Protein AF-A0A383W2X0-F1 (afdb_monomer)

Nearest PDB structures (foldseek):
  6r4l-assembly1_A  TM=8.827E-01  e=2.600E-25  Saccharomyces cerevisiae S288C
  7k65-assembly1_A  TM=7.052E-01  e=4.162E-20  Mus musculus
  6oev-assembly1_A  TM=7.005E-01  e=3.542E-17  Homo sapiens
  8v1g-assembly1_A  TM=7.241E-01  e=3.014E-14  Plasmodium falciparum 3D7
  8v0g-assembly1_A  TM=7.011E-01  e=1.628E-13  Plasmodium falciparum 3D7

pLDDT: mean 72.06, std 25.35, range [20.62, 97.5]

Radius of gyration: 43.73 Å; Cα contacts (8 Å, |Δi|>4): 944; chains: 1; bounding box: 130×91×135 Å

Secondary structure (DSSP, 8-state):
--SHHHHHHHHHHHHHHHHHHHHHSSTTT-HHHHHHHT-HHHH-TTS-HHHHHHHHHHHHHHHHHHHHHHHHHHHHHHTT-S-HHHHHHHHHHHHHHHHHHHHIIIIIHHHHHHHHHHHHTTB-SS-TTPBPPEE-TTS-EE-------------------------------------------------------------------------------------------PPPP--------HHHHHHHHIIIIIHHHHTSHHHHHHHHHHHHHHHHHHHHHGGGPPB---TTTTSBTT-HHHHHHHHHHHH--S--EEEEEEEEEE-STT-TTHHHH--STTS-TT-HHHHHHHHHT-HHHH-B-SPPB-HHHHHHHHT-TTSTTSSEEESS-BTTTBSTTPEEPPTTSTTTTT-GGGGTTEEES-SSPPTTSS--HHHHHHHHHHHHT----SS-----TTTTTTTBPBPSS-SSSBTTGGGTEEEEEEEEEEBPP--SHHHHHHHHHHHHHHHHHHHHHHTSEEEEE-TTHHHHTHHHHHHHHHHHHHHHHHHHHHHHHHHHHT-HHHHHHHHHHHHHHHHHHHHHHHHHT--BSHHHHHHHHHHHHHHHHHHHHHHHHHHH--S-HHHHHHHHHHHHHHHIIIIIIIHHHHHHHHHTT-SBHHIIIIIIIHHHHHHHHHHHIIIIIHHHHHHHHPPPPHHHHHHHHHS----TTTTTTGGGTHHHHHHHHHHHHHHHHHHHHHHHHHHHHHHHHHHHTT------TTHHHHHHHHHHHHHHHHHHHHHS--------------------------------

Sequence (828 aa):
EPTLPLVTRAGLALGSAGCSITLAAAPSSKPGLDCLVVCPALQDPTLPLVTRAGLALGSAGPSITLAASCEVLAFGLGALTPMPAVRNFSICAATAVLLDFILQVTVFMALLVLDSRRLQQSRLDCLPCIRVPYRDASGHWVYDDVSDNEDDDHQGSAAGGRSWGLPGLSTLRGLAAGGGGQQQGSGADPGEMYFAPQQQLPPAAAAAAAVHDGGGERLTPSPLPTVLPGVTKHGPGLLHGDKISLQSLLQAYMERLHAPLLMQPLVQVAVVALFITGLFVAGAMIPRLEVGLDQAVALPRDSYMQQYYRDLFAYLRVGPPLYFVVSGVNVSTAAPDVNKLCSVAGCRQDSLAVRVSEAAMSPASSFIASPAASWVDDFLSWTNPALPKCCRVSLFDQPQLGPAGSRCPPPDQPPCSTNASACADCDACFSELPPGGRPNATHFAEFLPWFLEAVPSEGCAKGGAGAYNNAIQKDAADPTGIAGLSAGVITASAFRTYHTPLNSQPDFINALKAARQFAESASQELGMQVYPYSVFHIFFEQYLNTHRDAALLVGLPLLAVFCCCWLFTGSLWGSAILLAMLCSLMLQLAGSMYLSGIEVNAVSLVNLAMALGIAVEFCAHILHSFCVSHGSRQARARAALVKMGAPVTSGITLTKFAGVVVLAFARTQIFEVYYFRLYLALVILGAAHGLVLLPVVLSRIGPPSWSDRRVLGGSQSPSSRELEASRSGDDRALASAAAAAAAEEAAVAAVLAEAAAAAAAATAQQQPQQMSRAEQRRQRRQQQQQQQQQAEVAAEQPPAPAAVAAETATAAESTTATPAAAAAAADE

Structure (mmCIF, N/CA/C/O backbone):
data_AF-A0A383W2X0-F1
#
_entry.id   AF-A0A383W2X0-F1
#
loop_
_atom_site.group_PDB
_atom_site.id
_atom_site.type_symbol
_atom_site.label_atom_id
_atom_site.label_alt_id
_atom_site.label_comp_id
_atom_site.label_asym_id
_atom_site.label_entity_id
_atom_site.label_seq_id
_atom_site.pdbx_PDB_ins_code
_atom_site.Cartn_x
_atom_site.Cartn_y
_atom_site.Cartn_z
_atom_site.occupancy
_atom_site.B_iso_or_equiv
_atom_site.auth_seq_id
_atom_site.auth_comp_id
_atom_site.auth_asym_id
_atom_site.auth_atom_id
_atom_site.pdbx_PDB_model_num
ATOM 1 N N . GLU A 1 1 ? -1.601 11.280 -22.582 1.00 34.72 1 GLU A N 1
ATOM 2 C CA . GLU A 1 1 ? -1.880 10.017 -21.851 1.00 34.72 1 GLU A CA 1
ATOM 3 C C . GLU A 1 1 ? -3.318 10.025 -21.309 1.00 34.72 1 GLU A C 1
ATOM 5 O O . GLU A 1 1 ? -3.845 11.119 -21.134 1.00 34.72 1 GLU A O 1
ATOM 10 N N . PRO A 1 2 ? -3.959 8.872 -21.014 1.00 31.89 2 PRO A N 1
ATOM 11 C CA . PRO A 1 2 ? -5.282 8.840 -20.366 1.00 31.89 2 PRO A CA 1
ATOM 12 C C . PRO A 1 2 ? -5.342 8.080 -19.019 1.00 31.89 2 PRO A C 1
ATOM 14 O O . PRO A 1 2 ? -6.412 7.977 -18.424 1.00 31.89 2 PRO A O 1
ATOM 17 N N . THR A 1 3 ? -4.230 7.522 -18.529 1.00 30.86 3 THR A N 1
ATOM 18 C CA . THR A 1 3 ? -4.193 6.594 -17.376 1.00 30.86 3 THR A CA 1
ATOM 19 C C . THR A 1 3 ? -4.247 7.283 -16.010 1.00 30.86 3 THR A C 1
ATOM 21 O O . THR A 1 3 ? -4.900 6.781 -15.094 1.00 30.86 3 THR A O 1
ATOM 24 N N . LEU A 1 4 ? -3.615 8.454 -15.873 1.00 26.86 4 LEU A N 1
ATOM 25 C CA . LEU A 1 4 ? -3.529 9.213 -14.619 1.00 26.86 4 LEU A CA 1
ATOM 26 C C . LEU A 1 4 ? -4.891 9.452 -13.915 1.00 26.86 4 LEU A C 1
ATOM 28 O O . LEU A 1 4 ? -4.999 9.114 -12.734 1.00 26.86 4 LEU A O 1
ATOM 32 N N . PRO A 1 5 ? -5.964 9.939 -14.585 1.00 29.92 5 PRO A N 1
ATOM 33 C CA . PRO A 1 5 ? -7.250 10.186 -13.923 1.00 29.92 5 PRO A CA 1
ATOM 34 C C . PRO A 1 5 ? -7.973 8.914 -13.456 1.00 29.92 5 PRO A C 1
ATOM 36 O O . PRO A 1 5 ? -8.905 9.017 -12.655 1.00 29.92 5 PRO A O 1
ATOM 39 N N . LEU A 1 6 ? -7.579 7.723 -13.927 1.00 29.30 6 LEU A N 1
ATOM 40 C CA . LEU A 1 6 ? -8.163 6.465 -13.462 1.00 29.30 6 LEU A CA 1
ATOM 41 C C . LEU A 1 6 ? -7.649 6.104 -12.063 1.00 29.30 6 LEU A C 1
ATOM 43 O O . LEU A 1 6 ? -8.446 5.729 -11.208 1.00 29.30 6 LEU A O 1
ATOM 47 N N . VAL A 1 7 ? -6.351 6.300 -11.800 1.00 31.50 7 VAL A N 1
ATOM 48 C CA . VAL A 1 7 ? -5.744 6.062 -10.478 1.00 31.50 7 VAL A CA 1
ATOM 49 C C . VAL A 1 7 ? -6.295 7.049 -9.449 1.00 31.50 7 VAL A C 1
ATOM 51 O O . VAL A 1 7 ? -6.688 6.636 -8.359 1.00 31.50 7 VAL A O 1
ATOM 54 N N . THR A 1 8 ? -6.436 8.333 -9.802 1.00 29.16 8 THR A N 1
ATOM 55 C CA . THR A 1 8 ? -7.055 9.328 -8.908 1.00 29.16 8 THR A CA 1
ATOM 56 C C . THR A 1 8 ? -8.515 8.984 -8.607 1.00 29.16 8 THR A C 1
ATOM 58 O O . THR A 1 8 ? -8.944 9.099 -7.462 1.00 29.16 8 THR A O 1
ATOM 61 N N . ARG A 1 9 ? -9.282 8.513 -9.603 1.00 28.50 9 ARG A N 1
ATOM 62 C CA . ARG A 1 9 ? -10.670 8.062 -9.405 1.00 28.50 9 ARG A CA 1
ATOM 63 C C . ARG A 1 9 ? -10.771 6.780 -8.585 1.00 28.50 9 ARG A C 1
ATOM 65 O O . ARG A 1 9 ? -11.653 6.707 -7.741 1.00 28.50 9 ARG A O 1
ATOM 72 N N . ALA A 1 10 ? -9.882 5.808 -8.780 1.00 31.27 10 ALA A N 1
ATOM 73 C CA . ALA A 1 10 ? -9.838 4.591 -7.972 1.00 31.27 10 ALA A CA 1
ATOM 74 C C . ALA A 1 10 ? -9.461 4.903 -6.514 1.00 31.27 10 ALA A C 1
ATOM 76 O O . ALA A 1 10 ? -10.132 4.435 -5.600 1.00 31.27 10 ALA A O 1
ATOM 77 N N . GLY A 1 11 ? -8.470 5.773 -6.288 1.00 31.52 11 GLY A N 1
ATOM 78 C CA . GLY A 1 11 ? -8.107 6.264 -4.956 1.00 31.52 11 GLY A CA 1
ATOM 79 C C . GLY A 1 11 ? -9.227 7.065 -4.282 1.00 31.52 11 GLY A C 1
ATOM 80 O O . GLY A 1 11 ? -9.481 6.872 -3.098 1.00 31.52 11 GLY A O 1
ATOM 81 N N . LEU A 1 12 ? -9.959 7.901 -5.028 1.00 30.33 12 LEU A N 1
ATOM 82 C CA . LEU A 1 12 ? -11.152 8.604 -4.532 1.00 30.33 12 LEU A CA 1
ATOM 83 C C . LEU A 1 12 ? -12.359 7.676 -4.327 1.00 30.33 12 LEU A C 1
ATOM 85 O O . LEU A 1 12 ? -13.191 7.958 -3.472 1.00 30.33 12 LEU A O 1
ATOM 89 N N . ALA A 1 13 ? -12.474 6.569 -5.062 1.00 30.45 13 ALA A N 1
ATOM 90 C CA . ALA A 1 13 ? -13.539 5.580 -4.884 1.00 30.45 13 ALA A CA 1
ATOM 91 C C . ALA A 1 13 ? -13.259 4.646 -3.698 1.00 30.45 13 ALA A C 1
ATOM 93 O O . ALA A 1 13 ? -14.157 4.405 -2.902 1.00 30.45 13 ALA A O 1
ATOM 94 N N . LEU A 1 14 ? -12.019 4.184 -3.519 1.00 37.44 14 LEU A N 1
ATOM 95 C CA . LEU A 1 14 ? -11.588 3.440 -2.330 1.00 37.44 14 LEU A CA 1
ATOM 96 C C . LEU A 1 14 ? -11.586 4.339 -1.088 1.00 37.44 14 LEU A C 1
ATOM 98 O O . LEU A 1 14 ? -12.066 3.930 -0.037 1.00 37.44 14 LEU A O 1
ATOM 102 N N . GLY A 1 15 ? -11.134 5.587 -1.226 1.00 31.81 15 GLY A N 1
ATOM 103 C CA . GLY A 1 15 ? -11.199 6.601 -0.177 1.00 31.81 15 GLY A CA 1
ATOM 104 C C . GLY A 1 15 ? -12.636 6.945 0.209 1.00 31.81 15 GLY A C 1
ATOM 105 O O . GLY A 1 15 ? -12.945 6.962 1.395 1.00 31.81 15 GLY A O 1
ATOM 106 N N . SER A 1 16 ? -13.541 7.154 -0.756 1.00 33.06 16 SER A N 1
ATOM 107 C CA . SER A 1 16 ? -14.947 7.465 -0.454 1.00 33.06 16 SER A CA 1
ATOM 108 C C . SER A 1 16 ? -15.762 6.245 -0.020 1.00 33.06 16 SER A C 1
ATOM 110 O O . SER A 1 16 ? -16.612 6.404 0.848 1.00 33.06 16 SER A O 1
ATOM 112 N N . ALA A 1 17 ? -15.484 5.032 -0.510 1.00 35.06 17 ALA A N 1
ATOM 113 C CA . ALA A 1 17 ? -16.105 3.803 -0.007 1.00 35.06 17 ALA A CA 1
ATOM 114 C C . ALA A 1 17 ? -15.591 3.437 1.393 1.00 35.06 17 ALA A C 1
ATOM 116 O O . ALA A 1 17 ? -16.394 3.127 2.265 1.00 35.06 17 ALA A O 1
ATOM 117 N N . GLY A 1 18 ? -14.282 3.552 1.640 1.00 35.44 18 GLY A N 1
ATOM 118 C CA . GLY A 1 18 ? -13.686 3.413 2.969 1.00 35.44 18 GLY A CA 1
ATOM 119 C C . GLY A 1 18 ? -14.282 4.426 3.943 1.00 35.44 18 GLY A C 1
ATOM 120 O O . GLY A 1 18 ? -14.846 4.030 4.954 1.00 35.44 18 GLY A O 1
ATOM 121 N N . CYS A 1 19 ? -14.274 5.712 3.583 1.00 33.94 19 CYS A N 1
ATOM 122 C CA . CYS A 1 19 ? -14.916 6.778 4.352 1.00 33.94 19 CYS A CA 1
ATOM 123 C C . CYS A 1 19 ? -16.428 6.538 4.536 1.00 33.94 19 CYS A C 1
ATOM 125 O O . CYS A 1 19 ? -16.937 6.765 5.623 1.00 33.94 19 CYS A O 1
ATOM 127 N N . SER A 1 20 ? -17.147 5.994 3.546 1.00 37.12 20 SER A N 1
ATOM 128 C CA . SER A 1 20 ? -18.569 5.627 3.695 1.00 37.12 20 SER A CA 1
ATOM 129 C C . SER A 1 20 ? -18.7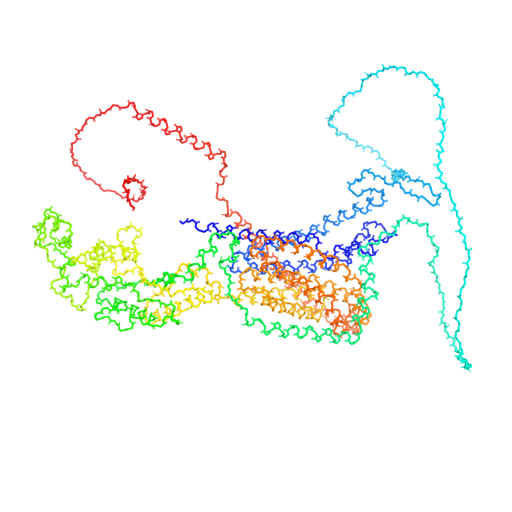83 4.434 4.625 1.00 37.12 20 SER A C 1
ATOM 131 O O . SER A 1 20 ? -19.789 4.396 5.322 1.00 37.12 20 SER A O 1
ATOM 133 N N . ILE A 1 21 ? -17.853 3.477 4.684 1.00 42.53 21 ILE A N 1
ATOM 134 C CA . ILE A 1 21 ? -17.887 2.379 5.659 1.00 42.53 21 ILE A CA 1
ATOM 135 C C . ILE A 1 21 ? -17.579 2.927 7.060 1.00 42.53 21 ILE A C 1
ATOM 137 O O . ILE A 1 21 ? -18.278 2.584 8.010 1.00 42.53 21 ILE A O 1
ATOM 141 N N . THR A 1 22 ? -16.611 3.840 7.193 1.00 41.62 22 THR A N 1
ATOM 142 C CA . THR A 1 22 ? -16.330 4.547 8.451 1.00 41.62 22 THR A CA 1
ATOM 143 C C . THR A 1 22 ? -17.535 5.385 8.901 1.00 41.62 22 THR A C 1
ATOM 145 O O . THR A 1 22 ? -17.946 5.257 10.047 1.00 41.62 22 THR A O 1
ATOM 148 N N . LEU A 1 23 ? -18.179 6.157 8.014 1.00 39.00 23 LEU A N 1
ATOM 149 C CA . LEU A 1 23 ? -19.398 6.926 8.318 1.00 39.00 23 LEU A CA 1
ATOM 150 C C . LEU A 1 23 ? -20.660 6.064 8.481 1.00 39.00 23 LEU A C 1
ATOM 152 O O . LEU A 1 23 ? -21.589 6.506 9.145 1.00 39.00 23 LEU A O 1
ATOM 156 N N . ALA A 1 24 ? -20.720 4.846 7.941 1.00 37.38 24 ALA A N 1
ATOM 157 C CA . ALA A 1 24 ? -21.774 3.888 8.288 1.00 37.38 24 ALA A CA 1
ATOM 158 C C . ALA A 1 24 ? -21.549 3.272 9.684 1.00 37.38 24 ALA A C 1
ATOM 160 O O . ALA A 1 24 ? -22.506 2.862 10.338 1.00 37.38 24 ALA A O 1
ATOM 161 N N . ALA A 1 25 ? -20.294 3.229 10.145 1.00 37.56 25 ALA A N 1
ATOM 162 C CA . ALA A 1 25 ? -19.869 2.617 11.403 1.00 37.56 25 ALA A CA 1
ATOM 163 C C . ALA A 1 25 ? -19.529 3.615 12.533 1.00 37.56 25 ALA A C 1
ATOM 165 O O . ALA A 1 25 ? -19.074 3.168 13.585 1.00 37.56 25 ALA A O 1
ATOM 166 N N . ALA A 1 26 ? -19.711 4.927 12.329 1.00 38.97 26 ALA A N 1
ATOM 167 C CA . ALA A 1 26 ? -19.391 5.989 13.296 1.00 38.97 26 ALA A CA 1
ATOM 168 C C . ALA A 1 26 ? -20.606 6.565 14.064 1.00 38.97 26 ALA A C 1
ATOM 170 O O . ALA A 1 26 ? -20.572 6.542 15.295 1.00 38.97 26 ALA A O 1
ATOM 171 N N . PRO A 1 27 ? -21.705 7.021 13.418 1.00 37.09 27 PRO A N 1
ATOM 172 C CA . PRO A 1 27 ? -22.786 7.745 14.101 1.00 37.09 27 PRO A CA 1
ATOM 173 C C . PRO A 1 27 ? -23.688 6.845 14.965 1.00 37.09 27 PRO A C 1
ATOM 175 O O . PRO A 1 27 ? -24.647 7.327 15.563 1.00 37.09 27 PRO A O 1
ATOM 178 N N . SER A 1 28 ? -23.409 5.539 15.017 1.00 36.81 28 SER A N 1
ATOM 179 C CA . SER A 1 28 ? -24.193 4.528 15.733 1.00 36.81 28 SER A CA 1
ATOM 180 C C . SER A 1 28 ? -23.379 3.632 16.677 1.00 36.81 28 SER A C 1
ATOM 182 O O . SER A 1 28 ? -23.992 2.853 17.401 1.00 36.81 28 SER A O 1
ATOM 184 N N . SER A 1 29 ? -22.035 3.705 16.697 1.00 45.28 29 SER A N 1
ATOM 185 C CA . SER A 1 29 ? -21.215 2.701 17.408 1.00 45.28 29 SER A CA 1
ATOM 186 C C . SER A 1 29 ? -20.707 3.089 18.791 1.00 45.28 29 SER A C 1
ATOM 188 O O . SER A 1 29 ? -20.257 2.223 19.542 1.00 45.28 29 SER A O 1
ATOM 190 N N . LYS A 1 30 ? -20.693 4.382 19.131 1.00 54.69 30 LYS A N 1
ATOM 191 C CA . LYS A 1 30 ? -19.987 4.834 20.335 1.00 54.69 30 LYS A CA 1
ATOM 192 C C . LYS A 1 30 ? -20.775 4.430 21.583 1.00 54.69 30 LYS A C 1
ATOM 194 O O . LYS A 1 30 ? -21.849 4.986 21.831 1.00 54.69 30 LYS A O 1
ATOM 199 N N . PRO A 1 31 ? -20.237 3.548 22.447 1.00 49.59 31 PRO A N 1
ATOM 200 C CA . PRO A 1 31 ? -20.975 3.018 23.591 1.00 49.59 31 PRO A CA 1
ATOM 201 C C . PRO A 1 31 ? -21.179 4.094 24.660 1.00 49.59 31 PRO A C 1
ATOM 203 O O . PRO A 1 31 ? -21.965 3.912 25.577 1.00 49.59 31 PRO A O 1
ATOM 206 N N . GLY A 1 32 ? -20.486 5.232 24.550 1.00 50.31 32 GLY A N 1
ATOM 207 C CA . GLY A 1 32 ? -20.732 6.405 25.370 1.00 50.31 32 GLY A CA 1
ATOM 208 C C . GLY A 1 32 ? -22.122 7.017 25.174 1.00 50.31 32 GLY A C 1
ATOM 209 O O . GLY A 1 32 ? -22.652 7.539 26.149 1.00 50.31 32 GLY A O 1
ATOM 210 N N . LEU A 1 33 ? -22.739 6.911 23.986 1.00 58.03 33 LEU A N 1
ATOM 211 C CA . LEU A 1 33 ? -24.139 7.320 23.784 1.00 58.03 33 LEU A CA 1
ATOM 212 C C . LEU A 1 33 ? -25.086 6.357 24.517 1.00 58.03 33 LEU A C 1
ATOM 214 O O . LEU A 1 33 ? -25.915 6.811 25.305 1.00 58.03 33 LEU A O 1
ATOM 218 N N . ASP A 1 34 ? -24.893 5.042 24.355 1.00 55.88 34 ASP A N 1
ATOM 219 C CA . ASP A 1 34 ? -25.616 4.004 25.112 1.00 55.88 34 ASP A CA 1
ATOM 220 C C . ASP A 1 34 ? -25.462 4.210 26.631 1.00 55.88 34 ASP A C 1
ATOM 222 O O . ASP A 1 34 ? -26.449 4.251 27.364 1.00 55.88 34 ASP A O 1
ATOM 226 N N . CYS A 1 35 ? -24.237 4.433 27.116 1.00 55.16 35 CYS A N 1
ATOM 227 C CA . CYS A 1 35 ? -23.940 4.753 28.515 1.00 55.16 35 CYS A CA 1
ATOM 228 C C . CYS A 1 35 ? -24.629 6.027 29.014 1.00 55.16 35 CYS A C 1
ATOM 230 O O . CYS A 1 35 ? -24.860 6.143 30.216 1.00 55.16 35 CYS A O 1
ATOM 232 N N . LEU A 1 36 ? -24.909 6.993 28.136 1.00 57.34 36 LEU A N 1
ATOM 233 C CA . LEU A 1 36 ? -25.544 8.256 28.498 1.00 57.34 36 LEU A CA 1
ATOM 234 C C . LEU A 1 36 ? -27.067 8.088 28.588 1.00 57.34 36 LEU A C 1
ATOM 236 O O . LEU A 1 36 ? -27.651 8.532 29.574 1.00 57.34 36 LEU A O 1
ATOM 240 N N . VAL A 1 37 ? -27.680 7.352 27.652 1.00 55.91 37 VAL A N 1
ATOM 241 C CA . VAL A 1 37 ? -29.102 6.940 27.690 1.00 55.91 37 VAL A CA 1
ATOM 242 C C . VAL A 1 37 ? -29.400 6.027 28.891 1.00 55.91 37 VAL A C 1
ATOM 244 O O . VAL A 1 37 ? -30.418 6.182 29.566 1.00 55.91 37 VAL A O 1
ATOM 247 N N . VAL A 1 38 ? -28.493 5.096 29.199 1.00 54.91 38 VAL A N 1
ATOM 248 C CA . VAL A 1 38 ? -28.616 4.136 30.314 1.00 54.91 38 VAL A CA 1
ATOM 249 C C . VAL A 1 38 ? -28.094 4.716 31.644 1.00 54.91 38 VAL A C 1
ATOM 251 O O . VAL A 1 38 ? -28.162 4.055 32.679 1.00 54.91 38 VAL A O 1
ATOM 254 N N . CYS A 1 39 ? -27.590 5.957 31.673 1.00 59.03 39 CYS A N 1
ATOM 255 C CA . CYS A 1 39 ? -27.041 6.537 32.898 1.00 59.03 39 CYS A CA 1
ATOM 256 C C . CYS A 1 39 ? -28.134 6.702 33.976 1.00 59.03 39 CYS A C 1
ATOM 258 O O . CYS A 1 39 ? -29.118 7.401 33.728 1.00 59.03 39 CYS A O 1
ATOM 260 N N . PRO A 1 40 ? -27.955 6.177 35.207 1.00 59.38 40 PRO A N 1
ATOM 261 C CA . PRO A 1 40 ? -28.934 6.357 36.283 1.00 59.38 40 PRO A CA 1
ATOM 262 C C . PRO A 1 40 ? -29.226 7.830 36.611 1.00 59.38 40 PRO A C 1
ATOM 264 O O . PRO A 1 40 ? -30.352 8.172 36.956 1.00 59.38 40 PRO A O 1
ATOM 267 N N . ALA A 1 41 ? -28.250 8.728 36.419 1.00 57.88 41 ALA A N 1
ATOM 268 C CA . ALA A 1 41 ? -28.445 10.172 36.579 1.00 57.88 41 ALA A CA 1
ATOM 269 C C . ALA A 1 41 ? -29.359 10.791 35.500 1.00 57.88 41 ALA A C 1
ATOM 271 O O . ALA A 1 41 ? -29.975 11.824 35.748 1.00 57.88 41 ALA A O 1
ATOM 272 N N . LEU A 1 42 ? -29.493 10.160 34.324 1.00 58.81 42 LEU A N 1
ATOM 273 C CA . LEU A 1 42 ? -30.505 10.538 33.334 1.00 58.81 42 LEU A CA 1
ATOM 274 C C . LEU A 1 42 ? -31.904 10.050 33.752 1.00 58.81 42 LEU A C 1
ATOM 276 O O . LEU A 1 42 ? -32.902 10.646 33.353 1.00 58.81 42 LEU A O 1
ATOM 280 N N . GLN A 1 43 ? -31.993 8.998 34.570 1.00 64.50 43 GLN A N 1
ATOM 281 C CA . GLN A 1 43 ? -33.238 8.304 34.924 1.00 64.50 43 GLN A CA 1
ATOM 282 C C . GLN A 1 43 ? -33.884 8.803 36.232 1.00 64.50 43 GLN A C 1
ATOM 284 O O . GLN A 1 43 ? -35.097 8.672 36.382 1.00 64.50 43 GLN A O 1
ATOM 289 N N . ASP A 1 44 ? -33.116 9.424 37.134 1.00 65.12 44 ASP A N 1
ATOM 290 C CA . ASP A 1 44 ? -33.582 9.935 38.435 1.00 65.12 44 ASP A CA 1
ATOM 291 C C . ASP A 1 44 ? -34.757 10.939 38.307 1.00 65.12 44 ASP A C 1
ATOM 293 O O . ASP A 1 44 ? -34.568 12.033 37.770 1.00 65.12 44 ASP A O 1
ATOM 297 N N . PRO A 1 45 ? -35.972 10.625 38.801 1.00 65.31 45 PRO A N 1
ATOM 298 C CA . PRO A 1 45 ? -37.139 11.497 38.668 1.00 65.31 45 PRO A CA 1
ATOM 299 C C . PRO A 1 45 ? -37.081 12.770 39.527 1.00 65.31 45 PRO A C 1
ATOM 301 O O . PRO A 1 45 ? -37.884 13.668 39.292 1.00 65.31 45 PRO A O 1
ATOM 304 N N . THR A 1 46 ? -36.172 12.870 40.503 1.00 73.00 46 THR A N 1
ATOM 305 C CA . THR A 1 46 ? -36.157 13.964 41.494 1.00 73.00 46 THR A CA 1
ATOM 306 C C . THR A 1 46 ? -35.518 15.262 40.995 1.00 73.00 46 THR A C 1
ATOM 308 O O . THR A 1 46 ? -35.737 16.320 41.583 1.00 73.00 46 THR A O 1
ATOM 311 N N . LEU A 1 47 ? -34.738 15.203 39.911 1.00 79.25 47 LEU A N 1
ATOM 312 C CA . LEU A 1 47 ? -33.955 16.331 39.402 1.00 79.25 47 LEU A CA 1
ATOM 313 C C . LEU A 1 47 ? -34.558 16.949 38.124 1.00 79.25 47 LEU A C 1
ATOM 315 O O . LEU A 1 47 ? -35.112 16.228 37.288 1.00 79.25 47 LEU A O 1
ATOM 319 N N . PRO A 1 48 ? -34.386 18.269 37.894 1.00 82.81 48 PRO A N 1
ATOM 320 C CA . PRO A 1 48 ? -34.739 18.902 36.627 1.00 82.81 48 PRO A CA 1
ATOM 321 C C . PRO A 1 48 ? -34.025 18.245 35.440 1.00 82.81 48 PRO A C 1
ATOM 323 O O . PRO A 1 48 ? -32.849 17.884 35.520 1.00 82.81 48 PRO A O 1
ATOM 326 N N . LEU A 1 49 ? -34.718 18.128 34.305 1.00 80.06 49 LEU A N 1
ATOM 327 C CA . LEU A 1 49 ? -34.229 17.368 33.148 1.00 80.06 49 LEU A CA 1
ATOM 328 C C . LEU A 1 49 ? -32.886 17.875 32.589 1.00 80.06 49 LEU A C 1
ATOM 330 O O . LEU A 1 49 ? -32.046 17.075 32.184 1.00 80.06 49 LEU A O 1
ATOM 334 N N . VAL A 1 50 ? -32.657 19.191 32.601 1.00 83.19 50 VAL A N 1
ATOM 335 C CA . VAL A 1 50 ? -31.380 19.783 32.161 1.00 83.19 50 VAL A CA 1
ATOM 336 C C . VAL A 1 50 ? -30.238 19.367 33.099 1.00 83.19 50 VAL A C 1
ATOM 338 O O . VAL A 1 50 ? -29.164 18.996 32.633 1.00 83.19 50 VAL A O 1
ATOM 341 N N . THR A 1 51 ? -30.489 19.333 34.411 1.00 84.81 51 THR A N 1
ATOM 342 C CA . THR A 1 51 ? -29.533 18.862 35.425 1.00 84.81 51 THR A CA 1
ATOM 343 C C . THR A 1 51 ? -29.227 17.373 35.254 1.00 84.81 51 THR A C 1
ATOM 345 O O . THR A 1 51 ? -28.061 16.986 35.278 1.00 84.81 51 THR A O 1
ATOM 348 N N . ARG A 1 52 ? -30.248 16.541 35.000 1.00 81.94 52 ARG A N 1
ATOM 349 C CA . ARG A 1 52 ? -30.100 15.101 34.697 1.00 81.94 52 ARG A CA 1
ATOM 350 C C . ARG A 1 52 ? -29.215 14.862 33.474 1.00 81.94 52 ARG A C 1
ATOM 352 O O . ARG A 1 52 ? -28.261 14.090 33.545 1.00 81.94 52 ARG A O 1
ATOM 359 N N . ALA A 1 53 ? -29.482 15.572 32.377 1.00 79.88 53 ALA A N 1
ATOM 360 C CA . ALA A 1 53 ? -28.681 15.494 31.156 1.00 79.88 53 ALA A CA 1
ATOM 361 C C . ALA A 1 53 ? -27.235 15.982 31.369 1.00 79.88 53 ALA A C 1
ATOM 363 O O . ALA A 1 53 ? -26.298 15.338 30.898 1.00 79.88 53 ALA A O 1
ATOM 364 N N . GLY A 1 54 ? -27.041 17.065 32.131 1.00 83.94 54 GLY A N 1
ATOM 365 C CA . GLY A 1 54 ? -25.717 17.573 32.501 1.00 83.94 54 GLY A CA 1
ATOM 366 C C . GLY A 1 54 ? -24.910 16.593 33.360 1.00 83.94 54 GLY A C 1
ATOM 367 O O . GLY A 1 54 ? -23.729 16.378 33.095 1.00 83.94 54 GLY A O 1
ATOM 368 N N . LEU A 1 55 ? -25.541 15.936 34.339 1.00 81.69 55 LEU A N 1
ATOM 369 C CA . LEU A 1 55 ? -24.906 14.901 35.165 1.00 81.69 55 LEU A CA 1
ATOM 370 C C . LEU A 1 55 ? -24.590 13.632 34.358 1.00 81.69 55 LEU A C 1
ATOM 372 O O . LEU A 1 55 ? -23.502 13.069 34.498 1.00 81.69 55 LEU A O 1
ATOM 376 N N . ALA A 1 56 ? -25.497 13.205 33.475 1.00 77.88 56 ALA A N 1
ATOM 377 C CA . ALA A 1 56 ? -25.262 12.080 32.573 1.00 77.88 56 ALA A CA 1
ATOM 378 C C . ALA A 1 56 ? -24.062 12.354 31.646 1.00 77.88 56 ALA A C 1
ATOM 380 O O . ALA A 1 56 ? -23.121 11.552 31.614 1.00 77.88 56 ALA A O 1
ATOM 381 N N . LEU A 1 57 ? -24.031 13.522 30.992 1.00 82.81 57 LEU A N 1
ATOM 382 C CA . LEU A 1 57 ? -22.915 13.960 30.151 1.00 82.81 57 LEU A CA 1
ATOM 383 C C . LEU A 1 57 ? -21.615 14.129 30.951 1.00 82.81 57 LEU A C 1
ATOM 385 O O . LEU A 1 57 ? -20.573 13.670 30.497 1.00 82.81 57 LEU A O 1
ATOM 389 N N . GLY A 1 58 ? -21.656 14.680 32.165 1.00 82.50 58 GLY A N 1
ATOM 390 C CA . GLY A 1 58 ? -20.484 14.751 33.047 1.00 82.50 58 GLY A CA 1
ATOM 391 C C . GLY A 1 58 ? -19.926 13.374 33.438 1.00 82.50 58 GLY A C 1
ATOM 392 O O . GLY A 1 58 ? -18.721 13.227 33.636 1.00 82.50 58 GLY A O 1
ATOM 393 N N . SER A 1 59 ? -20.779 12.345 33.502 1.00 76.69 59 SER A N 1
ATOM 394 C CA . SER A 1 59 ? -20.388 10.979 33.880 1.00 76.69 59 SER A CA 1
ATOM 395 C C . SER A 1 59 ? -19.845 10.117 32.728 1.00 76.69 59 SER A C 1
ATOM 397 O O . SER A 1 59 ? -19.031 9.223 32.973 1.00 76.69 59 SER A O 1
ATOM 399 N N . ALA A 1 60 ? -20.292 10.364 31.490 1.00 78.31 60 ALA A N 1
ATOM 400 C CA . ALA A 1 60 ? -19.941 9.577 30.299 1.00 78.31 60 ALA A CA 1
ATOM 401 C C . ALA A 1 60 ? -19.035 10.344 29.315 1.00 78.31 60 ALA A C 1
ATOM 403 O O . ALA A 1 60 ? -18.121 9.760 28.728 1.00 78.31 60 ALA A O 1
ATOM 404 N N . GLY A 1 61 ? -19.241 11.658 29.190 1.00 82.56 61 GLY A N 1
ATOM 405 C CA . GLY A 1 61 ? -18.542 12.583 28.295 1.00 82.56 61 GLY A CA 1
ATOM 406 C C . GLY A 1 61 ? -17.017 12.491 28.336 1.00 82.56 61 GLY A C 1
ATOM 407 O O . GLY A 1 61 ? -16.434 12.287 27.277 1.00 82.56 61 GLY A O 1
ATOM 408 N N . PRO A 1 62 ? -16.346 12.514 29.508 1.00 85.69 62 PRO A N 1
ATOM 409 C CA . PRO A 1 62 ? -14.886 12.378 29.578 1.00 85.69 62 PRO A CA 1
ATOM 410 C C . PRO A 1 62 ? -14.353 11.104 28.905 1.00 85.69 62 PRO A C 1
ATOM 412 O O . PRO A 1 62 ? -13.259 11.099 28.345 1.00 85.69 62 PRO A O 1
ATOM 415 N N . SER A 1 63 ? -15.149 10.029 28.910 1.00 82.75 63 SER A N 1
ATOM 416 C CA . SER A 1 63 ? -14.797 8.772 28.252 1.00 82.75 63 SER A CA 1
ATOM 417 C C . SER A 1 63 ? -15.075 8.785 26.744 1.00 82.75 63 SER A C 1
ATOM 419 O O . SER A 1 63 ? -14.371 8.091 26.017 1.00 82.75 63 SER A O 1
ATOM 421 N N . ILE A 1 64 ? -16.070 9.554 26.283 1.00 82.50 64 ILE A N 1
ATOM 422 C CA . ILE A 1 64 ? -16.346 9.805 24.855 1.00 82.50 64 ILE A CA 1
ATOM 423 C C . ILE A 1 64 ? -15.225 10.661 24.260 1.00 82.50 64 ILE A C 1
ATOM 425 O O . ILE A 1 64 ? -14.663 10.298 23.230 1.00 82.50 64 ILE A O 1
ATOM 429 N N . THR A 1 65 ? -14.862 11.756 24.935 1.00 88.88 65 THR A N 1
ATOM 430 C CA . THR A 1 65 ? -13.782 12.654 24.508 1.00 88.88 65 THR A CA 1
ATOM 431 C C . THR A 1 65 ? -12.455 11.909 24.399 1.00 88.88 65 THR A C 1
ATOM 433 O O . THR A 1 65 ? -11.774 12.061 23.395 1.00 88.88 65 THR A O 1
ATOM 436 N N . LEU A 1 66 ? -12.118 11.039 25.362 1.00 87.12 66 LEU A N 1
ATOM 437 C CA . LEU A 1 66 ? -10.912 10.208 25.278 1.00 87.12 66 LEU A CA 1
ATOM 438 C C . LEU A 1 66 ? -10.888 9.336 24.008 1.00 87.12 66 LEU A C 1
ATOM 440 O O . LEU A 1 66 ? -9.883 9.330 23.302 1.00 87.12 66 LEU A O 1
ATOM 444 N N . ALA A 1 67 ? -11.976 8.622 23.700 1.00 84.38 67 ALA A N 1
ATOM 445 C CA . ALA A 1 67 ? -12.047 7.797 22.491 1.00 84.38 67 ALA A CA 1
ATOM 446 C C . ALA A 1 67 ? -11.898 8.653 21.218 1.00 84.38 67 ALA A C 1
ATOM 448 O O . ALA A 1 67 ? -11.019 8.390 20.399 1.00 84.38 67 ALA A O 1
ATOM 449 N N . ALA A 1 68 ? -12.666 9.744 21.114 1.00 87.06 68 ALA A N 1
ATOM 450 C CA . ALA A 1 68 ? -12.623 10.649 19.967 1.00 87.06 68 ALA A CA 1
ATOM 451 C C . ALA A 1 68 ? -11.245 11.313 19.774 1.00 87.06 68 ALA A C 1
ATOM 453 O O . ALA A 1 68 ? -10.755 11.377 18.650 1.00 87.06 68 ALA A O 1
ATOM 454 N N . SER A 1 69 ? -10.582 11.770 20.843 1.00 90.25 69 SER A N 1
ATOM 455 C CA . SER A 1 69 ? -9.229 12.341 20.760 1.00 90.25 69 SER A CA 1
ATOM 456 C C . SER A 1 69 ? -8.199 11.309 20.294 1.00 90.25 69 SER A C 1
ATOM 458 O O . SER A 1 69 ? -7.375 11.623 19.436 1.00 90.25 69 SER A O 1
ATOM 460 N N . CYS A 1 70 ? -8.265 10.075 20.809 1.00 88.81 70 CYS A N 1
ATOM 461 C CA . CYS A 1 70 ? -7.413 8.974 20.360 1.00 88.81 70 CYS A CA 1
ATOM 462 C C . CYS A 1 70 ? -7.613 8.657 18.868 1.00 88.81 70 CYS A C 1
ATOM 464 O O . CYS A 1 70 ? -6.632 8.511 18.143 1.00 88.81 70 CYS A O 1
ATOM 466 N N . GLU A 1 71 ? -8.862 8.586 18.399 1.00 86.69 71 GLU A N 1
ATOM 467 C CA . GLU A 1 71 ? -9.195 8.333 16.991 1.00 86.69 71 GLU A CA 1
ATOM 468 C C . GLU A 1 71 ? -8.739 9.473 16.068 1.00 86.69 71 GLU A C 1
ATOM 470 O O . GLU A 1 71 ? -8.050 9.219 15.080 1.00 86.69 71 GLU A O 1
ATOM 475 N N . VAL A 1 72 ? -9.063 10.732 16.393 1.00 89.31 72 VAL A N 1
ATOM 476 C CA . VAL A 1 72 ? -8.690 11.904 15.576 1.00 89.31 72 VAL A CA 1
ATOM 477 C C . VAL A 1 72 ? -7.173 12.021 15.433 1.00 89.31 72 VAL A C 1
ATOM 479 O O . VAL A 1 72 ? -6.691 12.307 14.337 1.00 89.31 72 VAL A O 1
ATOM 482 N N . LEU A 1 73 ? -6.407 11.754 16.496 1.00 89.50 73 LEU A N 1
ATOM 483 C CA . LEU A 1 73 ? -4.943 11.777 16.436 1.00 89.50 73 LEU A CA 1
ATOM 484 C C . LEU A 1 73 ? -4.372 10.558 15.700 1.00 89.50 73 LEU A C 1
ATOM 486 O O . LEU A 1 73 ? -3.462 10.725 14.890 1.00 89.50 73 LEU A O 1
ATOM 490 N N . ALA A 1 74 ? -4.929 9.357 15.894 1.00 86.31 74 ALA A N 1
ATOM 491 C CA . ALA A 1 74 ? -4.526 8.166 15.144 1.00 86.31 74 ALA A CA 1
ATOM 492 C C . ALA A 1 74 ? -4.722 8.344 13.627 1.00 86.31 74 ALA A C 1
ATOM 494 O O . ALA A 1 74 ? -3.799 8.080 12.853 1.00 86.31 74 ALA A O 1
ATOM 495 N N . PHE A 1 75 ? -5.882 8.855 13.199 1.00 84.81 75 PHE A N 1
ATOM 496 C CA . PHE A 1 75 ? -6.137 9.172 11.793 1.00 84.81 75 PHE A CA 1
ATOM 497 C C . PHE A 1 75 ? -5.299 10.359 11.310 1.00 84.81 75 PHE A C 1
ATOM 499 O O . PHE A 1 75 ? -4.689 10.274 10.249 1.00 84.81 75 PHE A O 1
ATOM 506 N N . GLY A 1 76 ? -5.191 11.437 12.091 1.00 86.88 76 GLY A N 1
ATOM 507 C CA . GLY A 1 76 ? -4.403 12.619 11.730 1.00 86.88 76 GLY A CA 1
ATOM 508 C C . GLY A 1 76 ? -2.928 12.302 11.460 1.00 86.88 76 GLY A C 1
ATOM 509 O O . GLY A 1 76 ? -2.361 12.790 10.485 1.00 86.88 76 GLY A O 1
ATOM 510 N N . LEU A 1 77 ? -2.318 11.413 12.248 1.00 87.62 77 LEU A N 1
ATOM 511 C CA . LEU A 1 77 ? -0.933 10.971 12.040 1.00 87.62 77 LEU A CA 1
ATOM 512 C C . LEU A 1 77 ? -0.772 10.105 10.777 1.00 87.62 77 LEU A C 1
ATOM 514 O O . LEU A 1 77 ? 0.271 10.161 10.126 1.00 87.62 77 LEU A O 1
ATOM 518 N N . GLY A 1 78 ? -1.819 9.388 10.355 1.00 82.31 78 GLY A N 1
ATOM 519 C CA . GLY A 1 78 ? -1.860 8.703 9.057 1.00 82.31 78 GLY A CA 1
ATOM 520 C C . GLY A 1 78 ? -1.793 9.652 7.849 1.00 82.31 78 GLY A C 1
ATOM 521 O O . GLY A 1 78 ? -1.335 9.253 6.773 1.00 82.31 78 GLY A O 1
ATOM 522 N N . ALA A 1 79 ? -2.150 10.933 8.016 1.00 85.50 79 ALA A N 1
ATOM 523 C CA . ALA A 1 79 ? -2.030 11.951 6.968 1.00 85.50 79 ALA A CA 1
ATOM 524 C C . ALA A 1 79 ? -0.573 12.341 6.642 1.00 85.50 79 ALA A C 1
ATOM 526 O O . ALA A 1 79 ? -0.330 12.980 5.616 1.00 85.50 79 ALA A O 1
ATOM 527 N N . LEU A 1 80 ? 0.395 11.933 7.473 1.00 84.56 80 LEU A N 1
ATOM 528 C CA . LEU A 1 80 ? 1.832 12.122 7.236 1.00 84.56 80 LEU A CA 1
ATOM 529 C C . LEU A 1 80 ? 2.422 11.100 6.247 1.00 84.56 80 LEU A C 1
ATOM 531 O O . LEU A 1 80 ? 3.592 11.200 5.881 1.00 84.56 80 LEU A O 1
ATOM 535 N N . THR A 1 81 ? 1.643 10.102 5.817 1.00 81.12 81 THR A N 1
ATOM 536 C CA . THR A 1 81 ? 2.121 9.069 4.888 1.00 81.12 81 THR A CA 1
ATOM 537 C C . THR A 1 81 ? 2.367 9.617 3.473 1.00 81.12 81 THR A C 1
ATOM 539 O O . THR A 1 81 ? 1.603 10.455 2.983 1.00 81.12 81 THR A O 1
ATOM 542 N N . PRO A 1 82 ? 3.400 9.122 2.759 1.00 79.25 82 PRO A N 1
ATOM 543 C CA . PRO A 1 82 ? 3.684 9.544 1.384 1.00 79.25 82 PRO A CA 1
ATOM 544 C C . PRO A 1 82 ? 2.665 8.998 0.369 1.00 79.25 82 PRO A C 1
ATOM 546 O O . PRO A 1 82 ? 2.569 9.506 -0.745 1.00 79.25 82 PRO A O 1
ATOM 549 N N . MET A 1 83 ? 1.900 7.966 0.738 1.00 77.81 83 MET A N 1
ATOM 550 C CA . MET A 1 83 ? 0.922 7.292 -0.117 1.00 77.81 83 MET A CA 1
ATOM 551 C C . MET A 1 83 ? -0.367 8.137 -0.245 1.00 77.81 83 MET A C 1
ATOM 553 O O . MET A 1 83 ? -1.117 8.240 0.730 1.00 77.81 83 MET A O 1
ATOM 557 N N . PRO A 1 84 ? -0.709 8.706 -1.422 1.00 80.62 84 PRO A N 1
ATOM 558 C CA . PRO A 1 84 ? -1.791 9.695 -1.521 1.00 80.62 84 PRO A CA 1
ATOM 559 C C . PRO A 1 84 ? -3.181 9.171 -1.131 1.00 80.62 84 PRO A C 1
ATOM 561 O O . PRO A 1 84 ? -3.990 9.919 -0.587 1.00 80.62 84 PRO A O 1
ATOM 564 N N . ALA A 1 85 ? -3.462 7.885 -1.369 1.00 74.69 85 ALA A N 1
ATOM 565 C CA . ALA A 1 85 ? -4.723 7.261 -0.968 1.00 74.69 85 ALA A CA 1
ATOM 566 C C . ALA A 1 85 ? -4.866 7.176 0.565 1.00 74.69 85 ALA A C 1
ATOM 568 O O . ALA A 1 85 ? -5.914 7.528 1.104 1.00 74.69 85 ALA A O 1
ATOM 569 N N . VAL A 1 86 ? -3.792 6.775 1.257 1.00 76.06 86 VAL A N 1
ATOM 570 C CA . VAL A 1 86 ? -3.718 6.667 2.725 1.00 76.06 86 VAL A CA 1
ATOM 571 C C . VAL A 1 86 ? -3.862 8.046 3.364 1.00 76.06 86 VAL A C 1
ATOM 573 O O . VAL A 1 86 ? -4.683 8.230 4.265 1.00 76.06 86 VAL A O 1
ATOM 576 N N . ARG A 1 87 ? -3.122 9.032 2.842 1.00 83.81 87 ARG A N 1
ATOM 577 C CA . ARG A 1 87 ? -3.168 10.427 3.291 1.00 83.81 87 ARG A CA 1
ATOM 578 C C . ARG A 1 87 ? -4.557 11.047 3.137 1.00 83.81 87 ARG A C 1
ATOM 580 O O . ARG A 1 87 ? -5.073 11.612 4.097 1.00 83.81 87 ARG A O 1
ATOM 587 N N . ASN A 1 88 ? -5.184 10.907 1.969 1.00 84.38 88 ASN A N 1
ATOM 588 C CA . ASN A 1 88 ? -6.513 11.474 1.725 1.00 84.38 88 ASN A CA 1
ATOM 589 C C . ASN A 1 88 ? -7.594 10.799 2.585 1.00 84.38 88 ASN A C 1
ATOM 591 O O . ASN A 1 88 ? -8.424 11.497 3.164 1.00 84.38 88 ASN A O 1
ATOM 595 N N . PHE A 1 89 ? -7.559 9.467 2.727 1.00 80.88 89 PHE A N 1
ATOM 596 C CA . PHE A 1 89 ? -8.452 8.747 3.641 1.00 80.88 89 PHE A CA 1
ATOM 597 C C . PHE A 1 89 ? -8.281 9.228 5.090 1.00 80.88 89 PHE A C 1
ATOM 599 O O . PHE A 1 89 ? -9.268 9.547 5.746 1.00 80.88 89 PHE A O 1
ATOM 606 N N . SER A 1 90 ? -7.036 9.341 5.559 1.00 84.19 90 SER A N 1
ATOM 607 C CA . SER A 1 90 ? -6.696 9.774 6.920 1.00 84.19 90 SER A CA 1
ATOM 608 C C . SER A 1 90 ? -7.217 11.172 7.253 1.00 84.19 90 SER A C 1
ATOM 610 O O . SER A 1 90 ? -7.802 11.367 8.316 1.00 84.19 90 SER A O 1
ATOM 612 N N . ILE A 1 91 ? -7.073 12.131 6.329 1.00 86.69 91 ILE A N 1
ATOM 613 C CA . ILE A 1 91 ? -7.615 13.490 6.489 1.00 86.69 91 ILE A CA 1
ATOM 614 C C . ILE A 1 91 ? -9.145 13.437 6.598 1.00 86.69 91 ILE A C 1
ATOM 616 O O . ILE A 1 91 ? -9.710 13.970 7.552 1.00 86.69 91 ILE A O 1
ATOM 620 N N . CYS A 1 92 ? -9.820 12.745 5.672 1.00 86.25 92 CYS A N 1
ATOM 621 C CA . CYS A 1 92 ? -11.277 12.611 5.704 1.00 86.25 92 CYS A CA 1
ATOM 622 C C . CYS A 1 92 ? -11.780 11.933 6.989 1.00 86.25 92 CYS A C 1
ATOM 624 O O . CYS A 1 92 ? -12.752 12.406 7.573 1.00 86.25 92 CYS A O 1
ATOM 626 N N . ALA A 1 93 ? -11.116 10.868 7.447 1.00 82.19 93 ALA A N 1
ATOM 627 C CA . ALA A 1 93 ? -11.471 10.150 8.668 1.00 82.19 93 ALA A CA 1
ATOM 628 C C . ALA A 1 93 ? -11.280 11.019 9.923 1.00 82.19 93 ALA A C 1
ATOM 630 O O . ALA A 1 93 ? -12.201 11.125 10.732 1.00 82.19 93 ALA A O 1
ATOM 631 N N . ALA A 1 94 ? -10.139 11.706 10.059 1.00 87.00 94 ALA A N 1
ATOM 632 C CA . ALA A 1 94 ? -9.875 12.598 11.190 1.00 87.00 94 ALA A CA 1
ATOM 633 C C . ALA A 1 94 ? -10.899 13.746 11.269 1.00 87.00 94 ALA A C 1
ATOM 635 O O . ALA A 1 94 ? -11.450 14.013 12.338 1.00 87.00 94 ALA A O 1
ATOM 636 N N . THR A 1 95 ? -11.214 14.390 10.138 1.00 87.06 95 THR A N 1
ATOM 637 C CA . THR A 1 95 ? -12.246 15.439 10.086 1.00 87.06 95 THR A CA 1
ATOM 638 C C . THR A 1 95 ? -13.644 14.883 10.374 1.00 87.06 95 THR A C 1
ATOM 640 O O . THR A 1 95 ? -14.398 15.512 11.115 1.00 87.06 95 THR A O 1
ATOM 643 N N . ALA A 1 96 ? -13.995 13.706 9.845 1.00 84.69 96 ALA A N 1
ATOM 644 C CA . ALA A 1 96 ? -15.298 13.088 10.082 1.00 84.69 96 ALA A CA 1
ATOM 645 C C . ALA A 1 96 ? -15.513 12.735 11.562 1.00 84.69 96 ALA A C 1
ATOM 647 O O . ALA A 1 96 ? -16.548 13.097 12.116 1.00 84.69 96 ALA A O 1
ATOM 648 N N . VAL A 1 97 ? -14.534 12.101 12.221 1.00 81.50 97 VAL A N 1
ATOM 649 C CA . VAL A 1 97 ? -14.619 11.750 13.652 1.00 81.50 97 VAL A CA 1
ATOM 650 C C . VAL A 1 97 ? -14.681 13.001 14.535 1.00 81.50 97 VAL A C 1
ATOM 652 O O . VAL A 1 97 ? -15.446 13.027 15.501 1.00 81.50 97 VAL A O 1
ATOM 655 N N . LEU A 1 98 ? -13.932 14.058 14.197 1.00 86.94 98 LEU A N 1
ATOM 656 C CA . LEU A 1 98 ? -13.970 15.326 14.931 1.00 86.94 98 LEU A CA 1
ATOM 657 C C . LEU A 1 98 ? -15.345 16.009 14.829 1.00 86.94 98 LEU A C 1
ATOM 659 O O . LEU A 1 98 ? -15.894 16.442 15.843 1.00 86.94 98 LEU A O 1
ATOM 663 N N . LEU A 1 99 ? -15.923 16.079 13.625 1.00 87.00 99 LEU A N 1
ATOM 664 C CA . LEU A 1 99 ? -17.260 16.646 13.413 1.00 87.00 99 LEU A CA 1
ATOM 665 C C . LEU A 1 99 ? -18.351 15.798 14.081 1.00 87.00 99 LEU A C 1
ATOM 667 O O . LEU A 1 99 ? -19.239 16.350 14.726 1.00 87.00 99 LEU A O 1
ATOM 671 N N . ASP A 1 100 ? -18.261 14.472 13.982 1.00 81.81 100 ASP A N 1
ATOM 672 C CA . ASP A 1 100 ? -19.162 13.526 14.645 1.00 81.81 100 ASP A CA 1
ATOM 673 C C . ASP A 1 100 ? -19.124 13.682 16.177 1.00 81.81 100 ASP A C 1
ATOM 675 O O . ASP A 1 100 ? -20.174 13.799 16.806 1.00 81.81 100 ASP A O 1
ATOM 679 N N . PHE A 1 101 ? -17.938 13.814 16.782 1.00 84.12 101 PHE A N 1
ATOM 680 C CA . PHE A 1 101 ? -17.792 14.128 18.210 1.00 84.12 101 PHE A CA 1
ATOM 681 C C . PHE A 1 101 ? -18.455 15.464 18.596 1.00 84.12 101 PHE A C 1
ATOM 683 O O . PHE A 1 101 ? -19.202 15.520 19.576 1.00 84.12 101 PHE A O 1
ATOM 690 N N . ILE A 1 102 ? -18.236 16.530 17.816 1.00 87.19 102 ILE A N 1
ATOM 691 C CA . ILE A 1 102 ? -18.854 17.843 18.067 1.00 87.19 102 ILE A CA 1
ATOM 692 C C . ILE A 1 102 ? -20.386 17.740 17.993 1.00 87.19 102 ILE A C 1
ATOM 694 O O . ILE A 1 102 ? -21.079 18.231 18.888 1.00 87.19 102 ILE A O 1
ATOM 698 N N . LEU A 1 103 ? -20.926 17.067 16.973 1.00 85.25 103 LEU A N 1
ATOM 699 C CA . LEU A 1 103 ? -22.368 16.861 16.793 1.00 85.25 103 LEU A CA 1
ATOM 700 C C . LEU A 1 103 ? -22.978 15.972 17.889 1.00 85.25 103 LEU A C 1
ATOM 702 O O . LEU A 1 103 ? -24.102 16.229 18.322 1.00 85.25 103 LEU A O 1
ATOM 706 N N . GLN A 1 104 ? -22.242 14.976 18.387 1.00 79.56 104 GLN A N 1
ATOM 707 C CA . GLN A 1 104 ? -22.668 14.118 19.498 1.00 79.56 104 GLN A CA 1
ATOM 708 C C . GLN A 1 104 ? -22.764 14.887 20.822 1.00 79.56 104 GLN A C 1
ATOM 710 O O . GLN A 1 104 ? -23.766 14.782 21.529 1.00 79.56 104 GLN A O 1
ATOM 715 N N . VAL A 1 105 ? -21.753 15.694 21.158 1.00 82.69 105 VAL A N 1
ATOM 716 C CA . VAL A 1 105 ? -21.732 16.452 22.423 1.00 82.69 105 VAL A CA 1
ATOM 717 C C . VAL A 1 105 ? -22.703 17.643 22.404 1.00 82.69 105 VAL A C 1
ATOM 719 O O . VAL A 1 105 ? -23.179 18.051 23.461 1.00 82.69 105 VAL A O 1
ATOM 722 N N . THR A 1 106 ? -23.045 18.179 21.225 1.00 87.00 106 THR A N 1
ATOM 723 C CA . THR A 1 106 ? -23.947 19.339 21.083 1.00 87.00 106 THR A CA 1
ATOM 724 C C . THR A 1 106 ? -25.357 18.958 20.615 1.00 87.00 106 THR A C 1
ATOM 726 O O . THR A 1 106 ? -26.305 18.986 21.402 1.00 87.00 106 THR A O 1
ATOM 729 N N . VAL A 1 107 ? -25.517 18.596 19.340 1.00 87.81 107 VAL A N 1
ATOM 730 C CA . VAL A 1 107 ? -26.818 18.385 18.686 1.00 87.81 107 VAL A CA 1
ATOM 731 C C . VAL A 1 107 ? -27.528 17.147 19.229 1.00 87.81 107 VAL A C 1
ATOM 733 O O . VAL A 1 107 ? -28.697 17.241 19.599 1.00 87.81 107 VAL A O 1
ATOM 736 N N . PHE A 1 108 ? -26.843 16.004 19.339 1.00 82.94 108 PHE A N 1
ATOM 737 C CA . PHE A 1 108 ? -27.455 14.788 19.888 1.00 82.94 108 PHE A CA 1
ATOM 738 C C . PHE A 1 108 ? -27.869 14.976 21.354 1.00 82.94 108 PHE A C 1
ATOM 740 O O . PHE A 1 108 ? -28.975 14.590 21.725 1.00 82.94 108 PHE A O 1
ATOM 747 N N . MET A 1 109 ? -27.048 15.645 22.171 1.00 82.81 109 MET A N 1
ATOM 748 C CA . MET A 1 109 ? -27.419 15.989 23.549 1.00 82.81 109 MET A CA 1
ATOM 749 C C . MET A 1 109 ? -28.676 16.865 23.622 1.00 82.81 109 MET A C 1
ATOM 751 O O . MET A 1 109 ? -29.559 16.592 24.435 1.00 82.81 109 MET A O 1
ATOM 755 N N . ALA A 1 110 ? -28.803 17.876 22.758 1.00 86.19 110 ALA A N 1
ATOM 756 C CA . ALA A 1 110 ? -30.011 18.698 22.685 1.00 86.19 110 ALA A CA 1
ATOM 757 C C . ALA A 1 110 ? -31.243 17.880 22.251 1.00 86.19 110 ALA A C 1
ATOM 759 O O . ALA A 1 110 ? -32.309 17.999 22.861 1.00 86.19 110 ALA A O 1
ATOM 760 N N . LEU A 1 111 ? -31.095 17.006 21.248 1.00 85.00 111 LEU A N 1
ATOM 761 C CA . LEU A 1 111 ? -32.159 16.110 20.786 1.00 85.00 111 LEU A CA 1
ATOM 762 C C . LEU A 1 111 ? -32.588 15.109 21.870 1.00 85.00 111 LEU A C 1
ATOM 764 O O . LEU A 1 111 ? -33.784 14.908 22.050 1.00 85.00 111 LEU A O 1
ATOM 768 N N . LEU A 1 112 ? -31.655 14.550 22.646 1.00 81.31 112 LEU A N 1
ATOM 769 C CA . LEU A 1 112 ? -31.958 13.638 23.754 1.00 81.31 112 LEU A CA 1
ATOM 770 C C . LEU A 1 112 ? -32.740 14.332 24.883 1.00 81.31 112 LEU A C 1
ATOM 772 O O . LEU A 1 112 ? -33.644 13.732 25.469 1.00 81.31 112 LEU A O 1
ATOM 776 N N . VAL A 1 113 ? -32.447 15.608 25.169 1.00 84.06 113 VAL A N 1
ATOM 777 C CA . VAL A 1 113 ? -33.256 16.414 26.102 1.00 84.06 113 VAL A CA 1
ATOM 778 C C . VAL A 1 113 ? -34.660 16.664 25.542 1.00 84.06 113 VAL A C 1
ATOM 780 O O . VAL A 1 113 ? -35.633 16.555 26.288 1.00 84.06 113 VAL A O 1
ATOM 783 N N . LEU A 1 114 ? -34.801 16.961 24.247 1.00 84.62 114 LEU A N 1
ATOM 784 C CA . LEU A 1 114 ? -36.116 17.135 23.615 1.00 84.62 114 LEU A CA 1
ATOM 785 C C . LEU A 1 114 ? -36.930 15.830 23.595 1.00 84.62 114 LEU A C 1
ATOM 787 O O . LEU A 1 114 ? -38.122 15.856 23.902 1.00 84.62 114 LEU A O 1
ATOM 791 N N . ASP A 1 115 ? -36.293 14.693 23.319 1.00 82.31 115 ASP A N 1
ATOM 792 C CA . ASP A 1 115 ? -36.936 13.376 23.351 1.00 82.31 115 ASP A CA 1
ATOM 793 C C . ASP A 1 115 ? -37.365 12.989 24.773 1.00 82.31 115 ASP A C 1
ATOM 795 O O . ASP A 1 115 ? -38.496 12.566 25.001 1.00 82.31 115 ASP A O 1
ATOM 799 N N . SER A 1 116 ? -36.525 13.278 25.769 1.00 79.50 116 SER A N 1
ATOM 800 C CA . SER A 1 116 ? -36.879 13.093 27.180 1.00 79.50 116 SER A CA 1
ATOM 801 C C . SER A 1 116 ? -38.083 13.953 27.599 1.00 79.50 116 SER A C 1
ATOM 803 O O . SER A 1 116 ? -38.938 13.474 28.343 1.00 79.50 116 SER A O 1
ATOM 805 N N . ARG A 1 117 ? -38.222 15.188 27.080 1.00 82.81 117 ARG A N 1
ATOM 806 C CA . ARG A 1 117 ? -39.439 16.010 27.273 1.00 82.81 117 ARG A CA 1
ATOM 807 C C . ARG A 1 117 ? -40.661 15.403 26.577 1.00 82.81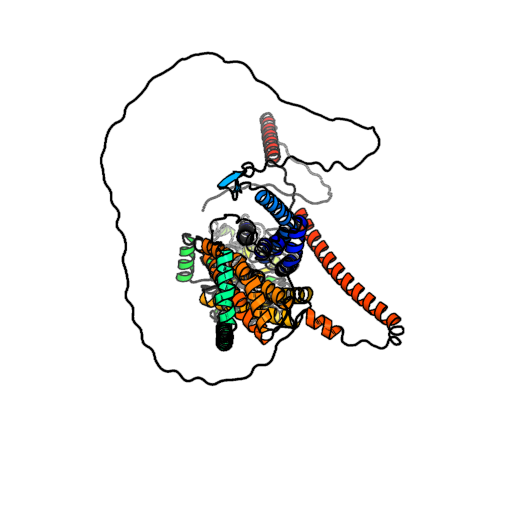 117 ARG A C 1
ATOM 809 O O . ARG A 1 117 ? -41.747 15.407 27.149 1.00 82.81 117 ARG A O 1
ATOM 816 N N . ARG A 1 118 ? -40.504 14.873 25.359 1.00 83.25 118 ARG A N 1
ATOM 817 C CA . ARG A 1 118 ? -41.575 14.191 24.606 1.00 83.25 118 ARG A CA 1
ATOM 818 C C . ARG A 1 118 ? -42.095 12.963 25.364 1.00 83.25 118 ARG A C 1
ATOM 820 O O . ARG A 1 118 ? -43.310 12.798 25.472 1.00 83.25 118 ARG A O 1
ATOM 827 N N . LEU A 1 119 ? -41.188 12.160 25.923 1.00 76.94 119 LEU A N 1
ATOM 828 C CA . LEU A 1 119 ? -41.505 10.999 26.760 1.00 76.94 119 LEU A CA 1
ATOM 829 C C . LEU A 1 119 ? -42.204 11.406 28.066 1.00 76.94 119 LEU A C 1
ATOM 831 O O . LEU A 1 119 ? -43.214 10.805 28.418 1.00 76.94 119 LEU A O 1
ATOM 835 N N . GLN A 1 120 ? -41.741 12.468 28.741 1.00 77.69 120 GLN A N 1
ATOM 836 C CA . GLN A 1 120 ? -42.425 13.030 29.919 1.00 77.69 120 GLN A CA 1
ATOM 837 C C . GLN A 1 120 ? -43.847 13.535 29.613 1.00 77.69 120 GLN A C 1
ATOM 839 O O . GLN A 1 120 ? -44.700 13.497 30.490 1.00 77.69 120 GLN A O 1
ATOM 844 N N . GLN A 1 121 ? -44.122 13.976 28.381 1.00 79.50 121 GLN A N 1
ATOM 845 C CA . GLN A 1 121 ? -45.456 14.397 27.928 1.00 79.50 121 GLN A CA 1
ATOM 846 C C . GLN A 1 121 ? -46.307 13.253 27.333 1.00 79.50 121 GLN A C 1
ATOM 848 O O . GLN A 1 121 ? -47.325 13.527 26.692 1.00 79.50 121 GLN A O 1
ATOM 853 N N . SER A 1 122 ? -45.892 11.988 27.488 1.00 77.62 122 SER A N 1
ATOM 854 C CA . SER A 1 122 ? -46.588 10.795 26.968 1.00 77.62 122 SER A CA 1
ATOM 855 C C . SER A 1 122 ? -46.918 10.860 25.464 1.00 77.62 122 SER A C 1
ATOM 857 O O . SER A 1 122 ? -47.956 10.371 25.012 1.00 77.62 122 SER A O 1
ATOM 859 N N . ARG A 1 123 ? -46.052 11.489 24.656 1.00 77.44 123 ARG A N 1
ATOM 860 C CA . ARG A 1 123 ? -46.228 11.639 23.197 1.00 77.44 123 ARG A CA 1
ATOM 861 C C . ARG A 1 123 ? -45.549 10.508 22.423 1.00 77.44 123 ARG A C 1
ATOM 863 O O . ARG A 1 123 ? -44.426 10.139 22.759 1.00 77.44 123 ARG A O 1
ATOM 870 N N . LEU A 1 124 ? -46.178 10.010 21.355 1.00 78.06 124 LEU A N 1
ATOM 871 C CA . LEU A 1 124 ? -45.612 8.949 20.500 1.00 78.06 124 LEU A CA 1
ATOM 872 C C . LEU A 1 124 ? -44.296 9.358 19.815 1.00 78.06 124 LEU A C 1
ATOM 874 O O . LEU A 1 124 ? -44.092 10.529 19.501 1.00 78.06 124 LEU A O 1
ATOM 878 N N . ASP A 1 125 ? -43.437 8.369 19.539 1.00 78.56 125 ASP A N 1
ATOM 879 C CA . ASP A 1 125 ? -42.071 8.562 19.020 1.00 78.56 125 ASP A CA 1
ATOM 880 C C . ASP A 1 125 ? -42.051 9.234 17.637 1.00 78.56 125 ASP A C 1
ATOM 882 O O . ASP A 1 125 ? -41.693 10.402 17.505 1.00 78.56 125 ASP A O 1
ATOM 886 N N . CYS A 1 126 ? -42.493 8.525 16.595 1.00 78.56 126 CYS A N 1
ATOM 887 C CA . CYS A 1 126 ? -42.508 9.043 15.222 1.00 78.56 126 CYS A CA 1
ATOM 888 C C . CYS A 1 126 ? -43.680 10.003 14.936 1.00 78.56 126 CYS A C 1
ATOM 890 O O . CYS A 1 126 ? -43.768 10.544 13.836 1.00 78.56 126 CYS A O 1
ATOM 892 N N . LEU A 1 127 ? -44.599 10.190 15.892 1.00 79.00 127 LEU A N 1
ATOM 893 C CA . LEU A 1 127 ? -45.816 11.001 15.756 1.00 79.00 127 LEU A CA 1
ATOM 894 C C . LEU A 1 127 ? -46.034 11.879 17.010 1.00 79.00 127 LEU A C 1
ATOM 896 O O . LEU A 1 127 ? -47.043 11.719 17.701 1.00 79.00 127 LEU A O 1
ATOM 900 N N . PRO A 1 128 ? -45.132 12.836 17.311 1.00 73.06 128 PRO A N 1
ATOM 901 C CA . PRO A 1 128 ? -45.146 13.612 18.563 1.00 73.06 128 PRO A CA 1
ATOM 902 C C . PRO A 1 128 ? -46.398 14.489 18.762 1.00 73.06 128 PRO A C 1
ATOM 904 O O . PRO A 1 128 ? -46.675 14.956 19.870 1.00 73.06 128 PRO A O 1
ATOM 907 N N . CYS A 1 129 ? -47.192 14.701 17.710 1.00 79.25 129 CYS A N 1
ATOM 908 C CA . CYS A 1 129 ? -48.500 15.350 17.793 1.00 79.25 129 CYS A CA 1
ATOM 909 C C . CYS A 1 129 ? -49.520 14.537 18.616 1.00 79.25 129 CYS A C 1
ATOM 911 O O . CYS A 1 129 ? -50.434 15.126 19.189 1.00 79.25 129 CYS A O 1
ATOM 913 N N . ILE A 1 130 ? -49.365 13.211 18.699 1.00 76.69 130 ILE A N 1
ATOM 914 C CA . ILE A 1 130 ? -50.300 12.304 19.376 1.00 76.69 130 ILE A CA 1
ATOM 915 C C . ILE A 1 130 ? -49.823 12.048 20.811 1.00 76.69 130 ILE A C 1
ATOM 917 O O . ILE A 1 130 ? -48.771 11.440 21.023 1.00 76.69 130 ILE A O 1
ATOM 921 N N . ARG A 1 131 ? -50.622 12.472 21.799 1.00 76.06 131 ARG A N 1
ATOM 922 C CA . ARG A 1 131 ? -50.513 12.012 23.194 1.00 76.06 131 ARG A CA 1
ATOM 923 C C . ARG A 1 131 ? -51.182 10.643 23.335 1.00 76.06 131 ARG A C 1
ATOM 925 O O . ARG A 1 131 ? -52.301 10.452 22.860 1.00 76.06 131 ARG A O 1
ATOM 932 N N . VAL A 1 132 ? -50.519 9.716 24.015 1.00 71.81 132 VAL A N 1
ATOM 933 C CA . VAL A 1 132 ? -51.101 8.444 24.453 1.00 71.81 132 VAL A CA 1
ATOM 934 C C . VAL A 1 132 ? -51.766 8.684 25.812 1.00 71.81 132 VAL A C 1
ATOM 936 O O . VAL A 1 132 ? -51.077 9.155 26.717 1.00 71.81 132 VAL A O 1
ATOM 939 N N . PRO A 1 133 ? -53.067 8.392 25.998 1.00 64.81 133 PRO A N 1
ATOM 940 C CA . PRO A 1 133 ? -53.656 8.418 27.331 1.00 64.81 133 PRO A CA 1
ATOM 941 C C . PRO A 1 133 ? -53.013 7.325 28.184 1.00 64.81 133 PRO A C 1
ATOM 943 O O . PRO A 1 133 ? -52.829 6.199 27.715 1.00 64.81 133 PRO A O 1
ATOM 946 N N . TYR A 1 134 ? -52.700 7.629 29.440 1.00 63.94 134 TYR A N 1
ATOM 947 C CA . TYR A 1 134 ? -52.254 6.608 30.387 1.00 63.94 134 TYR A CA 1
ATOM 948 C C . TYR A 1 134 ? -53.443 6.107 31.215 1.00 63.94 134 TYR A C 1
ATOM 950 O O . TYR A 1 134 ? -54.498 6.746 31.273 1.00 63.94 134 TYR A O 1
ATOM 958 N N . ARG A 1 135 ? -53.293 4.922 31.811 1.00 59.34 135 ARG A N 1
ATOM 959 C CA . ARG A 1 135 ? -54.320 4.322 32.661 1.00 59.34 135 ARG A CA 1
ATOM 960 C C . ARG A 1 135 ? -53.975 4.558 34.127 1.00 59.34 135 ARG A C 1
ATOM 962 O O . ARG A 1 135 ? -52.924 4.106 34.580 1.00 59.34 135 ARG A O 1
ATOM 969 N N . ASP A 1 136 ? -54.845 5.264 34.839 1.00 64.19 136 ASP A N 1
ATOM 970 C CA . ASP A 1 136 ? -54.637 5.607 36.245 1.00 64.19 136 ASP A CA 1
ATOM 971 C C . ASP A 1 136 ? -54.792 4.387 37.178 1.00 64.19 136 ASP A C 1
ATOM 973 O O . ASP A 1 136 ? -55.172 3.286 36.764 1.00 64.19 136 ASP A O 1
ATOM 977 N N . ALA A 1 137 ? -54.524 4.585 38.472 1.00 61.34 137 ALA A N 1
ATOM 978 C CA . ALA A 1 137 ? -54.701 3.546 39.491 1.00 61.34 137 ALA A CA 1
ATOM 979 C C . ALA A 1 137 ? -56.175 3.117 39.690 1.00 61.34 137 ALA A C 1
ATOM 981 O O . ALA A 1 137 ? -56.429 2.065 40.277 1.00 61.34 137 ALA A O 1
ATOM 982 N N . SER A 1 138 ? -57.132 3.903 39.186 1.00 64.06 138 SER A N 1
ATOM 983 C CA . SER A 1 138 ? -58.574 3.618 39.156 1.00 64.06 138 SER A CA 1
ATOM 984 C C . SER A 1 138 ? -58.976 2.732 37.965 1.00 64.06 138 SER A C 1
ATOM 986 O O . SER A 1 138 ? -60.097 2.225 37.917 1.00 64.06 138 SER A O 1
ATOM 988 N N . GLY A 1 139 ? -58.090 2.552 36.980 1.00 59.50 139 GLY A N 1
ATOM 989 C CA . GLY A 1 139 ? -58.387 1.884 35.715 1.00 59.50 139 GLY A CA 1
ATOM 990 C C . GLY A 1 139 ? -59.071 2.779 34.670 1.00 59.50 139 GLY A C 1
ATOM 991 O O . GLY A 1 139 ? -59.529 2.256 33.646 1.00 59.50 139 GLY A O 1
ATOM 992 N N . HIS A 1 140 ? -59.139 4.089 34.891 1.00 49.94 140 HIS A N 1
ATOM 993 C CA . HIS A 1 140 ? -59.648 5.077 33.945 1.00 49.94 140 HIS A CA 1
ATOM 994 C C . HIS A 1 140 ? -58.540 5.541 32.989 1.00 49.94 140 HIS A C 1
ATOM 996 O O . HIS A 1 140 ? -57.360 5.543 33.338 1.00 49.94 140 HIS A O 1
ATOM 1002 N N . TRP A 1 141 ? -58.909 5.945 31.774 1.00 60.81 141 TRP A N 1
ATOM 1003 C CA . TRP A 1 141 ? -57.983 6.636 30.875 1.00 60.81 141 TRP A CA 1
ATOM 1004 C C . TRP A 1 141 ? -57.927 8.116 31.250 1.00 60.81 141 TRP A C 1
ATOM 1006 O O . TRP A 1 141 ? -58.976 8.750 31.399 1.00 60.81 141 TRP A O 1
ATOM 1016 N N . VAL A 1 142 ? -56.719 8.653 31.402 1.00 60.25 142 VAL A N 1
ATOM 1017 C CA . VAL A 1 142 ? -56.470 10.058 31.740 1.00 60.25 142 VAL A CA 1
ATOM 1018 C C . VAL A 1 142 ? -55.619 10.697 30.644 1.00 60.25 142 VAL A C 1
ATOM 1020 O O . VAL A 1 142 ? -54.651 10.105 30.159 1.00 60.25 142 VAL A O 1
ATOM 1023 N N . TYR A 1 143 ? -56.004 11.912 30.258 1.00 58.88 143 TYR A N 1
ATOM 1024 C CA . TYR A 1 143 ? -55.214 12.817 29.432 1.00 58.88 143 TYR A CA 1
ATOM 1025 C C . TYR A 1 143 ? -54.741 13.975 30.314 1.00 58.88 143 TYR A C 1
ATOM 1027 O O . TYR A 1 143 ? -55.554 14.566 31.022 1.00 58.88 143 TYR A O 1
ATOM 1035 N N . ASP A 1 144 ? -53.451 14.308 30.261 1.00 54.38 144 ASP A N 1
ATOM 1036 C CA . ASP A 1 144 ? -52.905 15.450 30.998 1.00 54.38 144 ASP A CA 1
ATOM 1037 C C . ASP A 1 144 ? -53.286 16.779 30.326 1.00 54.38 144 ASP A C 1
ATOM 1039 O O . ASP A 1 144 ? -52.568 17.296 29.458 1.00 54.38 144 ASP A O 1
ATOM 1043 N N . ASP A 1 145 ? -54.402 17.365 30.757 1.00 43.16 145 ASP A N 1
ATOM 1044 C CA . ASP A 1 145 ? -54.657 18.798 30.597 1.00 43.16 145 ASP A CA 1
ATOM 1045 C C . ASP A 1 145 ? -53.814 19.575 31.617 1.00 43.16 145 ASP A C 1
ATOM 1047 O O . ASP A 1 145 ? -54.286 20.039 32.653 1.00 43.16 145 ASP A O 1
ATOM 1051 N N . VAL A 1 146 ? -52.522 19.709 31.303 1.00 47.72 146 VAL A N 1
ATOM 1052 C CA . VAL A 1 146 ? -51.680 20.749 31.900 1.00 47.72 146 VAL A CA 1
ATOM 1053 C C . VAL A 1 146 ? -52.177 22.087 31.364 1.00 47.72 146 VAL A C 1
ATOM 1055 O O . VAL A 1 146 ? -51.898 22.438 30.219 1.00 47.72 146 VAL A O 1
ATOM 1058 N N . SER A 1 147 ? -52.921 22.819 32.190 1.00 37.50 147 SER A N 1
ATOM 1059 C CA . SER A 1 147 ? -53.082 24.259 32.022 1.00 37.50 147 SER A CA 1
ATOM 1060 C C . SER A 1 147 ? -51.722 24.926 32.212 1.00 37.50 147 SER A C 1
ATOM 1062 O O . SER A 1 147 ? -51.061 24.678 33.223 1.00 37.50 147 SER A O 1
ATOM 1064 N N . ASP A 1 148 ? -51.310 25.763 31.262 1.00 39.25 148 ASP A N 1
ATOM 1065 C CA . ASP A 1 148 ? -50.095 26.566 31.389 1.00 39.25 148 ASP A CA 1
ATOM 1066 C C . ASP A 1 148 ? -50.269 27.581 32.533 1.00 39.25 148 ASP A C 1
ATOM 1068 O O . ASP A 1 148 ? -50.859 28.647 32.362 1.00 39.25 148 ASP A O 1
ATOM 1072 N N . ASN A 1 149 ? -49.773 27.231 33.722 1.00 32.59 149 ASN A N 1
ATOM 1073 C CA . ASN A 1 149 ? -49.564 28.189 34.800 1.00 32.59 149 ASN A CA 1
ATOM 1074 C C . ASN A 1 149 ? -48.281 28.965 34.486 1.00 32.59 149 ASN A C 1
ATOM 1076 O O . ASN A 1 149 ? -47.179 28.482 34.748 1.00 32.59 149 ASN A O 1
ATOM 1080 N N . GLU A 1 150 ? -48.426 30.158 33.917 1.00 38.50 150 GLU A N 1
ATOM 1081 C CA . GLU A 1 150 ? -47.367 31.165 33.953 1.00 38.50 150 GLU A CA 1
ATOM 1082 C C . GLU A 1 150 ? -47.221 31.652 35.409 1.00 38.50 150 GLU A C 1
ATOM 1084 O O . GLU A 1 150 ? -48.208 32.042 36.034 1.00 38.50 150 GLU A O 1
ATOM 1089 N N . ASP A 1 151 ? -46.009 31.585 35.972 1.00 37.81 151 ASP A N 1
ATOM 1090 C CA . ASP A 1 151 ? -45.736 32.049 37.340 1.00 37.81 151 ASP A CA 1
ATOM 1091 C C . ASP A 1 151 ? -45.782 33.588 37.396 1.00 37.81 151 ASP A C 1
ATOM 1093 O O . ASP A 1 151 ? -44.843 34.287 37.006 1.00 37.81 151 ASP A O 1
ATOM 1097 N N . ASP A 1 152 ? -46.913 34.108 37.869 1.00 31.69 152 ASP A N 1
ATOM 1098 C CA . ASP A 1 152 ? -47.253 35.532 37.918 1.00 31.69 152 ASP A CA 1
ATOM 1099 C C . ASP A 1 152 ? -46.555 36.236 39.103 1.00 31.69 152 ASP A C 1
ATOM 1101 O O . ASP A 1 152 ? -47.136 36.416 40.177 1.00 31.69 152 ASP A O 1
ATOM 1105 N N . ASP A 1 153 ? -45.276 36.603 38.941 1.00 33.84 153 ASP A N 1
ATOM 1106 C CA . ASP A 1 153 ? -44.512 37.298 39.990 1.00 33.84 153 ASP A CA 1
ATOM 1107 C C . ASP A 1 153 ? -43.541 38.370 39.454 1.00 33.84 153 ASP A C 1
ATOM 1109 O O . ASP A 1 153 ? -42.332 38.162 39.411 1.00 33.84 153 ASP A O 1
ATOM 1113 N N . HIS A 1 154 ? -44.066 39.548 39.075 1.00 29.94 154 HIS A N 1
ATOM 1114 C CA . HIS A 1 154 ? -43.361 40.844 39.179 1.00 29.94 154 HIS A CA 1
ATOM 1115 C C . HIS A 1 154 ? -44.319 42.051 39.066 1.00 29.94 154 HIS A C 1
ATOM 1117 O O . HIS A 1 154 ? -44.881 42.342 38.010 1.00 29.94 154 HIS A O 1
ATOM 1123 N N . GLN A 1 155 ? -44.441 42.840 40.140 1.00 27.05 155 GLN A N 1
ATOM 1124 C CA . GLN A 1 155 ? -45.141 44.134 40.118 1.00 27.05 155 GLN A CA 1
ATOM 1125 C C . GLN A 1 155 ? -44.211 45.269 39.649 1.00 27.05 155 GLN A C 1
ATOM 1127 O O . GLN A 1 155 ? -43.191 45.516 40.290 1.00 27.05 155 GLN A O 1
ATOM 1132 N N . GLY A 1 156 ? -44.601 46.051 38.629 1.00 24.70 156 GLY A N 1
ATOM 1133 C CA . GLY A 1 156 ? -44.012 47.389 38.430 1.00 24.70 156 GLY A CA 1
ATOM 1134 C C . GLY A 1 156 ? -44.012 47.997 37.018 1.00 24.70 156 GLY A C 1
ATOM 1135 O O . GLY A 1 156 ? -43.134 47.719 36.217 1.00 24.70 156 GLY A O 1
ATOM 1136 N N . SER A 1 157 ? -44.891 48.983 36.800 1.00 24.03 157 SER A N 1
ATOM 1137 C CA . SER A 1 157 ? -44.696 50.132 35.886 1.00 24.03 157 SER A CA 1
ATOM 1138 C C . SER A 1 157 ? -44.491 49.910 34.366 1.00 24.03 157 SER A C 1
ATOM 1140 O O . SER A 1 157 ? -43.386 50.000 33.849 1.00 24.03 157 SER A O 1
ATOM 1142 N N . ALA A 1 158 ? -45.619 49.868 33.649 1.00 26.02 158 ALA A N 1
ATOM 1143 C CA . ALA A 1 158 ? -45.975 50.742 32.511 1.00 26.02 158 ALA A CA 1
ATOM 1144 C C . ALA A 1 158 ? -45.018 51.021 31.309 1.00 26.02 158 ALA A C 1
ATOM 1146 O O . ALA A 1 158 ? -43.930 51.569 31.444 1.00 26.02 158 ALA A O 1
ATOM 1147 N N . ALA A 1 159 ? -45.645 50.934 30.120 1.00 26.73 159 ALA A N 1
ATOM 1148 C CA . ALA A 1 159 ? -45.344 51.601 28.835 1.00 26.73 159 ALA A CA 1
ATOM 1149 C C . ALA A 1 159 ? -44.280 50.993 27.888 1.00 26.73 159 ALA A C 1
ATOM 1151 O O . ALA A 1 159 ? -43.243 50.496 28.302 1.00 26.73 159 ALA A O 1
ATOM 1152 N N . GLY A 1 160 ? -44.539 51.113 26.571 1.00 23.91 160 GLY A N 1
ATOM 1153 C CA . GLY A 1 160 ? -43.563 50.825 25.502 1.00 23.91 160 GLY A CA 1
ATOM 1154 C C . GLY A 1 160 ? -43.897 49.670 24.543 1.00 23.91 160 GLY A C 1
ATOM 1155 O O . GLY A 1 160 ? -43.084 48.773 24.368 1.00 23.91 160 GLY A O 1
ATOM 1156 N N . GLY A 1 161 ? -45.064 49.671 23.888 1.00 24.30 161 GLY A N 1
ATOM 1157 C CA . GLY A 1 161 ? -45.405 48.643 22.887 1.00 24.30 161 GLY A CA 1
ATOM 1158 C C . GLY A 1 161 ? -44.935 48.952 21.454 1.00 24.30 161 GLY A C 1
ATOM 1159 O O . GLY A 1 161 ? -44.662 50.108 21.124 1.00 24.30 161 GLY A O 1
ATOM 1160 N N . ARG A 1 162 ? -44.936 47.927 20.583 1.00 25.20 162 ARG A N 1
ATOM 1161 C CA . ARG A 1 162 ? -45.175 48.008 19.119 1.00 25.20 162 ARG A CA 1
ATOM 1162 C C . ARG A 1 162 ? -45.337 46.607 18.521 1.00 25.20 162 ARG A C 1
ATOM 1164 O O . ARG A 1 162 ? -44.491 45.748 18.733 1.00 25.20 162 ARG A O 1
ATOM 1171 N N . SER A 1 163 ? -46.397 46.394 17.744 1.00 23.77 163 SER A N 1
ATOM 1172 C CA . SER A 1 163 ? -46.568 45.185 16.936 1.00 23.77 163 SER A CA 1
ATOM 1173 C C . SER A 1 163 ? -45.874 45.323 15.579 1.00 23.77 163 SER A C 1
ATOM 1175 O O . SER A 1 163 ? -45.847 46.404 14.992 1.00 23.77 163 SER A O 1
ATOM 1177 N N . TRP A 1 164 ? -45.387 44.202 15.048 1.00 25.81 164 TRP A N 1
ATOM 1178 C CA . TRP A 1 164 ? -45.094 44.034 13.625 1.00 25.81 164 TRP A CA 1
ATOM 1179 C C . TRP A 1 164 ? -45.718 42.722 13.157 1.00 25.81 164 TRP A C 1
ATOM 1181 O O . TRP A 1 164 ? -45.194 41.645 13.424 1.00 25.81 164 TRP A O 1
ATOM 1191 N N . GLY A 1 165 ? -46.866 42.819 12.488 1.00 24.98 165 GLY A N 1
ATOM 1192 C CA . GLY A 1 165 ? -47.502 41.697 11.803 1.00 24.98 165 GLY A CA 1
ATOM 1193 C C . GLY A 1 165 ? -47.405 41.871 10.290 1.00 24.98 165 GLY A C 1
ATOM 1194 O O . GLY A 1 165 ? -47.561 42.983 9.789 1.00 24.98 165 GLY A O 1
ATOM 1195 N N . LEU A 1 166 ? -47.192 40.771 9.567 1.00 25.81 166 LEU A N 1
ATOM 1196 C CA . LEU A 1 166 ? -47.383 40.671 8.117 1.00 25.81 166 LEU A CA 1
ATOM 1197 C C . LEU A 1 166 ? -48.116 39.351 7.782 1.00 25.81 166 LEU A C 1
ATOM 1199 O O . LEU A 1 166 ? -48.100 38.441 8.613 1.00 25.81 166 LEU A O 1
ATOM 1203 N N . PRO A 1 167 ? -48.846 39.265 6.648 1.00 32.12 167 PRO A N 1
ATOM 1204 C CA . PRO A 1 167 ? -50.145 38.588 6.671 1.00 32.12 167 PRO A CA 1
ATOM 1205 C C . PRO A 1 167 ? -50.385 37.549 5.555 1.00 32.12 167 PRO A C 1
ATOM 1207 O O . PRO A 1 167 ? -49.646 37.462 4.578 1.00 32.12 167 PRO A O 1
ATOM 1210 N N . GLY A 1 168 ? -51.519 36.848 5.662 1.00 25.92 168 GLY A N 1
ATOM 1211 C CA . GLY A 1 168 ? -52.082 35.969 4.627 1.00 25.92 168 GLY A CA 1
ATOM 1212 C C . GLY A 1 168 ? -52.117 34.493 5.054 1.00 25.92 168 GLY A C 1
ATOM 1213 O O . GLY A 1 168 ? -51.204 34.032 5.723 1.00 25.92 168 GLY A O 1
ATOM 1214 N N . LEU A 1 169 ? -53.143 33.698 4.733 1.00 27.27 169 LEU A N 1
ATOM 1215 C CA . LEU A 1 169 ? -54.350 33.962 3.934 1.00 27.27 169 LEU A CA 1
ATOM 1216 C C . LEU A 1 169 ? -55.562 33.264 4.586 1.00 27.27 169 LEU A C 1
ATOM 1218 O O . LEU A 1 169 ? -55.417 32.160 5.106 1.00 27.27 169 LEU A O 1
ATOM 1222 N N . SER A 1 170 ? -56.756 33.866 4.542 1.00 26.73 170 SER A N 1
ATOM 1223 C CA . SER A 1 170 ? -57.978 33.275 5.113 1.00 26.73 170 SER A CA 1
ATOM 1224 C C . SER A 1 170 ? -59.206 33.437 4.206 1.00 26.73 170 SER A C 1
ATOM 1226 O O . SER A 1 170 ? -59.878 34.465 4.183 1.00 26.73 170 SER A O 1
ATOM 1228 N N . THR A 1 171 ? -59.525 32.363 3.484 1.00 29.23 171 THR A N 1
ATOM 1229 C CA . THR A 1 171 ? -60.739 32.168 2.670 1.00 29.23 171 THR A CA 1
ATOM 1230 C C . THR A 1 171 ? -60.838 30.662 2.373 1.00 29.23 171 THR A C 1
ATOM 1232 O O . THR A 1 171 ? -59.814 30.038 2.124 1.00 29.23 171 THR A O 1
ATOM 1235 N N . LEU A 1 172 ? -61.982 29.970 2.414 1.00 27.73 172 LEU A N 1
ATOM 1236 C CA . LEU A 1 172 ? -63.391 30.366 2.554 1.00 27.73 172 LEU A CA 1
ATOM 1237 C C . LEU A 1 172 ? -64.090 29.544 3.659 1.00 27.73 172 LEU A C 1
ATOM 1239 O O . LEU A 1 172 ? -63.740 28.392 3.900 1.00 27.73 172 LEU A O 1
ATOM 1243 N N . ARG A 1 173 ? -65.161 30.091 4.250 1.00 30.00 173 ARG A N 1
ATOM 1244 C CA . ARG A 1 173 ? -66.164 29.335 5.024 1.00 30.00 173 ARG A CA 1
ATOM 1245 C C . ARG A 1 173 ? -67.549 29.719 4.507 1.00 30.00 173 ARG A C 1
ATOM 1247 O O . ARG A 1 173 ? -67.944 30.869 4.669 1.00 30.00 173 ARG A O 1
ATOM 1254 N N . GLY A 1 174 ? -68.279 28.789 3.887 1.00 25.31 174 GLY A N 1
ATOM 1255 C CA . GLY A 1 174 ? -69.573 29.111 3.278 1.00 25.31 174 GLY A CA 1
ATOM 1256 C C . GLY A 1 174 ? -70.393 27.910 2.799 1.00 25.31 174 GLY A C 1
ATOM 1257 O O . GLY A 1 174 ? -70.093 27.334 1.766 1.00 25.31 174 GLY A O 1
ATOM 1258 N N . LEU A 1 175 ? -71.465 27.627 3.546 1.00 25.86 175 LEU A N 1
ATOM 1259 C CA . LEU A 1 175 ? -72.783 27.171 3.074 1.00 25.86 175 LEU A CA 1
ATOM 1260 C C . LEU A 1 175 ? -72.884 25.960 2.117 1.00 25.86 175 LEU A C 1
ATOM 1262 O O . LEU A 1 175 ? -72.851 26.098 0.899 1.00 25.86 175 LEU A O 1
ATOM 1266 N N . ALA A 1 176 ? -73.284 24.822 2.688 1.00 26.22 176 ALA A N 1
ATOM 1267 C CA . ALA A 1 176 ? -74.306 23.942 2.112 1.00 26.22 176 ALA A CA 1
ATOM 1268 C C . ALA A 1 176 ? -75.181 23.402 3.262 1.00 26.22 176 ALA A C 1
ATOM 1270 O O . ALA A 1 176 ? -74.657 23.138 4.345 1.00 26.22 176 ALA A O 1
ATOM 1271 N N . ALA A 1 177 ? -76.500 23.285 3.072 1.00 27.19 177 ALA A N 1
ATOM 1272 C CA . ALA A 1 177 ? -77.433 22.887 4.133 1.00 27.19 177 ALA A CA 1
ATOM 1273 C C . ALA A 1 177 ? -78.666 22.132 3.599 1.00 27.19 177 ALA A C 1
ATOM 1275 O O . ALA A 1 177 ? -79.154 22.442 2.515 1.00 27.19 177 ALA A O 1
ATOM 1276 N N . GLY A 1 178 ? -79.212 21.229 4.428 1.00 23.83 178 GLY A N 1
ATOM 1277 C CA . GLY A 1 178 ? -80.562 20.653 4.301 1.00 23.83 178 GLY A CA 1
ATOM 1278 C C . GLY A 1 178 ? -80.635 19.182 3.858 1.00 23.83 178 GLY A C 1
ATOM 1279 O O . GLY A 1 178 ? -79.888 18.768 2.979 1.00 23.83 178 GLY A O 1
ATOM 1280 N N . GLY A 1 179 ? -81.582 18.412 4.431 1.00 24.20 179 GLY A N 1
ATOM 1281 C CA . GLY A 1 179 ? -82.034 17.136 3.840 1.00 24.20 179 GLY A CA 1
ATOM 1282 C C . GLY A 1 179 ? -82.400 15.952 4.761 1.00 24.20 179 GLY A C 1
ATOM 1283 O O . GLY A 1 179 ? -81.803 14.895 4.611 1.00 24.20 179 GLY A O 1
ATOM 1284 N N . GLY A 1 180 ? -83.428 16.062 5.621 1.00 24.42 180 GLY A N 1
ATOM 1285 C CA . GLY A 1 180 ? -84.068 14.899 6.291 1.00 24.42 180 GLY A CA 1
ATOM 1286 C C . GLY A 1 180 ? -83.248 14.200 7.400 1.00 24.42 180 GLY A C 1
ATOM 1287 O O . GLY A 1 180 ? -82.117 14.582 7.670 1.00 24.42 180 GLY A O 1
ATOM 1288 N N . GLY A 1 181 ? -83.774 13.201 8.123 1.00 24.89 181 GLY A N 1
ATOM 1289 C CA . GLY A 1 181 ? -85.116 12.589 8.097 1.00 24.89 181 GLY A CA 1
ATOM 1290 C C . GLY A 1 181 ? -85.392 11.735 9.359 1.00 24.89 181 GLY A C 1
ATOM 1291 O O . GLY A 1 181 ? -84.486 11.489 10.151 1.00 24.89 181 GLY A O 1
ATOM 1292 N N . GLN A 1 182 ? -86.646 11.325 9.585 1.00 24.19 182 GLN A N 1
ATOM 1293 C CA . GLN A 1 182 ? -87.154 10.801 10.871 1.00 24.19 182 GLN A CA 1
ATOM 1294 C C . GLN A 1 182 ? -87.147 9.255 11.011 1.00 24.19 182 GLN A C 1
ATOM 1296 O O . GLN A 1 182 ? -87.487 8.558 10.067 1.00 24.19 182 GLN A O 1
ATOM 1301 N N . GLN A 1 183 ? -86.925 8.786 12.251 1.00 25.03 183 GLN A N 1
ATOM 1302 C CA . GLN A 1 183 ? -87.578 7.644 12.944 1.00 25.03 183 GLN A CA 1
ATOM 1303 C C . GLN A 1 183 ? -87.444 6.154 12.508 1.00 25.03 183 GLN A C 1
ATOM 1305 O O . GLN A 1 183 ? -87.762 5.762 11.398 1.00 25.03 183 GLN A O 1
ATOM 1310 N N . GLN A 1 184 ? -87.242 5.336 13.562 1.00 24.28 184 GLN A N 1
ATOM 1311 C CA . GLN A 1 184 ? -87.891 4.043 13.897 1.00 24.28 184 GLN A CA 1
ATOM 1312 C C . GLN A 1 184 ? -87.536 2.720 13.179 1.00 24.28 184 GLN A C 1
ATOM 1314 O O . GLN A 1 184 ? -87.401 2.634 11.968 1.00 24.28 184 GLN A O 1
ATOM 1319 N N . GLY A 1 185 ? -87.555 1.652 13.997 1.00 22.48 185 GLY A N 1
ATOM 1320 C CA . GLY A 1 185 ? -87.707 0.246 13.596 1.00 22.48 185 GLY A CA 1
ATOM 1321 C C . GLY A 1 185 ? -86.409 -0.584 13.522 1.00 22.48 185 GLY A C 1
ATOM 1322 O O . GLY A 1 185 ? -85.385 -0.065 13.106 1.00 22.48 185 GLY A O 1
ATOM 1323 N N . SER A 1 186 ? -86.378 -1.900 13.781 1.00 23.08 186 SER A N 1
ATOM 1324 C CA . SER A 1 186 ? -86.830 -2.697 14.948 1.00 23.08 186 SER A CA 1
ATOM 1325 C C . SER A 1 186 ? -86.682 -4.203 14.641 1.00 23.08 186 SER A C 1
ATOM 1327 O O . SER A 1 186 ? -87.446 -4.712 13.828 1.00 23.08 186 SER A O 1
ATOM 1329 N N . GLY A 1 187 ? -85.795 -4.909 15.356 1.00 22.53 187 GLY A N 1
ATOM 1330 C CA . GLY A 1 187 ? -85.813 -6.374 15.542 1.00 22.53 187 GLY A CA 1
ATOM 1331 C C . GLY A 1 187 ? -85.320 -7.280 14.396 1.00 22.53 187 GLY A C 1
ATOM 1332 O O . GLY A 1 187 ? -85.798 -7.168 13.274 1.00 22.53 187 GLY A O 1
ATOM 1333 N N . ALA A 1 188 ? -84.425 -8.227 14.730 1.00 24.75 188 ALA A N 1
ATOM 1334 C CA . ALA A 1 188 ? -84.474 -9.652 14.335 1.00 24.75 188 ALA A CA 1
ATOM 1335 C C . ALA A 1 188 ? -83.230 -10.433 14.838 1.00 24.75 188 ALA A C 1
ATOM 1337 O O . ALA A 1 188 ? -82.181 -10.406 14.205 1.00 24.75 188 ALA A O 1
ATOM 1338 N N . ASP A 1 189 ? -83.386 -11.166 15.943 1.00 26.48 189 ASP A N 1
ATOM 1339 C CA . ASP A 1 189 ? -82.704 -12.453 16.218 1.00 26.48 189 ASP A CA 1
ATOM 1340 C C . ASP A 1 189 ? -83.670 -13.576 15.747 1.00 26.48 189 ASP A C 1
ATOM 1342 O O . ASP A 1 189 ? -84.876 -13.283 15.716 1.00 26.48 189 ASP A O 1
ATOM 1346 N N . PRO A 1 190 ? -83.254 -14.824 15.386 1.00 38.62 190 PRO A N 1
ATOM 1347 C CA . PRO A 1 190 ? -82.479 -15.709 16.287 1.00 38.62 190 PRO A CA 1
ATOM 1348 C C . PRO A 1 190 ? -81.568 -16.810 15.654 1.00 38.62 190 PRO A C 1
ATOM 1350 O O . PRO A 1 190 ? -81.577 -17.045 14.448 1.00 38.62 190 PRO A O 1
ATOM 1353 N N . GLY A 1 191 ? -80.882 -17.580 16.520 1.00 24.38 191 GLY A N 1
ATOM 1354 C CA . GLY A 1 191 ? -80.277 -18.909 16.252 1.00 24.38 191 GLY A CA 1
ATOM 1355 C C . GLY A 1 191 ? -78.765 -18.965 16.557 1.00 24.38 191 GLY A C 1
ATOM 1356 O O . GLY A 1 191 ? -78.002 -18.254 15.918 1.00 24.38 191 GLY A O 1
ATOM 1357 N N . GLU A 1 192 ? -78.258 -19.634 17.608 1.00 27.64 192 GLU A N 1
ATOM 1358 C CA . GLU A 1 192 ? -78.177 -21.102 17.854 1.00 27.64 192 GLU A CA 1
ATOM 1359 C C . GLU A 1 192 ? -77.322 -21.854 16.801 1.00 27.64 192 GLU A C 1
ATOM 1361 O O . GLU A 1 192 ? -77.509 -21.633 15.612 1.00 27.64 192 GLU A O 1
ATOM 1366 N N . MET A 1 193 ? -76.359 -22.751 17.093 1.00 23.81 193 MET A N 1
ATOM 1367 C CA . MET A 1 193 ? -75.870 -23.492 18.292 1.00 23.81 193 MET A CA 1
ATOM 1368 C C . MET A 1 193 ? -74.313 -23.638 18.194 1.00 23.81 193 MET A C 1
ATOM 1370 O O . MET A 1 193 ? -73.775 -23.259 17.159 1.00 23.81 193 MET A O 1
ATOM 1374 N N . TYR A 1 194 ? -73.454 -24.203 19.071 1.00 24.50 194 TYR A N 1
ATOM 1375 C CA . TYR A 1 194 ? -73.370 -24.755 20.457 1.00 24.50 194 TYR A CA 1
ATOM 1376 C C . TYR A 1 194 ? -71.831 -24.888 20.776 1.00 24.50 194 TYR A C 1
ATOM 1378 O O . TYR A 1 194 ? -71.035 -24.526 19.914 1.00 24.50 194 TYR A O 1
ATOM 1386 N N . PHE A 1 195 ? -71.238 -25.380 21.885 1.00 23.36 195 PHE A N 1
ATOM 1387 C CA . PHE A 1 195 ? -71.607 -25.945 23.208 1.00 23.36 195 PHE A CA 1
ATOM 1388 C C . PHE A 1 195 ? -70.468 -25.571 24.219 1.00 23.36 195 PHE A C 1
ATOM 1390 O O . PHE A 1 195 ? -69.484 -24.942 23.836 1.00 23.36 195 PHE A O 1
ATOM 1397 N N . ALA A 1 196 ? -70.554 -25.993 25.488 1.00 23.14 196 ALA A N 1
ATOM 1398 C CA . ALA A 1 196 ? -69.467 -25.987 26.504 1.00 23.14 196 ALA A CA 1
ATOM 1399 C C . ALA A 1 196 ? -69.077 -27.460 26.905 1.00 23.14 196 ALA A C 1
ATOM 1401 O O . ALA A 1 196 ? -69.446 -28.326 26.108 1.00 23.14 196 ALA A O 1
ATOM 1402 N N . PRO A 1 197 ? -68.394 -27.848 28.031 1.00 33.22 197 PRO A N 1
ATOM 1403 C CA . PRO A 1 197 ? -68.217 -27.181 29.340 1.00 33.22 197 PRO A CA 1
ATOM 1404 C C . PRO A 1 197 ? -66.810 -27.308 30.011 1.00 33.22 197 PRO A C 1
ATOM 1406 O O . PRO A 1 197 ? -65.816 -27.663 29.387 1.00 33.22 197 PRO A O 1
ATOM 1409 N N . GLN A 1 198 ? -66.746 -26.987 31.314 1.00 26.69 198 GLN A N 1
ATOM 1410 C CA . GLN A 1 198 ? -65.578 -27.036 32.218 1.00 26.69 198 GLN A CA 1
ATOM 1411 C C . GLN A 1 198 ? -65.455 -28.371 32.992 1.00 26.69 198 GLN A C 1
ATOM 1413 O O . GLN A 1 198 ? -66.462 -29.044 33.186 1.00 26.69 198 GLN A O 1
ATOM 1418 N N . GLN A 1 199 ? -64.273 -28.645 33.572 1.00 24.83 199 GLN A N 1
ATOM 1419 C CA . GLN A 1 199 ? -64.013 -29.344 34.862 1.00 24.83 199 GLN A CA 1
ATOM 1420 C C . GLN A 1 199 ? -62.535 -29.053 35.250 1.00 24.83 199 GLN A C 1
ATOM 1422 O O . GLN A 1 199 ? -61.693 -28.982 34.363 1.00 24.83 199 GLN A O 1
ATOM 1427 N N . GLN A 1 200 ? -62.163 -28.574 36.448 1.00 22.80 200 GLN A N 1
ATOM 1428 C CA . GLN A 1 200 ? -62.195 -29.117 37.826 1.00 22.80 200 GLN A CA 1
ATOM 1429 C C . GLN A 1 200 ? -61.004 -30.037 38.209 1.00 22.80 200 GLN A C 1
ATOM 1431 O O . GLN A 1 200 ? -60.647 -30.971 37.506 1.00 22.80 200 GLN A O 1
ATOM 1436 N N . LEU A 1 201 ? -60.408 -29.703 39.365 1.00 25.47 201 LEU A N 1
ATOM 1437 C CA . LEU A 1 201 ? -59.353 -30.378 40.159 1.00 25.47 201 LEU A CA 1
ATOM 1438 C C . LEU A 1 201 ? -59.786 -31.796 40.627 1.00 25.47 201 LEU A C 1
ATOM 1440 O O . LEU A 1 201 ? -61.001 -32.012 40.673 1.00 25.47 201 LEU A O 1
ATOM 1444 N N . PRO A 1 202 ? -58.893 -32.743 41.050 1.00 31.11 202 PRO A N 1
ATOM 1445 C CA . PRO A 1 202 ? -57.997 -32.566 42.216 1.00 31.11 202 PRO A CA 1
ATOM 1446 C C . PRO A 1 202 ? -56.623 -33.337 42.127 1.00 31.11 202 PRO A C 1
ATOM 1448 O O . PRO A 1 202 ? -55.987 -33.165 41.090 1.00 31.11 202 PRO A O 1
ATOM 1451 N N . PRO A 1 203 ? -56.007 -33.994 43.159 1.00 37.84 203 PRO A N 1
ATOM 1452 C CA . PRO A 1 203 ? -54.646 -33.592 43.565 1.00 37.84 203 PRO A CA 1
ATOM 1453 C C . PRO A 1 203 ? -53.613 -34.727 43.850 1.00 37.84 203 PRO A C 1
ATOM 1455 O O . PRO A 1 203 ? -53.899 -35.912 43.745 1.00 37.84 203 PRO A O 1
ATOM 1458 N N . ALA A 1 204 ? -52.445 -34.304 44.358 1.00 24.36 204 ALA A N 1
ATOM 1459 C CA . ALA A 1 204 ? -51.535 -35.019 45.271 1.00 24.36 204 ALA A CA 1
ATOM 1460 C C . ALA A 1 204 ? -50.724 -36.248 44.788 1.00 24.36 204 ALA A C 1
ATOM 1462 O O . ALA A 1 204 ? -51.248 -37.308 44.469 1.00 24.36 204 ALA A O 1
ATOM 1463 N N . ALA A 1 205 ? -49.402 -36.144 44.966 1.00 26.97 205 ALA A N 1
ATOM 1464 C CA . ALA A 1 205 ? -48.514 -37.251 45.323 1.00 26.97 205 ALA A CA 1
ATOM 1465 C C . ALA A 1 205 ? -47.344 -36.693 46.155 1.00 26.97 205 ALA A C 1
ATOM 1467 O O . ALA A 1 205 ? -46.866 -35.593 45.882 1.00 26.97 205 ALA A O 1
ATOM 1468 N N . ALA A 1 206 ? -46.888 -37.432 47.167 1.00 24.98 206 ALA A N 1
ATOM 1469 C CA . ALA A 1 206 ? -45.750 -37.059 48.006 1.00 24.98 206 ALA A CA 1
ATOM 1470 C C . ALA A 1 206 ? -44.707 -38.183 48.015 1.00 24.98 206 ALA A C 1
ATOM 1472 O O . ALA A 1 206 ? -45.062 -39.359 47.974 1.00 24.98 206 ALA A O 1
ATOM 1473 N N . ALA A 1 207 ? -43.431 -37.819 48.126 1.00 26.66 207 ALA A N 1
ATOM 1474 C CA . ALA A 1 207 ? -42.345 -38.748 48.408 1.00 26.66 207 ALA A CA 1
ATOM 1475 C C . ALA A 1 207 ? -41.385 -38.081 49.397 1.00 26.66 207 ALA A C 1
ATOM 1477 O O . ALA A 1 207 ? -40.865 -36.999 49.127 1.00 26.66 207 ALA A O 1
ATOM 1478 N N . ALA A 1 208 ? -41.177 -38.714 50.550 1.00 25.00 208 ALA A N 1
ATOM 1479 C CA . ALA A 1 208 ? -40.270 -38.242 51.586 1.00 25.00 208 ALA A CA 1
ATOM 1480 C C . ALA A 1 208 ? -39.160 -39.272 51.819 1.00 25.00 208 ALA A C 1
ATOM 1482 O O . ALA A 1 208 ? -39.413 -40.475 51.832 1.00 25.00 208 ALA A O 1
ATOM 1483 N N . ALA A 1 209 ? -37.950 -38.780 52.062 1.00 25.41 209 ALA A N 1
ATOM 1484 C CA . ALA A 1 209 ? -36.854 -39.524 52.665 1.00 25.41 209 ALA A CA 1
ATOM 1485 C C . ALA A 1 209 ? -36.207 -38.599 53.704 1.00 25.41 209 ALA A C 1
ATOM 1487 O O . ALA A 1 209 ? -36.035 -37.408 53.446 1.00 25.41 209 ALA A O 1
ATOM 1488 N N . ALA A 1 210 ? -35.920 -39.122 54.891 1.00 24.27 210 ALA A N 1
ATOM 1489 C CA . ALA A 1 210 ? -35.497 -38.343 56.054 1.00 24.27 210 ALA A CA 1
ATOM 1490 C C . ALA A 1 210 ? -34.327 -39.032 56.777 1.00 24.27 210 ALA A C 1
ATOM 1492 O O . ALA A 1 210 ? -33.909 -40.110 56.360 1.00 24.27 210 ALA A O 1
ATOM 1493 N N . VAL A 1 211 ? -33.921 -38.448 57.918 1.00 25.33 211 VAL A N 1
ATOM 1494 C CA . VAL A 1 211 ? -32.968 -38.983 58.920 1.00 25.33 211 VAL A CA 1
ATOM 1495 C C . VAL A 1 211 ? -31.485 -38.730 58.542 1.00 25.33 211 VAL A C 1
ATOM 1497 O O . VAL A 1 211 ? -31.113 -38.886 57.387 1.00 25.33 211 VAL A O 1
ATOM 1500 N N . HIS A 1 212 ? -30.584 -38.277 59.433 1.00 24.70 212 HIS A N 1
ATOM 1501 C CA . HIS A 1 212 ? -30.613 -38.225 60.910 1.00 24.70 212 HIS A CA 1
ATOM 1502 C C . HIS A 1 212 ? -30.263 -36.839 61.512 1.00 24.70 212 HIS A C 1
ATOM 1504 O O . HIS A 1 212 ? -29.623 -36.015 60.867 1.00 24.70 212 HIS A O 1
ATOM 1510 N N . ASP A 1 213 ? -30.675 -36.624 62.766 1.00 23.94 213 ASP A N 1
ATOM 1511 C CA . ASP A 1 213 ? -30.426 -35.440 63.616 1.00 23.94 213 ASP A CA 1
ATOM 1512 C C . ASP A 1 213 ? -29.138 -35.553 64.476 1.00 23.94 213 ASP A C 1
ATOM 1514 O O . ASP A 1 213 ? -28.624 -36.662 64.665 1.00 23.94 213 ASP A O 1
ATOM 1518 N N . GLY A 1 214 ? -28.651 -34.424 65.019 1.00 24.25 214 GLY A N 1
ATOM 1519 C CA . GLY A 1 214 ? -27.503 -34.324 65.936 1.00 24.25 214 GLY A CA 1
ATOM 1520 C C . GLY A 1 214 ? -27.148 -32.883 66.356 1.00 24.25 214 GLY A C 1
ATOM 1521 O O . GLY A 1 214 ? -26.210 -32.296 65.818 1.00 24.25 214 GLY A O 1
ATOM 1522 N N . GLY A 1 215 ? -27.886 -32.301 67.311 1.00 22.36 215 GLY A N 1
ATOM 1523 C CA . GLY A 1 215 ? -27.697 -30.913 67.775 1.00 22.36 215 GLY A CA 1
ATOM 1524 C C . GLY A 1 215 ? -26.657 -30.684 68.892 1.00 22.36 215 GLY A C 1
ATOM 1525 O O . GLY A 1 215 ? -26.229 -31.610 69.578 1.00 22.36 215 GLY A O 1
ATOM 1526 N N . GLY A 1 216 ? -26.301 -29.411 69.119 1.00 24.50 216 GLY A N 1
ATOM 1527 C CA . GLY A 1 216 ? -25.464 -28.940 70.234 1.00 24.50 216 GLY A CA 1
ATOM 1528 C C . GLY A 1 216 ? -25.604 -27.424 70.456 1.00 24.50 216 GLY A C 1
ATOM 1529 O O . GLY A 1 216 ? -25.703 -26.665 69.495 1.00 24.50 216 GLY A O 1
ATOM 1530 N N . GLU A 1 217 ? -25.671 -26.970 71.713 1.00 23.83 217 GLU A N 1
ATOM 1531 C CA . GLU A 1 217 ? -25.938 -25.560 72.052 1.00 23.83 217 GLU A CA 1
ATOM 1532 C C . GLU A 1 217 ? -24.693 -24.635 72.023 1.00 23.83 217 GLU A C 1
ATOM 1534 O O . GLU A 1 217 ? -23.575 -25.078 72.279 1.00 23.83 217 GLU A O 1
ATOM 1539 N N . ARG A 1 218 ? -24.970 -23.318 71.923 1.00 23.12 218 ARG A N 1
ATOM 1540 C CA . ARG A 1 218 ? -24.579 -22.217 72.855 1.00 23.12 218 ARG A CA 1
ATOM 1541 C C . ARG A 1 218 ? -23.757 -21.019 72.337 1.00 23.12 218 ARG A C 1
ATOM 1543 O O . ARG A 1 218 ? -22.739 -21.147 71.677 1.00 23.12 218 ARG A O 1
ATOM 1550 N N . LEU A 1 219 ? -24.189 -19.861 72.863 1.00 24.73 219 LEU A N 1
ATOM 1551 C CA . LEU A 1 219 ? -23.474 -18.594 73.112 1.00 24.73 219 LEU A CA 1
ATOM 1552 C C . LEU A 1 219 ? -23.107 -17.687 71.918 1.00 24.73 219 LEU A C 1
ATOM 1554 O O . LEU A 1 219 ? -22.033 -17.756 71.331 1.00 24.73 219 LEU A O 1
ATOM 1558 N N . THR A 1 220 ? -23.986 -16.704 71.693 1.00 24.09 220 THR A N 1
ATOM 1559 C CA . THR A 1 220 ? -23.651 -15.380 71.139 1.00 24.09 220 THR A CA 1
ATOM 1560 C C . THR A 1 220 ? -22.837 -14.546 72.149 1.00 24.09 220 THR A C 1
ATOM 1562 O O . THR A 1 220 ? -22.804 -14.879 73.338 1.00 24.09 220 THR A O 1
ATOM 1565 N N . PRO A 1 221 ? -22.213 -13.432 71.712 1.00 25.31 221 PRO A N 1
ATOM 1566 C CA . PRO A 1 221 ? -22.869 -12.152 72.018 1.00 25.31 221 PRO A CA 1
ATOM 1567 C C . PRO A 1 221 ? -22.805 -11.057 70.923 1.00 25.31 221 PRO A C 1
ATOM 1569 O O . PRO A 1 221 ? -21.783 -10.829 70.289 1.00 25.31 221 PRO A O 1
ATOM 1572 N N . SER A 1 222 ? -23.919 -10.322 70.817 1.00 22.34 222 SER A N 1
ATOM 1573 C CA . SER A 1 222 ? -24.046 -8.871 70.551 1.00 22.34 222 SER A CA 1
ATOM 1574 C C . SER A 1 222 ? -23.338 -8.179 69.363 1.00 22.34 222 SER A C 1
ATOM 1576 O O . SER A 1 222 ? -22.172 -7.804 69.465 1.00 22.34 222 SER A O 1
ATOM 1578 N N . PRO A 1 223 ? -24.112 -7.763 68.339 1.00 25.12 223 PRO A N 1
ATOM 1579 C CA . PRO A 1 223 ? -23.832 -6.595 67.498 1.00 25.12 223 PRO A CA 1
ATOM 1580 C C . PRO A 1 223 ? -24.684 -5.366 67.898 1.00 25.12 223 PRO A C 1
ATOM 1582 O O . PRO A 1 223 ? -25.896 -5.477 68.076 1.00 25.12 223 PRO A O 1
ATOM 1585 N N . LEU A 1 224 ? -24.080 -4.175 67.979 1.00 22.30 224 LEU A N 1
ATOM 1586 C CA . LEU A 1 224 ? -24.760 -2.870 68.108 1.00 22.30 224 LEU A CA 1
ATOM 1587 C C . LEU A 1 224 ? -23.877 -1.756 67.496 1.00 22.30 224 LEU A C 1
ATOM 1589 O O . LEU A 1 224 ? -22.659 -1.944 67.452 1.00 22.30 224 LEU A O 1
ATOM 1593 N N . PRO A 1 225 ? -24.425 -0.587 67.093 1.00 29.45 225 PRO A N 1
ATOM 1594 C CA . PRO A 1 225 ? -25.832 -0.173 67.129 1.00 29.45 225 PRO A CA 1
ATOM 1595 C C . PRO A 1 225 ? -26.525 -0.170 65.745 1.00 29.45 225 PRO A C 1
ATOM 1597 O O . PRO A 1 225 ? -25.912 -0.375 64.704 1.00 29.45 225 PRO A O 1
ATOM 1600 N N . THR A 1 226 ? -27.836 0.074 65.748 1.00 24.53 226 THR A N 1
ATOM 1601 C CA . THR A 1 226 ? -28.714 0.283 64.571 1.00 24.53 226 THR A CA 1
ATOM 1602 C C . THR A 1 226 ? -29.314 1.703 64.633 1.00 24.53 226 THR A C 1
ATOM 1604 O O . THR A 1 226 ? -29.070 2.385 65.624 1.00 24.53 226 THR A O 1
ATOM 1607 N N . VAL A 1 227 ? -30.160 2.077 63.651 1.00 27.88 227 VAL A N 1
ATOM 1608 C CA . VAL A 1 227 ? -31.100 3.237 63.583 1.00 27.88 227 VAL A CA 1
ATOM 1609 C C . VAL A 1 227 ? -30.579 4.429 62.761 1.00 27.88 227 VAL A C 1
ATOM 1611 O O . VAL A 1 227 ? -29.470 4.875 63.012 1.00 27.88 227 VAL A O 1
ATOM 1614 N N . LEU A 1 228 ? -31.306 5.053 61.810 1.00 25.38 228 LEU A N 1
ATOM 1615 C CA . LEU A 1 228 ? -32.528 4.799 60.980 1.00 25.38 228 LEU A CA 1
ATOM 1616 C C . LEU A 1 228 ? -32.622 5.996 59.965 1.00 25.38 228 LEU A C 1
ATOM 1618 O O . LEU A 1 228 ? -31.760 6.873 60.044 1.00 25.38 228 LEU A O 1
ATOM 1622 N N . PRO A 1 229 ? -33.674 6.197 59.128 1.00 34.53 229 PRO A N 1
ATOM 1623 C CA . PRO A 1 229 ? -34.587 5.291 58.402 1.00 34.53 229 PRO A CA 1
ATOM 1624 C C . PRO A 1 229 ? -34.656 5.630 56.880 1.00 34.53 229 PRO A C 1
ATOM 1626 O O . PRO A 1 229 ? -33.976 6.534 56.410 1.00 34.53 229 PRO A O 1
ATOM 1629 N N . GLY A 1 230 ? -35.585 5.012 56.127 1.00 20.62 230 GLY A N 1
ATOM 1630 C CA . GLY A 1 230 ? -36.340 5.796 55.125 1.00 20.62 230 GLY A CA 1
ATOM 1631 C C . GLY A 1 230 ? -36.387 5.335 53.661 1.00 20.62 230 GLY A C 1
ATOM 1632 O O . GLY A 1 230 ? -36.139 6.144 52.777 1.00 20.62 230 GLY A O 1
ATOM 1633 N N . VAL A 1 231 ? -36.828 4.104 53.375 1.00 28.05 231 VAL A N 1
ATOM 1634 C CA . VAL A 1 231 ? -37.485 3.794 52.086 1.00 28.05 231 VAL A CA 1
ATOM 1635 C C . VAL A 1 231 ? -38.826 3.137 52.386 1.00 28.05 231 VAL A C 1
ATOM 1637 O O . VAL A 1 231 ? -38.886 1.977 52.789 1.00 28.05 231 VAL A O 1
ATOM 1640 N N . THR A 1 232 ? -39.913 3.892 52.239 1.00 22.50 232 THR A N 1
ATOM 1641 C CA . THR A 1 232 ? -41.273 3.420 52.525 1.00 22.50 232 THR A CA 1
ATOM 1642 C C . THR A 1 232 ? -42.198 3.584 51.330 1.00 22.50 232 THR A C 1
ATOM 1644 O O . THR A 1 232 ? -42.311 4.683 50.800 1.00 22.50 232 THR A O 1
ATOM 1647 N N . LYS A 1 233 ? -42.963 2.517 51.066 1.00 21.72 233 LYS A N 1
ATOM 1648 C CA . LYS A 1 233 ? -44.141 2.425 50.186 1.00 21.72 233 LYS A CA 1
ATOM 1649 C C . LYS A 1 233 ? -43.886 2.583 48.683 1.00 21.72 233 LYS A C 1
ATOM 1651 O O . LYS A 1 233 ? -43.231 3.501 48.210 1.00 21.72 233 LYS A O 1
ATOM 1656 N N . HIS A 1 234 ? -44.516 1.679 47.938 1.00 27.95 234 HIS A N 1
ATOM 1657 C CA . HIS A 1 234 ? -44.744 1.815 46.506 1.00 27.95 234 HIS A CA 1
ATOM 1658 C C . HIS A 1 234 ? -45.521 3.107 46.206 1.00 27.95 234 HIS A C 1
ATOM 1660 O O . HIS A 1 234 ? -46.571 3.343 46.809 1.00 27.95 234 HIS A O 1
ATOM 1666 N N . GLY A 1 235 ? -45.055 3.883 45.225 1.00 23.00 235 GLY A N 1
ATOM 1667 C CA . GLY A 1 235 ? -45.956 4.688 44.397 1.00 23.00 235 GLY A CA 1
ATOM 1668 C C . GLY A 1 235 ? -46.760 3.779 43.449 1.00 23.00 235 GLY A C 1
ATOM 1669 O O . GLY A 1 235 ? -46.363 2.628 43.240 1.00 23.00 235 GLY A O 1
ATOM 1670 N N . PRO A 1 236 ? -47.892 4.245 42.891 1.00 26.45 236 PRO A N 1
ATOM 1671 C CA . PRO A 1 236 ? -48.713 3.437 41.991 1.00 26.45 236 PRO A CA 1
ATOM 1672 C C . PRO A 1 236 ? -47.916 3.008 40.751 1.00 26.45 236 PRO A C 1
ATOM 1674 O O . PRO A 1 236 ? -47.137 3.780 40.194 1.00 26.45 236 PRO A O 1
ATOM 1677 N N . GLY A 1 237 ? -48.086 1.749 40.345 1.00 27.08 237 GLY A N 1
ATOM 1678 C CA . GLY A 1 237 ? -47.263 1.132 39.308 1.00 27.08 237 GLY A CA 1
ATOM 1679 C C . GLY A 1 237 ? -47.509 1.727 37.925 1.00 27.08 237 GLY A C 1
ATOM 1680 O O . GLY A 1 237 ? -48.607 1.610 37.383 1.00 27.08 237 GLY A O 1
ATOM 1681 N N . LEU A 1 238 ? -46.463 2.294 37.320 1.00 30.02 238 LEU A N 1
ATOM 1682 C CA . LEU A 1 238 ? -46.471 2.658 35.909 1.00 30.02 238 LEU A CA 1
ATOM 1683 C C . LEU A 1 238 ? -46.485 1.365 35.075 1.00 30.02 238 LEU A C 1
ATOM 1685 O O . LEU A 1 238 ? -45.450 0.721 34.912 1.00 30.02 238 LEU A O 1
ATOM 1689 N N . LEU A 1 239 ? -47.659 0.968 34.573 1.00 32.06 239 LEU A N 1
ATOM 1690 C CA . LEU A 1 239 ? -47.866 -0.265 33.797 1.00 32.06 239 LEU A CA 1
ATOM 1691 C C . LEU A 1 239 ? -47.288 -0.180 32.370 1.00 32.06 239 LEU A C 1
ATOM 1693 O O . LEU A 1 239 ? -47.990 -0.336 31.371 1.00 32.06 239 LEU A O 1
ATOM 1697 N N . HIS A 1 240 ? -45.971 -0.012 32.272 1.00 35.00 240 HIS A N 1
ATOM 1698 C CA . HIS A 1 240 ? -45.225 -0.605 31.169 1.00 35.00 240 HIS A CA 1
ATOM 1699 C C . HIS A 1 240 ? -45.212 -2.122 31.385 1.00 35.00 240 HIS A C 1
ATOM 1701 O O . HIS A 1 240 ? -44.501 -2.618 32.253 1.00 35.00 240 HIS A O 1
ATOM 1707 N N . GLY A 1 241 ? -46.008 -2.864 30.610 1.00 33.00 241 GLY A N 1
ATOM 1708 C CA . GLY A 1 241 ? -45.869 -4.322 30.550 1.00 33.00 241 GLY A CA 1
ATOM 1709 C C . GLY A 1 241 ? -44.458 -4.691 30.083 1.00 33.00 241 GLY A C 1
ATOM 1710 O O . GLY A 1 241 ? -43.938 -4.028 29.182 1.00 33.00 241 GLY A O 1
ATOM 1711 N N . ASP A 1 242 ? -43.852 -5.710 30.702 1.00 38.66 242 ASP A N 1
ATOM 1712 C CA . ASP A 1 242 ? -42.413 -6.021 30.643 1.00 38.66 242 ASP A CA 1
ATOM 1713 C C . ASP A 1 242 ? -41.858 -6.280 29.228 1.00 38.66 242 ASP A C 1
ATOM 1715 O O . ASP A 1 242 ? -41.582 -7.409 28.811 1.00 38.66 242 ASP A O 1
ATOM 1719 N N . LYS A 1 243 ? -41.602 -5.200 28.486 1.00 42.94 243 LYS A N 1
ATOM 1720 C CA . LYS A 1 243 ? -40.726 -5.205 27.316 1.00 42.94 243 LYS A CA 1
ATOM 1721 C C . LYS A 1 243 ? -39.287 -5.337 27.805 1.00 42.94 243 LYS A C 1
ATOM 1723 O O . LYS A 1 243 ? -38.605 -4.339 28.031 1.00 42.94 243 LYS A O 1
ATOM 1728 N N . ILE A 1 244 ? -38.835 -6.581 27.963 1.00 59.50 244 ILE A N 1
ATOM 1729 C CA . ILE A 1 244 ? -37.436 -6.913 28.251 1.00 59.50 244 ILE A CA 1
ATOM 1730 C C . ILE A 1 244 ? -36.565 -6.323 27.132 1.00 59.50 244 ILE A C 1
ATOM 1732 O O . ILE A 1 244 ? -36.492 -6.861 26.029 1.00 59.50 244 ILE A O 1
ATOM 1736 N N . SER A 1 245 ? -35.930 -5.184 27.411 1.00 72.19 245 SER A N 1
ATOM 1737 C CA . SER A 1 245 ? -35.006 -4.533 26.486 1.00 72.19 245 SER A CA 1
ATOM 1738 C C . SER A 1 245 ? -33.758 -5.393 26.295 1.00 72.19 245 SER A C 1
ATOM 1740 O O . SER A 1 245 ? -33.260 -6.012 27.238 1.00 72.19 245 SER A O 1
ATOM 1742 N N . LEU A 1 246 ? -33.189 -5.371 25.087 1.00 77.31 246 LEU A N 1
ATOM 1743 C CA . LEU A 1 246 ? -31.902 -6.011 24.814 1.00 77.31 246 LEU A CA 1
ATOM 1744 C C . LEU A 1 246 ? -30.814 -5.509 25.780 1.00 77.31 246 LEU A C 1
ATOM 1746 O O . LEU A 1 246 ? -30.005 -6.303 26.251 1.00 77.31 246 LEU A O 1
ATOM 1750 N N . GLN A 1 247 ? -30.836 -4.222 26.145 1.00 74.38 247 GLN A N 1
ATOM 1751 C CA . GLN A 1 247 ? -29.893 -3.657 27.113 1.00 74.38 247 GLN A CA 1
ATOM 1752 C C . GLN A 1 247 ? -30.103 -4.200 28.536 1.00 74.38 247 GLN A C 1
ATOM 1754 O O . GLN A 1 247 ? -29.116 -4.503 29.199 1.00 74.38 247 GLN A O 1
ATOM 1759 N N . SER A 1 248 ? -31.342 -4.399 29.011 1.00 80.62 248 SER A N 1
ATOM 1760 C CA . SER A 1 248 ? -31.566 -4.968 30.353 1.00 80.62 248 SER A CA 1
ATOM 1761 C C . SER A 1 248 ? -31.257 -6.470 30.408 1.00 80.62 248 SER A C 1
ATOM 1763 O O . SER A 1 248 ? -30.732 -6.947 31.417 1.00 80.62 248 SER A O 1
ATOM 1765 N N . LEU A 1 249 ? -31.467 -7.200 29.307 1.00 87.38 249 LEU A N 1
ATOM 1766 C CA . LEU A 1 249 ? -31.010 -8.584 29.154 1.00 87.38 249 LEU A CA 1
ATOM 1767 C C . LEU A 1 249 ? -29.473 -8.687 29.155 1.00 87.38 249 LEU A C 1
ATOM 1769 O O . LEU A 1 249 ? -28.915 -9.505 29.891 1.00 87.38 249 LEU A O 1
ATOM 1773 N N . LEU A 1 250 ? -28.780 -7.838 28.386 1.00 86.56 250 LEU A N 1
ATOM 1774 C CA . LEU A 1 250 ? -27.312 -7.768 28.365 1.00 86.56 250 LEU A CA 1
ATOM 1775 C C . LEU A 1 250 ? -26.740 -7.356 29.729 1.00 86.56 250 LEU A C 1
ATOM 1777 O O . LEU A 1 250 ? -25.743 -7.929 30.171 1.00 86.56 250 LEU A O 1
ATOM 1781 N N . GLN A 1 251 ? -27.386 -6.421 30.429 1.00 86.75 251 GLN A N 1
ATOM 1782 C CA . GLN A 1 251 ? -26.991 -6.006 31.775 1.00 86.75 251 GLN A CA 1
ATOM 1783 C C . GLN A 1 251 ? -27.104 -7.166 32.775 1.00 86.75 251 GLN A C 1
ATOM 1785 O O . GLN A 1 251 ? -26.156 -7.442 33.513 1.00 86.75 251 GLN A O 1
ATOM 1790 N N . ALA A 1 252 ? -28.220 -7.903 32.748 1.00 88.19 252 ALA A N 1
ATOM 1791 C CA . ALA A 1 252 ? -28.414 -9.084 33.588 1.00 88.19 252 ALA A CA 1
ATOM 1792 C C . ALA A 1 252 ? -27.407 -10.206 33.263 1.00 88.19 252 ALA A C 1
ATOM 1794 O O . ALA A 1 252 ? -26.893 -10.847 34.182 1.00 88.19 252 ALA A O 1
ATOM 1795 N N . TYR A 1 253 ? -27.076 -10.419 31.984 1.00 92.62 253 TYR A N 1
ATOM 1796 C CA . TYR A 1 253 ? -26.019 -11.346 31.561 1.00 92.62 253 TYR A CA 1
ATOM 1797 C C . TYR A 1 253 ? -24.642 -10.941 32.118 1.00 92.62 253 TYR A C 1
ATOM 1799 O O . TYR A 1 253 ? -23.936 -11.778 32.693 1.00 92.62 253 TYR A O 1
ATOM 1807 N N . MET A 1 254 ? -24.281 -9.657 32.010 1.00 93.12 254 MET A N 1
ATOM 1808 C CA . MET A 1 254 ? -23.006 -9.130 32.508 1.00 93.12 254 MET A CA 1
ATOM 1809 C C . MET A 1 254 ? -22.877 -9.268 34.029 1.00 93.12 254 MET A C 1
ATOM 1811 O O . MET A 1 254 ? -21.843 -9.722 34.522 1.00 93.12 254 MET A O 1
ATOM 1815 N N . GLU A 1 255 ? -23.929 -8.928 34.774 1.00 92.12 255 GLU A N 1
ATOM 1816 C CA . GLU A 1 255 ? -23.938 -8.959 36.240 1.00 92.12 255 GLU A CA 1
ATOM 1817 C C . GLU A 1 255 ? -23.961 -10.379 36.828 1.00 92.12 255 GLU A C 1
ATOM 1819 O O . GLU A 1 255 ? -23.225 -10.664 37.788 1.00 92.12 255 GLU A O 1
ATOM 1824 N N . ARG A 1 256 ? -24.814 -11.256 36.273 1.00 92.75 256 ARG A N 1
ATOM 1825 C CA . ARG A 1 256 ? -25.147 -12.568 36.857 1.00 92.75 256 ARG A CA 1
ATOM 1826 C C . ARG A 1 256 ? -24.297 -13.721 36.332 1.00 92.75 256 ARG A C 1
ATOM 1828 O O . ARG A 1 256 ? -24.122 -14.689 37.066 1.00 92.75 256 ARG A O 1
ATOM 1835 N N . LEU A 1 257 ? -23.775 -13.632 35.105 1.00 94.06 257 LEU A N 1
ATOM 1836 C CA . LEU A 1 257 ? -23.027 -14.722 34.469 1.00 94.06 257 LEU A CA 1
ATOM 1837 C C . LEU A 1 257 ? -21.602 -14.311 34.083 1.00 94.06 257 LEU A C 1
ATOM 1839 O O . LEU A 1 257 ? -20.650 -14.871 34.624 1.00 94.06 257 LEU A O 1
ATOM 1843 N N . HIS A 1 258 ? -21.440 -13.325 33.195 1.00 95.00 258 HIS A N 1
ATOM 1844 C CA . HIS A 1 258 ? -20.136 -13.015 32.586 1.00 95.00 258 HIS A CA 1
ATOM 1845 C C . HIS A 1 258 ? -19.101 -12.541 33.611 1.00 95.00 258 HIS A C 1
ATOM 1847 O O . HIS A 1 258 ? -18.047 -13.157 33.772 1.00 95.00 258 HIS A O 1
ATOM 1853 N N . ALA A 1 259 ? -19.412 -11.484 34.366 1.00 94.06 259 ALA A N 1
ATOM 1854 C CA . ALA A 1 259 ? -18.480 -10.928 35.340 1.00 94.06 259 ALA A CA 1
ATOM 1855 C C . ALA A 1 259 ? -18.163 -11.863 36.533 1.00 94.06 259 ALA A C 1
ATOM 1857 O O . ALA A 1 259 ? -16.987 -11.950 36.890 1.00 94.06 259 ALA A O 1
ATOM 1858 N N . PRO A 1 260 ? -19.117 -12.583 37.169 1.00 94.00 260 PRO A N 1
ATOM 1859 C CA . PRO A 1 260 ? -18.771 -13.519 38.242 1.00 94.00 260 PRO A CA 1
ATOM 1860 C C . PRO A 1 260 ? -17.991 -14.749 37.751 1.00 94.00 260 PRO A C 1
ATOM 1862 O O . PRO A 1 260 ? -17.117 -15.213 38.482 1.00 94.00 260 PRO A O 1
ATOM 1865 N N . LEU A 1 261 ? -18.232 -15.242 36.529 1.00 95.31 261 LEU A N 1
ATOM 1866 C CA . LEU A 1 261 ? -17.442 -16.328 35.932 1.00 95.31 261 LEU A CA 1
ATOM 1867 C C . LEU A 1 261 ? -16.002 -15.877 35.637 1.00 95.31 261 LEU A C 1
ATOM 1869 O O . LEU A 1 261 ? -15.045 -16.529 36.057 1.00 95.31 261 LEU A O 1
ATOM 1873 N N . LEU A 1 262 ? -15.837 -14.726 34.978 1.00 95.19 262 LEU A N 1
ATOM 1874 C CA . LEU A 1 262 ? -14.531 -14.189 34.578 1.00 95.19 262 LEU A CA 1
ATOM 1875 C C . LEU A 1 262 ? -13.631 -13.809 35.771 1.00 95.19 262 LEU A C 1
ATOM 1877 O O . LEU A 1 262 ? -12.407 -13.762 35.645 1.00 95.19 262 LEU A O 1
ATOM 1881 N N . MET A 1 263 ? -14.218 -13.554 36.943 1.00 94.12 263 MET A N 1
ATOM 1882 C CA . MET A 1 263 ? -13.477 -13.238 38.170 1.00 94.12 263 MET A CA 1
ATOM 1883 C C . MET A 1 263 ? -12.998 -14.475 38.951 1.00 94.12 263 MET A C 1
ATOM 1885 O O . MET A 1 263 ? -12.306 -14.304 39.956 1.00 94.12 263 MET A O 1
ATOM 1889 N N . GLN A 1 264 ? -13.306 -15.701 38.510 1.00 94.88 264 GLN A N 1
ATOM 1890 C CA . GLN A 1 264 ? -12.799 -16.929 39.138 1.00 94.88 264 GLN A CA 1
ATOM 1891 C C . GLN A 1 264 ? -11.299 -17.137 38.842 1.00 94.88 264 GLN A C 1
ATOM 1893 O O . GLN A 1 264 ? -10.880 -17.011 37.690 1.00 94.88 264 GLN A O 1
ATOM 1898 N N . PRO A 1 265 ? -10.466 -17.522 39.829 1.00 93.38 265 PRO A N 1
ATOM 1899 C CA . PRO A 1 265 ? -9.009 -17.545 39.665 1.00 93.38 265 PRO A CA 1
ATOM 1900 C C . PRO A 1 265 ? -8.522 -18.529 38.590 1.00 93.38 265 PRO A C 1
ATOM 1902 O O . PRO A 1 265 ? -7.566 -18.214 37.882 1.00 93.38 265 PRO A O 1
ATOM 1905 N N . LEU A 1 266 ? -9.194 -19.677 38.425 1.00 95.31 266 LEU A N 1
ATOM 1906 C CA . LEU A 1 266 ? -8.887 -20.661 37.380 1.00 95.31 266 LEU A CA 1
ATOM 1907 C C . LEU A 1 266 ? -9.210 -20.120 35.979 1.00 95.31 266 LEU A C 1
ATOM 1909 O O . LEU A 1 266 ? -8.357 -20.168 35.094 1.00 95.31 266 LEU A O 1
ATOM 1913 N N . VAL A 1 267 ? -10.401 -19.534 35.800 1.00 96.06 267 VAL A N 1
ATOM 1914 C CA . VAL A 1 267 ? -10.835 -18.912 34.534 1.00 96.06 267 VAL A CA 1
ATOM 1915 C C . VAL A 1 267 ? -9.870 -17.800 34.127 1.00 96.06 267 VAL A C 1
ATOM 1917 O O . VAL A 1 267 ? -9.436 -17.750 32.981 1.00 96.06 267 VAL A O 1
ATOM 1920 N N . GLN A 1 268 ? -9.444 -16.962 35.075 1.00 95.38 268 GLN A N 1
ATOM 1921 C CA . GLN A 1 268 ? -8.450 -15.917 34.825 1.00 95.38 268 GLN A CA 1
ATOM 1922 C C . GLN A 1 268 ? -7.101 -16.455 34.317 1.00 95.38 268 GLN A C 1
ATOM 1924 O O . GLN A 1 268 ? -6.500 -15.845 33.435 1.00 95.38 268 GLN A O 1
ATOM 1929 N N . VAL A 1 269 ? -6.602 -17.574 34.863 1.00 95.56 269 VAL A N 1
ATOM 1930 C CA . VAL A 1 269 ? -5.350 -18.191 34.382 1.00 95.56 269 VAL A CA 1
ATOM 1931 C C . VAL A 1 269 ? -5.545 -18.786 32.987 1.00 95.56 269 VAL A C 1
ATOM 1933 O O . VAL A 1 269 ? -4.707 -18.553 32.119 1.00 95.56 269 VAL A O 1
ATOM 1936 N N . ALA A 1 270 ? -6.661 -19.480 32.746 1.00 96.69 270 ALA A N 1
ATOM 1937 C CA . ALA A 1 270 ? -6.985 -20.049 31.437 1.00 96.69 270 ALA A CA 1
ATOM 1938 C C . ALA A 1 270 ? -7.120 -18.971 30.343 1.00 96.69 270 ALA A C 1
ATOM 1940 O O . ALA A 1 270 ? -6.574 -19.135 29.255 1.00 96.69 270 ALA A O 1
ATOM 1941 N N . VAL A 1 271 ? -7.773 -17.841 30.646 1.00 97.12 271 VAL A N 1
ATOM 1942 C CA . VAL A 1 271 ? -7.874 -16.678 29.745 1.00 97.12 271 VAL A CA 1
ATOM 1943 C C . VAL A 1 271 ? -6.489 -16.119 29.421 1.00 97.12 271 VAL A C 1
ATOM 1945 O O . VAL A 1 271 ? -6.146 -15.991 28.249 1.00 97.12 271 VAL A O 1
ATOM 1948 N N . VAL A 1 272 ? -5.660 -15.822 30.428 1.00 95.94 272 VAL A N 1
ATOM 1949 C CA . VAL A 1 272 ? -4.321 -15.255 30.184 1.00 95.94 272 VAL A CA 1
ATOM 1950 C C . VAL A 1 272 ? -3.444 -16.218 29.375 1.00 95.94 272 VAL A C 1
ATOM 1952 O O . VAL A 1 272 ? -2.764 -15.776 28.452 1.00 95.94 272 VAL A O 1
ATOM 1955 N N . ALA A 1 273 ? -3.505 -17.525 29.650 1.00 96.44 273 ALA A N 1
ATOM 1956 C CA . ALA A 1 273 ? -2.803 -18.533 28.859 1.00 96.44 273 ALA A CA 1
ATOM 1957 C C . ALA A 1 273 ? -3.276 -18.553 27.392 1.00 96.44 273 ALA A C 1
ATOM 1959 O O . ALA A 1 273 ? -2.445 -18.480 26.490 1.00 96.44 273 ALA A O 1
ATOM 1960 N N . LEU A 1 274 ? -4.594 -18.574 27.150 1.00 96.88 274 LEU A N 1
ATOM 1961 C CA . LEU A 1 274 ? -5.184 -18.614 25.807 1.00 96.88 274 LEU A CA 1
ATOM 1962 C C . LEU A 1 274 ? -4.733 -17.435 24.931 1.00 96.88 274 LEU A C 1
ATOM 1964 O O . LEU A 1 274 ? -4.286 -17.646 23.804 1.00 96.88 274 LEU A O 1
ATOM 1968 N N . PHE A 1 275 ? -4.809 -16.204 25.446 1.00 97.38 275 PHE A N 1
ATOM 1969 C CA . PHE A 1 275 ? -4.394 -15.016 24.688 1.00 97.38 275 PHE A CA 1
ATOM 1970 C C . PHE A 1 275 ? -2.871 -14.944 24.489 1.00 97.38 275 PHE A C 1
ATOM 1972 O O . PHE A 1 275 ? -2.424 -14.502 23.433 1.00 97.38 275 PHE A O 1
ATOM 1979 N N . ILE A 1 276 ? -2.062 -15.420 25.444 1.00 96.38 276 ILE A N 1
ATOM 1980 C CA . ILE A 1 276 ? -0.603 -15.518 25.262 1.00 96.38 276 ILE A CA 1
ATOM 1981 C C . ILE A 1 276 ? -0.260 -16.547 24.172 1.00 96.38 276 ILE A C 1
ATOM 1983 O O . ILE A 1 276 ? 0.559 -16.257 23.301 1.00 96.38 276 ILE A O 1
ATOM 1987 N N . THR A 1 277 ? -0.915 -17.712 24.151 1.00 96.50 277 THR A N 1
ATOM 1988 C CA . THR A 1 277 ? -0.754 -18.693 23.065 1.00 96.50 277 THR A CA 1
ATOM 1989 C C . THR A 1 277 ? -1.195 -18.114 21.717 1.00 96.50 277 THR A C 1
ATOM 1991 O O . THR A 1 277 ? -0.462 -18.253 20.739 1.00 96.50 277 THR A O 1
ATOM 1994 N N . GLY A 1 278 ? -2.329 -17.406 21.661 1.00 96.06 278 GLY A N 1
ATOM 1995 C CA . GLY A 1 278 ? -2.789 -16.711 20.453 1.00 96.06 278 GLY A CA 1
ATOM 1996 C C . GLY A 1 278 ? -1.784 -15.674 19.937 1.00 96.06 278 GLY A C 1
ATOM 1997 O O . GLY A 1 278 ? -1.506 -15.628 18.739 1.00 96.06 278 GLY A O 1
ATOM 1998 N N . LEU A 1 279 ? -1.168 -14.906 20.840 1.00 96.25 279 LEU A N 1
ATOM 1999 C CA . LEU A 1 279 ? -0.123 -13.935 20.511 1.00 96.25 279 LEU A CA 1
ATOM 2000 C C . LEU A 1 279 ? 1.146 -14.601 19.947 1.00 96.25 279 LEU A C 1
ATOM 2002 O O . LEU A 1 279 ? 1.697 -14.109 18.963 1.00 96.25 279 LEU A O 1
ATOM 2006 N N . PHE A 1 280 ? 1.586 -15.732 20.510 1.00 97.12 280 PHE A N 1
ATOM 2007 C CA . PHE A 1 280 ? 2.721 -16.493 19.966 1.00 97.12 280 PHE A CA 1
ATOM 2008 C C . PHE A 1 280 ? 2.420 -17.099 18.586 1.00 97.12 280 PHE A C 1
ATOM 2010 O O . PHE A 1 280 ? 3.270 -17.030 17.698 1.00 97.12 280 PHE A O 1
ATOM 2017 N N . VAL A 1 281 ? 1.215 -17.643 18.374 1.00 96.19 281 VAL A N 1
ATOM 2018 C CA . VAL A 1 281 ? 0.790 -18.168 17.061 1.00 96.19 281 VAL A CA 1
ATOM 2019 C C . VAL A 1 281 ? 0.753 -17.051 16.015 1.00 96.19 281 VAL A C 1
ATOM 2021 O O . VAL A 1 281 ? 1.297 -17.218 14.925 1.00 96.19 281 VAL A O 1
ATOM 2024 N N . ALA A 1 282 ? 0.194 -15.888 16.357 1.00 96.12 282 ALA A N 1
ATOM 2025 C CA . ALA A 1 282 ? 0.181 -14.724 15.476 1.00 96.12 282 ALA A CA 1
ATOM 2026 C C . ALA A 1 282 ? 1.601 -14.222 15.150 1.00 96.12 282 ALA A C 1
ATOM 2028 O O . ALA A 1 282 ? 1.923 -13.996 13.983 1.00 96.12 282 ALA A O 1
ATOM 2029 N N . GLY A 1 283 ? 2.478 -14.131 16.157 1.00 95.06 283 GLY A N 1
ATOM 2030 C CA . GLY A 1 283 ? 3.887 -13.763 15.979 1.00 95.06 283 GLY A CA 1
ATOM 2031 C C . GLY A 1 283 ? 4.663 -14.714 15.059 1.00 95.06 283 GLY A C 1
ATOM 2032 O O . GLY A 1 283 ? 5.527 -14.265 14.312 1.00 95.06 283 GLY A O 1
ATOM 2033 N N . ALA A 1 284 ? 4.320 -16.006 15.048 1.00 95.75 284 ALA A N 1
ATOM 2034 C CA . ALA A 1 284 ? 4.897 -16.991 14.130 1.00 95.75 284 ALA A CA 1
ATOM 2035 C C . ALA A 1 284 ? 4.346 -16.903 12.688 1.00 95.75 284 ALA A C 1
ATOM 2037 O O . ALA A 1 284 ? 4.979 -17.415 11.763 1.00 95.75 284 ALA A O 1
ATOM 2038 N N . MET A 1 285 ? 3.187 -16.265 12.484 1.00 95.25 285 MET A N 1
ATOM 2039 C CA . MET A 1 285 ? 2.552 -16.097 11.168 1.00 95.25 285 MET A CA 1
ATOM 2040 C C . MET A 1 285 ? 2.941 -14.791 10.467 1.00 95.25 285 MET A C 1
ATOM 2042 O O . MET A 1 285 ? 3.087 -14.793 9.248 1.00 95.25 285 MET A O 1
ATOM 2046 N N . ILE A 1 286 ? 3.173 -13.702 11.209 1.00 92.62 286 ILE A N 1
ATOM 2047 C CA . ILE A 1 286 ? 3.540 -12.386 10.646 1.00 92.62 286 ILE A CA 1
ATOM 2048 C C . ILE A 1 286 ? 4.730 -12.443 9.656 1.00 92.62 286 ILE A C 1
ATOM 2050 O O . ILE A 1 286 ? 4.617 -11.841 8.590 1.00 92.62 286 ILE A O 1
ATOM 2054 N N . PRO A 1 287 ? 5.831 -13.192 9.901 1.00 92.31 287 PRO A N 1
ATOM 2055 C CA . PRO A 1 287 ? 6.945 -13.304 8.947 1.00 92.31 287 PRO A CA 1
ATOM 2056 C C . PRO A 1 287 ? 6.617 -14.027 7.629 1.00 92.31 287 PRO A C 1
ATOM 2058 O O . PRO A 1 287 ? 7.479 -14.104 6.758 1.00 92.31 287 PRO A O 1
ATOM 2061 N N . ARG A 1 288 ? 5.411 -14.595 7.491 1.00 91.38 288 ARG A N 1
ATOM 2062 C CA . ARG A 1 288 ? 4.908 -15.255 6.273 1.00 91.38 288 ARG A CA 1
ATOM 2063 C C . ARG A 1 288 ? 3.836 -14.437 5.546 1.00 91.38 288 ARG A C 1
ATOM 2065 O O . ARG A 1 288 ? 3.199 -14.958 4.637 1.00 91.38 288 ARG A O 1
ATOM 2072 N N . LEU A 1 289 ? 3.600 -13.192 5.959 1.00 90.12 289 LEU A N 1
ATOM 2073 C CA . LEU A 1 289 ? 2.730 -12.275 5.230 1.00 90.12 289 LEU A CA 1
ATOM 2074 C C . LEU A 1 289 ? 3.413 -11.839 3.930 1.00 90.12 289 LEU A C 1
ATOM 2076 O O . LEU A 1 289 ? 4.465 -11.199 3.952 1.00 90.12 289 LEU A O 1
ATOM 2080 N N . GLU A 1 290 ? 2.800 -12.182 2.802 1.00 88.38 290 GLU A N 1
ATOM 2081 C CA . GLU A 1 290 ? 3.253 -11.759 1.479 1.00 88.38 290 GLU A CA 1
ATOM 2082 C C . GLU A 1 290 ? 2.974 -10.261 1.278 1.00 88.38 290 GLU A C 1
ATOM 2084 O O . GLU A 1 290 ? 1.972 -9.730 1.762 1.00 88.38 290 GLU A O 1
ATOM 2089 N N . VAL A 1 291 ? 3.886 -9.558 0.601 1.00 90.06 291 VAL A N 1
ATOM 2090 C CA . VAL A 1 291 ? 3.806 -8.107 0.364 1.00 90.06 291 VAL A CA 1
ATOM 2091 C C . VAL A 1 291 ? 3.366 -7.862 -1.076 1.00 90.06 291 VAL A C 1
ATOM 2093 O O . VAL A 1 291 ? 4.065 -8.262 -2.006 1.00 90.06 291 VAL A O 1
ATOM 2096 N N . GLY A 1 292 ? 2.229 -7.189 -1.251 1.00 85.81 292 GLY A N 1
ATOM 2097 C CA . GLY A 1 292 ? 1.619 -6.951 -2.556 1.00 85.81 292 GLY A CA 1
ATOM 2098 C C . GLY A 1 292 ? 0.107 -6.705 -2.499 1.00 85.81 292 GLY A C 1
ATOM 2099 O O . GLY A 1 292 ? -0.512 -6.790 -1.441 1.00 85.81 292 GLY A O 1
ATOM 2100 N N . LEU A 1 293 ? -0.472 -6.381 -3.655 1.00 85.94 293 LEU A N 1
ATOM 2101 C CA . LEU A 1 293 ? -1.900 -6.403 -3.973 1.00 85.94 293 LEU A CA 1
ATOM 2102 C C . LEU A 1 293 ? -2.066 -6.985 -5.387 1.00 85.94 293 LEU A C 1
ATOM 2104 O O . LEU A 1 293 ? -1.785 -6.285 -6.364 1.00 85.94 293 LEU A O 1
ATOM 2108 N N . ASP A 1 294 ? -2.525 -8.233 -5.493 1.00 83.00 294 ASP A N 1
ATOM 2109 C CA . ASP A 1 294 ? -2.721 -8.910 -6.785 1.00 83.00 294 ASP A CA 1
ATOM 2110 C C . ASP A 1 294 ? -3.644 -8.086 -7.707 1.00 83.00 294 ASP A C 1
ATOM 2112 O O . ASP A 1 294 ? -4.751 -7.679 -7.327 1.00 83.00 294 ASP A O 1
ATOM 2116 N N . GLN A 1 295 ? -3.189 -7.835 -8.940 1.00 82.75 295 GLN A N 1
ATOM 2117 C CA . GLN A 1 295 ? -3.925 -7.055 -9.934 1.00 82.75 295 GLN A CA 1
ATOM 2118 C C . GLN A 1 295 ? -5.272 -7.705 -10.297 1.00 82.75 295 GLN A C 1
ATOM 2120 O O . GLN A 1 295 ? -6.227 -6.989 -10.615 1.00 82.75 295 GLN A O 1
ATOM 2125 N N . ALA A 1 296 ? -5.381 -9.035 -10.207 1.00 79.69 296 ALA A N 1
ATOM 2126 C CA . ALA A 1 296 ? -6.629 -9.767 -10.411 1.00 79.69 296 ALA A CA 1
ATOM 2127 C C . ALA A 1 296 ? -7.672 -9.456 -9.319 1.00 79.69 296 ALA A C 1
ATOM 2129 O O . ALA A 1 296 ? -8.861 -9.313 -9.615 1.00 79.69 296 ALA A O 1
ATOM 2130 N N . VAL A 1 297 ? -7.238 -9.259 -8.069 1.00 82.19 297 VAL A N 1
ATOM 2131 C CA . VAL A 1 297 ? -8.120 -8.979 -6.917 1.00 82.19 297 VAL A CA 1
ATOM 2132 C C . VAL A 1 297 ? -8.721 -7.568 -6.973 1.00 82.19 297 VAL A C 1
ATOM 2134 O O . VAL A 1 297 ? -9.793 -7.316 -6.413 1.00 82.19 297 VAL A O 1
ATOM 2137 N N . ALA A 1 298 ? -8.082 -6.648 -7.701 1.00 82.94 298 ALA A N 1
ATOM 2138 C CA . ALA A 1 298 ? -8.616 -5.312 -7.963 1.00 82.94 298 ALA A CA 1
ATOM 2139 C C . ALA A 1 298 ? -9.768 -5.283 -8.990 1.00 82.94 298 ALA A C 1
ATOM 2141 O O . ALA A 1 298 ? -10.438 -4.256 -9.135 1.00 82.94 298 ALA A O 1
ATOM 2142 N N . LEU A 1 299 ? -10.016 -6.388 -9.698 1.00 84.38 299 LEU A N 1
ATOM 2143 C CA . LEU A 1 299 ? -11.013 -6.484 -10.762 1.00 84.38 299 LEU A CA 1
ATOM 2144 C C . LEU A 1 299 ? -12.319 -7.153 -10.288 1.00 84.38 299 LEU A C 1
ATOM 2146 O O . LEU A 1 299 ? -12.323 -7.962 -9.358 1.00 84.38 299 LEU A O 1
ATOM 2150 N N . PRO A 1 300 ? -13.457 -6.879 -10.954 1.00 84.81 300 PRO A N 1
ATOM 2151 C CA . PRO A 1 300 ? -14.663 -7.691 -10.808 1.00 84.81 300 PRO A CA 1
ATOM 2152 C C . PRO A 1 300 ? -14.399 -9.168 -11.147 1.00 84.81 300 PRO A C 1
ATOM 2154 O O . PRO A 1 300 ? -13.614 -9.473 -12.050 1.00 84.81 300 PRO A O 1
ATOM 2157 N N . ARG A 1 301 ? -15.070 -10.092 -10.443 1.00 82.50 301 ARG A N 1
ATOM 2158 C CA . ARG A 1 301 ? -14.931 -11.555 -10.638 1.00 82.50 301 ARG A CA 1
ATOM 2159 C C . ARG A 1 301 ? -15.373 -12.026 -12.033 1.00 82.50 301 ARG A C 1
ATOM 2161 O O . ARG A 1 301 ? -14.948 -13.078 -12.492 1.00 82.50 301 ARG A O 1
ATOM 2168 N N . ASP A 1 302 ? -16.240 -11.248 -12.670 1.00 86.75 302 ASP A N 1
ATOM 2169 C CA . ASP A 1 302 ? -16.856 -11.437 -13.986 1.00 86.75 302 ASP A CA 1
ATOM 2170 C C . ASP A 1 302 ? -16.153 -10.647 -15.111 1.00 86.75 302 ASP A C 1
ATOM 2172 O O . ASP A 1 302 ? -16.581 -10.686 -16.264 1.00 86.75 302 ASP A O 1
ATOM 2176 N N . SER A 1 303 ? -15.056 -9.942 -14.809 1.00 88.62 303 SER A N 1
ATOM 2177 C CA . SER A 1 303 ? -14.289 -9.190 -15.807 1.00 88.62 303 SER A CA 1
ATOM 2178 C C . SER A 1 303 ? -13.468 -10.109 -16.717 1.00 88.62 303 SER A C 1
ATOM 2180 O O . SER A 1 303 ? -12.721 -10.961 -16.237 1.00 88.62 303 SER A O 1
ATOM 2182 N N . TYR A 1 304 ? -13.496 -9.858 -18.031 1.00 91.50 304 TYR A N 1
ATOM 2183 C CA . TYR A 1 304 ? -12.642 -10.546 -19.013 1.00 91.50 304 TYR A CA 1
ATOM 2184 C C . TYR A 1 304 ? -11.141 -10.441 -18.683 1.00 91.50 304 TYR A C 1
ATOM 2186 O O . TYR A 1 304 ? -10.367 -11.338 -19.017 1.00 91.50 304 TYR A O 1
ATOM 2194 N N . MET A 1 305 ? -10.733 -9.382 -17.971 1.00 90.25 305 MET A N 1
ATOM 2195 C CA . MET A 1 305 ? -9.349 -9.193 -17.531 1.00 90.25 305 MET A CA 1
ATOM 2196 C C . MET A 1 305 ? -8.860 -10.300 -16.579 1.00 90.25 305 MET A C 1
ATOM 2198 O O . MET A 1 305 ? -7.667 -10.584 -16.558 1.00 90.25 305 MET A O 1
ATOM 2202 N N . GLN A 1 306 ? -9.760 -10.975 -15.849 1.00 88.69 306 GLN A N 1
ATOM 2203 C CA . GLN A 1 306 ? -9.418 -12.139 -15.014 1.00 88.69 306 GLN A CA 1
ATOM 2204 C C . GLN A 1 306 ? -8.834 -13.285 -15.856 1.00 88.69 306 GLN A C 1
ATOM 2206 O O . GLN A 1 306 ? -7.853 -13.922 -15.474 1.00 88.69 306 GLN A O 1
ATOM 2211 N N . GLN A 1 307 ? -9.426 -13.538 -17.029 1.00 91.38 307 GLN A N 1
ATOM 2212 C CA . GLN A 1 307 ? -8.944 -14.559 -17.956 1.00 91.38 307 GLN A CA 1
ATOM 2213 C C . GLN A 1 307 ? -7.703 -14.072 -18.716 1.00 91.38 307 GLN A C 1
ATOM 2215 O O . GLN A 1 307 ? -6.749 -14.832 -18.843 1.00 91.38 307 GLN A O 1
ATOM 2220 N N . TYR A 1 308 ? -7.661 -12.795 -19.117 1.00 91.81 308 TYR A N 1
ATOM 2221 C CA . TYR A 1 308 ? -6.468 -12.197 -19.729 1.00 91.81 308 TYR A CA 1
ATOM 2222 C C . TYR A 1 308 ? -5.219 -12.350 -18.849 1.00 91.81 308 TYR A C 1
ATOM 2224 O O . TYR A 1 308 ? -4.199 -12.809 -19.349 1.00 91.81 308 TYR A O 1
ATOM 2232 N N . TYR A 1 309 ? -5.285 -12.035 -17.548 1.00 89.62 309 TYR A N 1
ATOM 2233 C CA . TYR A 1 309 ? -4.132 -12.203 -16.653 1.00 89.62 309 TYR A CA 1
ATOM 2234 C C . TYR A 1 309 ? -3.723 -13.673 -16.484 1.00 89.62 309 TYR A C 1
ATOM 2236 O O . TYR A 1 309 ? -2.531 -13.979 -16.501 1.00 89.62 309 TYR A O 1
ATOM 2244 N N . ARG A 1 310 ? -4.689 -14.600 -16.398 1.00 89.94 310 ARG A N 1
ATOM 2245 C CA . ARG A 1 310 ? -4.406 -16.045 -16.372 1.00 89.94 310 ARG A CA 1
ATOM 2246 C C . ARG A 1 310 ? -3.641 -16.495 -17.620 1.00 89.94 310 ARG A C 1
ATOM 2248 O O . ARG A 1 310 ? -2.635 -17.187 -17.492 1.00 89.94 310 ARG A O 1
ATOM 2255 N N . ASP A 1 311 ? -4.099 -16.094 -18.802 1.00 93.12 311 ASP A N 1
ATOM 2256 C CA . ASP A 1 311 ? -3.475 -16.473 -20.073 1.00 93.12 311 ASP A CA 1
ATOM 2257 C C . ASP A 1 311 ? -2.122 -15.768 -20.275 1.00 93.12 311 ASP A C 1
ATOM 2259 O O . ASP A 1 311 ? -1.171 -16.380 -20.761 1.00 93.12 311 ASP A O 1
ATOM 2263 N N . LEU A 1 312 ? -1.992 -14.516 -19.822 1.00 90.25 312 LEU A N 1
ATOM 2264 C CA . LEU A 1 312 ? -0.737 -13.763 -19.814 1.00 90.25 312 LEU A CA 1
ATOM 2265 C C . LEU A 1 312 ? 0.349 -14.514 -19.030 1.00 90.25 312 LEU A C 1
ATOM 2267 O O . LEU A 1 312 ? 1.406 -14.806 -19.587 1.00 90.25 312 LEU A O 1
ATOM 2271 N N . PHE A 1 313 ? 0.075 -14.887 -17.776 1.00 89.44 313 PHE A N 1
ATOM 2272 C CA . PHE A 1 313 ? 1.041 -15.588 -16.922 1.00 89.44 313 PHE A CA 1
ATOM 2273 C C . PHE A 1 313 ? 1.276 -17.054 -17.340 1.00 89.44 313 PHE A C 1
ATOM 2275 O O . PHE A 1 313 ? 2.348 -17.605 -17.077 1.00 89.44 313 PHE A O 1
ATOM 2282 N N . ALA A 1 314 ? 0.311 -17.698 -18.010 1.00 90.31 314 ALA A N 1
ATOM 2283 C CA . ALA A 1 314 ? 0.451 -19.072 -18.502 1.00 90.31 314 ALA A CA 1
ATOM 2284 C C . ALA A 1 314 ? 1.267 -19.181 -19.805 1.00 90.31 314 ALA A C 1
ATOM 2286 O O . ALA A 1 314 ? 2.025 -20.144 -19.980 1.00 90.31 314 ALA A O 1
ATOM 2287 N N . TYR A 1 315 ? 1.109 -18.225 -20.729 1.00 92.94 315 TYR A N 1
ATOM 2288 C CA . TYR A 1 315 ? 1.626 -18.348 -22.096 1.00 92.94 315 TYR A CA 1
ATOM 2289 C C . TYR A 1 315 ? 2.747 -17.367 -22.453 1.00 92.94 315 TYR A C 1
ATOM 2291 O O . TYR A 1 315 ? 3.596 -17.729 -23.274 1.00 92.94 315 TYR A O 1
ATOM 2299 N N . LEU A 1 316 ? 2.802 -16.162 -21.870 1.00 91.69 316 LEU A N 1
ATOM 2300 C CA . LEU A 1 316 ? 3.794 -15.161 -22.270 1.00 91.69 316 LEU A CA 1
ATOM 2301 C C . LEU A 1 316 ? 5.204 -15.543 -21.786 1.00 91.69 316 LEU A C 1
ATOM 2303 O O . LEU A 1 316 ? 5.431 -15.843 -20.617 1.00 91.69 316 LEU A O 1
ATOM 2307 N N . ARG A 1 317 ? 6.177 -15.535 -22.707 1.00 89.88 317 ARG A N 1
ATOM 2308 C CA . ARG A 1 317 ? 7.569 -15.967 -22.455 1.00 89.88 317 ARG A CA 1
ATOM 2309 C C . ARG A 1 317 ? 8.581 -14.827 -22.331 1.00 89.88 317 ARG A C 1
ATOM 2311 O O . ARG A 1 317 ? 9.772 -15.090 -22.217 1.00 89.88 317 ARG A O 1
ATOM 2318 N N . VAL A 1 318 ? 8.111 -13.582 -22.314 1.00 89.25 318 VAL A N 1
ATOM 2319 C CA . VAL A 1 318 ? 8.925 -12.366 -22.179 1.00 89.25 318 VAL A CA 1
ATOM 2320 C C . VAL A 1 318 ? 8.230 -11.432 -21.188 1.00 89.25 318 VAL A C 1
ATOM 2322 O O . VAL A 1 318 ? 7.011 -11.286 -21.241 1.00 89.25 318 VAL A O 1
ATOM 2325 N N . GLY A 1 319 ? 8.978 -10.824 -20.271 1.00 93.50 319 GLY A N 1
ATOM 2326 C CA . GLY A 1 319 ? 8.442 -9.859 -19.314 1.00 93.50 319 GLY A CA 1
ATOM 2327 C C . GLY A 1 319 ? 8.245 -8.454 -19.897 1.00 93.50 319 GLY A C 1
ATOM 2328 O O . GLY A 1 319 ? 8.446 -8.224 -21.094 1.00 93.50 319 GLY A O 1
ATOM 2329 N N . PRO A 1 320 ? 7.886 -7.474 -19.049 1.00 95.38 320 PRO A N 1
ATOM 2330 C CA . PRO A 1 320 ? 7.839 -6.069 -19.442 1.00 95.38 320 PRO A CA 1
ATOM 2331 C C . PRO A 1 320 ? 9.179 -5.581 -20.027 1.00 95.38 320 PRO A C 1
ATOM 2333 O O . PRO A 1 320 ? 10.240 -6.044 -19.596 1.00 95.38 320 PRO A O 1
ATOM 2336 N N . PRO A 1 321 ? 9.171 -4.622 -20.973 1.00 95.88 321 PRO A N 1
ATOM 2337 C CA . PRO A 1 321 ? 10.401 -4.014 -21.469 1.00 95.88 321 PRO A CA 1
ATOM 2338 C C . PRO A 1 321 ? 11.100 -3.225 -20.354 1.00 95.88 321 PRO A C 1
ATOM 2340 O O . PRO A 1 321 ? 10.447 -2.548 -19.555 1.00 95.88 321 PRO A O 1
ATOM 2343 N N . LEU A 1 322 ? 12.427 -3.299 -20.327 1.00 97.19 322 LEU A N 1
ATOM 2344 C CA . LEU A 1 322 ? 13.309 -2.609 -19.389 1.00 97.19 322 LEU A CA 1
ATOM 2345 C C . LEU A 1 322 ? 14.236 -1.680 -20.175 1.00 97.19 322 LEU A C 1
ATOM 2347 O O . LEU A 1 322 ? 14.813 -2.080 -21.184 1.00 97.19 322 LEU A O 1
ATOM 2351 N N . TYR A 1 323 ? 14.393 -0.450 -19.707 1.00 97.12 323 TYR A N 1
ATOM 2352 C CA . TYR A 1 323 ? 15.228 0.568 -20.331 1.00 97.12 323 TYR A CA 1
ATOM 2353 C C . TYR A 1 323 ? 16.290 1.022 -19.333 1.00 97.12 323 TYR A C 1
ATOM 2355 O O . TYR A 1 323 ? 15.952 1.580 -18.289 1.00 97.12 323 TYR A O 1
ATOM 2363 N N . PHE A 1 324 ? 17.565 0.812 -19.652 1.00 97.50 324 PHE A N 1
ATOM 2364 C CA . PHE A 1 324 ? 18.665 1.452 -18.935 1.00 97.50 324 PHE A CA 1
ATOM 2365 C C . PHE A 1 324 ? 18.930 2.804 -19.587 1.00 97.50 324 PHE A C 1
ATOM 2367 O O . PHE A 1 324 ? 19.416 2.869 -20.718 1.00 97.50 324 PHE A O 1
ATOM 2374 N N . VAL A 1 325 ? 18.548 3.879 -18.903 1.00 96.69 325 VAL A N 1
ATOM 2375 C CA . VAL A 1 325 ? 18.715 5.248 -19.394 1.00 96.69 325 VAL A CA 1
ATOM 2376 C C . VAL A 1 325 ? 20.029 5.804 -18.860 1.00 96.69 325 VAL A C 1
ATOM 2378 O O . VAL A 1 325 ? 20.294 5.720 -17.661 1.00 96.69 325 VAL A O 1
ATOM 2381 N N . VAL A 1 326 ? 20.838 6.366 -19.755 1.00 95.69 326 VAL A N 1
ATOM 2382 C CA . VAL A 1 326 ? 22.138 6.981 -19.466 1.00 95.69 326 VAL A CA 1
ATOM 2383 C C . VAL A 1 326 ? 22.074 8.458 -19.831 1.00 95.69 326 VAL A C 1
ATOM 2385 O O . VAL A 1 326 ? 21.646 8.788 -20.941 1.00 95.69 326 VAL A O 1
ATOM 2388 N N . SER A 1 327 ? 22.504 9.344 -18.932 1.00 92.25 327 SER A N 1
ATOM 2389 C CA . SER A 1 327 ? 22.534 10.795 -19.169 1.00 92.25 327 SER A CA 1
ATOM 2390 C C . SER A 1 327 ? 23.952 11.371 -19.218 1.00 92.25 327 SER A C 1
ATOM 2392 O O . SER A 1 327 ? 24.844 10.924 -18.498 1.00 92.25 327 SER A O 1
ATOM 2394 N N . GLY A 1 328 ? 24.149 12.382 -20.071 1.00 88.56 328 GLY A N 1
ATOM 2395 C CA . GLY A 1 328 ? 25.409 13.125 -20.197 1.00 88.56 328 GLY A CA 1
ATOM 2396 C C . GLY A 1 328 ? 26.551 12.357 -20.873 1.00 88.56 328 GLY A C 1
ATOM 2397 O O . GLY A 1 328 ? 27.692 12.454 -20.430 1.00 88.56 328 GLY A O 1
ATOM 2398 N N . VAL A 1 329 ? 26.267 11.589 -21.930 1.00 88.88 329 VAL A N 1
ATOM 2399 C CA . VAL A 1 329 ? 27.276 10.770 -22.630 1.00 88.88 329 VAL A CA 1
ATOM 2400 C C . VAL A 1 329 ? 28.182 11.657 -23.487 1.00 88.88 329 VAL A C 1
ATOM 2402 O O . VAL A 1 329 ? 27.722 12.257 -24.461 1.00 88.88 329 VAL A O 1
ATOM 2405 N N . ASN A 1 330 ? 29.473 11.721 -23.161 1.00 88.19 330 ASN A N 1
ATOM 2406 C CA . ASN A 1 330 ? 30.435 12.548 -23.884 1.00 88.19 330 ASN A CA 1
ATOM 2407 C C . ASN A 1 330 ? 30.955 11.848 -25.159 1.00 88.19 330 ASN A C 1
ATOM 2409 O O . ASN A 1 330 ? 31.626 10.815 -25.092 1.00 88.19 330 ASN A O 1
ATOM 2413 N N . VAL A 1 331 ? 30.676 12.440 -26.326 1.00 84.06 331 VAL A N 1
ATOM 2414 C CA . VAL A 1 331 ? 31.120 11.969 -27.655 1.00 84.06 331 VAL A CA 1
ATOM 2415 C C . VAL A 1 331 ? 32.233 12.845 -28.255 1.00 84.06 331 VAL A C 1
ATOM 2417 O O . VAL A 1 331 ? 32.545 12.753 -29.444 1.00 84.06 331 VAL A O 1
ATOM 2420 N N . SER A 1 332 ? 32.856 13.700 -27.435 1.00 74.88 332 SER A N 1
ATOM 2421 C CA . SER A 1 332 ? 34.023 14.497 -27.825 1.00 74.88 332 SER A CA 1
ATOM 2422 C C . SER A 1 332 ? 35.311 13.670 -27.970 1.00 74.88 332 SER A C 1
ATOM 2424 O O . SER A 1 332 ? 35.303 12.443 -27.886 1.00 74.88 332 SER A O 1
ATOM 2426 N N . THR A 1 333 ? 36.418 14.335 -28.315 1.00 59.16 333 THR A N 1
ATOM 2427 C CA . THR A 1 333 ? 37.661 13.727 -28.830 1.00 59.16 333 THR A CA 1
ATOM 2428 C C . THR A 1 333 ? 38.121 12.480 -28.065 1.00 59.16 333 THR A C 1
ATOM 2430 O O . THR A 1 333 ? 38.281 12.516 -26.848 1.00 59.16 333 THR A O 1
ATOM 2433 N N . ALA A 1 334 ? 38.376 11.399 -28.812 1.00 59.25 334 ALA A N 1
ATOM 2434 C CA . ALA A 1 334 ? 38.702 10.041 -28.347 1.00 59.25 334 ALA A CA 1
ATOM 2435 C C . ALA A 1 334 ? 37.588 9.267 -27.599 1.00 59.25 334 ALA A C 1
ATOM 2437 O O . ALA A 1 334 ? 37.787 8.092 -27.295 1.00 59.25 334 ALA A O 1
ATOM 2438 N N . ALA A 1 335 ? 36.415 9.871 -27.370 1.00 66.88 335 ALA A N 1
ATOM 2439 C CA . ALA A 1 335 ? 35.154 9.219 -26.998 1.00 66.88 335 ALA A CA 1
ATOM 2440 C C . ALA A 1 335 ? 35.252 8.098 -25.924 1.00 66.88 335 ALA A C 1
ATOM 2442 O O . ALA A 1 335 ? 34.749 6.988 -26.136 1.00 66.88 335 ALA A O 1
ATOM 2443 N N . PRO A 1 336 ? 35.875 8.344 -24.751 1.00 76.00 336 PRO A N 1
ATOM 2444 C CA . PRO A 1 336 ? 36.061 7.312 -23.729 1.00 76.00 336 PRO A CA 1
ATOM 2445 C C . PRO A 1 336 ? 34.735 6.760 -23.182 1.00 76.00 336 PRO A C 1
ATOM 2447 O O . PRO A 1 336 ? 34.664 5.574 -22.862 1.00 76.00 336 PRO A O 1
ATOM 2450 N N . ASP A 1 337 ? 33.677 7.577 -23.125 1.00 85.31 337 ASP A N 1
ATOM 2451 C CA . ASP A 1 337 ? 32.356 7.153 -22.646 1.00 85.31 337 ASP A CA 1
ATOM 2452 C C . ASP A 1 337 ? 31.618 6.259 -23.652 1.00 85.31 337 ASP A C 1
ATOM 2454 O O . ASP A 1 337 ? 30.901 5.346 -23.248 1.00 85.31 337 ASP A O 1
ATOM 2458 N N . VAL A 1 338 ? 31.871 6.407 -24.958 1.00 88.75 338 VAL A N 1
ATOM 2459 C CA . VAL A 1 338 ? 31.375 5.459 -25.975 1.00 88.75 338 VAL A CA 1
ATOM 2460 C C . VAL A 1 338 ? 31.909 4.056 -25.677 1.00 88.75 338 VAL A C 1
ATOM 2462 O O . VAL A 1 338 ? 31.138 3.097 -25.644 1.00 88.75 338 VAL A O 1
ATOM 2465 N N . ASN A 1 339 ? 33.196 3.939 -25.330 1.00 89.88 339 ASN A N 1
ATOM 2466 C CA . ASN A 1 339 ? 33.816 2.668 -24.942 1.00 89.88 339 ASN A CA 1
ATOM 2467 C C . ASN A 1 339 ? 33.338 2.122 -23.580 1.00 89.88 339 ASN A C 1
ATOM 2469 O O . ASN A 1 339 ? 33.559 0.942 -23.311 1.00 89.88 339 ASN A O 1
ATOM 2473 N N . LYS A 1 340 ? 32.662 2.924 -22.742 1.00 92.31 340 LYS A N 1
ATOM 2474 C CA . LYS A 1 340 ? 31.940 2.457 -21.538 1.00 92.31 340 LYS A CA 1
ATOM 2475 C C . LYS A 1 340 ? 30.540 1.913 -21.844 1.00 92.31 340 LYS A C 1
ATOM 2477 O O . LYS A 1 340 ? 29.947 1.275 -20.979 1.00 92.31 340 LYS A O 1
ATOM 2482 N N . LEU A 1 341 ? 29.996 2.173 -23.033 1.00 93.25 341 LEU A N 1
ATOM 2483 C CA . LEU A 1 341 ? 28.640 1.772 -23.419 1.00 93.25 341 LEU A CA 1
ATOM 2484 C C . LEU A 1 341 ? 28.623 0.590 -24.389 1.00 93.25 341 LEU A C 1
ATOM 2486 O O . LEU A 1 341 ? 27.826 -0.323 -24.200 1.00 93.25 341 LEU A O 1
ATOM 2490 N N . CYS A 1 342 ? 29.490 0.614 -25.402 1.00 92.56 342 CYS A N 1
ATOM 2491 C CA . CYS A 1 342 ? 29.477 -0.327 -26.521 1.00 92.56 342 CYS A CA 1
ATOM 2492 C C . CYS A 1 342 ? 30.030 -1.726 -26.180 1.00 92.56 342 CYS A C 1
ATOM 2494 O O . CYS A 1 342 ? 30.729 -1.912 -25.185 1.00 92.56 342 CYS A O 1
ATOM 2496 N N . SER A 1 343 ? 29.725 -2.715 -27.016 1.00 94.12 343 SER A N 1
ATOM 2497 C CA . SER A 1 343 ? 30.165 -4.116 -26.933 1.00 94.12 343 SER A CA 1
ATOM 2498 C C . SER A 1 343 ? 31.015 -4.581 -28.130 1.00 94.12 343 SER A C 1
ATOM 2500 O O . SER A 1 343 ? 31.616 -5.655 -28.070 1.00 94.12 343 SER A O 1
ATOM 2502 N N . VAL A 1 344 ? 31.116 -3.786 -29.205 1.00 88.94 344 VAL A N 1
ATOM 2503 C CA . VAL A 1 344 ? 31.993 -4.068 -30.362 1.00 88.94 344 VAL A CA 1
ATOM 2504 C C . VAL A 1 344 ? 33.500 -4.028 -30.032 1.00 88.94 344 VAL A C 1
ATOM 2506 O O . VAL A 1 344 ? 33.943 -3.657 -28.944 1.00 88.94 344 VAL A O 1
ATOM 2509 N N . ALA A 1 345 ? 34.340 -4.401 -31.004 1.00 86.44 345 ALA A N 1
ATOM 2510 C CA . ALA A 1 345 ? 35.794 -4.376 -30.854 1.00 86.44 345 ALA A CA 1
ATOM 2511 C C . ALA A 1 345 ? 36.321 -2.987 -30.419 1.00 86.44 345 ALA A C 1
ATOM 2513 O O . ALA A 1 345 ? 35.924 -1.944 -30.950 1.00 86.44 345 ALA A O 1
ATOM 2514 N N . GLY A 1 346 ? 37.227 -2.979 -29.436 1.00 84.69 346 GLY A N 1
ATOM 2515 C CA . GLY A 1 346 ? 37.809 -1.767 -28.843 1.00 84.69 346 GLY A CA 1
ATOM 2516 C C . GLY A 1 346 ? 36.986 -1.120 -27.718 1.00 84.69 346 GLY A C 1
ATOM 2517 O O . GLY A 1 346 ? 37.437 -0.133 -27.143 1.00 84.69 346 GLY A O 1
ATOM 2518 N N . CYS A 1 347 ? 35.800 -1.643 -27.390 1.00 89.81 347 CYS A N 1
ATOM 2519 C CA . CYS A 1 347 ? 35.053 -1.231 -26.198 1.00 89.81 347 CYS A CA 1
ATOM 2520 C C . CYS A 1 347 ? 35.657 -1.850 -24.922 1.00 89.81 347 CYS A C 1
ATOM 2522 O O . CYS A 1 347 ? 36.476 -2.771 -24.989 1.00 89.81 347 CYS A O 1
ATOM 2524 N N . ARG A 1 348 ? 35.269 -1.349 -23.743 1.00 90.88 348 ARG A N 1
ATOM 2525 C CA . ARG A 1 348 ? 35.671 -1.945 -22.461 1.00 90.88 348 ARG A CA 1
ATOM 2526 C C . ARG A 1 348 ? 34.986 -3.297 -22.251 1.00 90.88 348 ARG A C 1
ATOM 2528 O O . ARG A 1 348 ? 33.832 -3.469 -22.625 1.00 90.88 348 ARG A O 1
ATOM 2535 N N . GLN A 1 349 ? 35.678 -4.223 -21.587 1.00 91.25 349 GLN A N 1
ATOM 2536 C CA . GLN A 1 349 ? 35.106 -5.519 -21.198 1.00 91.25 349 GLN A CA 1
ATOM 2537 C C . GLN A 1 349 ? 33.970 -5.372 -20.176 1.00 91.25 349 GLN A C 1
ATOM 2539 O O . GLN A 1 349 ? 33.028 -6.146 -20.203 1.00 91.25 349 GLN A O 1
ATOM 2544 N N . ASP A 1 350 ? 34.024 -4.354 -19.317 1.00 92.75 350 ASP A N 1
ATOM 2545 C CA . ASP A 1 350 ? 33.015 -4.069 -18.298 1.00 92.75 350 ASP A CA 1
ATOM 2546 C C . ASP A 1 350 ? 32.003 -2.994 -18.740 1.00 92.75 350 ASP A C 1
ATOM 2548 O O . ASP A 1 350 ? 31.470 -2.271 -17.900 1.00 92.75 350 ASP A O 1
ATOM 2552 N N . SER A 1 351 ? 31.760 -2.828 -20.044 1.00 95.12 351 SER A N 1
ATOM 2553 C CA . SER A 1 351 ? 30.828 -1.816 -20.560 1.00 95.12 351 SER A CA 1
ATOM 2554 C C . SER A 1 351 ? 29.363 -2.110 -20.210 1.00 95.12 351 SER A C 1
ATOM 2556 O O . SER A 1 351 ? 28.998 -3.241 -19.888 1.00 95.12 351 SER A O 1
ATOM 2558 N N . LEU A 1 352 ? 28.486 -1.106 -20.317 1.00 95.50 352 LEU A N 1
ATOM 2559 C CA . LEU A 1 352 ? 27.056 -1.268 -20.032 1.00 95.50 352 LEU A CA 1
ATOM 2560 C C . LEU A 1 352 ? 26.406 -2.368 -20.892 1.00 95.50 352 LEU A C 1
ATOM 2562 O O . LEU A 1 352 ? 25.689 -3.209 -20.349 1.00 95.50 352 LEU A O 1
ATOM 2566 N N . ALA A 1 353 ? 26.666 -2.405 -22.205 1.00 95.62 353 ALA A N 1
ATOM 2567 C CA . ALA A 1 353 ? 26.106 -3.437 -23.080 1.00 95.62 353 ALA A CA 1
ATOM 2568 C C . ALA A 1 353 ? 26.609 -4.848 -22.721 1.00 95.62 353 ALA A C 1
ATOM 2570 O O . ALA A 1 353 ? 25.811 -5.790 -22.718 1.00 95.62 353 ALA A O 1
ATOM 2571 N N . VAL A 1 354 ? 27.892 -4.999 -22.360 1.00 95.06 354 VAL A N 1
ATOM 2572 C CA . VAL A 1 354 ? 28.441 -6.296 -21.929 1.00 95.06 354 VAL A CA 1
ATOM 2573 C C . VAL A 1 354 ? 27.848 -6.712 -20.582 1.00 95.06 354 VAL A C 1
ATOM 2575 O O . VAL A 1 354 ? 27.280 -7.798 -20.506 1.00 95.06 354 VAL A O 1
ATOM 2578 N N . ARG A 1 355 ? 27.837 -5.832 -19.570 1.00 95.38 355 ARG A N 1
ATOM 2579 C CA . ARG A 1 355 ? 27.233 -6.107 -18.249 1.00 95.38 355 ARG A CA 1
ATOM 2580 C C . ARG A 1 355 ? 25.762 -6.528 -18.346 1.00 95.38 355 ARG A C 1
ATOM 2582 O O . ARG A 1 355 ? 25.340 -7.440 -17.639 1.00 95.38 355 ARG A O 1
ATOM 2589 N N . VAL A 1 356 ? 24.960 -5.900 -19.219 1.00 96.56 356 VAL A N 1
ATOM 2590 C CA . VAL A 1 356 ? 23.554 -6.314 -19.423 1.00 96.56 356 VAL A CA 1
ATOM 2591 C C . VAL A 1 356 ? 23.472 -7.682 -20.113 1.00 96.56 356 VAL A C 1
ATOM 2593 O O . VAL A 1 356 ? 22.599 -8.479 -19.774 1.00 96.56 356 VAL A O 1
ATOM 2596 N N . SER A 1 357 ? 24.387 -7.989 -21.037 1.00 96.19 357 SER A N 1
ATOM 2597 C CA . SER A 1 357 ? 24.486 -9.315 -21.664 1.00 96.19 357 SER A CA 1
ATOM 2598 C C . SER A 1 357 ? 24.880 -10.407 -20.655 1.00 96.19 357 SER A C 1
ATOM 2600 O O . SER A 1 357 ? 24.257 -11.465 -20.628 1.00 96.19 357 SER A O 1
ATOM 2602 N N . GLU A 1 358 ? 25.835 -10.140 -19.761 1.00 95.12 358 GLU A N 1
ATOM 2603 C CA . GLU A 1 358 ? 26.224 -11.042 -18.663 1.00 95.12 358 GLU A CA 1
ATOM 2604 C C . GLU A 1 358 ? 25.076 -11.252 -17.662 1.00 95.12 358 GLU A C 1
ATOM 2606 O O . GLU A 1 358 ? 24.765 -12.383 -17.275 1.00 95.12 358 GLU A O 1
ATOM 2611 N N . ALA A 1 359 ? 24.372 -10.179 -17.290 1.00 95.44 359 ALA A N 1
ATOM 2612 C CA . ALA A 1 359 ? 23.182 -10.269 -16.449 1.00 95.44 359 ALA A CA 1
ATOM 2613 C C . ALA A 1 359 ? 22.066 -11.096 -17.120 1.00 95.44 359 ALA A C 1
ATOM 2615 O O . ALA A 1 359 ? 21.382 -11.867 -16.444 1.00 95.44 359 ALA A O 1
ATOM 2616 N N . ALA A 1 360 ? 21.918 -11.021 -18.446 1.00 95.81 360 ALA A N 1
ATOM 2617 C CA . ALA A 1 360 ? 20.985 -11.854 -19.208 1.00 95.81 360 ALA A CA 1
ATOM 2618 C C . ALA A 1 360 ? 21.375 -13.347 -19.264 1.00 95.81 360 ALA A C 1
ATOM 2620 O O . ALA A 1 360 ? 20.514 -14.186 -19.524 1.00 95.81 360 ALA A O 1
ATOM 2621 N N . MET A 1 361 ? 22.632 -13.711 -18.970 1.00 96.06 361 MET A N 1
ATOM 2622 C CA . MET A 1 361 ? 23.045 -15.114 -18.778 1.00 96.06 361 MET A CA 1
ATOM 2623 C C . MET A 1 361 ? 22.650 -15.669 -17.398 1.00 96.06 361 MET A C 1
ATOM 2625 O O . MET A 1 361 ? 22.677 -16.882 -17.192 1.00 96.06 361 MET A O 1
ATOM 2629 N N . SER A 1 362 ? 22.246 -14.807 -16.456 1.00 95.31 362 SER A N 1
ATOM 2630 C CA . SER A 1 362 ? 21.796 -15.169 -15.100 1.00 95.31 362 SER A CA 1
ATOM 2631 C C . SER A 1 362 ? 20.343 -14.724 -14.811 1.00 95.31 362 SER A C 1
ATOM 2633 O O . SER A 1 362 ? 20.066 -14.103 -13.780 1.00 95.31 362 SER A O 1
ATOM 2635 N N . PRO A 1 363 ? 19.369 -15.066 -15.686 1.00 93.44 363 PRO A N 1
ATOM 2636 C CA . PRO A 1 363 ? 18.013 -14.500 -15.673 1.00 93.44 363 PRO A CA 1
ATOM 2637 C C . PRO A 1 363 ? 17.239 -14.756 -14.371 1.00 93.44 363 PRO A C 1
ATOM 2639 O O . PRO A 1 363 ? 16.376 -13.964 -14.000 1.00 93.44 363 PRO A O 1
ATOM 2642 N N . ALA A 1 364 ? 17.557 -15.838 -13.653 1.00 91.75 364 ALA A N 1
ATOM 2643 C CA . ALA A 1 364 ? 16.918 -16.207 -12.387 1.00 91.75 364 ALA A CA 1
ATOM 2644 C C . ALA A 1 364 ? 17.278 -15.286 -11.202 1.00 91.75 364 ALA A C 1
ATOM 2646 O O . ALA A 1 364 ? 16.587 -15.316 -10.187 1.00 91.75 364 ALA A O 1
ATOM 2647 N N . SER A 1 365 ? 18.345 -14.486 -11.312 1.00 93.00 365 SER A N 1
ATOM 2648 C CA . SER A 1 365 ? 18.768 -13.520 -10.284 1.00 93.00 365 SER A CA 1
ATOM 2649 C C . SER A 1 365 ? 18.772 -12.075 -10.782 1.00 93.00 365 SER A C 1
ATOM 2651 O O . SER A 1 365 ? 18.493 -11.169 -10.000 1.00 93.00 365 SER A O 1
ATOM 2653 N N . SER A 1 366 ? 19.051 -11.840 -12.068 1.00 94.38 366 SER A N 1
ATOM 2654 C CA . SER A 1 366 ? 18.997 -10.501 -12.671 1.00 94.38 366 SER A CA 1
ATOM 2655 C C . SER A 1 366 ? 17.579 -10.050 -13.036 1.00 94.38 366 SER A C 1
ATOM 2657 O O . SER A 1 366 ? 17.328 -8.851 -13.140 1.00 94.38 366 SER A O 1
ATOM 2659 N N . PHE A 1 367 ? 16.662 -11.000 -13.259 1.00 96.56 367 PHE A N 1
ATOM 2660 C CA . PHE A 1 367 ? 15.357 -10.785 -13.896 1.00 96.56 367 PHE A CA 1
ATOM 2661 C C . PHE A 1 367 ? 15.446 -10.136 -15.291 1.00 96.56 367 PHE A C 1
ATOM 2663 O O . PHE A 1 367 ? 14.475 -9.530 -15.741 1.00 96.56 367 PHE A O 1
ATOM 2670 N N . ILE A 1 368 ? 16.582 -10.261 -15.989 1.00 96.44 368 ILE A N 1
ATOM 2671 C CA . ILE A 1 368 ? 16.797 -9.784 -17.366 1.00 96.44 368 ILE A CA 1
ATOM 2672 C C . ILE A 1 368 ? 16.785 -10.995 -18.307 1.00 96.44 368 ILE A C 1
ATOM 2674 O O . ILE A 1 368 ? 17.499 -11.965 -18.070 1.00 96.44 368 ILE A O 1
ATOM 2678 N N . ALA A 1 369 ? 15.977 -10.951 -19.370 1.00 95.00 369 ALA A N 1
ATOM 2679 C CA . ALA A 1 369 ? 15.790 -12.077 -20.294 1.00 95.00 369 ALA A CA 1
ATOM 2680 C C . ALA A 1 369 ? 16.689 -12.043 -21.542 1.00 95.00 369 ALA A C 1
ATOM 2682 O O . ALA A 1 369 ? 16.821 -13.055 -22.227 1.00 95.00 369 ALA A O 1
ATOM 2683 N N . SER A 1 370 ? 17.269 -10.887 -21.873 1.00 95.00 370 SER A N 1
ATOM 2684 C CA . SER A 1 370 ? 18.023 -10.678 -23.115 1.00 95.00 370 SER A CA 1
ATOM 2685 C C . SER A 1 370 ? 19.147 -9.646 -22.951 1.00 95.00 370 SER A C 1
ATOM 2687 O O . SER A 1 370 ? 19.052 -8.774 -22.084 1.00 95.00 370 SER A O 1
ATOM 2689 N N . PRO A 1 371 ? 20.182 -9.663 -23.810 1.00 95.81 371 PRO A N 1
ATOM 2690 C CA . PRO A 1 371 ? 21.070 -8.514 -23.984 1.00 95.81 371 PRO A CA 1
ATOM 2691 C C . PRO A 1 371 ? 20.280 -7.251 -24.367 1.00 95.81 371 PRO A C 1
ATOM 2693 O O . PRO A 1 371 ? 19.159 -7.339 -24.875 1.00 95.81 371 PRO A O 1
ATOM 2696 N N . ALA A 1 372 ? 20.852 -6.068 -24.136 1.00 95.50 372 ALA A N 1
ATOM 2697 C CA . ALA A 1 372 ? 20.224 -4.817 -24.556 1.00 95.50 372 ALA A CA 1
ATOM 2698 C C . ALA A 1 372 ? 20.467 -4.510 -26.040 1.00 95.50 372 ALA A C 1
ATOM 2700 O O . ALA A 1 372 ? 21.575 -4.672 -26.549 1.00 95.50 372 ALA A O 1
ATOM 2701 N N . ALA A 1 373 ? 19.444 -3.975 -26.706 1.00 94.56 373 ALA A N 1
ATOM 2702 C CA . ALA A 1 373 ? 19.586 -3.296 -27.985 1.00 94.56 373 ALA A CA 1
ATOM 2703 C C . ALA A 1 373 ? 20.432 -2.024 -27.785 1.00 94.56 373 ALA A C 1
ATOM 2705 O O . ALA A 1 373 ? 20.091 -1.160 -26.969 1.00 94.56 373 ALA A O 1
ATOM 2706 N N . SER A 1 374 ? 21.547 -1.941 -28.510 1.00 95.31 374 SER A N 1
ATOM 2707 C CA . SER A 1 374 ? 22.599 -0.942 -28.329 1.00 95.31 374 SER A CA 1
ATOM 2708 C C . SER A 1 374 ? 22.695 -0.064 -29.571 1.00 95.31 374 SER A C 1
ATOM 2710 O O . SER A 1 374 ? 23.286 -0.447 -30.582 1.00 95.31 374 SER A O 1
ATOM 2712 N N . TRP A 1 375 ? 22.131 1.145 -29.482 1.00 93.88 375 TRP A N 1
ATOM 2713 C CA . TRP A 1 375 ? 22.200 2.132 -30.565 1.00 93.88 375 TRP A CA 1
ATOM 2714 C C . TRP A 1 375 ? 23.652 2.478 -30.927 1.00 93.88 375 TRP A C 1
ATOM 2716 O O . TRP A 1 375 ? 23.950 2.748 -32.086 1.00 93.88 375 TRP A O 1
ATOM 2726 N N . VAL A 1 376 ? 24.558 2.423 -29.942 1.00 92.94 376 VAL A N 1
ATOM 2727 C CA . VAL A 1 376 ? 25.989 2.704 -30.105 1.00 92.94 376 VAL A CA 1
ATOM 2728 C C . VAL A 1 376 ? 26.668 1.626 -30.945 1.00 92.94 376 VAL A C 1
ATOM 2730 O O . VAL A 1 376 ? 27.421 1.953 -31.858 1.00 92.94 376 VAL A O 1
ATOM 2733 N N . ASP A 1 377 ? 26.398 0.348 -30.670 1.00 93.75 377 ASP A N 1
ATOM 2734 C CA . ASP A 1 377 ? 27.011 -0.761 -31.411 1.00 93.75 377 ASP A CA 1
ATOM 2735 C C . ASP A 1 377 ? 26.510 -0.828 -32.856 1.00 93.75 377 ASP A C 1
ATOM 2737 O O . ASP A 1 377 ? 27.295 -1.079 -33.775 1.00 93.75 377 ASP A O 1
ATOM 2741 N N . ASP A 1 378 ? 25.226 -0.539 -33.076 1.00 94.75 378 ASP A N 1
ATOM 2742 C CA . ASP A 1 378 ? 24.647 -0.495 -34.418 1.00 94.75 378 ASP A CA 1
ATOM 2743 C C . ASP A 1 378 ? 25.070 0.754 -35.203 1.00 94.75 378 ASP A C 1
ATOM 2745 O O . ASP A 1 378 ? 25.319 0.635 -36.402 1.00 94.75 378 ASP A O 1
ATOM 2749 N N . PHE A 1 379 ? 25.255 1.908 -34.549 1.00 92.75 379 PHE A N 1
ATOM 2750 C CA . PHE A 1 379 ? 25.855 3.097 -35.167 1.00 92.75 379 PHE A CA 1
ATOM 2751 C C . PHE A 1 379 ? 27.313 2.845 -35.569 1.00 92.75 379 PHE A C 1
ATOM 2753 O O . PHE A 1 379 ? 27.664 3.033 -36.733 1.00 92.75 379 PHE A O 1
ATOM 2760 N N . LEU A 1 380 ? 28.145 2.338 -34.647 1.00 91.00 380 LEU A N 1
ATOM 2761 C CA . LEU A 1 380 ? 29.548 2.005 -34.925 1.00 91.00 380 LEU A CA 1
ATOM 2762 C C . LEU A 1 380 ? 29.676 0.938 -36.025 1.00 91.00 380 LEU A C 1
ATOM 2764 O O . LEU A 1 380 ? 30.605 1.005 -36.831 1.00 91.00 380 LEU A O 1
ATOM 2768 N N . SER A 1 381 ? 28.729 -0.004 -36.100 1.00 91.12 381 SER A N 1
ATOM 2769 C CA . SER A 1 381 ? 28.641 -0.986 -37.189 1.00 91.12 381 SER A CA 1
ATOM 2770 C C . SER A 1 381 ? 28.219 -0.355 -38.519 1.00 91.12 381 SER A C 1
ATOM 2772 O O . SER A 1 381 ? 28.803 -0.675 -39.549 1.00 91.12 381 SER A O 1
ATOM 2774 N N . TRP A 1 382 ? 27.235 0.547 -38.519 1.00 92.56 382 TRP A N 1
ATOM 2775 C CA . TRP A 1 382 ? 26.745 1.234 -39.721 1.00 92.56 382 TRP A CA 1
ATOM 2776 C C . TRP A 1 382 ? 27.788 2.192 -40.323 1.00 92.56 382 TRP A C 1
ATOM 2778 O O . TRP A 1 382 ? 27.898 2.288 -41.546 1.00 92.56 382 TRP A O 1
ATOM 2788 N N . THR A 1 383 ? 28.607 2.832 -39.480 1.00 90.44 383 THR A N 1
ATOM 2789 C CA . THR A 1 383 ? 29.756 3.661 -39.892 1.00 90.44 383 THR A CA 1
ATOM 2790 C C . THR A 1 383 ? 31.026 2.871 -40.242 1.00 90.44 383 THR A C 1
ATOM 2792 O O . THR A 1 383 ? 32.041 3.474 -40.579 1.00 90.44 383 THR A O 1
ATOM 2795 N N . ASN A 1 384 ? 31.034 1.539 -40.130 1.00 87.69 384 ASN A N 1
ATOM 2796 C CA . ASN A 1 384 ? 32.243 0.745 -40.359 1.00 87.69 384 ASN A CA 1
ATOM 2797 C C . ASN A 1 384 ? 32.576 0.668 -41.867 1.00 87.69 384 ASN A C 1
ATOM 2799 O O . ASN A 1 384 ? 31.759 0.133 -42.619 1.00 87.69 384 ASN A O 1
ATOM 2803 N N . PRO A 1 385 ? 33.771 1.092 -42.330 1.00 85.88 385 PRO A N 1
ATOM 2804 C CA . PRO A 1 385 ? 34.147 1.005 -43.747 1.00 85.88 385 PRO A CA 1
ATOM 2805 C C . PRO A 1 385 ? 34.232 -0.433 -44.285 1.00 85.88 385 PRO A C 1
ATOM 2807 O O . PRO A 1 385 ? 34.155 -0.640 -45.492 1.00 85.88 385 PRO A O 1
ATOM 2810 N N . ALA A 1 386 ? 34.307 -1.451 -43.416 1.00 84.75 386 ALA A N 1
ATOM 2811 C CA . ALA A 1 386 ? 34.159 -2.854 -43.819 1.00 84.75 386 ALA A CA 1
ATOM 2812 C C . ALA A 1 386 ? 32.722 -3.227 -44.260 1.00 84.75 386 ALA A C 1
ATOM 2814 O O . ALA A 1 386 ? 32.508 -4.318 -44.789 1.00 84.75 386 ALA A O 1
ATOM 2815 N N . LEU A 1 387 ? 31.739 -2.338 -44.064 1.00 86.06 387 LEU A N 1
ATOM 2816 C CA . LEU A 1 387 ? 30.351 -2.462 -44.522 1.00 86.06 387 LEU A CA 1
ATOM 2817 C C . LEU A 1 387 ? 29.975 -1.283 -45.454 1.00 86.06 387 LEU A C 1
ATOM 2819 O O . LEU A 1 387 ? 29.039 -0.536 -45.164 1.00 86.06 387 LEU A O 1
ATOM 2823 N N . PRO A 1 388 ? 30.645 -1.117 -46.615 1.00 83.31 388 PRO A N 1
ATOM 2824 C CA . PRO A 1 388 ? 30.549 0.085 -47.461 1.00 83.31 388 PRO A CA 1
ATOM 2825 C C . PRO A 1 388 ? 29.182 0.290 -48.142 1.00 83.31 388 PRO A C 1
ATOM 2827 O O . PRO A 1 388 ? 28.971 1.274 -48.842 1.00 83.31 388 PRO A O 1
ATOM 2830 N N . LYS A 1 389 ? 28.226 -0.629 -47.950 1.00 88.50 389 LYS A N 1
ATOM 2831 C CA . LYS A 1 389 ? 26.829 -0.472 -48.384 1.00 88.50 389 LYS A CA 1
ATOM 2832 C C . LYS A 1 389 ? 25.973 0.359 -47.413 1.00 88.50 389 LYS A C 1
ATOM 2834 O O . LYS A 1 389 ? 24.853 0.707 -47.774 1.00 88.50 389 LYS A O 1
ATOM 2839 N N . CYS A 1 390 ? 26.463 0.618 -46.197 1.00 91.12 390 CYS A N 1
ATOM 2840 C CA . CYS A 1 390 ? 25.685 1.179 -45.090 1.00 91.12 390 CYS A CA 1
ATOM 2841 C C . CYS A 1 390 ? 25.727 2.714 -45.020 1.00 91.12 390 CYS A C 1
ATOM 2843 O O . CYS A 1 390 ? 24.779 3.362 -45.458 1.00 91.12 390 CYS A O 1
ATOM 2845 N N . CYS A 1 391 ? 26.798 3.303 -44.477 1.00 91.88 391 CYS A N 1
ATOM 2846 C CA . CYS A 1 391 ? 27.008 4.751 -44.513 1.00 91.88 391 CYS A CA 1
ATOM 2847 C C . CYS A 1 391 ? 27.747 5.121 -45.807 1.00 91.88 391 CYS A C 1
ATOM 2849 O O . CYS A 1 391 ? 28.897 4.713 -45.989 1.00 91.88 391 CYS A O 1
ATOM 2851 N N . ARG A 1 392 ? 27.101 5.891 -46.694 1.00 91.00 392 ARG A N 1
ATOM 2852 C CA . ARG A 1 392 ? 27.664 6.340 -47.977 1.00 91.00 392 ARG A CA 1
ATOM 2853 C C . ARG A 1 392 ? 27.449 7.837 -48.215 1.00 91.00 392 ARG A C 1
ATOM 2855 O O . ARG A 1 392 ? 26.424 8.384 -47.805 1.00 91.00 392 ARG A O 1
ATOM 2862 N N . VAL A 1 393 ? 28.375 8.467 -48.934 1.00 90.75 393 VAL A N 1
ATOM 2863 C CA . VAL A 1 393 ? 28.339 9.885 -49.340 1.00 90.75 393 VAL A CA 1
ATOM 2864 C C . VAL A 1 393 ? 28.640 10.046 -50.827 1.00 90.75 393 VAL A C 1
ATOM 2866 O O . VAL A 1 393 ? 29.392 9.257 -51.401 1.00 90.75 393 VAL A O 1
ATOM 2869 N N . SER A 1 394 ? 28.057 11.064 -51.462 1.00 90.19 394 SER A N 1
ATOM 2870 C CA . SER A 1 394 ? 28.307 11.364 -52.874 1.00 90.19 394 SER A CA 1
ATOM 2871 C C . SER A 1 394 ? 29.622 12.124 -53.047 1.00 90.19 394 SER A C 1
ATOM 2873 O O . SER A 1 394 ? 29.841 13.137 -52.383 1.00 90.19 394 SER A O 1
ATOM 2875 N N . LEU A 1 395 ? 30.498 11.661 -53.939 1.00 88.00 395 LEU A N 1
ATOM 2876 C CA . LEU A 1 395 ? 31.787 12.306 -54.218 1.00 88.00 395 LEU A CA 1
ATOM 2877 C C . LEU A 1 395 ? 31.653 13.579 -55.075 1.00 88.00 395 LEU A C 1
ATOM 2879 O O . LEU A 1 395 ? 32.553 14.418 -55.066 1.00 88.00 395 LEU A O 1
ATOM 2883 N N . PHE A 1 396 ? 30.541 13.731 -55.799 1.00 87.44 396 PHE A N 1
ATOM 2884 C CA . PHE A 1 396 ? 30.270 14.839 -56.720 1.00 87.44 396 PHE A CA 1
ATOM 2885 C C . PHE A 1 396 ? 28.821 15.328 -56.581 1.00 87.44 396 PHE A C 1
ATOM 2887 O O . PHE A 1 396 ? 27.988 14.662 -55.971 1.00 87.44 396 PHE A O 1
ATOM 2894 N N . ASP A 1 397 ? 28.502 16.481 -57.171 1.00 85.50 397 ASP A N 1
ATOM 2895 C CA . ASP A 1 397 ? 27.129 16.991 -57.212 1.00 85.50 397 ASP A CA 1
ATOM 2896 C C . ASP A 1 397 ? 26.248 16.088 -58.096 1.00 85.50 397 ASP A C 1
ATOM 2898 O O . ASP A 1 397 ? 26.498 15.937 -59.295 1.00 85.50 397 ASP A O 1
ATOM 2902 N N . GLN A 1 398 ? 25.200 15.497 -57.518 1.00 81.94 398 GLN A N 1
ATOM 2903 C CA . GLN A 1 398 ? 24.318 14.534 -58.181 1.00 81.94 398 GLN A CA 1
ATOM 2904 C C . GLN A 1 398 ? 22.874 15.060 -58.282 1.00 81.94 398 GLN A C 1
ATOM 2906 O O . GLN A 1 398 ? 22.264 15.352 -57.249 1.00 81.94 398 GLN A O 1
ATOM 2911 N N . PRO A 1 399 ? 22.249 15.106 -59.483 1.00 79.50 399 PRO A N 1
ATOM 2912 C CA . PRO A 1 399 ? 20.920 15.705 -59.686 1.00 79.50 399 PRO A CA 1
ATOM 2913 C C . PRO A 1 399 ? 19.763 15.118 -58.861 1.00 79.50 399 PRO A C 1
ATOM 2915 O O . PRO A 1 399 ? 18.688 15.710 -58.831 1.00 79.50 399 PRO A O 1
ATOM 2918 N N . GLN A 1 400 ? 19.948 13.946 -58.243 1.00 79.44 400 GLN A N 1
ATOM 2919 C CA . GLN A 1 400 ? 18.929 13.248 -57.447 1.00 79.44 400 GLN A CA 1
ATOM 2920 C C . GLN A 1 400 ? 19.272 13.139 -55.949 1.00 79.44 400 GLN A C 1
ATOM 2922 O O . GLN A 1 400 ? 18.423 12.693 -55.182 1.00 79.44 400 GLN A O 1
ATOM 2927 N N . LEU A 1 401 ? 20.488 13.520 -55.528 1.00 81.56 401 LEU A N 1
ATOM 2928 C CA . LEU A 1 401 ? 20.941 13.443 -54.127 1.00 81.56 401 LEU A CA 1
ATOM 2929 C C . LEU A 1 401 ? 21.361 14.809 -53.552 1.00 81.56 401 LEU A C 1
ATOM 2931 O O . LEU A 1 401 ? 21.319 14.996 -52.338 1.00 81.56 401 LEU A O 1
ATOM 2935 N N . GLY A 1 402 ? 21.709 15.777 -54.406 1.00 84.38 402 GLY A N 1
ATOM 2936 C CA . GLY A 1 402 ? 22.195 17.095 -54.000 1.00 84.38 402 GLY A CA 1
ATOM 2937 C C . GLY A 1 402 ? 23.713 17.238 -54.185 1.00 84.38 402 GLY A C 1
ATOM 2938 O O . GLY A 1 402 ? 24.280 16.580 -55.058 1.00 84.38 402 GLY A O 1
ATOM 2939 N N . PRO A 1 403 ? 24.375 18.127 -53.426 1.00 87.75 403 PRO A N 1
ATOM 2940 C CA . PRO A 1 403 ? 25.794 18.424 -53.613 1.00 87.75 403 PRO A CA 1
ATOM 2941 C C . PRO A 1 403 ? 26.712 17.277 -53.163 1.00 87.75 403 PRO A C 1
ATOM 2943 O O . PRO A 1 403 ? 26.283 16.358 -52.456 1.00 87.75 403 PRO A O 1
ATOM 2946 N N . ALA A 1 404 ? 27.994 17.359 -53.515 1.00 85.94 404 ALA A N 1
ATOM 2947 C CA . ALA A 1 404 ? 29.036 16.503 -52.950 1.00 85.94 404 ALA A CA 1
ATOM 2948 C C . ALA A 1 404 ? 29.004 16.522 -51.404 1.00 85.94 404 ALA A C 1
ATOM 2950 O O . ALA A 1 404 ? 28.745 17.554 -50.781 1.00 85.94 404 ALA A O 1
ATOM 2951 N N . GLY A 1 405 ? 29.235 15.365 -50.781 1.00 84.69 405 GLY A N 1
ATOM 2952 C CA . GLY A 1 405 ? 29.033 15.133 -49.346 1.00 84.69 405 GLY A CA 1
ATOM 2953 C C . GLY A 1 405 ? 27.593 14.771 -48.952 1.00 84.69 405 GLY A C 1
ATOM 2954 O O . GLY A 1 405 ? 27.364 14.369 -47.814 1.00 84.69 405 GLY A O 1
ATOM 2955 N N . SER A 1 406 ? 26.616 14.850 -49.864 1.00 88.12 406 SER A N 1
ATOM 2956 C CA . SER A 1 406 ? 25.244 14.393 -49.593 1.00 88.12 406 SER A CA 1
ATOM 2957 C C . SER A 1 406 ? 25.175 12.891 -49.282 1.00 88.12 406 SER A C 1
ATOM 2959 O O . SER A 1 406 ? 25.893 12.071 -49.858 1.00 88.12 406 SER A O 1
ATOM 2961 N N . ARG A 1 407 ? 24.277 12.527 -48.360 1.00 90.00 407 ARG A N 1
ATOM 2962 C CA . ARG A 1 407 ? 24.003 11.148 -47.930 1.00 90.00 407 ARG A CA 1
ATOM 2963 C C . ARG A 1 407 ? 23.470 10.301 -49.088 1.00 90.00 407 ARG A C 1
ATOM 2965 O O . ARG A 1 407 ? 22.373 10.555 -49.583 1.00 90.00 407 ARG A O 1
ATOM 2972 N N . CYS A 1 408 ? 24.174 9.227 -49.436 1.00 89.81 408 CYS A N 1
ATOM 2973 C CA . CYS A 1 408 ? 23.659 8.217 -50.360 1.00 89.81 408 CYS A CA 1
ATOM 2974 C C . CYS A 1 408 ? 22.968 7.074 -49.598 1.00 89.81 408 CYS A C 1
ATOM 2976 O O . CYS A 1 408 ? 23.525 6.580 -48.614 1.00 89.81 408 CYS A O 1
ATOM 2978 N N . PRO A 1 409 ? 21.792 6.598 -50.044 1.00 89.62 409 PRO A N 1
ATOM 2979 C CA . PRO A 1 409 ? 21.167 5.423 -49.451 1.00 89.62 409 PRO A CA 1
ATOM 2980 C C . PRO A 1 409 ? 21.840 4.103 -49.907 1.00 89.62 409 PRO A C 1
ATOM 2982 O O . PRO A 1 409 ? 22.689 4.094 -50.817 1.00 89.62 409 PRO A O 1
ATOM 2985 N N . PRO A 1 410 ? 21.485 2.967 -49.272 1.00 90.69 410 PRO A N 1
ATOM 2986 C CA . PRO A 1 410 ? 21.871 1.631 -49.720 1.00 90.69 410 PRO A CA 1
ATOM 2987 C C . PRO A 1 410 ? 21.498 1.367 -51.194 1.00 90.69 410 PRO A C 1
ATOM 2989 O O . PRO A 1 410 ? 20.501 1.910 -51.674 1.00 90.69 410 PRO A O 1
ATOM 2992 N N . PRO A 1 411 ? 22.252 0.528 -51.936 1.00 88.38 411 PRO A N 1
ATOM 2993 C CA . PRO A 1 411 ? 22.017 0.298 -53.370 1.00 88.38 411 PRO A CA 1
ATOM 2994 C C . PRO A 1 411 ? 20.624 -0.246 -53.735 1.00 88.38 411 PRO A C 1
ATOM 2996 O O . PRO A 1 411 ? 20.182 -0.085 -54.869 1.00 88.38 411 PRO A O 1
ATOM 2999 N N . ASP A 1 412 ? 19.952 -0.899 -52.790 1.00 89.56 412 ASP A N 1
ATOM 3000 C CA . ASP A 1 412 ? 18.609 -1.475 -52.891 1.00 89.56 412 ASP A CA 1
ATOM 3001 C C . ASP A 1 412 ? 17.475 -0.486 -52.535 1.00 89.56 412 ASP A C 1
ATOM 3003 O O . ASP A 1 412 ? 16.303 -0.770 -52.791 1.00 89.56 412 ASP A O 1
ATOM 3007 N N . GLN A 1 413 ? 17.800 0.714 -52.046 1.00 90.25 413 GLN A N 1
ATOM 3008 C CA . GLN A 1 413 ? 16.835 1.783 -51.762 1.00 90.25 413 GLN A CA 1
ATOM 3009 C C . GLN A 1 413 ? 16.791 2.844 -52.882 1.00 90.25 413 GLN A C 1
ATOM 3011 O O . GLN A 1 413 ? 17.802 3.091 -53.546 1.00 90.25 413 GLN A O 1
ATOM 3016 N N . PRO A 1 414 ? 15.639 3.502 -53.120 1.00 88.62 414 PRO A N 1
ATOM 3017 C CA . PRO A 1 414 ? 15.552 4.607 -54.072 1.00 88.62 414 PRO A CA 1
ATOM 3018 C C . PRO A 1 414 ? 16.338 5.839 -53.566 1.00 88.62 414 PRO A C 1
ATOM 3020 O O . PRO A 1 414 ? 16.389 6.068 -52.358 1.00 88.62 414 PRO A O 1
ATOM 3023 N N . PRO A 1 415 ? 16.938 6.656 -54.457 1.00 88.81 415 PRO A N 1
ATOM 3024 C CA . PRO A 1 415 ? 16.891 6.546 -55.917 1.00 88.81 415 PRO A CA 1
ATOM 3025 C C . PRO A 1 415 ? 17.809 5.459 -56.507 1.00 88.81 415 PRO A C 1
ATOM 3027 O O . PRO A 1 415 ? 17.633 5.108 -57.673 1.00 88.81 415 PRO A O 1
ATOM 3030 N N . CYS A 1 416 ? 18.744 4.896 -55.732 1.00 86.69 416 CYS A N 1
ATOM 3031 C CA . CYS A 1 416 ? 19.775 3.978 -56.229 1.00 86.69 416 CYS A CA 1
ATOM 3032 C C . CYS A 1 416 ? 19.211 2.717 -56.904 1.00 86.69 416 CYS A C 1
ATOM 3034 O O . CYS A 1 416 ? 19.678 2.345 -57.980 1.00 86.69 416 CYS A O 1
ATOM 3036 N N . SER A 1 417 ? 18.187 2.086 -56.320 1.00 87.75 417 SER A N 1
ATOM 3037 C CA . SER A 1 417 ? 17.575 0.876 -56.892 1.00 87.75 417 SER A CA 1
ATOM 3038 C C . SER A 1 417 ? 16.698 1.142 -58.114 1.00 87.75 417 SER A C 1
ATOM 3040 O O . SER A 1 417 ? 16.577 0.285 -58.987 1.00 87.75 417 SER A O 1
ATOM 3042 N N . THR A 1 418 ? 16.122 2.342 -58.216 1.00 87.38 418 THR A N 1
ATOM 3043 C CA . THR A 1 418 ? 15.352 2.786 -59.390 1.00 87.38 418 THR A CA 1
ATOM 3044 C C . THR A 1 418 ? 16.233 3.303 -60.527 1.00 87.38 418 THR A C 1
ATOM 3046 O O . THR A 1 418 ? 15.840 3.217 -61.689 1.00 87.38 418 THR A O 1
ATOM 3049 N N . ASN A 1 419 ? 17.415 3.840 -60.215 1.00 84.62 419 ASN A N 1
ATOM 3050 C CA . ASN A 1 419 ? 18.384 4.311 -61.194 1.00 84.62 419 ASN A CA 1
ATOM 3051 C C . ASN A 1 419 ? 19.820 4.130 -60.678 1.00 84.62 419 ASN A C 1
ATOM 3053 O O . ASN A 1 419 ? 20.346 4.973 -59.949 1.00 84.62 419 ASN A O 1
ATOM 3057 N N . ALA A 1 420 ? 20.491 3.073 -61.137 1.00 78.25 420 ALA A N 1
ATOM 3058 C CA . ALA A 1 420 ? 21.858 2.759 -60.727 1.00 78.25 420 ALA A CA 1
ATOM 3059 C C . ALA A 1 420 ? 22.872 3.883 -61.030 1.00 78.25 420 ALA A C 1
ATOM 3061 O O . ALA A 1 420 ? 23.873 3.993 -60.322 1.00 78.25 420 ALA A O 1
ATOM 3062 N N . SER A 1 421 ? 22.624 4.747 -62.029 1.00 82.00 421 SER A N 1
ATOM 3063 C CA . SER A 1 421 ? 23.532 5.866 -62.326 1.00 82.00 421 SER A CA 1
ATOM 3064 C C . SER A 1 421 ? 23.481 6.990 -61.289 1.00 82.00 421 SER A C 1
ATOM 3066 O O . SER A 1 421 ? 24.461 7.714 -61.153 1.00 82.00 421 SER A O 1
ATOM 3068 N N . ALA A 1 422 ? 22.389 7.119 -60.523 1.00 80.94 422 ALA A N 1
ATOM 3069 C CA . ALA A 1 422 ? 22.243 8.167 -59.509 1.00 80.94 422 ALA A CA 1
ATOM 3070 C C . ALA A 1 422 ? 23.193 7.983 -58.313 1.00 80.94 422 ALA A C 1
ATOM 3072 O O . ALA A 1 422 ? 23.501 8.944 -57.617 1.00 80.94 422 ALA A O 1
ATOM 3073 N N . CYS A 1 423 ? 23.653 6.750 -58.074 1.00 84.25 423 CYS A N 1
ATOM 3074 C CA . CYS A 1 423 ? 24.490 6.390 -56.928 1.00 84.25 423 CYS A CA 1
ATOM 3075 C C . CYS A 1 423 ? 25.806 5.706 -57.337 1.00 84.25 423 CYS A C 1
ATOM 3077 O O . CYS A 1 423 ? 26.362 4.926 -56.553 1.00 84.25 423 CYS A O 1
ATOM 3079 N N . ALA A 1 424 ? 26.273 5.973 -58.563 1.00 82.56 424 ALA A N 1
ATOM 3080 C CA . ALA A 1 424 ? 27.532 5.454 -59.095 1.00 82.56 424 ALA A CA 1
ATOM 3081 C C . ALA A 1 424 ? 28.746 6.048 -58.357 1.00 82.56 424 ALA A C 1
ATOM 3083 O O . ALA A 1 424 ? 29.617 5.303 -57.919 1.00 82.56 424 ALA A O 1
ATOM 3084 N N . ASP A 1 425 ? 28.740 7.364 -58.125 1.00 87.00 425 ASP A N 1
ATOM 3085 C CA . ASP A 1 425 ? 29.821 8.109 -57.459 1.00 87.00 425 ASP A CA 1
ATOM 3086 C C . ASP A 1 425 ? 29.649 8.194 -55.926 1.00 87.00 425 ASP A C 1
ATOM 3088 O O . ASP A 1 425 ? 30.045 9.171 -55.296 1.00 87.00 425 ASP A O 1
ATOM 3092 N N . CYS A 1 426 ? 28.998 7.198 -55.318 1.00 87.88 426 CYS A N 1
ATOM 3093 C CA . CYS A 1 426 ? 28.724 7.154 -53.879 1.00 87.88 426 CYS A CA 1
ATOM 3094 C C . CYS A 1 426 ? 29.662 6.166 -53.164 1.00 87.88 426 CYS A C 1
ATOM 3096 O O . CYS A 1 426 ? 29.457 4.948 -53.252 1.00 87.88 426 CYS A O 1
ATOM 3098 N N . ASP A 1 427 ? 30.638 6.684 -52.422 1.00 88.88 427 ASP A N 1
ATOM 3099 C CA . ASP A 1 427 ? 31.616 5.906 -51.646 1.00 88.88 427 ASP A CA 1
ATOM 3100 C C . ASP A 1 427 ? 31.220 5.825 -50.155 1.00 88.88 427 ASP A C 1
ATOM 3102 O O . ASP A 1 427 ? 30.220 6.415 -49.740 1.00 88.88 427 ASP A O 1
ATOM 3106 N N . ALA A 1 428 ? 31.955 5.067 -49.342 1.00 88.38 428 ALA A N 1
ATOM 3107 C CA . ALA A 1 428 ? 31.725 4.960 -47.902 1.00 88.38 428 ALA A CA 1
ATOM 3108 C C . ALA A 1 428 ? 31.991 6.290 -47.165 1.00 88.38 428 ALA A C 1
ATOM 3110 O O . ALA A 1 428 ? 32.901 7.036 -47.515 1.00 88.38 428 ALA A O 1
ATOM 3111 N N . CYS A 1 429 ? 31.255 6.559 -46.076 1.00 87.12 429 CYS A N 1
ATOM 3112 C CA . CYS A 1 429 ? 31.451 7.758 -45.233 1.00 87.12 429 CYS A CA 1
ATOM 3113 C C . CYS A 1 429 ? 32.869 7.900 -44.643 1.00 87.12 429 CYS A C 1
ATOM 3115 O O . CYS A 1 429 ? 33.254 8.980 -44.203 1.00 87.12 429 CYS A O 1
ATOM 3117 N N . PHE A 1 430 ? 33.633 6.806 -44.600 1.00 82.81 430 PHE A N 1
ATOM 3118 C CA . PHE A 1 430 ? 35.018 6.766 -44.148 1.00 82.81 430 PHE A CA 1
ATOM 3119 C C . PHE A 1 430 ? 35.833 5.922 -45.127 1.00 82.81 430 PHE A C 1
ATOM 3121 O O . PHE A 1 430 ? 35.477 4.775 -45.383 1.00 82.81 430 PHE A O 1
ATOM 3128 N N . SER A 1 431 ? 36.933 6.465 -45.646 1.00 72.44 431 SER A N 1
ATOM 3129 C CA . SER A 1 431 ? 37.890 5.724 -46.481 1.00 72.44 431 SER A CA 1
ATOM 3130 C C . SER A 1 431 ? 38.837 4.853 -45.644 1.00 72.44 431 SER A C 1
ATOM 3132 O O . SER A 1 431 ? 39.165 3.734 -46.027 1.00 72.44 431 SER A O 1
ATOM 3134 N N . GLU A 1 432 ? 39.214 5.332 -44.456 1.00 69.69 432 GLU A N 1
ATOM 3135 C CA . GLU A 1 432 ? 39.929 4.589 -43.414 1.00 69.69 432 GLU A CA 1
ATOM 3136 C C . GLU A 1 432 ? 39.254 4.834 -42.052 1.00 69.69 432 GLU A C 1
ATOM 3138 O O . GLU A 1 432 ? 38.561 5.837 -41.867 1.00 69.69 432 GLU A O 1
ATOM 3143 N N . LEU A 1 433 ? 39.446 3.942 -41.068 1.00 67.56 433 LEU A N 1
ATOM 3144 C CA . LEU A 1 433 ? 38.942 4.208 -39.714 1.00 67.56 433 LEU A CA 1
ATOM 3145 C C . LEU A 1 433 ? 39.640 5.453 -39.128 1.00 67.56 433 LEU A C 1
ATOM 3147 O O . LEU A 1 433 ? 40.870 5.523 -39.176 1.00 67.56 433 LE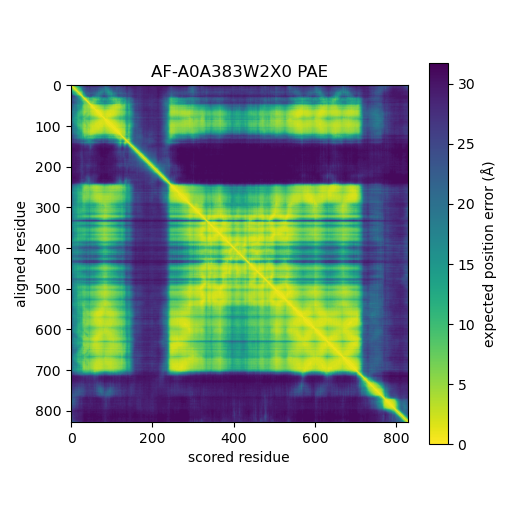U A O 1
ATOM 3151 N N . PRO A 1 434 ? 38.904 6.391 -38.494 1.00 68.19 434 PRO A N 1
ATOM 3152 C CA . PRO A 1 434 ? 39.514 7.544 -37.836 1.00 68.19 434 PRO A CA 1
ATOM 3153 C C . PRO A 1 434 ? 40.570 7.133 -36.792 1.00 68.19 434 PRO A C 1
ATOM 3155 O O . PRO A 1 434 ? 40.429 6.072 -36.170 1.00 68.19 434 PRO A O 1
ATOM 3158 N N . PRO A 1 435 ? 41.600 7.961 -36.531 1.00 61.16 435 PRO A N 1
ATOM 3159 C CA . PRO A 1 435 ? 42.647 7.643 -35.560 1.00 61.16 435 PRO A CA 1
ATOM 3160 C C . PRO A 1 435 ? 42.049 7.387 -34.167 1.00 61.16 435 PRO A C 1
ATOM 3162 O O . PRO A 1 435 ? 41.443 8.268 -33.562 1.00 61.16 435 PRO A O 1
ATOM 3165 N N . GLY A 1 436 ? 42.212 6.155 -33.670 1.00 63.06 436 GLY A N 1
ATOM 3166 C CA . GLY A 1 436 ? 41.571 5.656 -32.444 1.00 63.06 436 GLY A CA 1
ATOM 3167 C C . GLY A 1 436 ? 40.361 4.732 -32.666 1.00 63.06 436 GLY A C 1
ATOM 3168 O O . GLY A 1 436 ? 39.817 4.211 -31.697 1.00 63.06 436 GLY A O 1
ATOM 3169 N N . GLY A 1 437 ? 39.945 4.487 -33.913 1.00 73.12 437 GLY A N 1
ATOM 3170 C CA . GLY A 1 437 ? 38.903 3.509 -34.259 1.00 73.12 437 GLY A CA 1
ATOM 3171 C C . GLY A 1 437 ? 37.475 3.918 -33.876 1.00 73.12 437 GLY A C 1
ATOM 3172 O O . GLY A 1 437 ? 36.618 3.049 -33.687 1.00 73.12 437 GLY A O 1
ATOM 3173 N N . ARG A 1 438 ? 37.217 5.223 -33.714 1.00 82.56 438 ARG A N 1
ATOM 3174 C CA . ARG A 1 438 ? 35.920 5.800 -33.318 1.00 82.56 438 ARG A CA 1
ATOM 3175 C C . ARG A 1 438 ? 35.652 7.119 -34.058 1.00 82.56 438 ARG A C 1
ATOM 3177 O O . ARG A 1 438 ? 36.599 7.877 -34.263 1.00 82.56 438 ARG A O 1
ATOM 3184 N N . PRO A 1 439 ? 34.393 7.438 -34.413 1.00 83.06 439 PRO A N 1
ATOM 3185 C CA . PRO A 1 439 ? 34.014 8.783 -34.844 1.00 83.06 439 PRO A CA 1
ATOM 3186 C C . PRO A 1 439 ? 34.355 9.839 -33.775 1.00 83.06 439 PRO A C 1
ATOM 3188 O O . PRO A 1 439 ? 34.339 9.552 -32.578 1.00 83.06 439 PRO A O 1
ATOM 3191 N N . ASN A 1 440 ? 34.671 11.061 -34.206 1.00 80.88 440 ASN A N 1
ATOM 3192 C CA . ASN A 1 440 ? 34.876 12.222 -33.330 1.00 80.88 440 ASN A CA 1
ATOM 3193 C C . ASN A 1 440 ? 33.559 13.018 -33.175 1.00 80.88 440 ASN A C 1
ATOM 3195 O O . ASN A 1 440 ? 32.556 12.675 -33.797 1.00 80.88 440 ASN A O 1
ATOM 3199 N N . ALA A 1 441 ? 33.559 14.104 -32.392 1.00 81.00 441 ALA A N 1
ATOM 3200 C CA . ALA A 1 441 ? 32.360 14.922 -32.162 1.00 81.00 441 ALA A CA 1
ATOM 3201 C C . ALA A 1 441 ? 31.690 15.420 -33.453 1.00 81.00 441 ALA A C 1
ATOM 3203 O O . ALA A 1 441 ? 30.467 15.398 -33.548 1.00 81.00 441 ALA A O 1
ATOM 3204 N N . THR A 1 442 ? 32.473 15.856 -34.447 1.00 83.12 442 THR A N 1
ATOM 3205 C CA . THR A 1 442 ? 31.939 16.375 -35.715 1.00 83.12 442 THR A CA 1
ATOM 3206 C C . THR A 1 442 ? 31.314 15.260 -36.548 1.00 83.12 442 THR A C 1
ATOM 3208 O O . THR A 1 442 ? 30.192 15.415 -37.012 1.00 83.12 442 THR A O 1
ATOM 3211 N N . HIS A 1 443 ? 31.959 14.093 -36.631 1.00 85.88 443 HIS A N 1
ATOM 3212 C CA . HIS A 1 443 ? 31.404 12.913 -37.302 1.00 85.88 443 HIS A CA 1
ATOM 3213 C C . HIS A 1 443 ? 30.155 12.375 -36.573 1.00 85.88 443 HIS A C 1
ATOM 3215 O O . HIS A 1 443 ? 29.227 11.887 -37.211 1.00 85.88 443 HIS A O 1
ATOM 3221 N N . PHE A 1 444 ? 30.098 12.465 -35.238 1.00 87.25 444 PHE A N 1
ATOM 3222 C CA . PHE A 1 444 ? 28.885 12.152 -34.473 1.00 87.25 444 PHE A CA 1
ATOM 3223 C C . PHE A 1 444 ? 27.761 13.160 -34.759 1.00 87.25 444 PHE A C 1
ATOM 3225 O O . PHE A 1 444 ? 26.620 12.742 -34.933 1.00 87.25 444 PHE A O 1
ATOM 3232 N N . ALA A 1 445 ? 28.059 14.460 -34.839 1.00 85.88 445 ALA A N 1
ATOM 3233 C CA . ALA A 1 445 ? 27.075 15.492 -35.174 1.00 85.88 445 ALA A CA 1
ATOM 3234 C C . ALA A 1 445 ? 26.505 15.335 -36.596 1.00 85.88 445 ALA A C 1
ATOM 3236 O O . ALA A 1 445 ? 25.313 15.548 -36.801 1.00 85.88 445 ALA A O 1
ATOM 3237 N N . GLU A 1 446 ? 27.343 14.927 -37.548 1.00 86.62 446 GLU A N 1
ATOM 3238 C CA . GLU A 1 446 ? 27.001 14.737 -38.961 1.00 86.62 446 GLU A CA 1
ATOM 3239 C C . GLU A 1 446 ? 26.248 13.419 -39.221 1.00 86.62 446 GLU A C 1
ATOM 3241 O O . GLU A 1 446 ? 25.139 13.426 -39.754 1.00 86.62 446 GLU A O 1
ATOM 3246 N N . PHE A 1 447 ? 26.808 12.280 -38.799 1.00 89.88 447 PHE A N 1
ATOM 3247 C CA . PHE A 1 447 ? 26.308 10.961 -39.204 1.00 89.88 447 PHE A CA 1
ATOM 3248 C C . PHE A 1 447 ? 25.269 10.347 -38.251 1.00 89.88 447 PHE A C 1
ATOM 3250 O O . PHE A 1 447 ? 24.517 9.463 -38.671 1.00 89.88 447 PHE A O 1
ATOM 3257 N N . LEU A 1 448 ? 25.180 10.774 -36.981 1.00 91.06 448 LEU A N 1
ATOM 3258 C CA . LEU A 1 448 ? 24.196 10.204 -36.044 1.00 91.06 448 LEU A CA 1
ATOM 3259 C C . LEU A 1 448 ? 22.735 10.521 -36.431 1.00 91.06 448 LEU A C 1
ATOM 3261 O O . LEU A 1 448 ? 21.920 9.597 -36.374 1.00 91.06 448 LEU A O 1
ATOM 3265 N N . PRO A 1 449 ? 22.368 11.743 -36.878 1.00 91.31 449 PRO A N 1
ATOM 3266 C CA . PRO A 1 449 ? 21.031 12.005 -37.414 1.00 91.31 449 PRO A CA 1
ATOM 3267 C C . PRO A 1 449 ? 20.694 11.093 -38.602 1.00 91.31 449 PRO A C 1
ATOM 3269 O O . PRO A 1 449 ? 19.640 10.456 -38.607 1.00 91.31 449 PRO A O 1
ATOM 3272 N N . TRP A 1 450 ? 21.626 10.937 -39.551 1.00 92.12 450 TRP A N 1
ATOM 3273 C CA . TRP A 1 450 ? 21.439 10.083 -40.729 1.00 92.12 450 TRP A CA 1
ATOM 3274 C C . TRP A 1 450 ? 21.233 8.611 -40.354 1.00 92.12 450 TRP A C 1
ATOM 3276 O O . TRP A 1 450 ? 20.407 7.937 -40.967 1.00 92.12 450 TRP A O 1
ATOM 3286 N N . PHE A 1 451 ? 21.935 8.116 -39.330 1.00 93.50 451 PHE A N 1
ATOM 3287 C CA . PHE A 1 451 ? 21.719 6.774 -38.789 1.00 93.50 451 PHE A CA 1
ATOM 3288 C C . PHE A 1 451 ? 20.319 6.607 -38.186 1.00 93.50 451 PHE A C 1
ATOM 3290 O O . PHE A 1 451 ? 19.656 5.611 -38.473 1.00 93.50 451 PHE A O 1
ATOM 3297 N N . LEU A 1 452 ? 19.833 7.567 -37.389 1.00 93.12 452 LEU A N 1
ATOM 3298 C CA . LEU A 1 452 ? 18.486 7.504 -36.793 1.00 93.12 452 LEU A CA 1
ATOM 3299 C C . LEU A 1 452 ? 17.357 7.538 -37.839 1.00 93.12 452 LEU A C 1
ATOM 3301 O O . LEU A 1 452 ? 16.253 7.071 -37.565 1.00 93.12 452 LEU A O 1
ATOM 3305 N N . GLU A 1 453 ? 17.648 8.048 -39.033 1.00 91.62 453 GLU A N 1
ATOM 3306 C CA . GLU A 1 453 ? 16.779 8.038 -40.213 1.00 91.62 453 GLU A CA 1
ATOM 3307 C C . GLU A 1 453 ? 17.069 6.876 -41.181 1.00 91.62 453 GLU A C 1
ATOM 3309 O O . GLU A 1 453 ? 16.420 6.763 -42.221 1.00 91.62 453 GLU A O 1
ATOM 3314 N N . ALA A 1 454 ? 18.074 6.037 -40.922 1.00 92.06 454 ALA A N 1
ATOM 3315 C CA . ALA A 1 454 ? 18.422 4.932 -41.809 1.00 92.06 454 ALA A CA 1
ATOM 3316 C C . ALA A 1 454 ? 17.429 3.780 -41.623 1.00 92.06 454 ALA A C 1
ATOM 3318 O O . ALA A 1 454 ? 17.397 3.135 -40.572 1.00 92.06 454 ALA A O 1
ATOM 3319 N N . VAL A 1 455 ? 16.626 3.522 -42.657 1.00 92.44 455 VAL A N 1
ATOM 3320 C CA . VAL A 1 455 ? 15.735 2.360 -42.738 1.00 92.44 455 VAL A CA 1
ATOM 3321 C C . VAL A 1 455 ? 16.579 1.113 -43.049 1.00 92.44 455 VAL A C 1
ATOM 3323 O O . VAL A 1 455 ? 17.339 1.144 -44.020 1.00 92.44 455 VAL A O 1
ATOM 3326 N N . PRO A 1 456 ? 16.493 0.027 -42.256 1.00 92.81 456 PRO A N 1
ATOM 3327 C CA . PRO A 1 456 ? 17.219 -1.212 -42.534 1.00 92.81 456 PRO A CA 1
ATOM 3328 C C . PRO A 1 456 ? 16.673 -1.918 -43.787 1.00 92.81 456 PRO A C 1
ATOM 3330 O O . PRO A 1 456 ? 15.496 -1.805 -44.123 1.00 92.81 456 PRO A O 1
ATOM 3333 N N . SER A 1 457 ? 17.545 -2.635 -44.494 1.00 91.44 457 SER A N 1
ATOM 3334 C CA . SER A 1 457 ? 17.292 -3.200 -45.829 1.00 91.44 457 SER A CA 1
ATOM 3335 C C . SER A 1 457 ? 18.220 -4.389 -46.137 1.00 91.44 457 SER A C 1
ATOM 3337 O O . SER A 1 457 ? 18.995 -4.798 -45.270 1.00 91.44 457 SER A O 1
ATOM 3339 N N . GLU A 1 458 ? 18.153 -4.975 -47.338 1.00 90.00 458 GLU A N 1
ATOM 3340 C CA . GLU A 1 458 ? 18.994 -6.128 -47.707 1.00 90.00 458 GLU A CA 1
ATOM 3341 C C . GLU A 1 458 ? 20.449 -5.697 -47.959 1.00 90.00 458 GLU A C 1
ATOM 3343 O O . GLU A 1 458 ? 21.394 -6.366 -47.530 1.00 90.00 458 GLU A O 1
ATOM 3348 N N . GLY A 1 459 ? 20.649 -4.540 -48.596 1.00 86.88 459 GLY A N 1
ATOM 3349 C CA . GLY A 1 459 ? 21.970 -3.956 -48.820 1.00 86.88 459 GLY A CA 1
ATOM 3350 C C . GLY A 1 459 ? 22.630 -3.467 -47.533 1.00 86.88 459 GLY A C 1
ATOM 3351 O O . GLY A 1 459 ? 23.851 -3.584 -47.407 1.00 86.88 459 GLY A O 1
ATOM 3352 N N . CYS A 1 460 ? 21.847 -2.988 -46.561 1.00 91.62 460 CYS A N 1
ATOM 3353 C CA . CYS A 1 460 ? 22.322 -2.718 -45.206 1.00 91.62 460 CYS A CA 1
ATOM 3354 C C . CYS A 1 460 ? 21.254 -3.018 -44.140 1.00 91.62 460 CYS A C 1
ATOM 3356 O O . CYS A 1 460 ? 20.318 -2.246 -43.932 1.00 91.62 460 CYS A O 1
ATOM 3358 N N . ALA A 1 461 ? 21.452 -4.104 -43.386 1.00 91.31 461 ALA A N 1
ATOM 3359 C CA . ALA A 1 461 ? 20.568 -4.515 -42.290 1.00 91.31 461 ALA A CA 1
ATOM 3360 C C . ALA A 1 461 ? 20.736 -3.692 -40.990 1.00 91.31 461 ALA A C 1
ATOM 3362 O O . ALA A 1 461 ? 20.049 -3.954 -40.003 1.00 91.31 461 ALA A O 1
ATOM 3363 N N . LYS A 1 462 ? 21.660 -2.721 -40.955 1.00 91.50 462 LYS A N 1
ATOM 3364 C CA . LYS A 1 462 ? 21.871 -1.808 -39.820 1.00 91.50 462 LYS A CA 1
ATOM 3365 C C . LYS A 1 462 ? 21.239 -0.452 -40.124 1.00 91.50 462 LYS A C 1
ATOM 3367 O O . LYS A 1 462 ? 21.556 0.163 -41.135 1.00 91.50 462 LYS A O 1
ATOM 3372 N N . GLY A 1 463 ? 20.381 0.023 -39.231 1.00 91.06 463 GLY A N 1
ATOM 3373 C CA . GLY A 1 463 ? 19.723 1.320 -39.344 1.00 91.06 463 GLY A CA 1
ATOM 3374 C C . GLY A 1 463 ? 19.029 1.693 -38.038 1.00 91.06 463 GLY A C 1
ATOM 3375 O O . GLY A 1 463 ? 18.611 0.812 -37.285 1.00 91.06 463 GLY A O 1
ATOM 3376 N N . GLY A 1 464 ? 18.956 2.987 -37.734 1.00 92.56 464 GLY A N 1
ATOM 3377 C CA . GLY A 1 464 ? 18.369 3.501 -36.497 1.00 92.56 464 GLY A CA 1
ATOM 3378 C C . GLY A 1 464 ? 16.877 3.818 -36.582 1.00 92.56 464 GLY A C 1
ATOM 3379 O O . GLY A 1 464 ? 16.243 3.989 -35.535 1.00 92.56 464 GLY A O 1
ATOM 3380 N N . ALA A 1 465 ? 16.290 3.857 -37.782 1.00 92.19 465 ALA A N 1
ATOM 3381 C CA . ALA A 1 465 ? 14.863 4.119 -37.947 1.00 92.19 465 ALA A CA 1
ATOM 3382 C C . ALA A 1 465 ? 14.020 3.002 -37.302 1.00 92.19 465 ALA A C 1
ATOM 3384 O O . ALA A 1 465 ? 14.306 1.815 -37.454 1.00 92.19 465 ALA A O 1
ATOM 3385 N N . GLY A 1 466 ? 12.993 3.381 -36.535 1.00 88.88 466 GLY A N 1
ATOM 3386 C CA . GLY A 1 466 ? 12.111 2.463 -35.798 1.00 88.88 466 GLY A CA 1
ATOM 3387 C C . GLY A 1 466 ? 12.734 1.784 -34.565 1.00 88.88 466 GLY A C 1
ATOM 3388 O O . GLY A 1 466 ? 12.033 1.575 -33.577 1.00 88.88 466 GLY A O 1
ATOM 3389 N N . ALA A 1 467 ? 14.033 1.467 -34.589 1.00 91.00 467 ALA A N 1
ATOM 3390 C CA . ALA A 1 467 ? 14.740 0.828 -33.476 1.00 91.00 467 ALA A CA 1
ATOM 3391 C C . ALA A 1 467 ? 15.264 1.833 -32.432 1.00 91.00 467 ALA A C 1
ATOM 3393 O O . ALA A 1 467 ? 15.089 1.622 -31.230 1.00 91.00 467 ALA A O 1
ATOM 3394 N N . TYR A 1 468 ? 15.895 2.921 -32.890 1.00 94.38 468 TYR A N 1
ATOM 3395 C CA . TYR A 1 468 ? 16.647 3.857 -32.042 1.00 94.38 468 TYR A CA 1
ATOM 3396 C C . TYR A 1 468 ? 16.263 5.332 -32.219 1.00 94.38 468 TYR A C 1
ATOM 3398 O O . TYR A 1 468 ? 16.677 6.159 -31.408 1.00 94.38 468 TYR A O 1
ATOM 3406 N N . ASN A 1 469 ? 15.436 5.674 -33.212 1.00 87.75 469 ASN A N 1
ATOM 3407 C CA . ASN A 1 469 ? 14.918 7.031 -33.446 1.00 87.75 469 ASN A CA 1
ATOM 3408 C C . ASN A 1 469 ? 14.340 7.714 -32.186 1.00 87.75 469 ASN A C 1
ATOM 3410 O O . ASN A 1 469 ? 14.552 8.909 -31.992 1.00 87.75 469 ASN A O 1
ATOM 3414 N N . ASN A 1 470 ? 13.679 6.941 -31.318 1.00 89.75 470 ASN A N 1
ATOM 3415 C CA . ASN A 1 470 ? 13.105 7.379 -30.040 1.00 89.75 470 ASN A CA 1
ATOM 3416 C C . ASN A 1 470 ? 13.947 6.959 -28.812 1.00 89.75 470 ASN A C 1
ATOM 3418 O O . ASN A 1 470 ? 13.508 7.132 -27.677 1.00 89.75 470 ASN A O 1
ATOM 3422 N N . ALA A 1 471 ? 15.130 6.368 -29.018 1.00 92.31 471 ALA A N 1
ATOM 3423 C CA . ALA A 1 471 ? 16.032 5.916 -27.953 1.00 92.31 471 ALA A CA 1
ATOM 3424 C C . ALA A 1 471 ? 17.089 6.967 -27.564 1.00 92.31 471 ALA A C 1
ATOM 3426 O O . ALA A 1 471 ? 17.796 6.779 -26.577 1.00 92.31 471 ALA A O 1
ATOM 3427 N N . ILE A 1 472 ? 17.199 8.068 -28.314 1.00 92.62 472 ILE A N 1
ATOM 3428 C CA . ILE A 1 472 ? 18.077 9.207 -28.020 1.00 92.62 472 ILE A CA 1
ATOM 3429 C C . ILE A 1 472 ? 17.209 10.461 -27.885 1.00 92.62 472 ILE A C 1
ATOM 3431 O O . ILE A 1 472 ? 16.270 10.656 -28.657 1.00 92.62 472 ILE A O 1
ATOM 3435 N N . GLN A 1 473 ? 17.502 11.311 -26.900 1.00 92.38 473 GLN A N 1
ATOM 3436 C CA . GLN A 1 473 ? 16.735 12.530 -26.659 1.00 92.38 473 GLN A CA 1
ATOM 3437 C C . GLN A 1 473 ? 16.887 13.538 -27.815 1.00 92.38 473 GLN A C 1
ATOM 3439 O O . GLN A 1 473 ? 17.995 13.976 -28.133 1.00 92.38 473 GLN A O 1
ATOM 3444 N N . LYS A 1 474 ? 15.758 13.936 -28.413 1.00 90.50 474 LYS A N 1
ATOM 3445 C CA . LYS A 1 474 ? 15.663 15.054 -29.365 1.00 90.50 474 LYS A CA 1
ATOM 3446 C C . LYS A 1 474 ? 15.758 16.404 -28.652 1.00 90.50 474 LYS A C 1
ATOM 3448 O O . LYS A 1 474 ? 15.442 16.491 -27.463 1.00 90.50 474 LYS A O 1
ATOM 3453 N N . ASP A 1 475 ? 16.213 17.436 -29.357 1.00 86.62 475 ASP A N 1
ATOM 3454 C CA . ASP A 1 475 ? 16.280 18.785 -28.791 1.00 86.62 475 ASP A CA 1
ATOM 3455 C C . ASP A 1 475 ? 14.865 19.345 -28.526 1.00 86.62 475 ASP A C 1
ATOM 3457 O O . ASP A 1 475 ? 13.886 18.976 -29.177 1.00 86.62 475 ASP A O 1
ATOM 3461 N N . ALA A 1 476 ? 14.744 20.222 -27.529 1.00 84.56 476 ALA A N 1
ATOM 3462 C CA . ALA A 1 476 ? 13.488 20.890 -27.193 1.00 84.56 476 ALA A CA 1
ATOM 3463 C C . ALA A 1 476 ? 13.212 22.106 -28.097 1.00 84.56 476 ALA A C 1
ATOM 3465 O O . ALA A 1 476 ? 12.055 22.504 -28.238 1.00 84.56 476 ALA A O 1
ATOM 3466 N N . ALA A 1 477 ? 14.255 22.696 -28.695 1.00 83.88 477 ALA A N 1
ATOM 3467 C CA . ALA A 1 477 ? 14.135 23.785 -29.664 1.00 83.88 477 ALA A CA 1
ATOM 3468 C C . ALA A 1 477 ? 13.943 23.274 -31.105 1.00 83.88 477 ALA A C 1
ATOM 3470 O O . ALA A 1 477 ? 13.240 23.909 -31.889 1.00 83.88 477 ALA A O 1
ATOM 3471 N N . ASP A 1 478 ? 14.533 22.122 -31.435 1.00 83.25 478 ASP A N 1
ATOM 3472 C CA . ASP A 1 478 ? 14.446 21.470 -32.744 1.00 83.25 478 ASP A CA 1
ATOM 3473 C C . ASP A 1 478 ? 14.141 19.964 -32.582 1.00 83.25 478 ASP A C 1
ATOM 3475 O O . ASP A 1 478 ? 15.032 19.188 -32.228 1.00 83.25 478 ASP A O 1
ATOM 3479 N N . PRO A 1 479 ? 12.906 19.515 -32.885 1.00 78.56 479 PRO A N 1
ATOM 3480 C CA . PRO A 1 479 ? 12.527 18.103 -32.814 1.00 78.56 479 PRO A CA 1
ATOM 3481 C C . PRO A 1 479 ? 13.297 17.170 -33.766 1.00 78.56 479 PRO A C 1
ATOM 3483 O O . PRO A 1 479 ? 13.227 15.948 -33.601 1.00 78.56 479 PRO A O 1
ATOM 3486 N N . THR A 1 480 ? 13.998 17.704 -34.774 1.00 78.06 480 THR A N 1
ATOM 3487 C CA . THR A 1 480 ? 14.843 16.912 -35.682 1.00 78.06 480 THR A CA 1
ATOM 3488 C C . THR A 1 480 ? 16.241 16.698 -35.091 1.00 78.06 480 THR A C 1
ATOM 3490 O O . THR A 1 480 ? 16.736 15.563 -35.097 1.00 78.06 480 THR A O 1
ATOM 3493 N N . GLY A 1 481 ? 16.823 17.737 -34.487 1.00 83.69 481 GLY A N 1
ATOM 3494 C CA . GLY A 1 481 ? 18.106 17.731 -33.783 1.00 83.69 481 GLY A CA 1
ATOM 3495 C C . GLY A 1 481 ? 18.173 16.840 -32.533 1.00 83.69 481 GLY A C 1
ATOM 3496 O O . GLY A 1 481 ? 17.172 16.358 -32.004 1.00 83.69 481 GLY A O 1
ATOM 3497 N N . ILE A 1 482 ? 19.394 16.591 -32.053 1.00 88.44 482 ILE A N 1
ATOM 3498 C CA . ILE A 1 482 ? 19.691 15.698 -30.919 1.00 88.44 482 ILE A CA 1
ATOM 3499 C C . ILE A 1 482 ? 20.213 16.528 -29.739 1.00 88.44 482 ILE A C 1
ATOM 3501 O O . ILE A 1 482 ? 21.180 17.279 -29.882 1.00 88.44 482 ILE A O 1
ATOM 3505 N N . ALA A 1 483 ? 19.602 16.364 -28.563 1.00 89.56 483 ALA A N 1
ATOM 3506 C CA . ALA A 1 483 ? 19.828 17.221 -27.401 1.00 89.56 483 ALA A CA 1
ATOM 3507 C C . ALA A 1 483 ? 21.291 17.206 -26.923 1.00 89.56 483 ALA A C 1
ATOM 3509 O O . ALA A 1 483 ? 21.794 16.185 -26.438 1.00 89.56 483 ALA A O 1
ATOM 3510 N N . GLY A 1 484 ? 21.948 18.367 -27.002 1.00 85.50 484 GLY A N 1
ATOM 3511 C CA . GLY A 1 484 ? 23.337 18.585 -26.575 1.00 85.50 484 GLY A CA 1
ATOM 3512 C C . GLY A 1 484 ? 24.416 18.129 -27.570 1.00 85.50 484 GLY A C 1
ATOM 3513 O O . GLY A 1 484 ? 25.603 18.370 -27.333 1.00 85.50 484 GLY A O 1
ATOM 3514 N N . LEU A 1 485 ? 24.046 17.529 -28.709 1.00 85.88 485 LEU A N 1
ATOM 3515 C CA . LEU A 1 485 ? 25.013 16.988 -29.676 1.00 85.88 485 LEU A CA 1
ATOM 3516 C C . LEU A 1 485 ? 25.931 18.070 -30.275 1.00 85.88 485 LEU A C 1
ATOM 3518 O O . LEU A 1 485 ? 27.106 17.809 -30.520 1.00 85.88 485 LEU A O 1
ATOM 3522 N N . SER A 1 486 ? 25.438 19.304 -30.409 1.00 80.00 486 SER A N 1
ATOM 3523 C CA . SER A 1 486 ? 26.220 20.488 -30.806 1.00 80.00 486 SER A CA 1
ATOM 3524 C C . SER A 1 486 ? 27.343 20.857 -29.823 1.00 80.00 486 SER A C 1
ATOM 3526 O O . SER A 1 486 ? 28.329 21.469 -30.226 1.00 80.00 486 SER A O 1
ATOM 3528 N N . ALA A 1 487 ? 27.233 20.449 -28.555 1.00 81.81 487 ALA A N 1
ATOM 3529 C CA . ALA A 1 487 ? 28.277 20.569 -27.535 1.00 81.81 487 ALA A CA 1
ATOM 3530 C C . ALA A 1 487 ? 29.119 19.282 -27.383 1.00 81.81 487 ALA A C 1
ATOM 3532 O O . ALA A 1 487 ? 29.957 19.194 -26.486 1.00 81.81 487 ALA A O 1
ATOM 3533 N N . GLY A 1 488 ? 28.897 18.268 -28.229 1.00 84.25 488 GLY A N 1
ATOM 3534 C CA . GLY A 1 488 ? 29.574 16.971 -28.150 1.00 84.25 488 GLY A CA 1
ATOM 3535 C C . GLY A 1 488 ? 29.123 16.085 -26.983 1.00 84.25 488 GLY A C 1
ATOM 3536 O O . GLY A 1 488 ? 29.859 15.172 -26.609 1.00 84.25 488 GLY A O 1
ATOM 3537 N N . VAL A 1 489 ? 27.943 16.331 -26.395 1.00 88.56 489 VAL A N 1
ATOM 3538 C CA . VAL A 1 489 ? 27.419 15.567 -25.248 1.00 88.56 489 VAL A CA 1
ATOM 3539 C C . VAL A 1 489 ? 25.951 15.206 -25.469 1.00 88.56 489 VAL A C 1
ATOM 3541 O O . VAL A 1 489 ? 25.089 16.076 -25.523 1.00 88.56 489 VAL A O 1
ATOM 3544 N N . ILE A 1 490 ? 25.641 13.913 -25.554 1.00 90.44 490 ILE A N 1
ATOM 3545 C CA . ILE A 1 490 ? 24.260 13.438 -25.701 1.00 90.44 490 ILE A CA 1
ATOM 3546 C C . ILE A 1 490 ? 23.569 13.509 -24.336 1.00 90.44 490 ILE A C 1
ATOM 3548 O O . ILE A 1 490 ? 23.977 12.838 -23.383 1.00 90.44 490 ILE A O 1
ATOM 3552 N N . THR A 1 491 ? 22.511 14.320 -24.244 1.00 91.81 491 THR A N 1
ATOM 3553 C CA . THR A 1 491 ? 21.857 14.644 -22.962 1.00 91.81 491 THR A CA 1
ATOM 3554 C C . THR A 1 491 ? 21.256 13.407 -22.290 1.00 91.81 491 THR A C 1
ATOM 3556 O O . THR A 1 491 ? 21.512 13.178 -21.107 1.00 91.81 491 THR A O 1
ATOM 3559 N N . ALA A 1 492 ? 20.533 12.569 -23.041 1.00 93.56 492 ALA A N 1
ATOM 3560 C CA . ALA A 1 492 ? 20.088 11.252 -22.589 1.00 93.56 492 ALA A CA 1
ATOM 3561 C C . ALA A 1 492 ? 19.938 10.256 -23.750 1.00 93.56 492 ALA A C 1
ATOM 3563 O O . ALA A 1 492 ? 19.558 10.626 -24.865 1.00 93.56 492 ALA A O 1
ATOM 3564 N N . SER A 1 493 ? 20.196 8.976 -23.470 1.00 94.56 493 SER A N 1
ATOM 3565 C CA . SER A 1 493 ? 19.879 7.854 -24.362 1.00 94.56 493 SER A CA 1
ATOM 3566 C C . SER A 1 493 ? 19.483 6.600 -23.574 1.00 94.56 493 SER A C 1
ATOM 3568 O O . SER A 1 493 ? 19.799 6.491 -22.390 1.00 94.56 493 SER A O 1
ATOM 3570 N N . ALA A 1 494 ? 18.781 5.661 -24.207 1.00 95.44 494 ALA A N 1
ATOM 3571 C CA . ALA A 1 494 ? 18.225 4.473 -23.566 1.00 95.44 494 ALA A CA 1
ATOM 3572 C C . ALA A 1 494 ? 18.637 3.169 -24.268 1.00 95.44 494 ALA A C 1
ATOM 3574 O O . ALA A 1 494 ? 18.530 3.034 -25.486 1.00 95.44 494 ALA A O 1
ATOM 3575 N N . PHE A 1 495 ? 19.034 2.180 -23.469 1.00 96.50 495 PHE A N 1
ATOM 3576 C CA . PHE A 1 495 ? 19.364 0.821 -23.895 1.00 96.50 495 PHE A CA 1
ATOM 3577 C C . PHE A 1 495 ? 18.205 -0.106 -23.514 1.00 96.50 495 PHE A C 1
ATOM 3579 O O . PHE A 1 495 ? 17.913 -0.287 -22.329 1.00 96.50 495 PHE A O 1
ATOM 3586 N N . ARG A 1 496 ? 17.503 -0.656 -24.512 1.00 96.19 496 ARG A N 1
ATOM 3587 C CA . ARG A 1 496 ? 16.274 -1.445 -24.312 1.00 96.19 496 ARG A CA 1
ATOM 3588 C C . ARG A 1 496 ? 16.583 -2.936 -24.210 1.00 96.19 496 ARG A C 1
ATOM 3590 O O . ARG A 1 496 ? 17.176 -3.506 -25.118 1.00 96.19 496 ARG A O 1
ATOM 3597 N N . THR A 1 497 ? 16.080 -3.581 -23.168 1.00 96.00 497 THR A N 1
ATOM 3598 C CA . THR A 1 497 ? 15.991 -5.039 -23.028 1.00 96.00 497 THR A CA 1
ATOM 3599 C C . THR A 1 497 ? 14.590 -5.436 -22.527 1.00 96.00 497 THR A C 1
ATOM 3601 O O . THR A 1 497 ? 13.659 -4.625 -22.559 1.00 96.00 497 THR A O 1
ATOM 3604 N N . TYR A 1 498 ? 14.413 -6.678 -22.086 1.00 96.44 498 TYR A N 1
ATOM 3605 C CA . TYR A 1 498 ? 13.192 -7.203 -21.484 1.00 96.44 498 TYR A CA 1
ATOM 3606 C C . TYR A 1 498 ? 13.490 -7.898 -20.162 1.00 96.44 498 TYR A C 1
ATOM 3608 O O . TYR A 1 498 ? 14.550 -8.505 -19.981 1.00 96.44 498 TYR A O 1
ATOM 3616 N N . HIS A 1 499 ? 12.517 -7.859 -19.258 1.00 97.38 499 HIS A N 1
ATOM 3617 C CA . HIS A 1 499 ? 12.524 -8.722 -18.088 1.00 97.38 499 HIS A CA 1
ATOM 3618 C C . HIS A 1 499 ? 12.240 -10.187 -18.445 1.00 97.38 499 HIS A C 1
ATOM 3620 O O . HIS A 1 499 ? 11.687 -10.502 -19.503 1.00 97.38 499 HIS A O 1
ATOM 3626 N N . THR A 1 500 ? 12.572 -11.089 -17.524 1.00 95.69 500 THR A N 1
ATOM 3627 C CA . THR A 1 500 ? 11.995 -12.442 -17.475 1.00 95.69 500 THR A CA 1
ATOM 3628 C C . THR A 1 500 ? 10.470 -12.389 -17.286 1.00 95.69 500 THR A C 1
ATOM 3630 O O . THR A 1 500 ? 9.949 -11.350 -16.882 1.00 95.69 500 THR A O 1
ATOM 3633 N N . PRO A 1 501 ? 9.714 -13.467 -17.572 1.00 94.81 501 PRO A N 1
ATOM 3634 C CA . PRO A 1 501 ? 8.294 -13.534 -17.221 1.00 94.81 501 PRO A CA 1
ATOM 3635 C C . PRO A 1 501 ? 8.083 -13.269 -15.723 1.00 94.81 501 PRO A C 1
ATOM 3637 O O . PRO A 1 501 ? 8.583 -14.017 -14.884 1.00 94.81 501 PRO A O 1
ATOM 3640 N N . LEU A 1 502 ? 7.368 -12.189 -15.400 1.00 93.19 502 LEU A N 1
ATOM 3641 C CA . LEU A 1 502 ? 7.047 -11.783 -14.031 1.00 93.19 502 LEU A CA 1
ATOM 3642 C C . LEU A 1 502 ? 5.599 -12.202 -13.756 1.00 93.19 502 LEU A C 1
ATOM 3644 O O . LEU A 1 502 ? 4.664 -11.556 -14.233 1.00 93.19 502 LEU A O 1
ATOM 3648 N N . ASN A 1 503 ? 5.429 -13.318 -13.045 1.00 89.12 503 ASN A N 1
ATOM 3649 C CA . ASN A 1 503 ? 4.138 -14.001 -12.899 1.00 89.12 503 ASN A CA 1
ATOM 3650 C C . ASN A 1 503 ? 3.532 -13.863 -11.495 1.00 89.12 503 ASN A C 1
ATOM 3652 O O . ASN A 1 503 ? 2.354 -14.152 -11.302 1.00 89.12 503 ASN A O 1
ATOM 3656 N N .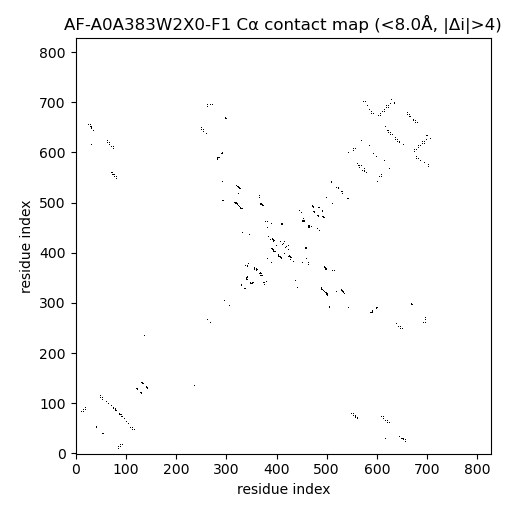 SER A 1 504 ? 4.325 -13.428 -10.517 1.00 88.38 504 SER A N 1
ATOM 3657 C CA . SER A 1 504 ? 3.912 -13.184 -9.138 1.00 88.38 504 SER A CA 1
ATOM 3658 C C . SER A 1 504 ? 4.382 -11.810 -8.656 1.00 88.38 504 SER A C 1
ATOM 3660 O O . SER A 1 504 ? 5.301 -11.204 -9.211 1.00 88.38 504 SER A O 1
ATOM 3662 N N . GLN A 1 505 ? 3.767 -11.297 -7.592 1.00 89.19 505 GLN A N 1
ATOM 3663 C CA . GLN A 1 505 ? 4.145 -10.000 -7.025 1.00 89.19 505 GLN A CA 1
ATOM 3664 C C . GLN A 1 505 ? 5.586 -9.953 -6.489 1.00 89.19 505 GLN A C 1
ATOM 3666 O O . GLN A 1 505 ? 6.270 -8.959 -6.756 1.00 89.19 505 GLN A O 1
ATOM 3671 N N . PRO A 1 506 ? 6.103 -11.007 -5.818 1.00 90.56 506 PRO A N 1
ATOM 3672 C CA . PRO A 1 506 ? 7.524 -11.107 -5.506 1.00 90.56 506 PRO A CA 1
ATOM 3673 C C . PRO A 1 506 ? 8.432 -10.959 -6.732 1.00 90.56 506 PRO A C 1
ATOM 3675 O O . PRO A 1 506 ? 9.469 -10.311 -6.607 1.00 90.56 506 PRO A O 1
ATOM 3678 N N . ASP A 1 507 ? 8.050 -11.466 -7.912 1.00 92.62 507 ASP A N 1
ATOM 3679 C CA . ASP A 1 507 ? 8.856 -11.313 -9.134 1.00 92.62 507 ASP A CA 1
ATOM 3680 C C . ASP A 1 507 ? 8.963 -9.843 -9.548 1.00 92.62 507 ASP A C 1
ATOM 3682 O O . ASP A 1 507 ? 10.065 -9.354 -9.775 1.00 92.62 507 ASP A O 1
ATOM 3686 N N . PHE A 1 508 ? 7.851 -9.097 -9.574 1.00 93.75 508 PHE A N 1
ATOM 3687 C CA . PHE A 1 508 ? 7.873 -7.657 -9.872 1.00 93.75 508 PHE A CA 1
ATOM 3688 C C . PHE A 1 508 ? 8.693 -6.860 -8.844 1.00 93.75 508 PHE A C 1
ATOM 3690 O O . PHE A 1 508 ? 9.478 -5.984 -9.215 1.00 93.75 508 PHE A O 1
ATOM 3697 N N . ILE A 1 509 ? 8.557 -7.174 -7.552 1.00 93.75 509 ILE A N 1
ATOM 3698 C CA . ILE A 1 509 ? 9.309 -6.506 -6.479 1.00 93.75 509 ILE A CA 1
ATOM 3699 C C . ILE A 1 509 ? 10.811 -6.819 -6.582 1.00 93.75 509 ILE A C 1
ATOM 3701 O O . ILE A 1 509 ? 11.643 -5.930 -6.387 1.00 93.75 509 ILE A O 1
ATOM 3705 N N . ASN A 1 510 ? 11.177 -8.065 -6.883 1.00 94.50 510 ASN A N 1
ATOM 3706 C CA . ASN A 1 510 ? 12.572 -8.495 -6.949 1.00 94.50 510 ASN A CA 1
ATOM 3707 C C . ASN A 1 510 ? 13.245 -8.083 -8.266 1.00 94.50 510 ASN A C 1
ATOM 3709 O O . ASN A 1 510 ? 14.394 -7.651 -8.224 1.00 94.50 510 ASN A O 1
ATOM 3713 N N . ALA A 1 511 ? 12.525 -8.075 -9.390 1.00 96.38 511 ALA A N 1
ATOM 3714 C CA . ALA A 1 511 ? 12.992 -7.505 -10.653 1.00 96.38 511 ALA A CA 1
ATOM 3715 C C . ALA A 1 511 ? 13.285 -6.000 -10.531 1.00 96.38 511 ALA A C 1
ATOM 3717 O O . ALA A 1 511 ? 14.330 -5.538 -10.987 1.00 96.38 511 ALA A O 1
ATOM 3718 N N . LEU A 1 512 ? 12.418 -5.245 -9.842 1.00 96.06 512 LEU A N 1
ATOM 3719 C CA . LEU A 1 512 ? 12.648 -3.830 -9.529 1.00 96.06 512 LEU A CA 1
ATOM 3720 C C . LEU A 1 512 ? 13.906 -3.627 -8.663 1.00 96.06 512 LEU A C 1
ATOM 3722 O O . LEU A 1 512 ? 14.696 -2.719 -8.931 1.00 96.06 512 LEU A O 1
ATOM 3726 N N . LYS A 1 513 ? 14.114 -4.468 -7.639 1.00 95.94 513 LYS A N 1
ATOM 3727 C CA . LYS A 1 513 ? 15.319 -4.426 -6.786 1.00 95.94 513 LYS A CA 1
ATOM 3728 C C . LYS A 1 513 ? 16.585 -4.751 -7.580 1.00 95.94 513 LYS A C 1
ATOM 3730 O O . LYS A 1 513 ? 17.527 -3.964 -7.537 1.00 95.94 513 LYS A O 1
ATOM 3735 N N . ALA A 1 514 ? 16.587 -5.855 -8.327 1.00 96.44 514 ALA A N 1
ATOM 3736 C CA . ALA A 1 514 ? 17.727 -6.307 -9.122 1.00 96.44 514 ALA A CA 1
ATOM 3737 C C . ALA A 1 514 ? 18.111 -5.277 -10.195 1.00 96.44 514 ALA A C 1
ATOM 3739 O O . ALA A 1 514 ? 19.280 -4.914 -10.301 1.00 96.44 514 ALA A O 1
ATOM 3740 N N . ALA A 1 515 ? 17.133 -4.723 -10.922 1.00 96.94 515 ALA A N 1
ATOM 3741 C CA . ALA A 1 515 ? 17.385 -3.686 -11.921 1.00 96.94 515 ALA A CA 1
ATOM 3742 C C . ALA A 1 515 ? 17.978 -2.406 -11.304 1.00 96.94 515 ALA A C 1
ATOM 3744 O O . ALA A 1 515 ? 18.879 -1.811 -11.896 1.00 96.94 515 ALA A O 1
ATOM 3745 N N . ARG A 1 516 ? 17.518 -1.992 -10.109 1.00 96.12 516 ARG A N 1
ATOM 3746 C CA . ARG A 1 516 ? 18.091 -0.850 -9.366 1.00 96.12 516 ARG A CA 1
ATOM 3747 C C . ARG A 1 516 ? 19.514 -1.118 -8.888 1.00 96.12 516 ARG A C 1
ATOM 3749 O O . ARG A 1 516 ? 20.381 -0.297 -9.154 1.00 96.12 516 ARG A O 1
ATOM 3756 N N . GLN A 1 517 ? 19.765 -2.269 -8.270 1.00 96.06 517 GLN A N 1
ATOM 3757 C CA . GLN A 1 517 ? 21.101 -2.660 -7.802 1.00 96.06 517 GLN A CA 1
ATOM 3758 C C . GLN A 1 517 ? 22.106 -2.771 -8.959 1.00 96.06 517 GLN A C 1
ATOM 3760 O O . GLN A 1 517 ? 23.227 -2.279 -8.849 1.00 96.06 517 GLN A O 1
ATOM 3765 N N . PHE A 1 518 ? 21.688 -3.346 -10.091 1.00 96.31 518 PHE A N 1
ATOM 3766 C CA . PHE A 1 518 ? 22.490 -3.407 -11.314 1.00 96.31 518 PHE A CA 1
ATOM 3767 C C . PHE A 1 518 ? 22.815 -2.008 -11.857 1.00 96.31 518 PHE A C 1
ATOM 3769 O O . PHE A 1 518 ? 23.972 -1.718 -12.154 1.00 96.31 518 PHE A O 1
ATOM 3776 N N . ALA A 1 519 ? 21.813 -1.128 -11.970 1.00 96.44 519 ALA A N 1
ATOM 3777 C CA . ALA A 1 519 ? 22.015 0.227 -12.477 1.00 96.44 519 ALA A CA 1
ATOM 3778 C C . ALA A 1 519 ? 22.901 1.073 -11.546 1.00 96.44 519 ALA A C 1
ATOM 3780 O O . ALA A 1 519 ? 23.722 1.843 -12.033 1.00 96.44 519 ALA A O 1
ATOM 3781 N N . GLU A 1 520 ? 22.786 0.897 -10.227 1.00 96.56 520 GLU A N 1
ATOM 3782 C CA . GLU A 1 520 ? 23.622 1.579 -9.235 1.00 96.56 520 GLU A CA 1
ATOM 3783 C C . GLU A 1 520 ? 25.092 1.125 -9.308 1.00 96.56 520 GLU A C 1
ATOM 3785 O O . GLU A 1 520 ? 25.978 1.975 -9.393 1.00 96.56 520 GLU A O 1
ATOM 3790 N N . SER A 1 521 ? 25.364 -0.187 -9.383 1.00 96.06 521 SER A N 1
ATOM 3791 C CA . SER A 1 521 ? 26.719 -0.726 -9.627 1.00 96.06 521 SER A CA 1
ATOM 3792 C C . SER A 1 521 ? 27.294 -0.221 -10.956 1.00 96.06 521 SER A C 1
ATOM 3794 O O . SER A 1 521 ? 28.382 0.358 -10.982 1.00 96.06 521 SER A O 1
ATOM 3796 N N . ALA A 1 522 ? 26.538 -0.340 -12.053 1.00 95.25 522 ALA A N 1
ATOM 3797 C CA . ALA A 1 522 ? 26.967 0.146 -13.362 1.00 95.25 522 ALA A CA 1
ATOM 3798 C C . ALA A 1 522 ? 27.230 1.665 -13.358 1.00 95.25 522 ALA A C 1
ATOM 3800 O O . ALA A 1 522 ? 28.183 2.123 -13.985 1.00 95.25 522 ALA A O 1
ATOM 3801 N N . SER A 1 523 ? 26.430 2.447 -12.627 1.00 95.19 523 SER A N 1
ATOM 3802 C CA . SER A 1 523 ? 26.609 3.895 -12.503 1.00 95.19 523 SER A CA 1
ATOM 3803 C C . SER A 1 523 ? 27.888 4.258 -11.741 1.00 95.19 523 SER A C 1
ATOM 3805 O O . SER A 1 523 ? 28.671 5.087 -12.218 1.00 95.19 523 SER A O 1
ATOM 3807 N N . GLN A 1 524 ? 28.136 3.603 -10.601 1.00 94.94 524 GLN A N 1
ATOM 3808 C CA . GLN A 1 524 ? 29.326 3.822 -9.775 1.00 94.94 524 GLN A CA 1
ATOM 3809 C C . GLN A 1 524 ? 30.615 3.413 -10.503 1.00 94.94 524 GLN A C 1
ATOM 3811 O O . GLN A 1 524 ? 31.583 4.173 -10.515 1.00 94.94 524 GLN A O 1
ATOM 3816 N N . GLU A 1 525 ? 30.632 2.242 -11.140 1.00 93.44 525 GLU A N 1
ATOM 3817 C CA . GLU A 1 525 ? 31.847 1.668 -11.734 1.00 93.44 525 GLU A CA 1
ATOM 3818 C C . GLU A 1 525 ? 32.210 2.282 -13.095 1.00 93.44 525 GLU A C 1
ATOM 3820 O O . GLU A 1 525 ? 33.393 2.425 -13.413 1.00 93.44 525 GLU A O 1
ATOM 3825 N N . LEU A 1 526 ? 31.217 2.699 -13.890 1.00 91.81 526 LEU A N 1
ATOM 3826 C CA . LEU A 1 526 ? 31.455 3.416 -15.148 1.00 91.81 526 LEU A CA 1
ATOM 3827 C C . LEU A 1 526 ? 31.654 4.929 -14.944 1.00 91.81 526 LEU A C 1
ATOM 3829 O O . LEU A 1 526 ? 32.124 5.618 -15.856 1.00 91.81 526 LEU A O 1
ATOM 3833 N N . GLY A 1 527 ? 31.285 5.470 -13.779 1.00 92.00 527 GLY A N 1
ATOM 3834 C CA . GLY A 1 527 ? 31.289 6.911 -13.523 1.00 92.00 527 GLY A CA 1
ATOM 3835 C C . GLY A 1 527 ? 30.346 7.671 -14.463 1.00 92.00 527 GLY A C 1
ATOM 3836 O O . GLY A 1 527 ? 30.730 8.699 -15.017 1.00 92.00 527 GLY A O 1
ATOM 3837 N N . MET A 1 528 ? 29.148 7.130 -14.698 1.00 90.75 528 MET A N 1
ATOM 3838 C CA . MET A 1 528 ? 28.091 7.723 -15.532 1.00 90.75 528 MET A CA 1
ATOM 3839 C C . MET A 1 528 ? 26.751 7.602 -14.807 1.00 90.75 528 MET A C 1
ATOM 3841 O O . MET A 1 528 ? 26.539 6.642 -14.073 1.00 90.75 528 MET A O 1
ATOM 3845 N N . GLN A 1 529 ? 25.822 8.534 -15.010 1.00 93.56 529 GLN A N 1
ATOM 3846 C CA . GLN A 1 529 ? 24.480 8.427 -14.427 1.00 93.56 529 GLN A CA 1
ATOM 3847 C C . GLN A 1 529 ? 23.646 7.418 -15.228 1.00 93.56 529 GLN A C 1
ATOM 3849 O O . GLN A 1 529 ? 23.341 7.659 -16.396 1.00 93.56 529 GLN A O 1
ATOM 3854 N N . VAL A 1 530 ? 23.299 6.287 -14.602 1.00 96.25 530 VAL A N 1
ATOM 3855 C CA . VAL A 1 530 ? 22.521 5.191 -15.205 1.00 96.25 530 VAL A CA 1
ATOM 3856 C C . VAL A 1 530 ? 21.335 4.860 -14.302 1.00 96.25 530 VAL A C 1
ATOM 3858 O O . VAL A 1 530 ? 21.523 4.629 -13.110 1.00 96.25 530 VAL A O 1
ATOM 3861 N N . TYR A 1 531 ? 20.119 4.797 -14.851 1.00 96.06 531 TYR A N 1
ATOM 3862 C CA . TYR A 1 531 ? 18.928 4.400 -14.089 1.00 96.06 531 TYR A CA 1
ATOM 3863 C C . TYR A 1 531 ? 17.998 3.445 -14.863 1.00 96.06 531 TYR A C 1
ATOM 3865 O O . TYR A 1 531 ? 17.939 3.504 -16.094 1.00 96.06 531 TYR A O 1
ATOM 3873 N N . PRO A 1 532 ? 17.257 2.553 -14.170 1.00 97.19 532 PRO A N 1
ATOM 3874 C CA . PRO A 1 532 ? 16.414 1.549 -14.806 1.00 97.19 532 PRO A CA 1
ATOM 3875 C C . PRO A 1 532 ? 14.939 1.974 -14.825 1.00 97.19 532 PRO A C 1
ATOM 3877 O O . PRO A 1 532 ? 14.321 2.233 -13.784 1.00 97.19 532 PRO A O 1
ATOM 3880 N N . TYR A 1 533 ? 14.333 1.972 -16.007 1.00 96.69 533 TYR A N 1
ATOM 3881 C CA . TYR A 1 533 ? 12.921 2.278 -16.207 1.00 96.69 533 TYR A CA 1
ATOM 3882 C C . TYR A 1 533 ? 12.161 1.087 -16.802 1.00 96.69 533 TYR A C 1
ATOM 3884 O O . TYR A 1 533 ? 12.509 0.572 -17.862 1.00 96.69 533 TYR A O 1
ATOM 3892 N N . SER A 1 534 ? 11.069 0.695 -16.149 1.00 96.94 534 SER A N 1
ATOM 3893 C CA . SER A 1 534 ? 10.002 -0.116 -16.734 1.00 96.94 534 SER A CA 1
ATOM 3894 C C . SER A 1 534 ? 8.652 0.391 -16.230 1.00 96.94 534 SER A C 1
ATOM 3896 O O . SER A 1 534 ? 8.557 0.964 -15.142 1.00 96.94 534 SER A O 1
ATOM 3898 N N . VAL A 1 535 ? 7.589 0.167 -17.005 1.00 94.06 535 VAL A N 1
ATOM 3899 C CA . VAL A 1 535 ? 6.245 0.722 -16.757 1.00 94.06 535 VAL A CA 1
ATOM 3900 C C . VAL A 1 535 ? 5.664 0.341 -15.386 1.00 94.06 535 VAL A C 1
ATOM 3902 O O . VAL A 1 535 ? 4.874 1.094 -14.821 1.00 94.06 535 VAL A O 1
ATOM 3905 N N . PHE A 1 536 ? 6.074 -0.797 -14.816 1.00 93.56 536 PHE A N 1
ATOM 3906 C CA . PHE A 1 536 ? 5.598 -1.251 -13.508 1.00 93.56 536 PHE A CA 1
ATOM 3907 C C . PHE A 1 536 ? 6.368 -0.650 -12.317 1.00 93.56 536 PHE A C 1
ATOM 3909 O O . PHE A 1 536 ? 5.865 -0.715 -11.195 1.00 93.56 536 PHE A O 1
ATOM 3916 N N . HIS A 1 537 ? 7.544 -0.037 -12.527 1.00 94.88 537 HIS A N 1
ATOM 3917 C CA . HIS A 1 537 ? 8.400 0.463 -11.437 1.00 94.88 537 HIS A CA 1
ATOM 3918 C C . HIS A 1 537 ? 7.641 1.430 -10.511 1.00 94.88 537 HIS A C 1
ATOM 3920 O O . HIS A 1 537 ? 7.680 1.270 -9.294 1.00 94.88 537 HIS A O 1
ATOM 3926 N N . ILE A 1 538 ? 6.868 2.356 -11.090 1.00 91.50 538 ILE A N 1
ATOM 3927 C CA . ILE A 1 538 ? 6.064 3.351 -10.360 1.00 91.50 538 ILE A CA 1
ATOM 3928 C C . ILE A 1 538 ? 4.985 2.732 -9.450 1.00 91.50 538 ILE A C 1
ATOM 3930 O O . ILE A 1 538 ? 4.628 3.319 -8.432 1.00 91.50 538 ILE A O 1
ATOM 3934 N N . PHE A 1 539 ? 4.475 1.543 -9.785 1.00 89.06 539 PHE A N 1
ATOM 3935 C CA . PHE A 1 539 ? 3.449 0.857 -8.992 1.00 89.06 539 PHE A CA 1
ATOM 3936 C C . PHE A 1 539 ? 4.047 -0.045 -7.908 1.00 89.06 539 PHE A C 1
ATOM 3938 O O . PHE A 1 539 ? 3.441 -0.200 -6.849 1.00 89.06 539 PHE A O 1
ATOM 3945 N N . PHE A 1 540 ? 5.229 -0.623 -8.150 1.00 92.12 540 PHE A N 1
ATOM 3946 C CA . PHE A 1 540 ? 5.874 -1.559 -7.223 1.00 92.12 540 PHE A CA 1
ATOM 3947 C C . PHE A 1 540 ? 6.888 -0.907 -6.268 1.00 92.12 540 PHE A C 1
ATOM 3949 O O . PHE A 1 540 ? 7.234 -1.506 -5.251 1.00 92.12 540 PHE A O 1
ATOM 3956 N N . GLU A 1 541 ? 7.306 0.338 -6.514 1.00 90.50 541 GLU A N 1
ATOM 3957 C CA . GLU A 1 541 ? 8.216 1.090 -5.636 1.00 90.50 541 GLU A CA 1
ATOM 3958 C C . GLU A 1 541 ? 7.701 1.250 -4.193 1.00 90.50 541 GLU A C 1
ATOM 3960 O O . GLU A 1 541 ? 8.486 1.152 -3.248 1.00 90.50 541 GLU A O 1
ATOM 3965 N N . GLN A 1 542 ? 6.385 1.382 -3.991 1.00 87.25 542 GLN A N 1
ATOM 3966 C CA . GLN A 1 542 ? 5.780 1.437 -2.648 1.00 87.25 542 GLN A CA 1
ATOM 3967 C C . GLN A 1 542 ? 6.100 0.198 -1.785 1.00 87.25 542 GLN A C 1
ATOM 3969 O O . GLN A 1 542 ? 6.219 0.293 -0.562 1.00 87.25 542 GLN A O 1
ATOM 3974 N N . TYR A 1 543 ? 6.310 -0.967 -2.408 1.00 89.38 543 TYR A N 1
ATOM 3975 C CA . TYR A 1 543 ? 6.617 -2.211 -1.701 1.00 89.38 543 TYR A CA 1
ATOM 3976 C C . TYR A 1 543 ? 8.078 -2.307 -1.244 1.00 89.38 543 TYR A C 1
ATOM 3978 O O . TYR A 1 543 ? 8.392 -3.136 -0.392 1.00 89.38 543 TYR A O 1
ATOM 3986 N N . LEU A 1 544 ? 8.967 -1.432 -1.731 1.00 89.44 544 LEU A N 1
ATOM 3987 C CA . LEU A 1 544 ? 10.355 -1.363 -1.258 1.00 89.44 544 LEU A CA 1
ATOM 3988 C C . LEU A 1 544 ? 10.446 -0.808 0.174 1.00 89.44 544 LEU A C 1
ATOM 3990 O O . LEU A 1 544 ? 11.256 -1.285 0.964 1.00 89.44 544 LEU A O 1
ATOM 3994 N N . ASN A 1 545 ? 9.592 0.164 0.517 1.00 87.19 545 ASN A N 1
ATOM 3995 C CA . ASN A 1 545 ? 9.581 0.834 1.825 1.00 87.19 545 ASN A CA 1
ATOM 3996 C C . ASN A 1 545 ? 8.462 0.355 2.768 1.00 87.19 545 ASN A C 1
ATOM 3998 O O . ASN A 1 545 ? 8.451 0.732 3.939 1.00 87.19 545 ASN A O 1
ATOM 4002 N N . THR A 1 546 ? 7.573 -0.532 2.306 1.00 85.88 546 THR A N 1
ATOM 4003 C CA . THR A 1 546 ? 6.353 -0.956 3.022 1.00 85.88 546 THR A CA 1
ATOM 4004 C C . THR A 1 546 ? 6.584 -1.402 4.476 1.00 85.88 546 THR A C 1
ATOM 4006 O O . THR A 1 546 ? 5.755 -1.099 5.328 1.00 85.88 546 THR A O 1
ATOM 4009 N N . HIS A 1 547 ? 7.709 -2.039 4.825 1.00 87.19 547 HIS A N 1
ATOM 4010 C CA . HIS A 1 547 ? 8.005 -2.389 6.228 1.00 87.19 547 HIS A CA 1
ATOM 4011 C C . HIS A 1 547 ? 8.260 -1.163 7.128 1.00 87.19 547 HIS A C 1
ATOM 4013 O O . HIS A 1 547 ? 7.863 -1.158 8.295 1.00 87.19 547 HIS A O 1
ATOM 4019 N N . ARG A 1 548 ? 8.896 -0.111 6.595 1.00 87.81 548 ARG A N 1
ATOM 4020 C CA . ARG A 1 548 ? 9.108 1.168 7.293 1.00 87.81 548 ARG A CA 1
ATOM 4021 C C . ARG A 1 548 ? 7.794 1.933 7.413 1.00 87.81 548 ARG A C 1
ATOM 4023 O O . ARG A 1 548 ? 7.480 2.430 8.492 1.00 87.81 548 ARG A O 1
ATOM 4030 N N . ASP A 1 549 ? 7.018 1.972 6.334 1.00 86.00 549 ASP A N 1
ATOM 4031 C CA . ASP A 1 549 ? 5.713 2.635 6.311 1.00 86.00 549 ASP A CA 1
ATOM 4032 C C . ASP A 1 549 ? 4.727 1.951 7.273 1.00 86.00 549 ASP A C 1
ATOM 4034 O O . ASP A 1 549 ? 4.011 2.635 7.999 1.00 86.00 549 ASP A O 1
ATOM 4038 N N . ALA A 1 550 ? 4.765 0.617 7.380 1.00 86.50 550 ALA A N 1
ATOM 4039 C CA . ALA A 1 550 ? 4.014 -0.155 8.371 1.00 86.50 550 ALA A CA 1
ATOM 4040 C C . ALA A 1 550 ? 4.402 0.193 9.816 1.00 86.50 550 ALA A C 1
ATOM 4042 O O . ALA A 1 550 ? 3.530 0.443 10.651 1.00 86.50 550 ALA A O 1
ATOM 4043 N N . ALA A 1 551 ? 5.705 0.241 10.113 1.00 86.44 551 ALA A N 1
ATOM 4044 C CA . ALA A 1 551 ? 6.200 0.583 11.445 1.00 86.44 551 ALA A CA 1
ATOM 4045 C C . ALA A 1 551 ? 5.792 2.007 11.864 1.00 86.44 551 ALA A C 1
ATOM 4047 O O . ALA A 1 551 ? 5.410 2.220 13.015 1.00 86.44 551 ALA A O 1
ATOM 4048 N N . LEU A 1 552 ? 5.814 2.965 10.931 1.00 87.56 552 LEU A N 1
ATOM 4049 C CA . LEU A 1 552 ? 5.359 4.336 11.170 1.00 87.56 552 LEU A CA 1
ATOM 4050 C C . LEU A 1 552 ? 3.834 4.410 11.338 1.00 87.56 552 LEU A C 1
ATOM 4052 O O . LEU A 1 552 ? 3.359 4.940 12.340 1.00 87.56 552 LEU A O 1
ATOM 4056 N N . LEU A 1 553 ? 3.066 3.853 10.399 1.00 84.94 553 LEU A N 1
ATOM 4057 C CA . LEU A 1 553 ? 1.607 3.986 10.353 1.00 84.94 553 LEU A CA 1
ATOM 4058 C C . LEU A 1 553 ? 0.877 3.206 11.462 1.00 84.94 553 LEU A C 1
ATOM 4060 O O . LEU A 1 553 ? -0.226 3.589 11.835 1.00 84.94 553 LEU A O 1
ATOM 4064 N N . VAL A 1 554 ? 1.479 2.154 12.025 1.00 88.12 554 VAL A N 1
ATOM 4065 C CA . VAL A 1 554 ? 0.931 1.456 13.205 1.00 88.12 554 VAL A CA 1
ATOM 4066 C C . VAL A 1 554 ? 1.548 1.991 14.505 1.00 88.12 554 VAL A C 1
ATOM 4068 O O . VAL A 1 554 ? 0.836 2.222 15.483 1.00 88.12 554 VAL A O 1
ATOM 4071 N N . GLY A 1 555 ? 2.864 2.227 14.533 1.00 91.25 555 GLY A N 1
ATOM 4072 C CA . GLY A 1 555 ? 3.590 2.615 15.746 1.00 91.25 555 GLY A CA 1
ATOM 4073 C C . GLY A 1 555 ? 3.336 4.050 16.214 1.00 91.25 555 GLY A C 1
ATOM 4074 O O . GLY A 1 555 ? 3.202 4.282 17.417 1.00 91.25 555 GLY A O 1
ATOM 4075 N N . LEU A 1 556 ? 3.235 5.014 15.292 1.00 90.62 556 LEU A N 1
ATOM 4076 C CA . LEU A 1 556 ? 3.044 6.425 15.643 1.00 90.62 556 LEU A CA 1
ATOM 4077 C C . LEU A 1 556 ? 1.626 6.693 16.203 1.00 90.62 556 LEU A C 1
ATOM 4079 O O . LEU A 1 556 ? 1.528 7.331 17.254 1.00 90.62 556 LEU A O 1
ATOM 4083 N N . PRO A 1 557 ? 0.539 6.128 15.633 1.00 90.50 557 PRO A N 1
ATOM 4084 C CA . PRO A 1 557 ? -0.772 6.108 16.284 1.00 90.50 557 PRO A CA 1
ATOM 4085 C C . PRO A 1 557 ? -0.811 5.384 17.639 1.00 90.50 557 PRO A C 1
ATOM 4087 O O . PRO A 1 557 ? -1.423 5.905 18.569 1.00 90.50 557 PRO A O 1
ATOM 4090 N N . LEU A 1 558 ? -0.134 4.235 17.806 1.00 93.06 558 LEU A N 1
ATOM 4091 C CA . LEU A 1 558 ? -0.050 3.546 19.109 1.00 93.06 558 LEU A CA 1
ATOM 4092 C C . LEU A 1 558 ? 0.566 4.445 20.196 1.00 93.06 558 LEU A C 1
ATOM 4094 O O . LEU A 1 558 ? 0.056 4.497 21.319 1.00 93.06 558 LEU A O 1
ATOM 4098 N N . LEU A 1 559 ? 1.628 5.182 19.857 1.00 92.75 559 LEU A N 1
ATOM 4099 C CA . LEU A 1 559 ? 2.263 6.147 20.755 1.00 92.75 559 LEU A CA 1
ATOM 4100 C C . LEU A 1 559 ? 1.321 7.312 21.104 1.00 92.75 559 LEU A C 1
ATOM 4102 O O . LEU A 1 559 ? 1.204 7.670 22.276 1.00 92.75 559 LEU A O 1
ATOM 4106 N N . ALA A 1 560 ? 0.612 7.869 20.120 1.00 92.31 560 ALA A N 1
ATOM 4107 C CA . ALA A 1 560 ? -0.342 8.953 20.351 1.00 92.31 560 ALA A CA 1
ATOM 4108 C C . ALA A 1 560 ? -1.497 8.523 21.270 1.00 92.31 560 ALA A C 1
ATOM 4110 O O . ALA A 1 560 ? -1.780 9.202 22.257 1.00 92.31 560 ALA A O 1
ATOM 4111 N N . VAL A 1 561 ? -2.094 7.352 21.018 1.00 91.75 561 VAL A N 1
ATOM 4112 C CA . VAL A 1 561 ? -3.131 6.758 21.879 1.00 91.75 561 VAL A CA 1
ATOM 4113 C C . VAL A 1 561 ? -2.619 6.577 23.311 1.00 91.75 561 VAL A C 1
ATOM 4115 O O . VAL A 1 561 ? -3.316 6.932 24.261 1.00 91.75 561 VAL A O 1
ATOM 4118 N N . PHE A 1 562 ? -1.388 6.089 23.497 1.00 94.19 562 PHE A N 1
ATOM 4119 C CA . PHE A 1 562 ? -0.776 5.971 24.824 1.00 94.19 562 PHE A CA 1
ATOM 4120 C C . PHE A 1 562 ? -0.656 7.326 25.542 1.00 94.19 562 PHE A C 1
ATOM 4122 O O . PHE A 1 562 ? -1.055 7.425 26.709 1.00 94.19 562 PHE A O 1
ATOM 4129 N N . CYS A 1 563 ? -0.173 8.367 24.856 1.00 94.25 563 CYS A N 1
ATOM 4130 C CA . CYS A 1 563 ? -0.055 9.718 25.410 1.00 94.25 563 CYS A CA 1
ATOM 4131 C C . CYS A 1 563 ? -1.425 10.306 25.795 1.00 94.25 563 CYS A C 1
ATOM 4133 O O . CYS A 1 563 ? -1.594 10.783 26.919 1.00 94.25 563 CYS A O 1
ATOM 4135 N N . CYS A 1 564 ? -2.435 10.191 24.927 1.00 92.38 564 CYS A N 1
ATOM 4136 C CA . CYS A 1 564 ? -3.802 10.636 25.220 1.00 92.38 564 CYS A CA 1
ATOM 4137 C C . CYS A 1 564 ? -4.407 9.886 26.413 1.00 92.38 564 CYS A C 1
ATOM 4139 O O . CYS A 1 564 ? -4.950 10.500 27.334 1.00 92.38 564 CYS A O 1
ATOM 4141 N N . CYS A 1 565 ? -4.269 8.561 26.463 1.00 90.81 565 CYS A N 1
ATOM 4142 C CA . CYS A 1 565 ? -4.756 7.779 27.593 1.00 90.81 565 CYS A CA 1
ATOM 4143 C C . CYS A 1 565 ? -4.009 8.110 28.891 1.00 90.81 565 CYS A C 1
ATOM 4145 O O . CYS A 1 565 ? -4.622 8.088 29.959 1.00 90.81 565 CYS A O 1
ATOM 4147 N N . TRP A 1 566 ? -2.712 8.440 28.847 1.00 93.06 566 TRP A N 1
ATOM 4148 C CA . TRP A 1 566 ? -1.968 8.909 30.024 1.00 93.06 566 TRP A CA 1
ATOM 4149 C C . TRP A 1 566 ? -2.497 10.254 30.528 1.00 93.06 566 TRP A C 1
ATOM 4151 O O . TRP A 1 566 ? -2.804 10.348 31.720 1.00 93.06 566 TRP A O 1
ATOM 4161 N N . LEU A 1 567 ? -2.704 11.221 29.630 1.00 91.19 567 LEU A N 1
ATOM 4162 C CA . LEU A 1 567 ? -3.270 12.535 29.942 1.00 91.19 567 LEU A CA 1
ATOM 4163 C C . LEU A 1 567 ? -4.656 12.419 30.604 1.00 91.19 567 LEU A C 1
ATOM 4165 O O . LEU A 1 567 ? -4.846 12.890 31.723 1.00 91.19 567 LEU A O 1
ATOM 4169 N N . PHE A 1 568 ? -5.604 11.718 29.971 1.00 88.69 568 PHE A N 1
ATOM 4170 C CA . PHE A 1 568 ? -6.983 11.610 30.474 1.00 88.69 568 PHE A CA 1
ATOM 4171 C C . PHE A 1 568 ? -7.133 10.719 31.719 1.00 88.69 568 PHE A C 1
ATOM 4173 O O . PHE A 1 568 ? -8.005 10.971 32.548 1.00 88.69 568 PHE A O 1
ATOM 4180 N N . THR A 1 569 ? -6.329 9.659 31.878 1.00 86.00 569 THR A N 1
ATOM 4181 C CA . THR A 1 569 ? -6.447 8.768 33.055 1.00 86.00 569 THR A CA 1
ATOM 4182 C C . THR A 1 569 ? -5.579 9.198 34.240 1.00 86.00 569 THR A C 1
ATOM 4184 O O . THR A 1 569 ? -5.714 8.623 35.327 1.00 86.00 569 THR A O 1
ATOM 4187 N N . GLY A 1 570 ? -4.652 10.147 34.047 1.00 87.19 570 GLY A N 1
ATOM 4188 C CA . GLY A 1 570 ? -3.640 10.532 35.038 1.00 87.19 570 GLY A CA 1
ATOM 4189 C C . GLY A 1 570 ? -2.762 9.355 35.487 1.00 87.19 570 GLY A C 1
ATOM 4190 O O . GLY A 1 570 ? -2.332 9.299 36.643 1.00 87.19 570 GLY A O 1
ATOM 4191 N N . SER A 1 571 ? -2.595 8.334 34.635 1.00 88.94 571 SER A N 1
ATOM 4192 C CA . SER A 1 571 ? -2.190 6.994 35.072 1.00 88.94 571 SER A CA 1
ATOM 4193 C C . SER A 1 571 ? -1.287 6.265 34.079 1.00 88.94 571 SER A C 1
ATOM 4195 O O . SER A 1 571 ? -1.734 5.340 33.406 1.00 88.94 571 SER A O 1
ATOM 4197 N N . LEU A 1 572 ? 0.011 6.594 34.086 1.00 91.88 572 LEU A N 1
ATOM 4198 C CA . LEU A 1 572 ? 1.045 5.967 33.246 1.00 91.88 572 LEU A CA 1
ATOM 4199 C C . LEU A 1 572 ? 0.939 4.429 33.200 1.00 91.88 572 LEU A C 1
ATOM 4201 O O . LEU A 1 572 ? 0.899 3.841 32.127 1.00 91.88 572 LEU A O 1
ATOM 4205 N N . TRP A 1 573 ? 0.796 3.772 34.358 1.00 93.44 573 TRP A N 1
ATOM 4206 C CA . TRP A 1 573 ? 0.648 2.310 34.444 1.00 93.44 573 TRP A CA 1
ATOM 4207 C C . TRP A 1 573 ? -0.676 1.776 33.862 1.00 93.44 573 TRP A C 1
ATOM 4209 O O . TRP A 1 573 ? -0.720 0.677 33.318 1.00 93.44 573 TRP A O 1
ATOM 4219 N N . GLY A 1 574 ? -1.759 2.556 33.936 1.00 92.00 574 GLY A N 1
ATOM 4220 C CA . GLY A 1 574 ? -3.032 2.198 33.296 1.00 92.00 574 GLY A CA 1
ATOM 4221 C C . GLY A 1 574 ? -2.934 2.285 31.774 1.00 92.00 574 GLY A C 1
ATOM 4222 O O . GLY A 1 574 ? -3.356 1.369 31.072 1.00 92.00 574 GLY A O 1
ATOM 4223 N N . SER A 1 575 ? -2.299 3.346 31.277 1.00 93.50 575 SER A N 1
ATOM 4224 C CA . SER A 1 575 ? -2.041 3.555 29.851 1.00 93.50 575 SER A CA 1
ATOM 4225 C C . SER A 1 575 ? -1.038 2.558 29.283 1.00 93.50 575 SER A C 1
ATOM 4227 O O . SER A 1 575 ? -1.211 2.115 28.156 1.00 93.50 575 SER A O 1
ATOM 4229 N N . ALA A 1 576 ? -0.037 2.139 30.061 1.00 95.00 576 ALA A N 1
ATOM 4230 C CA . ALA A 1 576 ? 0.895 1.080 29.674 1.00 95.00 576 ALA A CA 1
ATOM 4231 C C . ALA A 1 576 ? 0.191 -0.283 29.533 1.00 95.00 576 ALA A C 1
ATOM 4233 O O . ALA A 1 576 ? 0.451 -1.005 28.573 1.00 95.00 576 ALA A O 1
ATOM 4234 N N . ILE A 1 577 ? -0.750 -0.611 30.432 1.00 95.69 577 ILE A N 1
ATOM 4235 C CA . ILE A 1 577 ? -1.616 -1.794 30.282 1.00 95.69 577 ILE A CA 1
ATOM 4236 C C . ILE A 1 577 ? -2.457 -1.681 29.003 1.00 95.69 577 ILE A C 1
ATOM 4238 O O . ILE A 1 577 ? -2.521 -2.641 28.239 1.00 95.69 577 ILE A O 1
ATOM 4242 N N . LEU A 1 578 ? -3.068 -0.522 28.735 1.00 94.06 578 LEU A N 1
ATOM 4243 C CA . LEU A 1 578 ? -3.860 -0.313 27.518 1.00 94.06 578 LEU A CA 1
ATOM 4244 C C . LEU A 1 578 ? -3.013 -0.413 26.242 1.00 94.06 578 LEU A C 1
ATOM 4246 O O . LEU A 1 578 ? -3.425 -1.082 25.301 1.00 94.06 578 LEU A O 1
ATOM 4250 N N . LEU A 1 579 ? -1.817 0.176 26.223 1.00 95.38 579 LEU A N 1
ATOM 4251 C CA . LEU A 1 579 ? -0.880 0.068 25.107 1.00 95.38 579 LEU A CA 1
ATOM 4252 C C . LEU A 1 579 ? -0.481 -1.392 24.862 1.00 95.38 579 LEU A C 1
ATOM 4254 O O . LEU A 1 579 ? -0.564 -1.857 23.731 1.00 95.38 579 LEU A O 1
ATOM 4258 N N . ALA A 1 580 ? -0.128 -2.148 25.907 1.00 95.62 580 ALA A N 1
ATOM 4259 C CA . ALA A 1 580 ? 0.201 -3.568 25.775 1.00 95.62 580 ALA A CA 1
ATOM 4260 C C . ALA A 1 580 ? -0.978 -4.399 25.227 1.00 95.62 580 ALA A C 1
ATOM 4262 O O . ALA A 1 580 ? -0.772 -5.275 24.388 1.00 95.62 580 ALA A O 1
ATOM 4263 N N . MET A 1 581 ? -2.205 -4.090 25.658 1.00 95.38 581 MET A N 1
ATOM 4264 C CA . MET A 1 581 ? -3.443 -4.705 25.161 1.00 95.38 581 MET A CA 1
ATOM 4265 C C . MET A 1 581 ? -3.728 -4.369 23.689 1.00 95.38 581 MET A C 1
ATOM 4267 O O . MET A 1 581 ? -4.124 -5.246 22.926 1.00 95.38 581 MET A O 1
ATOM 4271 N N . LEU A 1 582 ? -3.515 -3.118 23.270 1.00 95.50 582 LEU A N 1
ATOM 4272 C CA . LEU A 1 582 ? -3.688 -2.699 21.876 1.00 95.50 582 LEU A CA 1
ATOM 4273 C C . LEU A 1 582 ? -2.596 -3.292 20.975 1.00 95.50 582 LEU A C 1
ATOM 4275 O O . LEU A 1 582 ? -2.903 -3.778 19.891 1.00 95.50 582 LEU A O 1
ATOM 4279 N N . CYS A 1 583 ? -1.344 -3.345 21.438 1.00 95.69 583 CYS A N 1
ATOM 4280 C CA . CYS A 1 583 ? -0.252 -4.015 20.731 1.00 95.69 583 CYS A CA 1
ATOM 4281 C C . CYS A 1 583 ? -0.521 -5.516 20.542 1.00 95.69 583 CYS A C 1
ATOM 4283 O O . CYS A 1 583 ? -0.327 -6.032 19.442 1.00 95.69 583 CYS A O 1
ATOM 4285 N N . SER A 1 584 ? -0.995 -6.231 21.572 1.00 96.38 584 SER A N 1
ATOM 4286 C CA . SER A 1 584 ? -1.307 -7.661 21.440 1.00 96.38 584 SER A CA 1
ATOM 4287 C C . SER A 1 584 ? -2.502 -7.917 20.516 1.00 96.38 584 SER A C 1
ATOM 4289 O O . SER A 1 584 ? -2.470 -8.888 19.756 1.00 96.38 584 SER A O 1
ATOM 4291 N N . LEU A 1 585 ? -3.503 -7.029 20.507 1.00 96.31 585 LEU A N 1
ATOM 4292 C CA . LEU A 1 585 ? -4.621 -7.054 19.559 1.00 96.31 585 LEU A CA 1
ATOM 4293 C C . LEU A 1 585 ? -4.138 -6.808 18.121 1.00 96.31 585 LEU A C 1
ATOM 4295 O O . LEU A 1 585 ? -4.458 -7.603 17.242 1.00 96.31 585 LEU A O 1
ATOM 4299 N N . MET A 1 586 ? -3.328 -5.771 17.879 1.00 94.88 586 MET A N 1
ATOM 4300 C CA . MET A 1 586 ? -2.755 -5.466 16.557 1.00 94.88 586 MET A CA 1
ATOM 4301 C C . MET A 1 586 ? -1.893 -6.615 16.015 1.00 94.88 586 MET A C 1
ATOM 4303 O O . MET A 1 586 ? -2.010 -6.969 14.843 1.00 94.88 586 MET A O 1
ATOM 4307 N N . LEU A 1 587 ? -1.081 -7.253 16.865 1.00 95.19 587 LEU A N 1
ATOM 4308 C CA . LEU A 1 587 ? -0.287 -8.426 16.483 1.00 95.19 587 LEU A CA 1
ATOM 4309 C C . LEU A 1 587 ? -1.173 -9.633 16.137 1.00 95.19 587 LEU A C 1
ATOM 4311 O O . LEU A 1 587 ? -0.931 -10.293 15.129 1.00 95.19 587 LEU A O 1
ATOM 4315 N N . GLN A 1 588 ? -2.233 -9.904 16.906 1.00 96.56 588 GLN A N 1
ATOM 4316 C CA . GLN A 1 588 ? -3.195 -10.966 16.572 1.00 96.56 588 GLN A CA 1
ATOM 4317 C C . GLN A 1 588 ? -4.002 -10.657 15.304 1.00 96.56 588 GLN A C 1
ATOM 4319 O O . GLN A 1 588 ? -4.265 -11.567 14.520 1.00 96.56 588 GLN A O 1
ATOM 4324 N N . LEU A 1 589 ? -4.333 -9.388 15.051 1.00 95.25 589 LEU A N 1
ATOM 4325 C CA . LEU A 1 589 ? -4.995 -8.955 13.823 1.00 95.25 589 LEU A CA 1
ATOM 4326 C C . LEU A 1 589 ? -4.083 -9.156 12.600 1.00 95.25 589 LEU A C 1
ATOM 4328 O O . LEU A 1 589 ? -4.518 -9.751 11.615 1.00 95.25 589 LEU A O 1
ATOM 4332 N N . ALA A 1 590 ? -2.805 -8.777 12.691 1.00 94.19 590 ALA A N 1
ATOM 4333 C CA . ALA A 1 590 ? -1.811 -9.053 11.652 1.00 94.19 590 ALA A CA 1
ATOM 4334 C C . ALA A 1 590 ? -1.585 -10.566 11.443 1.00 94.19 590 ALA A C 1
ATOM 4336 O O . ALA A 1 590 ? -1.515 -11.027 10.307 1.00 94.19 590 ALA A O 1
ATOM 4337 N N . GLY A 1 591 ? -1.569 -11.375 12.508 1.00 95.06 591 GLY A N 1
ATOM 4338 C CA . GLY A 1 591 ? -1.571 -12.839 12.384 1.00 95.06 591 GLY A CA 1
ATOM 4339 C C . GLY A 1 591 ? -2.827 -13.386 11.686 1.00 95.06 591 GLY A C 1
ATOM 4340 O O . GLY A 1 591 ? -2.742 -14.315 10.884 1.00 95.06 591 GLY A O 1
ATOM 4341 N N . SER A 1 592 ? -3.994 -12.778 11.925 1.00 94.12 592 SER A N 1
ATOM 4342 C CA . SER A 1 592 ? -5.255 -13.174 11.283 1.00 94.12 592 SER A CA 1
ATOM 4343 C C . SER A 1 592 ? -5.321 -12.843 9.785 1.00 94.12 592 SER A C 1
ATOM 4345 O O . SER A 1 592 ? -6.060 -13.509 9.059 1.00 94.12 592 SER A O 1
ATOM 4347 N N . MET A 1 593 ? -4.517 -11.887 9.297 1.00 94.38 593 MET A N 1
ATOM 4348 C CA . MET A 1 593 ? -4.382 -11.609 7.859 1.00 94.38 593 MET A CA 1
ATOM 4349 C C . MET A 1 593 ? -3.834 -12.826 7.105 1.00 94.38 593 MET A C 1
ATOM 4351 O O . MET A 1 593 ? -4.401 -13.205 6.082 1.00 94.38 593 MET A O 1
ATOM 4355 N N . TYR A 1 594 ? -2.818 -13.502 7.657 1.00 93.94 594 TYR A N 1
ATOM 4356 C CA . TYR A 1 594 ? -2.248 -14.724 7.076 1.00 93.94 594 TYR A CA 1
ATOM 4357 C C . TYR A 1 594 ? -3.297 -15.843 6.981 1.00 93.94 594 TYR A C 1
ATOM 4359 O O . TYR A 1 594 ? -3.495 -16.424 5.917 1.00 93.94 594 TYR A O 1
ATOM 4367 N N . LEU A 1 595 ? -4.047 -16.081 8.065 1.00 91.62 595 LEU A N 1
ATOM 4368 C CA . LEU A 1 595 ? -5.159 -17.046 8.089 1.00 91.62 595 LEU A CA 1
ATOM 4369 C C . LEU A 1 595 ? -6.294 -16.699 7.109 1.00 91.62 595 LEU A C 1
ATOM 4371 O O . LEU A 1 595 ? -7.013 -17.589 6.662 1.00 91.62 595 LEU A O 1
ATOM 4375 N N . SER A 1 596 ? -6.464 -15.415 6.790 1.00 91.25 596 SER A N 1
ATOM 4376 C CA . SER A 1 596 ? -7.536 -14.907 5.927 1.00 91.25 596 SER A CA 1
ATOM 4377 C C . SER A 1 596 ? -7.141 -14.793 4.449 1.00 91.25 596 SER A C 1
ATOM 4379 O O . SER A 1 596 ? -8.002 -14.452 3.629 1.00 91.25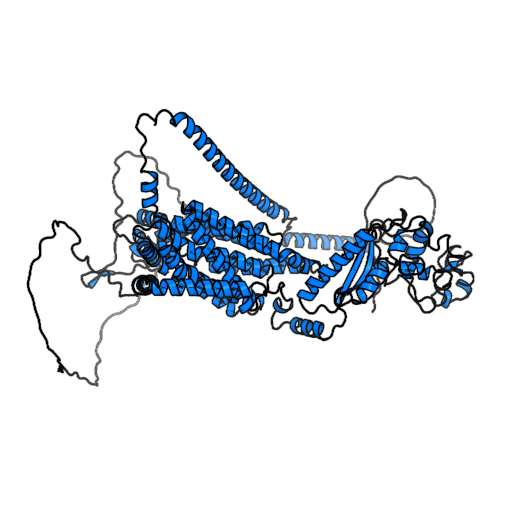 596 SER A O 1
ATOM 4381 N N . GLY A 1 597 ? -5.872 -15.052 4.105 1.00 90.19 597 GLY A N 1
ATOM 4382 C CA . GLY A 1 597 ? -5.320 -14.835 2.763 1.00 90.19 597 GLY A CA 1
ATOM 4383 C C . GLY A 1 597 ? -5.275 -13.355 2.370 1.00 90.19 597 GLY A C 1
ATOM 4384 O O . GLY A 1 597 ? -5.715 -13.005 1.278 1.00 90.19 597 GLY A O 1
ATOM 4385 N N . ILE A 1 598 ? -4.836 -12.484 3.285 1.00 91.44 598 ILE A N 1
ATOM 4386 C CA . ILE A 1 598 ? -4.757 -11.030 3.086 1.00 91.44 598 ILE A CA 1
ATOM 4387 C C . ILE A 1 598 ? -3.284 -10.611 3.015 1.00 91.44 598 ILE A C 1
ATOM 4389 O O . ILE A 1 598 ? -2.551 -10.730 3.998 1.00 91.44 598 ILE A O 1
ATOM 4393 N N . GLU A 1 599 ? -2.876 -10.105 1.853 1.00 90.94 599 GLU A N 1
ATOM 4394 C CA . GLU A 1 599 ? -1.528 -9.595 1.578 1.00 90.94 599 GLU A CA 1
ATOM 4395 C C . GLU A 1 599 ? -1.280 -8.241 2.279 1.00 90.94 599 GLU A C 1
ATOM 4397 O O . GLU A 1 599 ? -2.217 -7.543 2.685 1.00 90.94 599 GLU A O 1
ATOM 4402 N N . VAL A 1 600 ? -0.013 -7.843 2.415 1.00 90.62 600 VAL A N 1
ATOM 4403 C CA . VAL A 1 600 ? 0.387 -6.551 2.991 1.00 90.62 600 VAL A CA 1
ATOM 4404 C C . VAL A 1 600 ? 0.604 -5.513 1.888 1.00 90.62 600 VAL A C 1
ATOM 4406 O O . VAL A 1 600 ? 1.559 -5.590 1.116 1.00 90.62 600 VAL A O 1
ATOM 4409 N N . ASN A 1 601 ? -0.259 -4.500 1.856 1.00 87.56 601 ASN A N 1
ATOM 4410 C CA . ASN A 1 601 ? -0.216 -3.363 0.933 1.00 87.56 601 ASN A CA 1
ATOM 4411 C C . ASN A 1 601 ? -0.793 -2.091 1.573 1.00 87.56 601 ASN A C 1
ATOM 4413 O O . ASN A 1 601 ? -1.244 -2.096 2.716 1.00 87.56 601 ASN A O 1
ATOM 4417 N N . ALA A 1 602 ? -0.822 -0.989 0.818 1.00 83.56 602 ALA A N 1
ATOM 4418 C CA . ALA A 1 602 ? -1.371 0.291 1.266 1.00 83.56 602 ALA A CA 1
ATOM 4419 C C . ALA A 1 602 ? -2.829 0.213 1.781 1.00 83.56 602 ALA A C 1
ATOM 4421 O O . ALA A 1 602 ? -3.187 0.955 2.695 1.00 83.56 602 ALA A O 1
ATOM 4422 N N . VAL A 1 603 ? -3.668 -0.684 1.242 1.00 83.50 603 VAL A N 1
ATOM 4423 C CA . VAL A 1 603 ? -5.072 -0.848 1.670 1.00 83.50 603 VAL A CA 1
ATOM 4424 C C . VAL A 1 603 ? -5.156 -1.639 2.974 1.00 83.50 603 VAL A C 1
ATOM 4426 O O . VAL A 1 603 ? -5.829 -1.202 3.907 1.00 83.50 603 VAL A O 1
ATOM 4429 N N . SER A 1 604 ? -4.432 -2.757 3.097 1.00 88.75 604 SER A N 1
ATOM 4430 C CA . SER A 1 604 ? -4.367 -3.494 4.368 1.00 88.75 604 SER A CA 1
ATOM 4431 C C . SER A 1 604 ? -3.755 -2.636 5.484 1.00 88.75 604 SER A C 1
ATOM 4433 O O . SER A 1 604 ? -4.191 -2.711 6.628 1.00 88.75 604 SER A O 1
ATOM 4435 N N . LEU A 1 605 ? -2.785 -1.780 5.148 1.00 87.00 605 LEU A N 1
ATOM 4436 C CA . LEU A 1 605 ? -2.141 -0.837 6.062 1.00 87.00 605 LEU A CA 1
ATOM 4437 C C . LEU A 1 605 ? -3.090 0.258 6.568 1.00 87.00 605 LEU A C 1
ATOM 4439 O O . LEU A 1 605 ? -3.137 0.501 7.774 1.00 87.00 605 LEU A O 1
ATOM 4443 N N . VAL A 1 606 ? -3.898 0.857 5.685 1.00 82.69 606 VAL A N 1
ATOM 4444 C CA . VAL A 1 606 ? -5.014 1.740 6.083 1.00 82.69 606 VAL A CA 1
ATOM 4445 C C . VAL A 1 606 ? -5.963 1.012 7.025 1.00 82.69 606 VAL A C 1
ATOM 4447 O O . VAL A 1 606 ? -6.319 1.541 8.077 1.00 82.69 606 VAL A O 1
ATOM 4450 N N . ASN A 1 607 ? -6.348 -0.213 6.672 1.00 85.06 607 ASN A N 1
ATOM 4451 C CA . ASN A 1 607 ? -7.334 -0.965 7.433 1.00 85.06 607 ASN A CA 1
ATOM 4452 C C . ASN A 1 607 ? -6.790 -1.401 8.809 1.00 85.06 607 ASN A C 1
ATOM 4454 O O . ASN A 1 607 ? -7.561 -1.420 9.765 1.00 85.06 607 ASN A O 1
ATOM 4458 N N . LEU A 1 608 ? -5.481 -1.657 8.956 1.00 89.19 608 LEU A N 1
ATOM 4459 C CA . LEU A 1 608 ? -4.816 -1.861 10.255 1.00 89.19 608 LEU A CA 1
ATOM 4460 C C . LEU A 1 608 ? -4.774 -0.575 11.102 1.00 89.19 608 LEU A C 1
ATOM 4462 O O . LEU A 1 608 ? -5.066 -0.622 12.296 1.00 89.19 608 LEU A O 1
ATOM 4466 N N . ALA A 1 609 ? -4.471 0.581 10.504 1.00 84.12 609 ALA A N 1
ATOM 4467 C CA . ALA A 1 609 ? -4.492 1.864 11.215 1.00 84.12 609 ALA A CA 1
ATOM 4468 C C . ALA A 1 609 ? -5.912 2.241 11.684 1.00 84.12 609 ALA A C 1
ATOM 4470 O O . ALA A 1 609 ? -6.112 2.641 12.831 1.00 84.12 609 ALA A O 1
ATOM 4471 N N . MET A 1 610 ? -6.920 2.033 10.829 1.00 82.94 610 MET A N 1
ATOM 4472 C CA . MET A 1 610 ? -8.332 2.220 11.181 1.00 82.94 610 MET A CA 1
ATOM 4473 C C . MET A 1 610 ? -8.790 1.217 12.252 1.00 82.94 610 MET A C 1
ATOM 4475 O O . MET A 1 610 ? -9.560 1.567 13.149 1.00 82.94 610 MET A O 1
ATOM 4479 N N . ALA A 1 611 ? -8.284 -0.018 12.193 1.00 87.44 611 ALA A N 1
ATOM 4480 C CA . ALA A 1 611 ? -8.545 -1.040 13.196 1.00 87.44 611 ALA A CA 1
ATOM 4481 C C . ALA A 1 611 ? -7.994 -0.673 14.579 1.00 87.44 611 ALA A C 1
ATOM 4483 O O . ALA A 1 611 ? -8.629 -1.013 15.576 1.00 87.44 611 ALA A O 1
ATOM 4484 N N . LEU A 1 612 ? -6.870 0.050 14.664 1.00 89.75 612 LEU A N 1
ATOM 4485 C CA . LEU A 1 612 ? -6.375 0.564 15.942 1.00 89.75 612 LEU A CA 1
ATOM 4486 C C . LEU A 1 612 ? -7.357 1.556 16.574 1.00 89.75 612 LEU A C 1
ATOM 4488 O O . LEU A 1 612 ? -7.635 1.430 17.763 1.00 89.75 612 LEU A O 1
ATOM 4492 N N . GLY A 1 613 ? -7.910 2.497 15.799 1.00 82.00 613 GLY A N 1
ATOM 4493 C CA . GLY A 1 613 ? -8.907 3.453 16.300 1.00 82.00 613 GLY A CA 1
ATOM 4494 C C . GLY A 1 613 ? -10.106 2.741 16.935 1.00 82.00 613 GLY A C 1
ATOM 4495 O O . GLY A 1 613 ? -10.391 2.926 18.115 1.00 82.00 613 GLY A O 1
ATOM 4496 N N . ILE A 1 614 ? -10.716 1.809 16.197 1.00 83.75 614 ILE A N 1
ATOM 4497 C CA . ILE A 1 614 ? -11.839 0.991 16.693 1.00 83.75 614 ILE A CA 1
ATOM 4498 C C . ILE A 1 614 ? -11.423 0.096 17.882 1.00 83.75 614 ILE A C 1
ATOM 4500 O O . ILE A 1 614 ? -12.212 -0.136 18.797 1.00 83.75 614 ILE A O 1
ATOM 4504 N N . ALA A 1 615 ? -10.178 -0.391 17.927 1.00 89.12 615 ALA A N 1
ATOM 4505 C CA . ALA A 1 615 ? -9.665 -1.161 19.063 1.00 89.12 615 ALA A CA 1
ATOM 4506 C C . ALA A 1 615 ? -9.596 -0.344 20.372 1.00 89.12 615 ALA A C 1
ATOM 4508 O O . ALA A 1 615 ? -9.720 -0.925 21.458 1.00 89.12 615 ALA A O 1
ATOM 4509 N N . VAL A 1 616 ? -9.452 0.987 20.290 1.00 88.44 616 VAL A N 1
ATOM 4510 C CA . VAL A 1 616 ? -9.527 1.881 21.457 1.00 88.44 616 VAL A CA 1
ATOM 4511 C C . VAL A 1 616 ? -10.944 1.916 22.035 1.00 88.44 616 VAL A C 1
ATOM 4513 O O . VAL A 1 616 ? -11.062 1.831 23.261 1.00 88.44 616 VAL A O 1
ATOM 4516 N N . GLU A 1 617 ? -11.999 1.947 21.203 1.00 85.12 617 GLU A N 1
ATOM 4517 C CA . GLU A 1 617 ? -13.406 1.933 21.659 1.00 85.12 617 GLU A CA 1
ATOM 4518 C C . GLU A 1 617 ? -13.654 0.768 22.645 1.00 85.12 617 GLU A C 1
ATOM 4520 O O . GLU A 1 617 ? -14.141 0.972 23.759 1.00 85.12 617 GLU A O 1
ATOM 4525 N N . PHE A 1 618 ? -13.236 -0.456 22.295 1.00 88.12 618 PHE A N 1
ATOM 4526 C CA . PHE A 1 618 ? -13.441 -1.651 23.132 1.00 88.12 618 PHE A CA 1
ATOM 4527 C C . PHE A 1 618 ? -12.743 -1.600 24.504 1.00 88.12 618 PHE A C 1
ATOM 4529 O O . PHE A 1 618 ? -13.202 -2.241 25.453 1.00 88.12 618 PHE A O 1
ATOM 4536 N N . CYS A 1 619 ? -11.620 -0.883 24.622 1.00 91.56 619 CYS A N 1
ATOM 4537 C CA . CYS A 1 619 ? -10.727 -0.982 25.780 1.00 91.56 619 CYS A CA 1
ATOM 4538 C C . CYS A 1 619 ? -10.723 0.273 26.674 1.00 91.56 619 CYS A C 1
ATOM 4540 O O . CYS A 1 619 ? -10.645 0.160 27.903 1.00 91.56 619 CYS A O 1
ATOM 4542 N N . ALA A 1 620 ? -10.824 1.474 26.096 1.00 88.88 620 ALA A N 1
ATOM 4543 C CA . ALA A 1 620 ? -10.674 2.731 26.833 1.00 88.88 620 ALA A CA 1
ATOM 4544 C C . ALA A 1 620 ? -11.809 2.969 27.844 1.00 88.88 620 ALA A C 1
ATOM 4546 O O . ALA A 1 620 ? -11.541 3.355 28.985 1.00 88.88 620 ALA A O 1
ATOM 4547 N N . HIS A 1 621 ? -13.062 2.674 27.476 1.00 86.69 621 HIS A N 1
ATOM 4548 C CA . HIS A 1 621 ? -14.220 2.832 28.368 1.00 86.69 621 HIS A CA 1
ATOM 4549 C C . HIS A 1 621 ? -14.136 1.924 29.611 1.00 86.69 621 HIS A C 1
ATOM 4551 O O . HIS A 1 621 ? -14.417 2.363 30.731 1.00 86.69 621 HIS A O 1
ATOM 4557 N N . ILE A 1 622 ? -13.676 0.679 29.432 1.00 91.62 622 ILE A N 1
ATOM 4558 C CA . ILE A 1 622 ? -13.465 -0.296 30.514 1.00 91.62 622 ILE A CA 1
ATOM 4559 C C . ILE A 1 622 ? -12.352 0.185 31.462 1.00 91.62 622 ILE A C 1
ATOM 4561 O O . ILE A 1 622 ? -12.552 0.200 32.680 1.00 91.62 622 ILE A O 1
ATOM 4565 N N . LEU A 1 623 ? -11.207 0.640 30.929 1.00 92.19 623 LEU A N 1
ATOM 4566 C CA . LEU A 1 623 ? -10.108 1.177 31.744 1.00 92.19 623 LEU A CA 1
ATOM 4567 C C . LEU A 1 623 ? -10.518 2.447 32.507 1.00 92.19 623 LEU A C 1
ATOM 4569 O O . LEU A 1 623 ? -10.250 2.554 33.705 1.00 92.19 623 LEU A O 1
ATOM 4573 N N . HIS A 1 624 ? -11.177 3.399 31.844 1.00 88.88 624 HIS A N 1
ATOM 4574 C CA . HIS A 1 624 ? -11.631 4.633 32.485 1.00 88.88 624 HIS A CA 1
ATOM 4575 C C . HIS A 1 624 ? -12.599 4.323 33.640 1.00 88.88 624 HIS A C 1
ATOM 4577 O O . HIS A 1 624 ? -12.382 4.767 34.771 1.00 88.88 624 HIS A O 1
ATOM 4583 N N . SER A 1 625 ? -13.591 3.454 33.410 1.00 89.00 625 SER A N 1
ATOM 4584 C CA . SER A 1 625 ? -14.512 3.021 34.468 1.00 89.00 625 SER A CA 1
ATOM 4585 C C . SER A 1 625 ? -13.814 2.262 35.606 1.00 89.00 625 SER A C 1
ATOM 4587 O O . SER A 1 625 ? -14.275 2.332 36.746 1.00 89.00 625 SER A O 1
ATOM 4589 N N . PHE A 1 626 ? -12.706 1.559 35.344 1.00 92.81 626 PHE A N 1
ATOM 4590 C CA . PHE A 1 626 ? -11.899 0.903 36.379 1.00 92.81 626 PHE A CA 1
ATOM 4591 C C . PHE A 1 626 ? -11.125 1.901 37.254 1.00 92.81 626 PHE A C 1
ATOM 4593 O O . PHE A 1 626 ? -11.077 1.723 38.472 1.00 92.81 626 PHE A O 1
ATOM 4600 N N . CYS A 1 627 ? -10.543 2.948 36.659 1.00 90.12 627 CYS A N 1
ATOM 4601 C CA . CYS A 1 627 ? -9.795 3.991 37.377 1.00 90.12 627 CYS A CA 1
ATOM 4602 C C . CYS A 1 627 ? -10.688 4.855 38.286 1.00 90.12 627 CYS A C 1
ATOM 4604 O O . CYS A 1 627 ? -10.250 5.260 39.367 1.00 90.12 627 CYS A O 1
ATOM 4606 N N . VAL A 1 628 ? -11.932 5.097 37.854 1.00 87.00 628 VAL A N 1
ATOM 4607 C CA . VAL A 1 628 ? -12.961 5.856 38.592 1.00 87.00 628 VAL A CA 1
ATOM 4608 C C . VAL A 1 628 ? -13.646 5.014 39.684 1.00 87.00 628 VAL A C 1
ATOM 4610 O O . VAL A 1 628 ? -14.163 5.569 40.648 1.00 87.00 628 VAL A O 1
ATOM 4613 N N . SER A 1 629 ? -13.645 3.681 39.574 1.00 89.06 629 SER A N 1
ATOM 4614 C CA . SER A 1 629 ? -14.266 2.797 40.575 1.00 89.06 629 SER A CA 1
ATOM 4615 C C . SER A 1 629 ? -13.496 2.760 41.907 1.00 89.06 629 SER A C 1
ATOM 4617 O O . SER A 1 629 ? -12.281 2.958 41.954 1.00 89.06 629 SER A O 1
ATOM 4619 N N . HIS A 1 630 ? -14.187 2.411 42.996 1.00 87.94 630 HIS A N 1
ATOM 4620 C CA . HIS A 1 630 ? -13.608 2.265 44.340 1.00 87.94 630 HIS A CA 1
ATOM 4621 C C . HIS A 1 630 ? -13.511 0.793 44.784 1.00 87.94 630 HIS A C 1
ATOM 4623 O O . HIS A 1 630 ? -14.204 -0.077 44.258 1.00 87.94 630 HIS A O 1
ATOM 4629 N N . GLY A 1 631 ? -12.650 0.509 45.767 1.00 88.00 631 GLY A N 1
ATOM 4630 C CA . GLY A 1 631 ? -12.435 -0.835 46.320 1.00 88.00 631 GLY A CA 1
ATOM 4631 C C . GLY A 1 631 ? -11.249 -1.597 45.709 1.00 88.00 631 GLY A C 1
ATOM 4632 O O . GLY A 1 631 ? -10.384 -1.022 45.041 1.00 88.00 631 GLY A O 1
ATOM 4633 N N . SER A 1 632 ? -11.194 -2.910 45.971 1.00 91.88 632 SER A N 1
ATOM 4634 C CA . SER A 1 632 ? -10.095 -3.792 45.542 1.00 91.88 632 SER A CA 1
ATOM 4635 C C . SER A 1 632 ? -10.015 -3.934 44.016 1.00 91.88 632 SER A C 1
ATOM 4637 O O . SER A 1 632 ? -11.014 -3.763 43.316 1.00 91.88 632 SER A O 1
ATOM 4639 N N . ARG A 1 633 ? -8.840 -4.302 43.474 1.00 92.00 633 ARG A N 1
ATOM 4640 C CA . ARG A 1 633 ? -8.647 -4.478 42.017 1.00 92.00 633 ARG A CA 1
ATOM 4641 C C . ARG A 1 633 ? -9.706 -5.397 41.393 1.00 92.00 633 ARG A C 1
ATOM 4643 O O . ARG A 1 633 ? -10.286 -5.048 40.372 1.00 92.00 633 ARG A O 1
ATOM 4650 N N . GLN A 1 634 ? -10.006 -6.532 42.023 1.00 92.69 634 GLN A N 1
ATOM 4651 C CA . GLN A 1 634 ? -11.011 -7.485 41.538 1.00 92.69 634 GLN A CA 1
ATOM 4652 C C . GLN A 1 634 ? -12.441 -6.920 41.623 1.00 92.69 634 GLN A C 1
ATOM 4654 O O . GLN A 1 634 ? -13.205 -7.053 40.668 1.00 92.69 634 GLN A O 1
ATOM 4659 N N . ALA A 1 635 ? -12.789 -6.222 42.713 1.00 92.88 635 ALA A N 1
ATOM 4660 C CA . ALA A 1 635 ? -14.097 -5.580 42.861 1.00 92.88 635 ALA A CA 1
ATOM 4661 C C . ALA A 1 635 ? -14.315 -4.476 41.811 1.00 92.88 635 ALA A C 1
ATOM 4663 O O . ALA A 1 635 ? -15.360 -4.444 41.164 1.00 92.88 635 ALA A O 1
ATOM 4664 N N . ARG A 1 636 ? -13.305 -3.630 41.566 1.00 94.12 636 ARG A N 1
ATOM 4665 C CA . ARG A 1 636 ? -13.344 -2.595 40.519 1.00 94.12 636 ARG A CA 1
ATOM 4666 C C . ARG A 1 636 ? -13.385 -3.172 39.110 1.00 94.12 636 ARG A C 1
ATOM 4668 O O . ARG A 1 636 ? -14.090 -2.632 38.269 1.00 94.12 636 ARG A O 1
ATOM 4675 N N . ALA A 1 637 ? -12.660 -4.261 38.843 1.00 94.94 637 ALA A N 1
ATOM 4676 C CA . ALA A 1 637 ? -12.717 -4.940 37.548 1.00 94.94 637 ALA A CA 1
ATOM 4677 C C . ALA A 1 637 ? -14.119 -5.507 37.281 1.00 94.94 637 ALA A C 1
ATOM 4679 O O . ALA A 1 637 ? -14.646 -5.333 36.183 1.00 94.94 637 ALA A O 1
ATOM 4680 N N . ARG A 1 638 ? -14.766 -6.094 38.302 1.00 94.62 638 ARG A N 1
ATOM 4681 C CA . ARG A 1 638 ? -16.176 -6.500 38.225 1.00 94.62 638 ARG A CA 1
ATOM 4682 C C . ARG A 1 638 ? -17.101 -5.296 38.014 1.00 94.62 638 ARG A C 1
ATOM 4684 O O . ARG A 1 638 ? -17.930 -5.341 37.115 1.00 94.62 638 ARG A O 1
ATOM 4691 N N . ALA A 1 639 ? -16.950 -4.223 38.792 1.00 91.94 639 ALA A N 1
ATOM 4692 C CA . ALA A 1 639 ? -17.798 -3.032 38.697 1.00 91.94 639 ALA A CA 1
ATOM 4693 C C . ALA A 1 639 ? -17.695 -2.334 37.328 1.00 91.94 639 ALA A C 1
ATOM 4695 O O . ALA A 1 639 ? -18.716 -1.996 36.736 1.00 91.94 639 ALA A O 1
ATOM 4696 N N . ALA A 1 640 ? -16.483 -2.177 36.787 1.00 92.44 640 ALA A N 1
ATOM 4697 C CA . ALA A 1 640 ? -16.258 -1.605 35.461 1.00 92.44 640 ALA A CA 1
ATOM 4698 C C . ALA A 1 640 ? -16.866 -2.471 34.345 1.00 92.44 640 ALA A C 1
ATOM 4700 O O . ALA A 1 640 ? -17.539 -1.942 33.462 1.00 92.44 640 ALA A O 1
ATOM 4701 N N . LEU A 1 641 ? -16.690 -3.796 34.415 1.00 92.88 641 LEU A N 1
ATOM 4702 C CA . LEU A 1 641 ? -17.269 -4.734 33.450 1.00 92.88 641 LEU A CA 1
ATOM 4703 C C . LEU A 1 641 ? -18.804 -4.765 33.515 1.00 92.88 641 LEU A C 1
ATOM 4705 O O . LEU A 1 641 ? -19.449 -4.805 32.475 1.00 92.88 641 LEU A O 1
ATOM 4709 N N . VAL A 1 642 ? -19.401 -4.682 34.707 1.00 91.38 642 VAL A N 1
ATOM 4710 C CA . VAL A 1 642 ? -20.865 -4.602 34.856 1.00 91.38 642 VAL A CA 1
ATOM 4711 C C . VAL A 1 642 ? -21.408 -3.234 34.425 1.00 91.38 642 VAL A C 1
ATOM 4713 O O . VAL A 1 642 ? -22.490 -3.184 33.854 1.00 91.38 642 VAL A O 1
ATOM 4716 N N . LYS A 1 643 ? -20.681 -2.126 34.634 1.00 85.81 643 LYS A N 1
ATOM 4717 C CA . LYS A 1 643 ? -21.132 -0.785 34.215 1.00 85.81 643 LYS A CA 1
ATOM 4718 C C . LYS A 1 643 ? -21.022 -0.552 32.702 1.00 85.81 643 LYS A C 1
ATOM 4720 O O . LYS A 1 643 ? -21.900 0.079 32.129 1.00 85.81 643 LYS A O 1
ATOM 4725 N N . MET A 1 644 ? -19.939 -1.013 32.074 1.00 87.44 644 MET A N 1
ATOM 4726 C CA . MET A 1 644 ? -19.616 -0.696 30.672 1.00 87.44 644 MET A CA 1
ATOM 4727 C C . MET A 1 644 ? -19.801 -1.879 29.714 1.00 87.44 644 MET A C 1
ATOM 4729 O O . MET A 1 644 ? -19.890 -1.669 28.508 1.00 87.44 644 MET A O 1
ATOM 4733 N N . GLY A 1 645 ? -19.866 -3.120 30.209 1.00 87.62 645 GLY A N 1
ATOM 4734 C CA . GLY A 1 645 ? -19.880 -4.317 29.365 1.00 87.62 645 GLY A CA 1
ATOM 4735 C C . GLY A 1 645 ? -21.112 -4.426 28.469 1.00 87.62 645 GLY A C 1
ATOM 4736 O O . GLY A 1 645 ? -20.968 -4.750 27.291 1.00 87.62 645 GLY A O 1
ATOM 4737 N N . ALA A 1 646 ? -22.308 -4.116 28.983 1.00 86.56 646 ALA A N 1
ATOM 4738 C CA . ALA A 1 646 ? -23.523 -4.130 28.170 1.00 86.56 646 ALA A CA 1
ATOM 4739 C C . ALA A 1 646 ? -23.497 -3.034 27.079 1.00 86.56 646 ALA A C 1
ATOM 4741 O O . ALA A 1 646 ? -23.591 -3.422 25.916 1.00 86.56 646 ALA A O 1
ATOM 4742 N N . PRO A 1 647 ? -23.2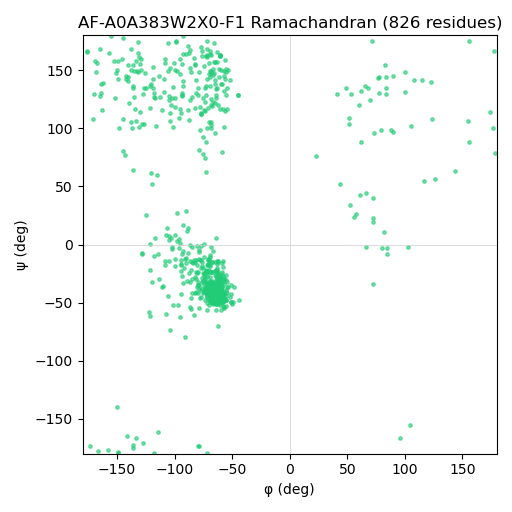28 -1.741 27.381 1.00 81.94 647 PRO A N 1
ATOM 4743 C CA . PRO A 1 647 ? -23.014 -0.703 26.362 1.00 81.94 647 PRO A CA 1
ATOM 4744 C C . PRO A 1 647 ? -21.913 -1.008 25.336 1.00 81.94 647 PRO A C 1
ATOM 4746 O O . PRO A 1 647 ? -22.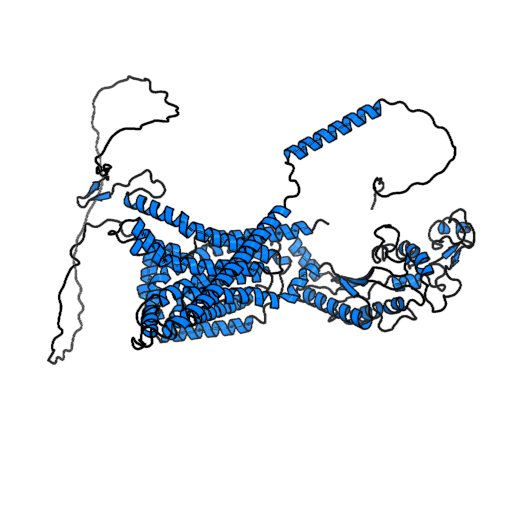095 -0.744 24.155 1.00 81.94 647 PRO A O 1
ATOM 4749 N N . VAL A 1 648 ? -20.779 -1.598 25.734 1.00 84.81 648 VAL A N 1
ATOM 4750 C CA . VAL A 1 648 ? -19.721 -2.019 24.788 1.00 84.81 648 VAL A CA 1
ATOM 4751 C C . VAL A 1 648 ? -20.199 -3.169 23.888 1.00 84.81 648 VAL A C 1
ATOM 4753 O O . VAL A 1 648 ? -19.832 -3.227 22.715 1.00 84.81 648 VAL A O 1
ATOM 4756 N N . THR A 1 649 ? -21.057 -4.058 24.397 1.00 86.69 649 THR A N 1
ATOM 4757 C CA . THR A 1 649 ? -21.604 -5.190 23.628 1.00 86.69 649 THR A CA 1
ATOM 4758 C C . THR A 1 649 ? -22.711 -4.764 22.661 1.00 86.69 649 THR A C 1
ATOM 4760 O O . THR A 1 649 ? -22.688 -5.190 21.506 1.00 86.69 649 THR A O 1
ATOM 4763 N N . SER A 1 650 ? -23.664 -3.928 23.094 1.00 81.25 650 SER A N 1
ATOM 4764 C CA . SER A 1 650 ? -24.710 -3.383 22.217 1.00 81.25 650 SER A CA 1
ATOM 4765 C C . SER A 1 650 ? -24.141 -2.342 21.261 1.00 81.25 650 SER A C 1
ATOM 4767 O O . SER A 1 650 ? -24.246 -2.515 20.049 1.00 81.25 650 SER A O 1
ATOM 4769 N N . GLY A 1 651 ? -23.504 -1.308 21.811 1.00 72.62 651 GLY A N 1
ATOM 4770 C CA . GLY A 1 651 ? -23.045 -0.124 21.095 1.00 72.62 651 GLY A CA 1
ATOM 4771 C C . GLY A 1 651 ? -21.936 -0.422 20.097 1.00 72.62 651 GLY A C 1
ATOM 4772 O O . GLY A 1 651 ? -22.085 -0.055 18.941 1.00 72.62 651 GLY A O 1
ATOM 4773 N N . ILE A 1 652 ? -20.871 -1.139 20.483 1.00 79.62 652 ILE A N 1
ATOM 4774 C CA . ILE A 1 652 ? -19.762 -1.456 19.560 1.00 79.62 652 ILE A CA 1
ATOM 4775 C C . ILE A 1 652 ? -19.954 -2.833 18.924 1.00 79.62 652 ILE A C 1
ATOM 4777 O O . ILE A 1 652 ? -20.061 -2.942 17.704 1.00 79.62 652 ILE A O 1
ATOM 4781 N N . THR A 1 653 ? -19.964 -3.907 19.722 1.00 86.31 653 THR A N 1
ATOM 4782 C CA . THR A 1 653 ? -19.792 -5.265 19.174 1.00 86.31 653 THR A CA 1
ATOM 4783 C C . THR A 1 653 ? -20.900 -5.635 18.187 1.00 86.31 653 THR A C 1
ATOM 4785 O O . THR A 1 653 ? -20.607 -6.102 17.085 1.00 86.31 653 THR A O 1
ATOM 4788 N N . LEU A 1 654 ? -22.165 -5.403 18.551 1.00 84.25 654 LEU A N 1
ATOM 4789 C CA . LEU A 1 654 ? -23.309 -5.777 17.719 1.00 84.25 654 LEU A CA 1
ATOM 4790 C C . LEU A 1 654 ? -23.488 -4.858 16.497 1.00 84.25 654 LEU A C 1
ATOM 4792 O O . LEU A 1 654 ? -23.781 -5.361 15.411 1.00 84.25 654 LEU A O 1
ATOM 4796 N N . THR A 1 655 ? -23.274 -3.543 16.632 1.00 80.75 655 THR A N 1
ATOM 4797 C CA . THR A 1 655 ? -23.407 -2.595 15.505 1.00 80.75 655 THR A CA 1
ATOM 4798 C C . THR A 1 655 ? -22.321 -2.807 14.452 1.00 80.75 655 THR A C 1
ATOM 4800 O O . THR A 1 655 ? -22.638 -2.943 13.267 1.00 80.75 655 THR A O 1
ATOM 4803 N N . LYS A 1 656 ? -21.049 -2.919 14.866 1.00 80.75 656 LYS A N 1
ATOM 4804 C CA . LYS A 1 656 ? -19.930 -3.166 13.948 1.00 80.75 656 LYS A CA 1
ATOM 4805 C C . LYS A 1 656 ? -20.085 -4.543 13.292 1.00 80.75 656 LYS A C 1
ATOM 4807 O O . LYS A 1 656 ? -19.866 -4.648 12.090 1.00 80.75 656 LYS A O 1
ATOM 4812 N N . PHE A 1 657 ? -20.533 -5.575 14.022 1.00 86.06 657 PHE A N 1
ATOM 4813 C CA . PHE A 1 657 ? -20.843 -6.885 13.428 1.00 86.06 657 PHE A CA 1
ATOM 4814 C C . PHE A 1 657 ? -21.926 -6.781 12.343 1.00 86.06 657 PHE A C 1
ATOM 4816 O O . PHE A 1 657 ? -21.711 -7.252 11.227 1.00 86.06 657 PHE A O 1
ATOM 4823 N N . ALA A 1 658 ? -23.052 -6.118 12.628 1.00 83.19 658 ALA A N 1
ATOM 4824 C CA . ALA A 1 658 ? -24.130 -5.934 11.656 1.00 83.19 658 ALA A CA 1
ATOM 4825 C C . ALA A 1 658 ? -23.661 -5.175 10.398 1.00 83.19 658 ALA A C 1
ATOM 4827 O O . ALA A 1 658 ? -23.944 -5.612 9.282 1.00 83.19 658 ALA A O 1
ATOM 4828 N N . GLY A 1 659 ? -22.894 -4.091 10.563 1.00 80.31 659 GLY A N 1
ATOM 4829 C CA . GLY A 1 659 ? -22.328 -3.329 9.444 1.00 80.31 659 GLY A CA 1
ATOM 4830 C C . GLY A 1 659 ? -21.312 -4.125 8.614 1.00 80.31 659 GLY A C 1
ATOM 4831 O O . GLY A 1 659 ? -21.350 -4.086 7.384 1.00 80.31 659 GLY A O 1
ATOM 4832 N N . VAL A 1 660 ? -20.439 -4.900 9.264 1.00 86.06 660 VAL A N 1
ATOM 4833 C CA . VAL A 1 660 ? -19.436 -5.742 8.589 1.00 86.06 660 VAL A CA 1
ATOM 4834 C C . VAL A 1 660 ? -20.088 -6.898 7.826 1.00 86.06 660 VAL A C 1
ATOM 4836 O O . VAL A 1 660 ? -19.662 -7.191 6.712 1.00 86.06 660 VAL A O 1
ATOM 4839 N N . VAL A 1 661 ? -21.150 -7.518 8.352 1.00 86.12 661 VAL A N 1
ATOM 4840 C CA . VAL A 1 661 ? -21.865 -8.613 7.665 1.00 86.12 661 VAL A CA 1
ATOM 4841 C C . VAL A 1 661 ? -22.459 -8.175 6.318 1.00 86.12 661 VAL A C 1
ATOM 4843 O O . VAL A 1 661 ? -22.497 -8.981 5.392 1.00 86.12 661 VAL A O 1
ATOM 4846 N N . VAL A 1 662 ? -22.835 -6.902 6.140 1.00 87.12 662 VAL A N 1
ATOM 4847 C CA . VAL A 1 662 ? -23.287 -6.386 4.830 1.00 87.12 662 VAL A CA 1
ATOM 4848 C C . VAL A 1 662 ? -22.178 -6.474 3.768 1.00 87.12 662 VAL A C 1
ATOM 4850 O O . VAL A 1 662 ? -22.461 -6.767 2.605 1.00 87.12 662 VAL A O 1
ATOM 4853 N N . LEU A 1 663 ? -20.908 -6.303 4.156 1.00 84.19 663 LEU A N 1
ATOM 4854 C CA . LEU A 1 663 ? -19.761 -6.387 3.241 1.00 84.19 663 LEU A CA 1
ATOM 4855 C C . LEU A 1 663 ? -19.505 -7.814 2.722 1.00 84.19 663 LEU A C 1
ATOM 4857 O O . LEU A 1 663 ? -18.882 -7.964 1.672 1.00 84.19 663 LEU A O 1
ATOM 4861 N N . ALA A 1 664 ? -20.032 -8.851 3.385 1.00 86.75 664 ALA A N 1
ATOM 4862 C CA . ALA A 1 664 ? -19.957 -10.238 2.911 1.00 86.75 664 ALA A CA 1
ATOM 4863 C C . ALA A 1 664 ? -20.689 -10.462 1.571 1.00 86.75 664 ALA A C 1
ATOM 4865 O O . ALA A 1 664 ? -20.408 -11.429 0.866 1.00 86.75 664 ALA A O 1
ATOM 4866 N N . PHE A 1 665 ? -21.619 -9.569 1.212 1.00 88.19 665 PHE A N 1
ATOM 4867 C CA . PHE A 1 665 ? -22.404 -9.626 -0.025 1.00 88.19 665 PHE A CA 1
ATOM 4868 C C . PHE A 1 665 ? -21.870 -8.686 -1.126 1.00 88.19 665 PHE A C 1
ATOM 4870 O O . PHE A 1 665 ? -22.517 -8.504 -2.163 1.00 88.19 665 PHE A O 1
ATOM 4877 N N . ALA A 1 666 ? -20.696 -8.074 -0.928 1.00 84.62 666 ALA A N 1
ATOM 4878 C CA . ALA A 1 666 ? -20.059 -7.221 -1.927 1.00 84.62 666 ALA A CA 1
ATOM 4879 C C . ALA A 1 666 ? -19.550 -8.038 -3.132 1.00 84.62 666 ALA A C 1
ATOM 4881 O O . ALA A 1 666 ? -18.924 -9.081 -2.975 1.00 84.62 666 ALA A O 1
ATOM 4882 N N . ARG A 1 667 ? -19.771 -7.544 -4.360 1.00 82.31 667 ARG A N 1
ATOM 4883 C CA . ARG A 1 667 ? -19.343 -8.240 -5.595 1.00 82.31 667 ARG A CA 1
ATOM 4884 C C . ARG A 1 667 ? -17.844 -8.113 -5.910 1.00 82.31 667 ARG A C 1
ATOM 4886 O O . ARG A 1 667 ? -17.318 -8.912 -6.682 1.00 82.31 667 ARG A O 1
ATOM 4893 N N . THR A 1 668 ? -17.167 -7.110 -5.353 1.00 82.38 668 THR A N 1
ATOM 4894 C CA . THR A 1 668 ? -15.752 -6.810 -5.627 1.00 82.38 668 THR A CA 1
ATOM 4895 C C . THR A 1 668 ? -14.852 -7.484 -4.598 1.00 82.38 668 THR A C 1
ATOM 4897 O O . THR A 1 668 ? -15.030 -7.265 -3.398 1.00 82.38 668 THR A O 1
ATOM 4900 N N . GLN A 1 669 ? -13.844 -8.237 -5.052 1.00 83.25 669 GLN A N 1
ATOM 4901 C CA . GLN A 1 669 ? -12.969 -9.011 -4.162 1.00 83.25 669 GLN A CA 1
ATOM 4902 C C . GLN A 1 669 ? -12.213 -8.141 -3.146 1.00 83.25 669 GLN A C 1
ATOM 4904 O O . GLN A 1 669 ? -12.045 -8.584 -2.014 1.00 83.25 669 GLN A O 1
ATOM 4909 N N . ILE A 1 670 ? -11.852 -6.890 -3.478 1.00 85.50 670 ILE A N 1
ATOM 4910 C CA . ILE A 1 670 ? -11.276 -5.941 -2.503 1.00 85.50 670 ILE A CA 1
ATOM 4911 C C . ILE A 1 670 ? -12.128 -5.848 -1.223 1.00 85.50 670 ILE A C 1
ATOM 4913 O O . ILE A 1 670 ? -11.593 -6.001 -0.127 1.00 85.50 670 ILE A O 1
ATOM 4917 N N . PHE A 1 671 ? -13.441 -5.614 -1.333 1.00 85.31 671 PHE A N 1
ATOM 4918 C CA . PHE A 1 671 ? -14.298 -5.417 -0.156 1.00 85.31 671 PHE A CA 1
ATOM 4919 C C . PHE A 1 671 ? -14.520 -6.711 0.634 1.00 85.31 671 PHE A C 1
ATOM 4921 O O . PHE A 1 671 ? -14.571 -6.678 1.860 1.00 85.31 671 PHE A O 1
ATOM 4928 N N . GLU A 1 672 ? -14.584 -7.854 -0.042 1.00 86.75 672 GLU A N 1
ATOM 4929 C CA . GLU A 1 672 ? -14.723 -9.162 0.604 1.00 86.75 672 GLU A CA 1
ATOM 4930 C C . GLU A 1 672 ? -13.435 -9.602 1.329 1.00 86.75 672 GLU A C 1
ATOM 4932 O O . GLU A 1 672 ? -13.488 -10.105 2.452 1.00 86.75 672 GLU A O 1
ATOM 4937 N N . VAL A 1 673 ? -12.269 -9.415 0.704 1.00 87.75 673 VAL A N 1
ATOM 4938 C CA . VAL A 1 673 ? -10.979 -9.904 1.217 1.00 87.75 673 VAL A CA 1
ATOM 4939 C C . VAL A 1 673 ? -10.356 -8.911 2.197 1.00 87.75 673 VAL A C 1
ATOM 4941 O O . VAL A 1 673 ? -10.087 -9.274 3.339 1.00 87.75 673 VAL A O 1
ATOM 4944 N N . TYR A 1 674 ? -10.162 -7.654 1.790 1.00 88.62 674 TYR A N 1
ATOM 4945 C CA . TYR A 1 674 ? -9.400 -6.669 2.570 1.00 88.62 674 TYR A CA 1
ATOM 4946 C C . TYR A 1 674 ? -10.228 -5.926 3.624 1.00 88.62 674 TYR A C 1
ATOM 4948 O O . TYR A 1 674 ? -9.651 -5.417 4.585 1.00 88.62 674 TYR A O 1
ATOM 4956 N N . TYR A 1 675 ? -11.556 -5.861 3.472 1.00 88.44 675 TYR A N 1
ATOM 4957 C CA . TYR A 1 675 ? -12.442 -5.174 4.421 1.00 88.44 675 TYR A CA 1
ATOM 4958 C C . TYR A 1 675 ? -13.269 -6.165 5.253 1.00 88.44 675 TYR A C 1
ATOM 4960 O O . TYR A 1 675 ? -13.108 -6.197 6.469 1.00 88.44 675 TYR A O 1
ATOM 4968 N N . PHE A 1 676 ? -14.104 -7.016 4.643 1.00 90.19 676 PHE A N 1
ATOM 4969 C CA . PHE A 1 676 ? -14.989 -7.930 5.382 1.00 90.19 676 PHE A CA 1
ATOM 4970 C C . PHE A 1 676 ? -14.227 -8.907 6.294 1.00 90.19 676 PHE A C 1
ATOM 4972 O O . PHE A 1 676 ? -14.469 -8.902 7.501 1.00 90.19 676 PHE A O 1
ATOM 4979 N N . ARG A 1 677 ? -13.284 -9.705 5.764 1.00 92.44 677 ARG A N 1
ATOM 4980 C CA . ARG A 1 677 ? -12.516 -10.673 6.583 1.00 92.44 677 ARG A CA 1
ATOM 4981 C C . ARG A 1 677 ? -11.740 -9.981 7.709 1.00 92.44 677 ARG A C 1
ATOM 4983 O O . ARG A 1 677 ? -11.816 -10.405 8.861 1.00 92.44 677 ARG A O 1
ATOM 4990 N N . LEU A 1 678 ? -11.043 -8.888 7.386 1.00 90.94 678 LEU A N 1
ATOM 4991 C CA . LEU A 1 678 ? -10.208 -8.147 8.334 1.00 90.94 678 LEU A CA 1
ATOM 4992 C C . LEU A 1 678 ? -11.033 -7.464 9.436 1.00 90.94 678 LEU A C 1
ATOM 4994 O O . LEU A 1 678 ? -10.664 -7.521 10.608 1.00 90.94 678 LEU A O 1
ATOM 4998 N N . TYR A 1 679 ? -12.172 -6.857 9.093 1.00 90.81 679 TYR A N 1
ATOM 4999 C CA . TYR A 1 679 ? -13.040 -6.205 10.077 1.00 90.81 679 TYR A CA 1
ATOM 5000 C C . TYR A 1 679 ? -13.856 -7.21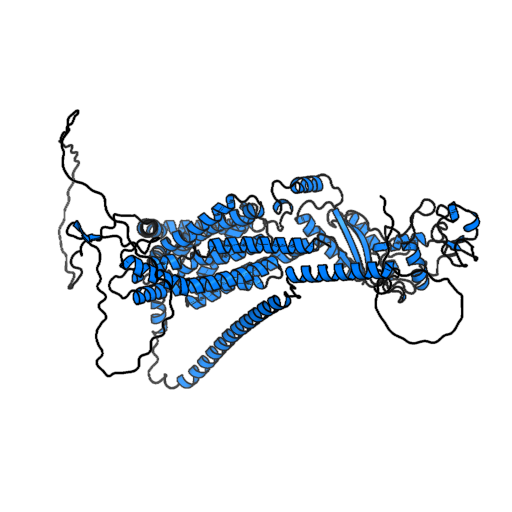0 10.897 1.00 90.81 679 TYR A C 1
ATOM 5002 O O . TYR A 1 679 ? -14.120 -6.955 12.070 1.00 90.81 679 TYR A O 1
ATOM 5010 N N . LEU A 1 680 ? -14.190 -8.381 10.345 1.00 92.00 680 LEU A N 1
ATOM 5011 C CA . LEU A 1 680 ? -14.788 -9.469 11.121 1.00 92.00 680 LEU A CA 1
ATOM 5012 C C . LEU A 1 680 ? -13.798 -9.992 12.175 1.00 92.00 680 LEU A C 1
ATOM 5014 O O . LEU A 1 680 ? -14.166 -10.131 13.343 1.00 92.00 680 LEU A O 1
ATOM 5018 N N . ALA A 1 681 ? -12.532 -10.197 11.791 1.00 94.88 681 ALA A N 1
ATOM 5019 C CA . ALA A 1 681 ? -11.463 -10.545 12.726 1.00 94.88 681 ALA A CA 1
ATOM 5020 C C . ALA A 1 681 ? -11.264 -9.457 13.797 1.00 94.88 681 ALA A C 1
ATOM 5022 O O . ALA A 1 681 ? -11.206 -9.780 14.983 1.00 94.88 681 ALA A O 1
ATOM 5023 N N . LEU A 1 682 ? -11.249 -8.174 13.412 1.00 93.19 682 LEU A N 1
ATOM 5024 C CA . LEU A 1 682 ? -11.177 -7.038 14.340 1.00 93.19 682 LEU A CA 1
ATOM 5025 C C . LEU A 1 682 ? -12.326 -7.020 15.354 1.00 93.19 682 LEU A C 1
ATOM 5027 O O . LEU A 1 682 ? -12.064 -6.844 16.539 1.00 93.19 682 LEU A O 1
ATOM 5031 N N . VAL A 1 683 ? -13.584 -7.187 14.932 1.00 91.44 683 VAL A N 1
ATOM 5032 C CA . VAL A 1 683 ? -14.733 -7.129 15.857 1.00 91.44 683 VAL A CA 1
ATOM 5033 C C . VAL A 1 683 ? -14.678 -8.280 16.866 1.00 91.44 683 VAL A C 1
ATOM 5035 O O . VAL A 1 683 ? -14.884 -8.058 18.060 1.00 91.44 683 VAL A O 1
ATOM 5038 N N . ILE A 1 684 ? -14.331 -9.490 16.414 1.00 94.81 684 ILE A N 1
ATOM 5039 C CA . ILE A 1 684 ? -14.202 -10.669 17.283 1.00 94.81 684 ILE A CA 1
ATOM 5040 C C . ILE A 1 684 ? -13.022 -10.504 18.254 1.00 94.81 684 ILE A C 1
ATOM 5042 O O . ILE A 1 684 ? -13.194 -10.660 19.466 1.00 94.81 684 ILE A O 1
ATOM 5046 N N . LEU A 1 685 ? -11.834 -10.147 17.753 1.00 96.06 685 LEU A N 1
ATOM 5047 C CA . LEU A 1 685 ? -10.640 -9.952 18.581 1.00 96.06 685 LEU A CA 1
ATOM 5048 C C . LEU A 1 685 ? -10.800 -8.757 19.530 1.00 96.06 685 LEU A C 1
ATOM 5050 O O . LEU A 1 685 ? -10.423 -8.868 20.694 1.00 96.06 685 LEU A O 1
ATOM 5054 N N . GLY A 1 686 ? -11.378 -7.646 19.078 1.00 94.38 686 GLY A N 1
ATOM 5055 C CA . GLY A 1 686 ? -11.609 -6.436 19.871 1.00 94.38 686 GLY A CA 1
ATOM 5056 C C . GLY A 1 686 ? -12.561 -6.673 21.036 1.00 94.38 686 GLY A C 1
ATOM 5057 O O . GLY A 1 686 ? -12.209 -6.379 22.181 1.00 94.38 686 GLY A O 1
ATOM 5058 N N . ALA A 1 687 ? -13.706 -7.313 20.781 1.00 93.38 687 ALA A N 1
ATOM 5059 C CA . ALA A 1 687 ? -14.627 -7.721 21.838 1.00 93.38 687 ALA A CA 1
ATOM 5060 C C . ALA A 1 687 ? -13.957 -8.688 22.832 1.00 93.38 687 ALA A C 1
ATOM 5062 O O . ALA A 1 687 ? -14.091 -8.516 24.044 1.00 93.38 687 ALA A O 1
ATOM 5063 N N . ALA A 1 688 ? -13.174 -9.658 22.347 1.00 96.44 688 ALA A N 1
ATOM 5064 C CA . ALA A 1 688 ? -12.456 -10.600 23.202 1.00 96.44 688 ALA A CA 1
ATOM 5065 C C . ALA A 1 688 ? -11.388 -9.906 24.083 1.00 96.44 688 ALA A C 1
ATOM 5067 O O . ALA A 1 688 ? -11.297 -10.176 25.284 1.00 96.44 688 ALA A O 1
ATOM 5068 N N . HIS A 1 689 ? -10.618 -8.962 23.535 1.00 96.75 689 HIS A N 1
ATOM 5069 C CA . HIS A 1 689 ? -9.629 -8.200 24.305 1.00 96.75 689 HIS A CA 1
ATOM 5070 C C . HIS A 1 689 ? -10.297 -7.265 25.327 1.00 96.75 689 HIS A C 1
ATOM 5072 O O . HIS A 1 689 ? -9.898 -7.272 26.492 1.00 96.75 689 HIS A O 1
ATOM 5078 N N . GLY A 1 690 ? -11.326 -6.506 24.933 1.00 94.50 690 GLY A N 1
ATOM 5079 C CA . GLY A 1 690 ? -11.992 -5.521 25.795 1.00 94.50 690 GLY A CA 1
ATOM 5080 C C . GLY A 1 690 ? -12.894 -6.120 26.883 1.00 94.50 690 GLY A C 1
ATOM 5081 O O . GLY A 1 690 ? -12.879 -5.648 28.020 1.00 94.50 690 GLY A O 1
ATOM 5082 N N . LEU A 1 691 ? -13.649 -7.182 26.570 1.00 94.81 691 LEU A N 1
ATOM 5083 C CA . LEU A 1 691 ? -14.652 -7.775 27.472 1.00 94.81 691 LEU A CA 1
ATOM 5084 C C . LEU A 1 691 ? -14.177 -9.035 28.213 1.00 94.81 691 LEU A C 1
ATOM 5086 O O . LEU A 1 691 ? -14.859 -9.461 29.150 1.00 94.81 691 LEU A O 1
ATOM 5090 N N . VAL A 1 692 ? -13.046 -9.641 27.822 1.00 97.00 692 VAL A N 1
ATOM 5091 C CA . VAL A 1 692 ? -12.522 -10.874 28.446 1.00 97.00 692 VAL A CA 1
ATOM 5092 C C . VAL A 1 692 ? -11.106 -10.684 28.989 1.00 97.00 692 VAL A C 1
ATOM 5094 O O . VAL A 1 692 ? -10.899 -10.845 30.191 1.00 97.00 692 VAL A O 1
ATOM 5097 N N . LEU A 1 693 ? -10.127 -10.305 28.161 1.00 97.38 693 LEU A N 1
ATOM 5098 C CA . LEU A 1 693 ? -8.735 -10.201 28.626 1.00 97.38 693 LEU A CA 1
ATOM 5099 C C . LEU A 1 693 ? -8.498 -8.973 29.528 1.00 97.38 693 LEU A C 1
ATOM 5101 O O . LEU A 1 693 ? -7.927 -9.109 30.612 1.00 97.38 693 LEU A O 1
ATOM 5105 N N . LEU A 1 694 ? -8.965 -7.785 29.129 1.00 96.31 694 LEU A N 1
ATOM 5106 C CA . LEU A 1 694 ? -8.724 -6.531 29.855 1.00 96.31 694 LEU A CA 1
ATOM 5107 C C . LEU A 1 694 ? -9.242 -6.552 31.310 1.00 96.31 694 LEU A C 1
ATOM 5109 O O . LEU A 1 694 ? -8.465 -6.195 32.201 1.00 96.31 694 LEU A O 1
ATOM 5113 N N . PRO A 1 695 ? -10.474 -7.014 31.626 1.00 96.50 695 PRO A N 1
ATOM 5114 C CA . PRO A 1 695 ? -10.939 -7.102 33.012 1.00 96.50 695 PRO A CA 1
ATOM 5115 C C . PRO A 1 695 ? -10.089 -8.055 33.863 1.00 96.50 695 PRO A C 1
ATOM 5117 O O . PRO A 1 695 ? -9.842 -7.777 35.038 1.00 96.50 695 PRO A O 1
ATOM 5120 N N . VAL A 1 696 ? -9.589 -9.150 33.277 1.00 97.12 696 VAL A N 1
ATOM 5121 C CA . VAL A 1 696 ? -8.700 -10.098 33.965 1.00 97.12 696 VAL A CA 1
ATOM 5122 C C . VAL A 1 696 ? -7.355 -9.445 34.280 1.00 97.12 696 VAL A C 1
ATOM 5124 O O . VAL A 1 696 ? -6.934 -9.462 35.441 1.00 97.12 696 VAL A O 1
ATOM 5127 N N . VAL A 1 697 ? -6.719 -8.798 33.299 1.00 96.50 697 VAL A N 1
ATOM 5128 C CA . VAL A 1 697 ? -5.445 -8.078 33.484 1.00 96.50 697 VAL A CA 1
ATOM 5129 C C . VAL A 1 697 ? -5.589 -6.974 34.541 1.00 96.50 697 VAL A C 1
ATOM 5131 O O . VAL A 1 697 ? -4.791 -6.913 35.481 1.00 96.50 697 VAL A O 1
ATOM 5134 N N . LEU A 1 698 ? -6.649 -6.162 34.472 1.00 95.44 698 LEU A N 1
ATOM 5135 C CA . LEU A 1 698 ? -6.916 -5.106 35.455 1.00 95.44 698 LEU A CA 1
ATOM 5136 C C . LEU A 1 698 ? -7.196 -5.654 36.866 1.00 95.44 698 LEU A C 1
ATOM 5138 O O . LEU A 1 698 ? -6.740 -5.060 37.846 1.00 95.44 698 LEU A O 1
ATOM 5142 N N . SER A 1 699 ? -7.863 -6.807 36.996 1.00 95.75 699 SER A N 1
ATOM 5143 C CA . SER A 1 699 ? -8.090 -7.444 38.305 1.00 95.75 699 SER A CA 1
ATOM 5144 C C . SER A 1 699 ? -6.788 -7.879 38.998 1.00 95.75 699 SER A C 1
ATOM 5146 O O . SER A 1 699 ? -6.697 -7.816 40.224 1.00 95.75 699 SER A O 1
ATOM 5148 N N . ARG A 1 700 ? -5.767 -8.273 38.220 1.00 93.12 700 ARG A N 1
ATOM 5149 C CA . ARG A 1 700 ? -4.449 -8.705 38.715 1.00 93.12 700 ARG A CA 1
ATOM 5150 C C . ARG A 1 700 ? -3.537 -7.508 38.983 1.00 93.12 700 ARG A C 1
ATOM 5152 O O . ARG A 1 700 ? -3.108 -7.292 40.120 1.00 93.12 700 ARG A O 1
ATOM 5159 N N . ILE A 1 701 ? -3.253 -6.723 37.943 1.00 94.69 701 ILE A N 1
ATOM 5160 C CA . ILE A 1 701 ? -2.178 -5.716 37.928 1.00 94.69 701 ILE A CA 1
ATOM 5161 C C . ILE A 1 701 ? -2.666 -4.272 37.749 1.00 94.69 701 ILE A C 1
ATOM 5163 O O . ILE A 1 701 ? -1.839 -3.374 37.639 1.00 94.69 701 ILE A O 1
ATOM 5167 N N . GLY A 1 702 ? -3.976 -4.008 37.742 1.00 91.69 702 GLY A N 1
ATOM 5168 C CA . GLY A 1 702 ? -4.510 -2.668 37.478 1.00 91.69 702 GLY A CA 1
ATOM 5169 C C . GLY A 1 702 ? -4.042 -1.573 38.466 1.00 91.69 702 GLY A C 1
ATOM 5170 O O . GLY A 1 702 ? -3.794 -1.862 39.645 1.00 91.69 702 GLY A O 1
ATOM 5171 N N . PRO A 1 703 ? -3.941 -0.307 38.007 1.00 91.81 703 PRO A N 1
ATOM 5172 C CA . PRO A 1 703 ? -3.441 0.833 38.794 1.00 91.81 703 PRO A CA 1
ATOM 5173 C C . PRO A 1 703 ? -4.276 1.132 40.059 1.00 91.81 703 PRO A C 1
ATOM 5175 O O . PRO A 1 703 ? -5.416 0.682 40.152 1.00 91.81 703 PRO A O 1
ATOM 5178 N N . PRO A 1 704 ? -3.763 1.898 41.045 1.00 85.56 704 PRO A N 1
ATOM 5179 C CA . PRO A 1 704 ? -4.555 2.367 42.194 1.00 85.56 704 PRO A CA 1
ATOM 5180 C C . PRO A 1 704 ? -5.706 3.293 41.756 1.00 85.56 704 PRO A C 1
ATOM 5182 O O . PRO A 1 704 ? -5.634 3.900 40.683 1.00 85.56 704 PRO A O 1
ATOM 5185 N N . SER A 1 705 ? -6.762 3.421 42.565 1.00 83.25 705 SER A N 1
ATOM 5186 C CA . SER A 1 705 ? -7.905 4.285 42.220 1.00 83.25 705 SER A CA 1
ATOM 5187 C C . SER A 1 705 ? -7.534 5.773 42.272 1.00 83.25 705 SER A C 1
ATOM 5189 O O . SER A 1 705 ? -6.519 6.162 42.861 1.00 83.25 705 SER A O 1
ATOM 5191 N N . TRP A 1 706 ? -8.362 6.632 41.674 1.00 78.69 706 TRP A N 1
ATOM 5192 C CA . TRP A 1 706 ? -8.216 8.089 41.801 1.00 78.69 706 TRP A CA 1
ATOM 5193 C C . TRP A 1 706 ? -8.431 8.613 43.237 1.00 78.69 706 TRP A C 1
ATOM 5195 O O . TRP A 1 706 ? -7.921 9.684 43.572 1.00 78.69 706 TRP A O 1
ATOM 5205 N N . SER A 1 707 ? -9.142 7.877 44.101 1.00 64.88 707 SER A N 1
ATOM 5206 C CA . SER A 1 707 ? -9.234 8.189 45.537 1.00 64.88 707 SER A CA 1
ATOM 5207 C C . SER A 1 707 ? -7.925 7.886 46.269 1.00 64.88 707 SER A C 1
ATOM 5209 O O . SER A 1 707 ? -7.383 8.777 46.921 1.00 64.88 707 SER A O 1
ATOM 5211 N N . ASP A 1 708 ? -7.362 6.683 46.093 1.00 61.00 708 ASP A N 1
ATOM 5212 C CA . ASP A 1 708 ? -6.119 6.272 46.773 1.00 61.00 708 ASP A CA 1
ATOM 5213 C C . ASP A 1 708 ? -4.963 7.217 46.415 1.00 61.00 708 ASP A C 1
ATOM 5215 O O . ASP A 1 708 ? -4.142 7.571 47.258 1.00 61.00 708 ASP A O 1
ATOM 5219 N N . ARG A 1 709 ? -4.930 7.677 45.157 1.00 58.66 709 ARG A N 1
ATOM 5220 C CA . ARG A 1 709 ? -3.905 8.590 44.634 1.00 58.66 709 ARG A CA 1
ATOM 5221 C C . ARG A 1 709 ? -3.874 9.940 45.356 1.00 58.66 709 ARG A C 1
ATOM 5223 O O . ARG A 1 709 ? -2.789 10.456 45.606 1.00 58.66 709 ARG A O 1
ATOM 5230 N N . ARG A 1 710 ? -5.039 10.487 45.731 1.00 55.06 710 ARG A N 1
ATOM 5231 C CA . ARG A 1 710 ? -5.127 11.740 46.505 1.00 55.06 710 ARG A CA 1
ATOM 5232 C C . ARG A 1 710 ? -4.748 11.557 47.975 1.00 55.06 710 ARG A C 1
ATOM 5234 O O . ARG A 1 710 ? -4.181 12.474 48.552 1.00 55.06 710 ARG A O 1
ATOM 5241 N N . VAL A 1 711 ? -4.982 10.378 48.556 1.00 53.56 711 VAL A N 1
ATOM 5242 C CA . VAL A 1 711 ? -4.510 10.058 49.917 1.00 53.56 711 VAL A CA 1
ATOM 5243 C C . VAL A 1 711 ? -2.988 9.889 49.935 1.00 53.56 711 VAL A C 1
ATOM 5245 O O . VAL A 1 711 ? -2.313 10.498 50.760 1.00 53.56 711 VAL A O 1
ATOM 5248 N N . LEU A 1 712 ? -2.427 9.135 48.984 1.00 48.75 712 LEU A N 1
ATOM 5249 C CA . LEU A 1 712 ? -0.979 8.914 48.877 1.00 48.75 712 LEU A CA 1
ATOM 5250 C C . LEU A 1 712 ? -0.202 10.206 48.572 1.00 48.75 712 LEU A C 1
ATOM 5252 O O . LEU A 1 712 ? 0.867 10.409 49.137 1.00 48.75 712 LEU A O 1
ATOM 5256 N N . GLY A 1 713 ? -0.752 11.097 47.739 1.00 47.72 713 GLY A N 1
ATOM 5257 C CA . GLY A 1 713 ? -0.180 12.428 47.494 1.00 47.72 713 GLY A CA 1
ATOM 5258 C C . GLY A 1 713 ? -0.407 13.447 48.621 1.00 47.72 713 GLY A C 1
ATOM 5259 O O . GLY A 1 713 ? 0.250 14.480 48.632 1.00 47.72 713 GLY A O 1
ATOM 5260 N N . GLY A 1 714 ? -1.320 13.177 49.561 1.00 40.94 714 GLY A N 1
ATOM 5261 C CA . GLY A 1 714 ? -1.672 14.078 50.668 1.00 40.94 714 GLY A CA 1
ATOM 5262 C C . GLY A 1 714 ? -1.070 13.705 52.027 1.00 40.94 714 GLY A C 1
ATOM 5263 O O . GLY A 1 714 ? -1.296 14.414 53.003 1.00 40.94 714 GLY A O 1
ATOM 5264 N N . SER A 1 715 ? -0.321 12.600 52.121 1.00 34.91 715 SER A N 1
ATOM 5265 C CA . SER A 1 715 ? 0.147 12.037 53.401 1.00 34.91 715 SER A CA 1
ATOM 5266 C C . SER A 1 715 ? 1.494 12.589 53.905 1.00 34.91 715 SER A C 1
ATOM 5268 O O . SER A 1 715 ? 2.084 12.012 54.821 1.00 34.91 715 SER A O 1
ATOM 5270 N N . GLN A 1 716 ? 1.987 13.694 53.342 1.00 35.94 716 GLN A N 1
ATOM 5271 C CA . GLN A 1 716 ? 3.089 14.474 53.912 1.00 35.94 716 GLN A CA 1
ATOM 5272 C C . GLN A 1 716 ? 2.676 15.943 54.009 1.00 35.94 716 GLN A C 1
ATOM 5274 O O . GLN A 1 716 ? 2.662 16.663 53.015 1.00 35.94 716 GLN A O 1
ATOM 5279 N N . SER A 1 717 ? 2.354 16.385 55.223 1.00 29.98 717 SER A N 1
ATOM 5280 C CA . SER A 1 717 ? 2.239 17.798 55.577 1.00 29.98 717 SER A CA 1
ATOM 5281 C C . SER A 1 717 ? 3.560 18.260 56.209 1.00 29.98 717 SER A C 1
ATOM 5283 O O . SER A 1 717 ? 3.841 17.844 57.339 1.00 29.98 717 SER A O 1
ATOM 5285 N N . PRO A 1 718 ? 4.373 19.097 55.535 1.00 33.47 718 PRO A N 1
ATOM 5286 C CA . PRO A 1 718 ? 5.498 19.779 56.172 1.00 33.47 718 PRO A CA 1
ATOM 5287 C C . PRO A 1 718 ? 5.013 20.675 57.314 1.00 33.47 718 PRO A C 1
ATOM 5289 O O . PRO A 1 718 ? 3.827 21.020 57.390 1.00 33.47 718 PRO A O 1
ATOM 5292 N N . SER A 1 719 ? 5.917 21.079 58.205 1.00 35.50 719 SER A N 1
ATOM 5293 C CA . SER A 1 719 ? 5.533 21.971 59.297 1.00 35.50 719 SER A CA 1
ATOM 5294 C C . SER A 1 719 ? 5.197 23.368 58.761 1.00 35.50 719 SER A C 1
ATOM 5296 O O . SER A 1 719 ? 5.785 23.841 57.786 1.00 35.50 719 SER A O 1
ATOM 5298 N N . SER A 1 720 ? 4.282 24.083 59.424 1.00 40.00 720 SER A N 1
ATOM 5299 C CA . SER A 1 720 ? 3.777 25.393 58.973 1.00 40.00 720 SER A CA 1
ATOM 5300 C C . SER A 1 720 ? 4.822 26.524 58.918 1.00 40.00 720 SER A C 1
ATOM 5302 O O . SER A 1 720 ? 4.451 27.668 58.686 1.00 40.00 720 SER A O 1
ATOM 5304 N N . ARG A 1 721 ? 6.107 26.232 59.160 1.00 40.12 721 ARG A N 1
ATOM 5305 C CA . ARG A 1 721 ? 7.241 27.169 59.070 1.00 40.12 721 ARG A CA 1
ATOM 5306 C C . ARG A 1 721 ? 8.112 26.966 57.827 1.00 40.12 721 ARG A C 1
ATOM 5308 O O . ARG A 1 721 ? 8.893 27.848 57.496 1.00 40.12 721 ARG A O 1
ATOM 5315 N N . GLU A 1 722 ? 7.972 25.845 57.125 1.00 40.62 722 GLU A N 1
ATOM 5316 C CA . GLU A 1 722 ? 8.691 25.587 55.866 1.00 40.62 722 GLU A CA 1
ATOM 5317 C C . GLU A 1 722 ? 7.919 26.150 54.655 1.00 40.62 722 GLU A C 1
ATOM 5319 O O . GLU A 1 722 ? 8.510 26.524 53.642 1.00 40.62 722 GLU A O 1
ATOM 5324 N N . LEU A 1 723 ? 6.595 26.298 54.795 1.00 42.38 723 LEU A N 1
ATOM 5325 C CA . LEU A 1 723 ? 5.671 26.723 53.736 1.00 42.38 723 LEU A CA 1
ATOM 5326 C C . LEU A 1 723 ? 5.848 28.183 53.267 1.00 42.38 723 LEU A C 1
ATOM 5328 O O . LEU A 1 723 ? 5.317 28.556 52.223 1.00 42.38 723 LEU A O 1
ATOM 5332 N N . GLU A 1 724 ? 6.565 29.015 54.025 1.00 40.28 724 GLU A N 1
ATOM 5333 C CA . GLU A 1 724 ? 6.834 30.420 53.674 1.00 40.28 724 GLU A CA 1
ATOM 5334 C C . GLU A 1 724 ? 8.177 30.606 52.944 1.00 40.28 724 GLU A C 1
ATOM 5336 O O . GLU A 1 724 ? 8.372 31.621 52.279 1.00 40.28 724 GLU A O 1
ATOM 5341 N N . ALA A 1 725 ? 9.081 29.618 52.996 1.00 40.53 725 ALA A N 1
ATOM 5342 C CA . ALA A 1 725 ? 10.390 29.686 52.342 1.00 40.53 725 ALA A CA 1
ATOM 5343 C C . ALA A 1 725 ? 10.338 29.221 50.872 1.00 40.53 725 ALA A C 1
ATOM 5345 O O . ALA A 1 725 ? 10.719 29.969 49.966 1.00 40.53 725 ALA A O 1
ATOM 5346 N N . SER A 1 726 ? 9.815 28.015 50.612 1.00 37.50 726 SER A N 1
ATOM 5347 C CA . SER A 1 726 ? 9.790 27.417 49.259 1.00 37.50 726 SER A CA 1
ATOM 5348 C C . SER A 1 726 ? 8.863 28.143 48.279 1.00 37.50 726 SER A C 1
ATOM 5350 O O . SER A 1 726 ? 9.085 28.121 47.069 1.00 37.50 726 SER A O 1
ATOM 5352 N N . ARG A 1 727 ? 7.857 28.859 48.799 1.00 41.41 727 ARG A N 1
ATOM 5353 C CA . ARG A 1 727 ? 6.790 29.520 48.025 1.00 41.41 727 ARG A CA 1
ATOM 5354 C C . ARG A 1 727 ? 7.277 30.613 47.063 1.00 41.41 727 ARG A C 1
ATOM 5356 O O . ARG A 1 727 ? 6.535 31.026 46.187 1.00 41.41 727 ARG A O 1
ATOM 5363 N N . SER A 1 728 ? 8.523 31.070 47.201 1.00 41.06 728 SER A N 1
ATOM 5364 C CA . SER A 1 728 ? 9.161 32.015 46.269 1.00 41.06 728 SER A CA 1
ATOM 5365 C C . SER A 1 728 ? 9.923 31.345 45.111 1.00 41.06 728 SER A C 1
ATOM 5367 O O . SER A 1 728 ? 10.244 32.010 44.123 1.00 41.06 728 SER A O 1
ATOM 5369 N N . GLY A 1 729 ? 10.217 30.044 45.221 1.00 44.91 729 GLY A N 1
ATOM 5370 C CA . GLY A 1 729 ? 10.923 29.255 44.209 1.00 44.91 729 GLY A CA 1
ATOM 5371 C C . GLY A 1 729 ? 9.975 28.472 43.303 1.00 44.91 729 GLY A C 1
ATOM 5372 O O . GLY A 1 729 ? 10.046 28.603 42.079 1.00 44.91 729 GLY A O 1
ATOM 5373 N N . ASP A 1 730 ? 9.061 27.700 43.898 1.00 51.06 730 ASP A N 1
ATOM 5374 C CA . ASP A 1 730 ? 8.196 26.776 43.152 1.00 51.06 730 ASP A CA 1
ATOM 5375 C C . ASP A 1 730 ? 7.221 27.500 42.214 1.00 51.06 730 ASP A C 1
ATOM 5377 O O . ASP A 1 730 ? 7.038 27.059 41.081 1.00 51.06 730 ASP A O 1
ATOM 5381 N N . ASP A 1 731 ? 6.688 28.664 42.602 1.00 46.34 731 ASP A N 1
ATOM 5382 C CA . ASP A 1 731 ? 5.808 29.476 41.745 1.00 46.34 731 ASP A CA 1
ATOM 5383 C C . ASP A 1 731 ? 6.495 29.879 40.421 1.00 46.34 731 ASP A C 1
ATOM 5385 O O . ASP A 1 731 ? 5.838 29.993 39.385 1.00 46.34 731 ASP A O 1
ATOM 5389 N N . ARG A 1 732 ? 7.830 30.025 40.406 1.00 47.88 732 ARG A N 1
ATOM 5390 C CA . ARG A 1 732 ? 8.611 30.299 39.184 1.00 47.88 732 ARG A CA 1
ATOM 5391 C C . ARG A 1 732 ? 8.850 29.054 38.329 1.00 47.88 732 ARG A C 1
ATOM 5393 O O . ARG A 1 732 ? 8.866 29.173 37.105 1.00 47.88 732 ARG A O 1
ATOM 5400 N N . ALA A 1 733 ? 9.031 27.888 38.946 1.00 45.81 733 ALA A N 1
ATOM 5401 C CA . ALA A 1 733 ? 9.213 26.618 38.240 1.00 45.81 733 ALA A CA 1
ATOM 5402 C C . ALA A 1 733 ? 7.887 26.078 37.678 1.00 45.81 733 ALA A C 1
ATOM 5404 O O . ALA A 1 733 ? 7.839 25.571 36.559 1.00 45.81 733 ALA A O 1
ATOM 5405 N N . LEU A 1 734 ? 6.789 26.244 38.418 1.00 44.12 734 LEU A N 1
ATOM 5406 C CA . LEU A 1 734 ? 5.451 25.881 37.966 1.00 44.12 734 LEU A CA 1
ATOM 5407 C C . LEU A 1 734 ? 4.972 26.826 36.856 1.00 44.12 734 LEU A C 1
ATOM 5409 O O . LEU A 1 734 ? 4.408 26.358 35.871 1.00 44.12 734 LEU A O 1
ATOM 5413 N N . ALA A 1 735 ? 5.265 28.130 36.954 1.00 45.78 735 ALA A N 1
ATOM 5414 C CA . ALA A 1 735 ? 4.987 29.078 35.877 1.00 45.78 735 ALA A CA 1
ATOM 5415 C C . ALA A 1 735 ? 5.806 28.793 34.606 1.00 45.78 735 ALA A C 1
ATOM 5417 O O . ALA A 1 735 ? 5.258 28.907 33.513 1.00 45.78 735 ALA A O 1
ATOM 5418 N N . SER A 1 736 ? 7.082 28.393 34.708 1.00 44.31 736 SER A N 1
ATOM 5419 C CA . SER A 1 736 ? 7.876 28.044 33.519 1.00 44.31 736 SER A CA 1
ATOM 5420 C C . SER A 1 736 ? 7.453 26.710 32.898 1.00 44.31 736 SER A C 1
ATOM 5422 O O . SER A 1 736 ? 7.386 26.619 31.675 1.00 44.31 736 SER A O 1
ATOM 5424 N N . ALA A 1 737 ? 7.080 25.709 33.703 1.00 45.53 737 ALA A N 1
ATOM 5425 C CA . ALA A 1 737 ? 6.518 24.450 33.211 1.00 45.53 737 ALA A CA 1
ATOM 5426 C C . ALA A 1 737 ? 5.136 24.644 32.558 1.00 45.53 737 ALA A C 1
ATOM 5428 O O . ALA A 1 737 ? 4.884 24.103 31.483 1.00 45.53 737 ALA A O 1
ATOM 5429 N N . ALA A 1 738 ? 4.260 25.458 33.157 1.00 44.38 738 ALA A N 1
ATOM 5430 C CA . ALA A 1 738 ? 2.964 25.805 32.576 1.00 44.38 738 ALA A CA 1
ATOM 5431 C C . ALA A 1 738 ? 3.110 26.658 31.305 1.00 44.38 738 ALA A C 1
ATOM 5433 O O . ALA A 1 738 ? 2.388 26.431 30.341 1.00 44.38 738 ALA A O 1
ATOM 5434 N N . ALA A 1 739 ? 4.069 27.590 31.261 1.00 43.22 739 ALA A N 1
ATOM 5435 C CA . ALA A 1 739 ? 4.376 28.358 30.055 1.00 43.22 739 ALA A CA 1
ATOM 5436 C C . ALA A 1 739 ? 4.982 27.485 28.945 1.00 43.22 739 ALA A C 1
ATOM 5438 O O . ALA A 1 739 ? 4.666 27.701 27.781 1.00 43.22 739 ALA A O 1
ATOM 5439 N N . ALA A 1 740 ? 5.802 26.483 29.282 1.00 42.88 740 ALA A N 1
ATOM 5440 C CA . ALA A 1 740 ? 6.311 25.509 28.317 1.00 42.88 740 ALA A CA 1
ATOM 5441 C C . ALA A 1 740 ? 5.180 24.631 27.757 1.00 42.88 740 ALA A C 1
ATOM 5443 O O . ALA A 1 740 ? 5.058 24.514 26.542 1.00 42.88 740 ALA A O 1
ATOM 5444 N N . ALA A 1 741 ? 4.304 24.099 28.617 1.00 43.56 741 ALA A N 1
ATOM 5445 C CA . ALA A 1 741 ? 3.141 23.320 28.192 1.00 43.56 741 ALA A CA 1
ATOM 5446 C C . ALA A 1 741 ? 2.160 24.153 27.346 1.00 43.56 741 ALA A C 1
ATOM 5448 O O . ALA A 1 741 ? 1.694 23.681 26.316 1.00 43.56 741 ALA A O 1
ATOM 5449 N N . ALA A 1 742 ? 1.900 25.410 27.721 1.00 43.00 742 ALA A N 1
ATOM 5450 C CA . ALA A 1 742 ? 1.067 26.324 26.939 1.00 43.00 742 ALA A CA 1
ATOM 5451 C C . ALA A 1 742 ? 1.734 26.751 25.619 1.00 43.00 742 ALA A C 1
ATOM 5453 O O . ALA A 1 742 ? 1.038 26.973 24.634 1.00 43.00 742 ALA A O 1
ATOM 5454 N N . ALA A 1 743 ? 3.068 26.844 25.564 1.00 42.97 743 ALA A N 1
ATOM 5455 C CA . ALA A 1 743 ? 3.803 27.081 24.323 1.00 42.97 743 ALA A CA 1
ATOM 5456 C C . ALA A 1 743 ? 3.800 25.846 23.406 1.00 42.97 743 ALA A C 1
ATOM 5458 O O . ALA A 1 743 ? 3.733 26.002 22.191 1.00 42.97 743 ALA A O 1
ATOM 5459 N N . GLU A 1 744 ? 3.829 24.634 23.962 1.00 52.31 744 GLU A N 1
ATOM 5460 C CA . GLU A 1 744 ? 3.715 23.379 23.211 1.00 52.31 744 GLU A CA 1
ATOM 5461 C C . GLU A 1 744 ? 2.275 23.151 22.715 1.00 52.31 744 GLU A C 1
ATOM 5463 O O . GLU A 1 744 ? 2.074 22.832 21.545 1.00 52.31 744 GLU A O 1
ATOM 5468 N N . GLU A 1 745 ? 1.261 23.436 23.538 1.00 48.81 745 GLU A N 1
ATOM 5469 C CA . GLU A 1 745 ? -0.151 23.452 23.133 1.00 48.81 745 GLU A CA 1
ATOM 5470 C C . GLU A 1 745 ? -0.415 24.528 22.066 1.00 48.81 745 GLU A C 1
ATOM 5472 O O . GLU A 1 745 ? -1.061 24.244 21.058 1.00 48.81 745 GLU A O 1
ATOM 5477 N N . ALA A 1 746 ? 0.152 25.731 22.213 1.00 42.69 746 ALA A N 1
ATOM 5478 C CA . ALA A 1 746 ? 0.086 26.778 21.195 1.00 42.69 746 ALA A CA 1
ATOM 5479 C C . ALA A 1 746 ? 0.858 26.412 19.917 1.00 42.69 746 ALA A C 1
ATOM 5481 O O . ALA A 1 746 ? 0.409 26.769 18.831 1.00 42.69 746 ALA A O 1
ATOM 5482 N N . ALA A 1 747 ? 1.974 25.682 20.006 1.00 43.81 747 ALA A N 1
ATOM 5483 C CA . ALA A 1 747 ? 2.711 25.192 18.841 1.00 43.81 747 ALA A CA 1
ATOM 5484 C C . ALA A 1 747 ? 1.938 24.086 18.108 1.00 43.81 747 ALA A C 1
ATOM 5486 O O . ALA A 1 747 ? 1.853 24.116 16.883 1.00 43.81 747 ALA A O 1
ATOM 5487 N N . VAL A 1 748 ? 1.306 23.154 18.828 1.00 49.44 748 VAL A N 1
ATOM 5488 C CA . VAL A 1 748 ? 0.418 22.141 18.235 1.00 49.44 748 VAL A CA 1
ATOM 5489 C C . VAL A 1 748 ? -0.825 22.799 17.633 1.00 49.44 748 VAL A C 1
ATOM 5491 O O . VAL A 1 748 ? -1.200 22.466 16.512 1.00 49.44 748 VAL A O 1
ATOM 5494 N N . ALA A 1 749 ? -1.428 23.782 18.306 1.00 48.19 749 ALA A N 1
ATOM 5495 C CA . ALA A 1 749 ? -2.539 24.562 17.762 1.00 48.19 749 ALA A CA 1
ATOM 5496 C C . ALA A 1 749 ? -2.123 25.386 16.530 1.00 48.19 749 ALA A C 1
ATOM 5498 O O . ALA A 1 749 ? -2.890 25.460 15.573 1.00 48.19 749 ALA A O 1
ATOM 5499 N N . ALA A 1 750 ? -0.910 25.948 16.509 1.00 43.44 750 ALA A N 1
ATOM 5500 C CA . ALA A 1 750 ? -0.356 26.650 15.355 1.00 43.44 750 ALA A CA 1
ATOM 5501 C C . ALA A 1 750 ? -0.086 25.695 14.186 1.00 43.44 750 ALA A C 1
ATOM 5503 O O . ALA A 1 750 ? -0.505 25.993 13.076 1.00 43.44 750 ALA A O 1
ATOM 5504 N N . VAL A 1 751 ? 0.509 24.521 14.421 1.00 48.38 751 VAL A N 1
ATOM 5505 C CA . VAL A 1 751 ? 0.724 23.490 13.388 1.00 48.38 751 VAL A CA 1
ATOM 5506 C C . VAL A 1 751 ? -0.605 22.929 12.872 1.00 48.38 751 VAL A C 1
ATOM 5508 O O . VAL A 1 751 ? -0.735 22.678 11.677 1.00 48.38 751 VAL A O 1
ATOM 5511 N N . LEU A 1 752 ? -1.627 22.782 13.720 1.00 48.78 752 LEU A N 1
ATOM 5512 C CA . LEU A 1 752 ? -2.979 22.405 13.291 1.00 48.78 752 LEU A CA 1
ATOM 5513 C C . LEU A 1 752 ? -3.673 23.529 12.507 1.00 48.78 752 LEU A C 1
ATOM 5515 O O . LEU A 1 752 ? -4.347 23.244 11.518 1.00 48.78 752 LEU A O 1
ATOM 5519 N N . ALA A 1 753 ? -3.488 24.793 12.893 1.00 47.53 753 ALA A N 1
ATOM 5520 C CA . ALA A 1 753 ? -4.000 25.950 12.159 1.00 47.53 753 ALA A CA 1
ATOM 5521 C C . ALA A 1 753 ? -3.273 26.154 10.820 1.00 47.53 753 ALA A C 1
ATOM 5523 O O . ALA A 1 753 ? -3.912 26.493 9.829 1.00 47.53 753 ALA A O 1
ATOM 5524 N N . GLU A 1 754 ? -1.969 25.890 10.758 1.00 47.44 754 GLU A N 1
ATOM 5525 C CA . GLU A 1 754 ? -1.147 25.943 9.549 1.00 47.44 754 GLU A CA 1
ATOM 5526 C C . GLU A 1 754 ? -1.441 24.751 8.628 1.00 47.44 754 GLU A C 1
ATOM 5528 O O . GLU A 1 754 ? -1.568 24.932 7.421 1.00 47.44 754 GLU A O 1
ATOM 5533 N N . ALA A 1 755 ? -1.693 23.555 9.172 1.00 44.97 755 ALA A N 1
ATOM 5534 C CA . ALA A 1 755 ? -2.205 22.414 8.412 1.00 44.97 755 ALA A CA 1
ATOM 5535 C C . ALA A 1 755 ? -3.633 22.658 7.887 1.00 44.97 755 ALA A C 1
ATOM 5537 O O . ALA A 1 755 ? -3.937 22.300 6.747 1.00 44.97 755 ALA A O 1
ATOM 5538 N N . ALA A 1 756 ? -4.503 23.308 8.668 1.00 44.50 756 ALA A N 1
ATOM 5539 C CA . ALA A 1 756 ? -5.836 23.720 8.226 1.00 44.50 756 ALA A CA 1
ATOM 5540 C C . ALA A 1 756 ? -5.771 24.834 7.165 1.00 44.50 756 ALA A C 1
ATOM 5542 O O . ALA A 1 756 ? -6.508 24.784 6.180 1.00 44.50 756 ALA A O 1
ATOM 5543 N N . ALA A 1 757 ? -4.854 25.794 7.307 1.00 43.78 757 ALA A N 1
ATOM 5544 C CA . ALA A 1 757 ? -4.588 26.827 6.309 1.00 43.78 757 ALA A CA 1
ATOM 5545 C C . ALA A 1 757 ? -3.979 26.235 5.029 1.00 43.78 757 ALA A C 1
ATOM 5547 O O . ALA A 1 757 ? -4.380 26.624 3.936 1.00 43.78 757 ALA A O 1
ATOM 5548 N N . ALA A 1 758 ? -3.091 25.244 5.134 1.00 44.62 758 ALA A N 1
ATOM 5549 C CA . ALA A 1 758 ? -2.551 24.501 3.999 1.00 44.62 758 ALA A CA 1
ATOM 5550 C C . ALA A 1 758 ? -3.628 23.646 3.308 1.00 44.62 758 ALA A C 1
ATOM 5552 O O . ALA A 1 758 ? -3.649 23.570 2.081 1.00 44.62 758 ALA A O 1
ATOM 5553 N N . ALA A 1 759 ? -4.568 23.056 4.055 1.00 43.97 759 ALA A N 1
ATOM 5554 C CA . ALA A 1 759 ? -5.728 22.364 3.490 1.00 43.97 759 ALA A CA 1
ATOM 5555 C C . ALA A 1 759 ? -6.693 23.339 2.784 1.00 43.97 759 ALA A C 1
ATOM 5557 O O . ALA A 1 759 ? -7.165 23.055 1.680 1.00 43.97 759 ALA A O 1
ATOM 5558 N N . ALA A 1 760 ? -6.936 24.518 3.365 1.00 42.72 760 ALA A N 1
ATOM 5559 C CA . ALA A 1 760 ? -7.708 25.585 2.731 1.00 42.72 760 ALA A CA 1
ATOM 5560 C C . ALA A 1 760 ? -7.010 26.123 1.466 1.00 42.72 760 ALA A C 1
ATOM 5562 O O . ALA A 1 760 ? -7.656 26.281 0.432 1.00 42.72 760 ALA A O 1
ATOM 5563 N N . ALA A 1 761 ? -5.689 26.319 1.503 1.00 41.28 761 ALA A N 1
ATOM 5564 C CA . ALA A 1 761 ? -4.884 26.749 0.361 1.00 41.28 761 ALA A CA 1
ATOM 5565 C C . ALA A 1 761 ? -4.841 25.690 -0.754 1.00 41.28 761 ALA A C 1
ATOM 5567 O O . ALA A 1 761 ? -5.006 26.034 -1.922 1.00 41.28 761 ALA A O 1
ATOM 5568 N N . ALA A 1 762 ? -4.714 24.404 -0.412 1.00 40.72 762 ALA A N 1
ATOM 5569 C CA . ALA A 1 762 ? -4.810 23.301 -1.370 1.00 40.72 762 ALA A CA 1
ATOM 5570 C C . ALA A 1 762 ? -6.208 23.215 -2.010 1.00 40.72 762 ALA A C 1
ATOM 5572 O O . ALA A 1 762 ? -6.324 22.936 -3.203 1.00 40.72 762 ALA A O 1
ATOM 5573 N N . THR A 1 763 ? -7.263 23.521 -1.247 1.00 41.59 763 THR A N 1
ATOM 5574 C CA . THR A 1 763 ? -8.637 23.621 -1.766 1.00 41.59 763 THR A CA 1
ATOM 5575 C C . THR A 1 763 ? -8.790 24.829 -2.704 1.00 41.59 763 THR A C 1
ATOM 5577 O O . THR A 1 763 ? -9.386 24.705 -3.772 1.00 41.59 763 THR A O 1
ATOM 5580 N N . ALA A 1 764 ? -8.191 25.978 -2.368 1.00 40.19 764 ALA A N 1
ATOM 5581 C CA . ALA A 1 764 ? -8.197 27.182 -3.204 1.00 40.19 764 ALA A CA 1
ATOM 5582 C C . ALA A 1 764 ? -7.374 27.025 -4.502 1.00 40.19 764 ALA A C 1
ATOM 5584 O O . ALA A 1 764 ? -7.798 27.482 -5.564 1.00 40.19 764 ALA A O 1
ATOM 5585 N N . GLN A 1 765 ? -6.234 26.325 -4.459 1.00 37.59 765 GLN A N 1
ATOM 5586 C CA . GLN A 1 765 ? -5.429 26.021 -5.651 1.00 37.59 765 GLN A CA 1
ATOM 5587 C C . GLN A 1 765 ? -6.098 25.018 -6.607 1.00 37.59 765 GLN A C 1
ATOM 5589 O O . GLN A 1 765 ? -5.648 24.875 -7.744 1.00 37.59 765 GLN A O 1
ATOM 5594 N N . GLN A 1 766 ? -7.196 24.365 -6.206 1.00 37.81 766 GLN A N 1
ATOM 5595 C CA . GLN A 1 766 ? -7.957 23.457 -7.069 1.00 37.81 766 GLN A CA 1
ATOM 5596 C C . GLN A 1 766 ? -9.120 24.124 -7.828 1.00 37.81 766 GLN A C 1
ATOM 5598 O O . GLN A 1 766 ? -9.977 23.425 -8.373 1.00 37.81 766 GLN A O 1
ATOM 5603 N N . GLN A 1 767 ? -9.137 25.462 -7.927 1.00 32.00 767 GLN A N 1
ATOM 5604 C CA . GLN A 1 767 ? -10.191 26.224 -8.612 1.00 32.00 767 GLN A CA 1
ATOM 5605 C C . GLN A 1 767 ? -9.723 26.999 -9.874 1.00 32.00 767 GLN A C 1
ATOM 5607 O O . GLN A 1 767 ? -9.906 28.217 -9.956 1.00 32.00 767 GLN A O 1
ATOM 5612 N N . PRO A 1 768 ? -9.181 26.333 -10.917 1.00 36.25 768 PRO A N 1
ATOM 5613 C CA . PRO A 1 768 ? -8.980 26.967 -12.219 1.00 36.25 768 PRO A CA 1
ATOM 5614 C C . PRO A 1 768 ? -10.341 27.245 -12.883 1.00 36.25 768 PRO A C 1
ATOM 5616 O O . PRO A 1 768 ? -11.009 26.325 -13.352 1.00 36.25 768 PRO A O 1
ATOM 5619 N N . GLN A 1 769 ? -10.750 28.519 -12.881 1.00 40.28 769 GLN A N 1
ATOM 5620 C CA . GLN A 1 769 ? -11.867 29.121 -13.635 1.00 40.28 769 GLN A CA 1
ATOM 5621 C C . GLN A 1 769 ? -12.982 28.154 -14.096 1.00 40.28 769 GLN A C 1
ATOM 5623 O O . GLN A 1 769 ? -13.116 27.857 -15.287 1.00 40.28 769 GLN A O 1
ATOM 5628 N N . GLN A 1 770 ? -13.862 27.728 -13.181 1.00 41.81 770 GLN A N 1
ATOM 5629 C CA . GLN A 1 770 ? -15.123 27.086 -13.579 1.00 41.81 770 GLN A CA 1
ATOM 5630 C C . GLN A 1 770 ? -16.123 28.112 -14.138 1.00 41.81 770 GLN A C 1
ATOM 5632 O O . GLN A 1 770 ? -17.124 28.445 -13.508 1.00 41.81 770 GLN A O 1
ATOM 5637 N N . MET A 1 771 ? -15.867 28.561 -15.370 1.00 50.22 771 MET A N 1
ATOM 5638 C CA . MET A 1 771 ? -16.908 29.017 -16.296 1.00 50.22 771 MET A CA 1
ATOM 5639 C C . MET A 1 771 ? -18.070 28.020 -16.276 1.00 50.22 771 MET A C 1
ATOM 5641 O O . MET A 1 771 ? -17.849 26.815 -16.451 1.00 50.22 771 MET A O 1
ATOM 5645 N N . SER A 1 772 ? -19.306 28.485 -16.087 1.00 65.38 772 SER A N 1
ATOM 5646 C CA . SER A 1 772 ? -20.428 27.557 -15.966 1.00 65.38 772 SER A CA 1
ATOM 5647 C C . SER A 1 772 ? -20.660 26.783 -17.270 1.00 65.38 772 SER A C 1
ATOM 5649 O O . SER A 1 772 ? -20.369 27.244 -18.381 1.00 65.38 772 SER A O 1
ATOM 5651 N N . ARG A 1 773 ? -21.301 25.612 -17.161 1.00 61.81 773 ARG A N 1
ATOM 5652 C CA . ARG A 1 773 ? -21.760 24.844 -18.335 1.00 61.81 773 ARG A CA 1
ATOM 5653 C C . ARG A 1 773 ? -22.735 25.633 -19.228 1.00 61.81 773 ARG A C 1
ATOM 5655 O O . ARG A 1 773 ? -22.950 25.235 -20.372 1.00 61.81 773 ARG A O 1
ATOM 5662 N N . ALA A 1 774 ? -23.321 26.731 -18.738 1.00 61.97 774 ALA A N 1
ATOM 5663 C CA . ALA A 1 774 ? -24.138 27.646 -19.531 1.00 61.97 774 ALA A CA 1
ATOM 5664 C C . ALA A 1 774 ? -23.280 28.649 -20.326 1.00 61.97 774 ALA A C 1
ATOM 5666 O O . ALA A 1 774 ? -23.547 28.877 -21.506 1.00 61.97 774 ALA A O 1
ATOM 5667 N N . GLU A 1 775 ? -22.217 29.196 -19.735 1.00 69.25 775 GLU A N 1
ATOM 5668 C CA . GLU A 1 775 ? -21.322 30.151 -20.407 1.00 69.25 775 GLU A CA 1
ATOM 5669 C C . GLU A 1 775 ? -20.433 29.476 -21.452 1.00 69.25 775 GLU A C 1
ATOM 5671 O O . GLU A 1 775 ? -20.311 29.994 -22.560 1.00 69.25 775 GLU A O 1
ATOM 5676 N N . GLN A 1 776 ? -19.936 28.261 -21.189 1.00 72.56 776 GLN A N 1
ATOM 5677 C CA . GLN A 1 776 ? -19.258 27.454 -22.216 1.00 72.56 776 GLN A CA 1
ATOM 5678 C C . GLN A 1 776 ? -20.172 27.165 -23.426 1.00 72.56 776 GLN A C 1
ATOM 5680 O O . GLN A 1 776 ? -19.710 27.112 -24.567 1.00 72.56 776 GLN A O 1
ATOM 5685 N N . ARG A 1 777 ? -21.490 27.022 -23.204 1.00 74.94 777 ARG A N 1
ATOM 5686 C CA . ARG A 1 777 ? -22.488 26.881 -24.281 1.00 74.94 777 ARG A CA 1
ATOM 5687 C C . ARG A 1 777 ? -22.793 28.206 -24.991 1.00 74.94 777 ARG A C 1
ATOM 5689 O O . ARG A 1 777 ? -23.071 28.175 -26.188 1.00 74.94 777 ARG A O 1
ATOM 5696 N N . ARG A 1 778 ? -22.719 29.354 -24.303 1.00 78.19 778 ARG A N 1
ATOM 5697 C CA . ARG A 1 778 ? -22.820 30.689 -24.928 1.00 78.19 778 ARG A CA 1
ATOM 5698 C C . ARG A 1 778 ? -21.604 30.994 -25.805 1.00 78.19 778 ARG A C 1
ATOM 5700 O O . ARG A 1 778 ? -21.797 31.306 -26.974 1.00 78.19 778 ARG A O 1
ATOM 5707 N N . GLN A 1 779 ? -20.384 30.810 -25.297 1.00 74.62 779 GLN A N 1
ATOM 5708 C CA . GLN A 1 779 ? -19.158 31.056 -26.066 1.00 74.62 779 GLN A CA 1
ATOM 5709 C C . GLN A 1 779 ? -19.063 30.173 -27.315 1.00 74.62 779 GLN A C 1
ATOM 5711 O O . GLN A 1 779 ? -18.784 30.692 -28.391 1.00 74.62 779 GLN A O 1
ATOM 5716 N N . ARG A 1 780 ? -19.388 28.872 -27.227 1.00 78.94 780 ARG A N 1
ATOM 5717 C CA . ARG A 1 780 ? -19.423 28.003 -28.421 1.00 78.94 780 ARG A CA 1
ATOM 5718 C C . ARG A 1 780 ? -20.430 28.477 -29.475 1.00 78.94 780 ARG A C 1
ATOM 5720 O O . ARG A 1 780 ? -20.124 28.408 -30.659 1.00 78.94 780 ARG A O 1
ATOM 5727 N N . ARG A 1 781 ? -21.595 29.003 -29.070 1.00 83.00 781 ARG A N 1
ATOM 5728 C CA . ARG A 1 781 ? -22.558 29.606 -30.010 1.00 83.00 781 ARG A CA 1
ATOM 5729 C C . ARG A 1 781 ? -22.023 30.894 -30.640 1.00 83.00 781 ARG A C 1
ATOM 5731 O O . ARG A 1 781 ? -22.177 31.063 -31.841 1.00 83.00 781 ARG A O 1
ATOM 5738 N N . GLN A 1 782 ? -21.355 31.753 -29.869 1.00 79.88 782 GLN A N 1
ATOM 5739 C CA . GLN A 1 782 ? -20.736 32.976 -30.398 1.00 79.88 782 GLN A CA 1
ATOM 5740 C C . GLN A 1 782 ? -19.592 32.667 -31.377 1.00 79.88 782 GLN A C 1
ATOM 5742 O O . GLN A 1 782 ? -19.542 33.271 -32.443 1.00 79.88 782 GLN A O 1
ATOM 5747 N N . GLN A 1 783 ? -18.737 31.681 -31.081 1.00 77.25 783 GLN A N 1
ATOM 5748 C CA . GLN A 1 783 ? -17.691 31.227 -32.008 1.00 77.25 783 GLN A CA 1
ATOM 5749 C C . GLN A 1 783 ? -18.277 30.644 -33.301 1.00 77.25 783 GLN A C 1
ATOM 5751 O O . GLN A 1 783 ? -17.798 30.977 -34.380 1.00 77.25 783 GLN A O 1
ATOM 5756 N N . GLN A 1 784 ? -19.341 29.835 -33.221 1.00 81.81 784 GLN A N 1
ATOM 5757 C CA . GLN A 1 784 ? -20.019 29.324 -34.419 1.00 81.81 784 GLN A CA 1
ATOM 5758 C C . GLN A 1 784 ? -20.654 30.448 -35.253 1.00 81.81 784 GLN A C 1
ATOM 5760 O O . GLN A 1 784 ? -20.538 30.425 -36.474 1.00 81.81 784 GLN A O 1
ATOM 5765 N N . GLN A 1 785 ? -21.251 31.464 -34.619 1.00 79.94 785 GLN A N 1
ATOM 5766 C CA . GLN A 1 785 ? -21.788 32.631 -35.329 1.00 79.94 785 GLN A CA 1
ATOM 5767 C C . GLN A 1 785 ? -20.685 33.475 -35.988 1.00 79.94 785 GLN A C 1
ATOM 5769 O O . GLN A 1 785 ? -20.849 33.887 -37.133 1.00 79.94 785 GLN A O 1
ATOM 5774 N N . GLN A 1 786 ? -19.540 33.674 -35.325 1.00 75.12 786 GLN A N 1
ATOM 5775 C CA . GLN A 1 786 ? -18.387 34.360 -35.923 1.00 75.12 786 GLN A CA 1
ATOM 5776 C C . GLN A 1 786 ? -17.795 33.580 -37.105 1.00 75.12 786 GLN A C 1
ATOM 5778 O O . GLN A 1 786 ? -17.499 34.180 -38.133 1.00 75.12 786 GLN A O 1
ATOM 5783 N N . GLN A 1 787 ? -17.681 32.251 -37.003 1.00 75.94 787 GLN A N 1
ATOM 5784 C CA . GLN A 1 787 ? -17.218 31.408 -38.112 1.00 75.94 787 GLN A CA 1
ATOM 5785 C C . GLN A 1 787 ? -18.192 31.415 -39.299 1.00 75.94 787 GLN A C 1
ATOM 5787 O O . GLN A 1 787 ? -17.746 31.434 -40.442 1.00 75.94 787 GLN A O 1
ATOM 5792 N N . GLN A 1 788 ? -19.507 31.458 -39.054 1.00 76.38 788 GLN A N 1
ATOM 5793 C CA . GLN A 1 788 ? -20.502 31.606 -40.124 1.00 76.38 788 GLN A CA 1
ATOM 5794 C C . GLN A 1 788 ? -20.399 32.974 -40.815 1.00 76.38 788 GLN A C 1
ATOM 5796 O O . GLN A 1 788 ? -20.333 33.016 -42.039 1.00 76.38 788 GLN A O 1
ATOM 5801 N N . GLN A 1 789 ? -20.271 34.070 -40.059 1.00 73.50 789 GLN A N 1
ATOM 5802 C CA . GLN A 1 789 ? -20.076 35.410 -40.635 1.00 73.50 789 GLN A CA 1
ATOM 5803 C C . GLN A 1 789 ? -18.759 35.533 -41.420 1.00 73.50 789 GLN A C 1
ATOM 5805 O O . GLN A 1 789 ? -18.723 36.171 -42.468 1.00 73.50 789 GLN A O 1
ATOM 5810 N N . GLN A 1 790 ? -17.679 34.898 -40.954 1.00 68.12 790 GLN A N 1
ATOM 5811 C CA . GLN A 1 790 ? -16.410 34.851 -41.690 1.00 68.12 790 GLN A CA 1
ATOM 5812 C C . GLN A 1 790 ? -16.519 34.031 -42.985 1.00 68.12 790 GLN A C 1
ATOM 5814 O O . GLN A 1 790 ? -15.918 34.413 -43.986 1.00 68.12 790 GLN A O 1
ATOM 5819 N N . ALA A 1 791 ? -17.306 32.950 -42.995 1.00 63.62 791 ALA A N 1
ATOM 5820 C CA . ALA A 1 791 ? -17.567 32.162 -44.198 1.00 63.62 791 ALA A CA 1
ATOM 5821 C C . ALA A 1 791 ? -18.459 32.900 -45.218 1.00 63.62 791 ALA A C 1
ATOM 5823 O O . ALA A 1 791 ? -18.198 32.799 -46.414 1.00 63.62 791 ALA A O 1
ATOM 5824 N N . GLU A 1 792 ? -19.459 33.670 -44.768 1.00 67.38 792 GLU A N 1
ATOM 5825 C CA . GLU A 1 792 ? -20.265 34.542 -45.642 1.00 67.38 792 GLU A CA 1
ATOM 5826 C C . GLU A 1 792 ? -19.401 35.627 -46.302 1.00 67.38 792 GLU A C 1
ATOM 5828 O O . GLU A 1 792 ? -19.379 35.729 -47.527 1.00 67.38 792 GLU A O 1
ATOM 5833 N N . VAL A 1 793 ? -18.606 36.371 -45.523 1.00 63.22 793 VAL A N 1
ATOM 5834 C CA . VAL A 1 793 ? -17.730 37.434 -46.059 1.00 63.22 793 VAL A CA 1
ATOM 5835 C C . VAL A 1 793 ? -16.653 36.880 -47.005 1.00 63.22 793 VAL A C 1
ATOM 5837 O O . VAL A 1 793 ? -16.287 37.542 -47.976 1.00 63.22 793 VAL A O 1
ATOM 5840 N N . ALA A 1 794 ? -16.163 35.659 -46.769 1.00 54.31 794 ALA A N 1
ATOM 5841 C CA . ALA A 1 794 ? -15.212 34.993 -47.661 1.00 54.31 794 ALA A CA 1
ATOM 5842 C C . ALA A 1 794 ? -15.830 34.528 -48.997 1.00 54.31 794 ALA A C 1
ATOM 5844 O O . ALA A 1 794 ? -15.087 34.273 -49.944 1.00 54.31 794 ALA A O 1
ATOM 5845 N N . ALA A 1 795 ? -17.160 34.424 -49.097 1.00 53.34 795 ALA A N 1
ATOM 5846 C CA . ALA A 1 795 ? -17.852 33.994 -50.314 1.00 53.34 795 ALA A CA 1
ATOM 5847 C C . ALA A 1 795 ? -18.151 35.141 -51.306 1.00 53.34 795 ALA A C 1
ATOM 5849 O O . ALA A 1 795 ? -18.469 34.867 -52.462 1.00 53.34 795 ALA A O 1
ATOM 5850 N N . GLU A 1 796 ? -18.043 36.409 -50.888 1.00 47.75 796 GLU A N 1
ATOM 5851 C CA . GLU A 1 796 ? -18.416 37.584 -51.702 1.00 47.75 796 GLU A CA 1
ATOM 5852 C C . GLU A 1 796 ? -17.255 38.254 -52.473 1.00 47.75 796 GLU A C 1
ATOM 5854 O O . GLU A 1 796 ? -17.480 39.244 -53.171 1.00 47.75 796 GLU A O 1
ATOM 5859 N N . GLN A 1 797 ? -16.015 37.750 -52.396 1.00 43.12 797 GLN A N 1
ATOM 5860 C CA . GLN A 1 797 ? -14.849 38.406 -53.018 1.00 43.12 797 GLN A CA 1
ATOM 5861 C C . GLN A 1 797 ? -14.351 37.708 -54.306 1.00 43.12 797 GLN A C 1
ATOM 5863 O O . GLN A 1 797 ? -14.007 36.526 -54.267 1.00 43.12 797 GLN A O 1
ATOM 5868 N N . PRO A 1 798 ? -14.259 38.418 -55.454 1.00 40.88 798 PRO A N 1
ATOM 5869 C CA . PRO A 1 798 ? -13.727 37.870 -56.704 1.00 40.88 798 PRO A CA 1
ATOM 5870 C C . PRO A 1 798 ? -12.181 37.904 -56.758 1.00 40.88 798 PRO A C 1
ATOM 5872 O O . PRO A 1 798 ? -11.559 38.760 -56.125 1.00 40.88 798 PRO A O 1
ATOM 5875 N N . PRO A 1 799 ? -11.534 37.019 -57.543 1.00 40.97 799 PRO A N 1
ATOM 5876 C CA . PRO A 1 799 ? -10.074 36.913 -57.601 1.00 40.97 799 PRO A CA 1
ATOM 5877 C C . PRO A 1 799 ? -9.407 38.001 -58.465 1.00 40.97 799 PRO A C 1
ATOM 5879 O O . PRO A 1 799 ? -9.940 38.413 -59.495 1.00 40.97 799 PRO A O 1
ATOM 5882 N N . ALA A 1 800 ? -8.184 38.389 -58.088 1.00 32.91 800 ALA A N 1
ATOM 5883 C CA . ALA A 1 800 ? -7.305 39.299 -58.832 1.00 32.91 800 ALA A CA 1
ATOM 5884 C C . ALA A 1 800 ? -5.974 38.604 -59.235 1.00 32.91 800 ALA A C 1
ATOM 5886 O O . ALA A 1 800 ? -5.564 37.658 -58.558 1.00 32.91 800 ALA A O 1
ATOM 5887 N N . PRO A 1 801 ? -5.308 39.017 -60.337 1.00 36.91 801 PRO A N 1
ATOM 5888 C CA . PRO A 1 801 ? -4.180 38.286 -60.935 1.00 36.91 801 PRO A CA 1
ATOM 5889 C C . PRO A 1 801 ? -2.793 38.645 -60.358 1.00 36.91 801 PRO A C 1
ATOM 5891 O O . PRO A 1 801 ? -2.638 39.606 -59.610 1.00 36.91 801 PRO A O 1
ATOM 5894 N N . ALA A 1 802 ? -1.770 37.868 -60.738 1.00 42.81 802 ALA A N 1
ATOM 5895 C CA . ALA A 1 802 ? -0.424 37.898 -60.152 1.00 42.81 802 ALA A CA 1
ATOM 5896 C C . ALA A 1 802 ? 0.633 38.731 -60.921 1.00 42.81 802 ALA A C 1
ATOM 5898 O O . ALA A 1 802 ? 0.643 38.765 -62.151 1.00 42.81 802 ALA A O 1
ATOM 5899 N N . ALA A 1 803 ? 1.585 39.299 -60.167 1.00 30.83 803 ALA A N 1
ATOM 5900 C CA . ALA A 1 803 ? 2.897 39.834 -60.577 1.00 30.83 803 ALA A CA 1
ATOM 5901 C C . ALA A 1 803 ? 3.843 39.702 -59.349 1.00 30.83 803 ALA A C 1
ATOM 5903 O O . ALA A 1 803 ? 3.398 39.965 -58.238 1.00 30.83 803 ALA A O 1
ATOM 5904 N N . VAL A 1 804 ? 5.031 39.077 -59.391 1.00 29.59 804 VAL A N 1
ATOM 5905 C CA . VAL A 1 804 ? 6.311 39.411 -60.070 1.00 29.59 804 VAL A CA 1
ATOM 5906 C C . VAL A 1 804 ? 7.163 40.474 -59.332 1.00 29.59 804 VAL A C 1
ATOM 5908 O O . VAL A 1 804 ? 6.944 41.666 -59.485 1.00 29.59 804 VAL A O 1
ATOM 5911 N N . ALA A 1 805 ? 8.154 39.961 -58.579 1.00 30.70 805 ALA A N 1
ATOM 5912 C CA . ALA A 1 805 ? 9.504 40.464 -58.230 1.00 30.70 805 ALA A CA 1
ATOM 5913 C C . ALA A 1 805 ? 9.790 41.946 -57.865 1.00 30.70 805 ALA A C 1
ATOM 5915 O O . ALA A 1 805 ? 9.585 42.833 -58.686 1.00 30.70 805 ALA A O 1
ATOM 5916 N N . ALA A 1 806 ? 10.485 42.162 -56.728 1.00 27.61 806 ALA A N 1
ATOM 5917 C CA . ALA A 1 806 ? 11.739 42.951 -56.612 1.00 27.61 806 ALA A CA 1
ATOM 5918 C C . ALA A 1 806 ? 12.340 42.916 -55.177 1.00 27.61 806 ALA A C 1
ATOM 5920 O O . ALA A 1 806 ? 11.681 42.492 -54.230 1.00 27.61 806 ALA A O 1
ATOM 5921 N N . GLU A 1 807 ? 13.600 43.343 -55.030 1.00 30.66 807 GLU A N 1
ATOM 5922 C CA . GLU A 1 807 ? 14.409 43.324 -53.794 1.00 30.66 807 GLU A CA 1
ATOM 5923 C C . GLU A 1 807 ? 14.144 44.508 -52.837 1.00 30.66 807 GLU A C 1
ATOM 5925 O O . GLU A 1 807 ? 13.827 45.609 -53.283 1.00 30.66 807 GLU A O 1
ATOM 5930 N N . THR A 1 808 ? 14.410 44.339 -51.531 1.00 27.61 808 THR A N 1
ATOM 5931 C CA . THR A 1 808 ? 15.475 45.053 -50.765 1.00 27.61 808 THR A CA 1
ATOM 5932 C C . THR A 1 808 ? 15.465 44.655 -49.274 1.00 27.61 808 THR A C 1
ATOM 5934 O O . THR A 1 808 ? 14.549 43.981 -48.811 1.00 27.61 808 THR A O 1
ATOM 5937 N N . ALA A 1 809 ? 16.524 44.993 -48.525 1.00 27.53 809 ALA A N 1
ATOM 5938 C CA . ALA A 1 809 ? 16.793 44.475 -47.175 1.00 27.53 809 ALA A CA 1
ATOM 5939 C C . ALA A 1 809 ? 16.578 45.498 -46.042 1.00 27.53 809 ALA A C 1
ATOM 5941 O O . ALA A 1 809 ? 16.757 46.696 -46.248 1.00 27.53 809 ALA A O 1
ATOM 5942 N N . THR A 1 810 ? 16.321 45.016 -44.817 1.00 27.08 810 THR A N 1
ATOM 5943 C CA . THR A 1 810 ? 17.051 45.371 -43.568 1.00 27.08 810 THR A CA 1
ATOM 5944 C C . THR A 1 810 ? 16.531 44.546 -42.375 1.00 27.08 810 THR A C 1
ATOM 5946 O O . THR A 1 810 ? 15.520 43.859 -42.493 1.00 27.08 810 THR A O 1
ATOM 5949 N N . ALA A 1 811 ? 17.260 44.540 -41.252 1.00 27.36 811 ALA A N 1
ATOM 5950 C CA . ALA A 1 811 ? 17.023 43.646 -40.113 1.00 27.36 811 ALA A CA 1
ATOM 5951 C C . ALA A 1 811 ? 16.353 44.328 -38.904 1.00 27.36 811 ALA A C 1
ATOM 5953 O O . ALA A 1 811 ? 16.590 45.507 -38.644 1.00 27.36 811 ALA A O 1
ATOM 5954 N N . ALA A 1 812 ? 15.600 43.542 -38.126 1.00 27.25 812 ALA A N 1
ATOM 5955 C CA . ALA A 1 812 ? 15.243 43.784 -36.723 1.00 27.25 812 ALA A CA 1
ATOM 5956 C C . ALA A 1 812 ? 14.880 42.443 -36.037 1.00 27.25 812 ALA A C 1
ATOM 5958 O O . ALA A 1 812 ? 14.695 41.430 -36.712 1.00 27.25 812 ALA A O 1
ATOM 5959 N N . GLU A 1 813 ? 14.824 42.421 -34.705 1.00 26.48 813 GLU A N 1
ATOM 5960 C CA . GLU A 1 813 ? 14.801 41.198 -33.883 1.00 26.48 813 GLU A CA 1
ATOM 5961 C C . GLU A 1 813 ? 13.398 40.754 -33.399 1.00 26.48 813 GLU A C 1
ATOM 5963 O O . GLU A 1 813 ? 12.424 41.501 -33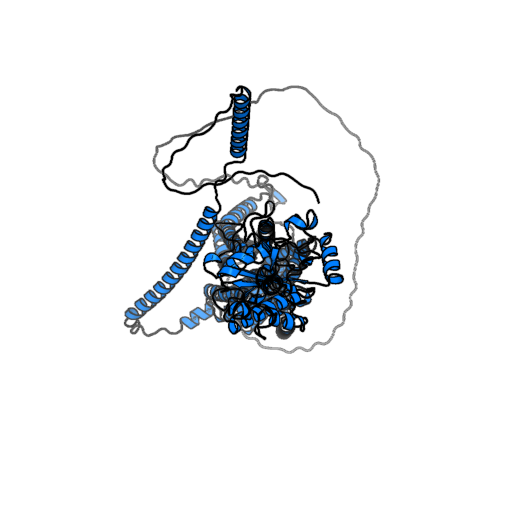.470 1.00 26.48 813 GLU A O 1
ATOM 5968 N N . SER A 1 814 ? 13.378 39.576 -32.752 1.00 25.33 814 SER A N 1
ATOM 5969 C CA . SER A 1 814 ? 12.493 39.149 -31.640 1.00 25.33 814 SER A CA 1
ATOM 5970 C C . SER A 1 814 ? 11.326 38.159 -31.897 1.00 25.33 814 SER A C 1
ATOM 5972 O O . SER A 1 814 ? 10.224 38.503 -32.298 1.00 25.33 814 SER A O 1
ATOM 5974 N N . THR A 1 815 ? 11.591 36.903 -31.505 1.00 25.34 815 THR A N 1
ATOM 5975 C CA . THR A 1 815 ? 10.765 36.012 -30.648 1.00 25.34 815 THR A CA 1
ATOM 5976 C C . THR A 1 815 ? 9.274 35.700 -30.926 1.00 25.34 815 THR A C 1
ATOM 5978 O O . THR A 1 815 ? 8.402 36.550 -30.802 1.00 25.34 815 THR A O 1
ATOM 5981 N N . THR A 1 816 ? 8.997 34.381 -30.922 1.00 25.39 816 THR A N 1
ATOM 5982 C CA . THR A 1 816 ? 7.763 33.654 -30.498 1.00 25.39 816 THR A CA 1
ATOM 5983 C C . THR A 1 816 ? 6.553 33.499 -31.445 1.00 25.39 816 THR A C 1
ATOM 5985 O O . THR A 1 816 ? 6.301 34.315 -32.317 1.00 25.39 816 THR A O 1
ATOM 5988 N N . ALA A 1 817 ? 5.787 32.424 -31.165 1.00 24.81 817 ALA A N 1
ATOM 5989 C CA . ALA A 1 817 ? 4.477 31.994 -31.696 1.00 24.81 817 ALA A CA 1
ATOM 5990 C C . ALA A 1 817 ? 4.430 31.105 -32.970 1.00 24.81 817 ALA A C 1
ATOM 5992 O O . ALA A 1 817 ? 4.427 31.559 -34.108 1.00 24.81 817 ALA A O 1
ATOM 5993 N N . THR A 1 818 ? 4.272 29.800 -32.721 1.00 26.06 818 THR A N 1
ATOM 5994 C CA . THR A 1 818 ? 3.652 28.764 -33.579 1.00 26.06 818 THR A CA 1
ATOM 5995 C C . THR A 1 818 ? 2.101 28.845 -33.503 1.00 26.06 818 THR A C 1
ATOM 5997 O O . THR A 1 818 ? 1.611 29.718 -32.780 1.00 26.06 818 THR A O 1
ATOM 6000 N N . PRO A 1 819 ? 1.271 27.929 -34.079 1.00 47.19 819 PRO A N 1
ATOM 6001 C CA . PRO A 1 819 ? 1.441 26.960 -35.191 1.00 47.19 819 PRO A CA 1
ATOM 6002 C C . PRO A 1 819 ? 0.296 26.965 -36.252 1.00 47.19 819 PRO A C 1
ATOM 6004 O O . PRO A 1 819 ? -0.831 27.352 -35.956 1.00 47.19 819 PRO A O 1
ATOM 6007 N N . ALA A 1 820 ? 0.523 26.349 -37.426 1.00 26.00 820 ALA A N 1
ATOM 6008 C CA . ALA A 1 820 ? -0.489 25.602 -38.211 1.00 26.00 820 ALA A CA 1
ATOM 6009 C C . ALA A 1 820 ? 0.191 24.764 -39.332 1.00 26.00 820 ALA A C 1
ATOM 6011 O O . ALA A 1 820 ? 1.228 25.196 -39.817 1.00 26.00 820 ALA A O 1
ATOM 6012 N N . ALA A 1 821 ? -0.322 23.666 -39.915 1.00 28.41 821 ALA A N 1
ATOM 6013 C CA . ALA A 1 821 ? -1.133 22.509 -39.479 1.00 28.41 821 ALA A CA 1
ATOM 6014 C C . ALA A 1 821 ? -1.915 21.905 -40.683 1.00 28.41 821 ALA A C 1
ATOM 6016 O O . ALA A 1 821 ? -3.066 22.268 -40.910 1.00 28.41 821 ALA A O 1
ATOM 6017 N N . ALA A 1 822 ? -1.310 20.963 -41.423 1.00 28.03 822 ALA A N 1
ATOM 6018 C CA . ALA A 1 822 ? -1.964 19.973 -42.308 1.00 28.03 822 ALA A CA 1
ATOM 6019 C C . ALA A 1 822 ? -0.929 18.861 -42.627 1.00 28.03 822 ALA A C 1
ATOM 6021 O O . ALA A 1 822 ? 0.207 19.218 -42.916 1.00 28.03 822 ALA A O 1
ATOM 6022 N N . ALA A 1 823 ? -1.117 17.536 -42.520 1.00 27.55 823 ALA A N 1
ATOM 6023 C CA . ALA A 1 823 ? -2.262 16.611 -42.394 1.00 27.55 823 ALA A CA 1
ATOM 6024 C C . ALA A 1 823 ? -2.868 16.074 -43.716 1.00 27.55 823 ALA A C 1
ATOM 6026 O O . ALA A 1 823 ? -3.751 16.709 -44.286 1.00 27.55 823 ALA A O 1
ATOM 6027 N N . ALA A 1 824 ? -2.450 14.863 -44.130 1.00 27.73 824 ALA A N 1
ATOM 6028 C CA . ALA A 1 824 ? -3.171 13.907 -44.997 1.00 27.73 824 ALA A CA 1
ATOM 6029 C C . ALA A 1 824 ? -2.460 12.522 -45.003 1.00 27.73 824 ALA A C 1
ATOM 6031 O O . ALA A 1 824 ? -1.263 12.490 -44.741 1.00 27.73 824 ALA A O 1
ATOM 6032 N N . ALA A 1 825 ? -3.190 11.443 -45.352 1.00 26.14 825 ALA A N 1
ATOM 6033 C CA . ALA A 1 825 ? -2.774 10.017 -45.445 1.00 26.14 825 ALA A CA 1
ATOM 6034 C C . ALA A 1 825 ? -2.246 9.373 -44.130 1.00 26.14 825 ALA A C 1
ATOM 6036 O O . ALA A 1 825 ? -1.307 9.887 -43.535 1.00 26.14 825 ALA A O 1
ATOM 6037 N N . ALA A 1 826 ? -2.800 8.309 -43.527 1.00 27.52 826 ALA A N 1
ATOM 6038 C CA . ALA A 1 826 ? -3.789 7.264 -43.871 1.00 27.52 826 ALA A CA 1
ATOM 6039 C C . ALA A 1 826 ? -3.253 5.965 -44.523 1.00 27.52 826 ALA A C 1
ATOM 6041 O O . ALA A 1 826 ? -2.340 6.011 -45.340 1.00 27.52 826 ALA A O 1
ATOM 6042 N N . ASP A 1 827 ? -3.927 4.866 -44.148 1.00 29.59 827 ASP A N 1
ATOM 6043 C CA . ASP A 1 827 ? -3.728 3.426 -44.419 1.00 29.59 827 ASP A CA 1
ATOM 6044 C C . ASP A 1 827 ? -2.636 2.652 -43.633 1.00 29.59 827 ASP A C 1
ATOM 6046 O O . ASP A 1 827 ? -1.592 3.193 -43.280 1.00 29.59 827 ASP A O 1
ATOM 6050 N N . GLU A 1 828 ? -3.004 1.386 -43.347 1.00 28.45 828 GLU A N 1
ATOM 6051 C CA . GLU A 1 828 ? -2.424 0.314 -42.485 1.00 28.45 828 GLU A CA 1
ATOM 6052 C C . GLU A 1 828 ? -2.151 0.618 -40.989 1.00 28.45 828 GLU A C 1
ATOM 6054 O O . GLU A 1 828 ? -1.033 1.027 -40.606 1.00 28.45 828 GLU A O 1
#

Organism: Tetradesmus obliquus (NCBI:txid3088)

Solvent-accessible surface area (backbone atoms only — not comparable to full-atom values): 47937 Å² total; per-residue (Å²): 139,80,64,68,68,51,55,55,47,51,37,50,46,54,28,49,50,49,48,47,50,49,60,69,54,48,90,70,23,57,27,43,57,48,46,31,75,67,21,66,51,50,64,50,84,90,54,59,68,69,58,18,50,50,51,14,43,67,74,29,40,69,54,41,51,51,45,48,53,33,31,28,50,33,25,46,58,33,40,73,46,88,50,67,50,46,16,53,34,15,46,53,48,18,54,48,49,49,51,51,50,52,42,48,71,46,55,49,47,54,48,52,54,52,49,53,52,37,55,75,62,41,26,40,84,97,46,62,89,42,67,57,67,47,71,49,98,85,72,46,80,44,74,89,81,75,74,87,78,74,85,90,79,82,92,80,82,87,88,87,86,83,89,87,85,85,88,86,85,90,84,88,88,83,89,86,87,90,83,86,84,85,84,87,88,82,89,87,85,90,80,90,87,88,86,88,90,90,82,85,86,89,85,90,88,88,88,87,85,80,88,87,91,88,87,84,89,86,84,84,83,89,88,82,88,83,90,86,87,89,88,78,81,85,72,86,80,80,83,71,74,88,74,80,43,72,63,59,53,38,37,50,44,28,57,72,47,51,42,61,52,53,68,34,73,66,52,36,51,53,51,54,51,51,53,51,52,48,39,53,54,13,62,70,35,47,88,67,52,51,66,40,76,64,75,64,46,77,37,52,85,85,40,70,62,53,55,50,53,53,49,45,61,73,67,52,85,60,27,65,60,33,29,45,35,37,45,62,48,43,38,32,85,86,23,67,52,51,27,45,41,21,66,52,94,89,32,42,84,84,4,53,39,37,50,39,34,56,36,26,75,40,37,94,70,37,31,22,58,38,52,43,52,50,62,60,42,46,48,58,53,26,61,29,58,94,40,51,44,36,35,25,22,22,75,49,72,32,100,86,66,44,52,53,68,27,75,36,70,25,62,74,36,74,64,24,54,81,35,61,79,75,47,64,62,44,44,40,73,34,94,63,78,47,92,87,74,50,72,37,30,66,53,47,56,60,48,49,60,55,36,32,65,25,68,56,45,92,57,24,75,53,41,21,37,92,76,34,53,86,32,42,44,51,24,92,91,39,78,84,46,53,24,47,34,93,77,23,26,39,48,37,36,46,33,44,32,30,22,36,61,62,73,49,59,65,43,53,48,47,33,52,50,32,38,46,55,50,24,50,52,52,16,67,76,68,73,45,56,42,44,65,46,40,90,60,47,82,73,45,52,62,67,76,48,40,72,59,52,49,52,47,52,50,49,52,28,51,51,49,35,32,53,48,41,22,66,77,64,76,27,62,68,47,20,50,52,50,42,54,52,51,50,49,49,53,45,35,51,51,18,46,27,52,79,65,74,41,49,48,36,72,66,44,49,45,48,52,40,54,45,50,41,60,44,39,59,43,38,51,52,40,52,53,41,32,39,74,33,71,81,53,48,53,56,13,26,39,51,13,42,44,70,40,42,30,29,43,42,56,20,34,47,49,43,51,47,58,60,39,57,58,32,69,74,47,77,40,46,50,46,36,51,60,42,23,53,50,49,50,50,44,50,55,52,31,46,45,42,30,74,52,49,45,41,39,50,33,31,74,72,46,64,78,30,65,67,57,50,55,52,70,74,58,74,73,80,77,61,92,76,57,66,74,64,54,60,76,53,52,60,56,54,52,49,50,52,50,50,48,51,51,49,50,52,48,48,52,51,47,52,52,50,49,51,50,49,50,51,51,47,55,57,60,73,70,63,80,77,80,69,47,82,65,52,58,52,48,51,54,51,51,52,52,52,51,52,50,54,52,52,55,63,66,70,75,66,84,90,81,89,90,83,86,90,86,89,86,89,88,88,86,87,84,86,87,84,87,88,88,91,82,92,78,84,86,88,137

Mean predicted aligned error: 17.66 Å

InterPro domains:
  IPR000731 Sterol-sensing domain [PS50156] (1-114)
  IPR053958 HMGCR/SNAP/NPC1-like, sterol-sensing domain [PF12349] (48-131)

Foldseek 3Di:
DPCVVVVVVVLVVLLVVVLVLLVLAALFFFLLVVLLVPPVLCVDPPDDNVRSLVVSCVVSVLLLVLLLLLQLQLLCLQLPDPDVSSNSSSVSRSVVSVVSSVCCSPVVSVVVSVVVVLVVQCADDVGSVDHDFFQDPVRDTDHDPPDDDDPPDDDDDDDDDDDDDDDDDDDDDDDDDDDDDDDDDDDDDDDDDDDDDDDDDDDDDDDDDDDDDDDDDDDDDDDDDDDDDDDDDDDDDRPPPDPPDLLNVLLCCLQPPQLVQLLDPVNLVVLVVVLVVLLVLLVVQLVVFAADDDPLLQDFPPDPVVVVLVCLLVPPFFAFKKKKKFFWQFQADLRLSLLQADDDPPRDCNHPQNLLQVLCVVQVQLLFPHGWDGLSHLLLVLLDLVLFQRWKFACAAAPQQGGGRGTDHGCCDPPNVVPVVRCVRITHPDPDQPVNNGDHLVCCQPCVLVQLVHDADPSHNRGNDPPFVVQFDADPVDNSHAPCSVVRIGGMGITMGTGGSQSDLVSLLSNLVSQQVSQVVSCVVSVTRIHMDGPCNVVNVQSVCLVVSLCSSQVVSLVSSLVSLCVSLVDNPLSVLVSVLLVSLLSSLSSLLSVLVHHRDPLLSSVSSSLSSLLCSLASQLSSQLQADDDAQSVSLSRSLSSSVSSNCSSHLVSLVVSLVVLCPDSRSCSNRRPNSSSVSSSVSSNCSRNNNNSSCSNVRNDDHPVVVCVVVVVDDDPPVVVVPCVVPVVVVVVVVVVVVVVVVVVVVVVVVVVVVVVVVVVVVPDDDCPDPVVVVVVVVVVVVVVVVVVVVVVPDDDDDDDDDDDDDDDDDDDDDDDDDDDDDDDD